Protein AF-A0A6A0H2R5-F1 (afdb_monomer_lite)

Structure (mmCIF, N/CA/C/O backbone):
data_AF-A0A6A0H2R5-F1
#
_entry.id   AF-A0A6A0H2R5-F1
#
loop_
_atom_site.group_PDB
_atom_site.id
_atom_site.type_symbol
_atom_site.label_atom_id
_atom_site.label_alt_id
_atom_site.label_comp_id
_atom_site.label_asym_id
_atom_site.label_entity_id
_atom_site.label_seq_id
_atom_site.pdbx_PDB_ins_code
_atom_site.Cartn_x
_atom_site.Cartn_y
_atom_site.Cartn_z
_atom_site.occupancy
_atom_site.B_iso_or_equiv
_atom_site.auth_seq_id
_atom_site.auth_comp_id
_atom_site.auth_asym_id
_atom_site.auth_atom_id
_atom_site.pdbx_PDB_model_num
ATOM 1 N N . MET A 1 1 ? -44.009 -78.196 1.903 1.00 35.53 1 MET A N 1
ATOM 2 C CA . MET A 1 1 ? -43.801 -79.659 1.802 1.00 35.53 1 MET A CA 1
ATOM 3 C C . MET A 1 1 ? -43.520 -80.127 3.229 1.00 35.53 1 MET A C 1
ATOM 5 O O . MET A 1 1 ? -42.761 -79.435 3.891 1.00 35.53 1 MET A O 1
ATOM 9 N N . GLN A 1 2 ? -44.286 -81.030 3.854 1.00 29.12 2 GLN A N 1
ATOM 10 C CA . GLN A 1 2 ? -44.574 -82.437 3.488 1.00 29.12 2 GLN A CA 1
ATOM 11 C C . GLN A 1 2 ? -43.295 -83.297 3.417 1.00 29.12 2 GLN A C 1
ATOM 13 O O . GLN A 1 2 ? -42.366 -82.869 2.741 1.00 29.12 2 GLN A O 1
ATOM 18 N N . ALA A 1 3 ? -43.210 -84.495 4.019 1.00 32.91 3 ALA A N 1
ATOM 19 C CA . ALA A 1 3 ? -44.101 -85.168 4.991 1.00 32.91 3 ALA A CA 1
ATOM 20 C C . ALA A 1 3 ? -43.410 -86.412 5.633 1.00 32.91 3 ALA A C 1
ATOM 22 O O . ALA A 1 3 ? -42.535 -86.979 4.995 1.00 32.91 3 ALA A O 1
ATOM 23 N N . GLU A 1 4 ? -43.857 -86.810 6.840 1.00 33.84 4 GLU A N 1
ATOM 24 C CA . GLU A 1 4 ? -44.158 -88.189 7.343 1.00 33.84 4 GLU A CA 1
ATOM 25 C C . GLU A 1 4 ? -43.179 -89.409 7.237 1.00 33.84 4 GLU A C 1
ATOM 27 O O . GLU A 1 4 ? -42.166 -89.390 6.551 1.00 33.84 4 GLU A O 1
ATOM 32 N N . SER A 1 5 ? -43.589 -90.514 7.911 1.00 33.75 5 SER A N 1
ATOM 33 C CA . SER A 1 5 ? -43.102 -91.931 7.913 1.00 33.75 5 SER A CA 1
ATOM 34 C C . SER A 1 5 ? -42.101 -92.338 9.032 1.00 33.75 5 SER A C 1
ATOM 36 O O . SER A 1 5 ? -41.114 -91.638 9.213 1.00 33.75 5 SER A O 1
ATOM 38 N N . ILE A 1 6 ? -42.262 -93.372 9.900 1.00 34.75 6 ILE A N 1
ATOM 39 C CA . ILE A 1 6 ? -42.885 -94.743 9.883 1.00 34.75 6 ILE A CA 1
ATOM 40 C C . ILE A 1 6 ? -41.980 -95.773 9.154 1.00 34.75 6 ILE A C 1
ATOM 42 O O . ILE A 1 6 ? -41.527 -95.442 8.061 1.00 34.75 6 ILE A O 1
ATOM 46 N N . ALA A 1 7 ? -41.638 -96.993 9.635 1.00 30.78 7 ALA A N 1
ATOM 47 C CA . ALA A 1 7 ? -42.030 -97.874 10.782 1.00 30.78 7 ALA A CA 1
ATOM 48 C C . ALA A 1 7 ? -40.764 -98.380 11.574 1.00 30.78 7 ALA A C 1
ATOM 50 O O . ALA A 1 7 ? -39.676 -97.914 11.244 1.00 30.78 7 ALA A O 1
ATOM 51 N N . ASP A 1 8 ? -40.707 -99.221 12.636 1.00 29.67 8 ASP A N 1
ATOM 52 C CA . ASP A 1 8 ? -41.570 -100.234 13.329 1.00 29.67 8 ASP A CA 1
ATOM 53 C C . ASP A 1 8 ? -41.712 -101.632 12.636 1.00 29.67 8 ASP A C 1
ATOM 55 O O . ASP A 1 8 ? -41.699 -101.639 11.402 1.00 29.67 8 ASP A O 1
ATOM 59 N N . PRO A 1 9 ? -41.900 -102.820 13.300 1.00 51.91 9 PRO A N 1
ATOM 60 C CA . PRO A 1 9 ? -41.751 -103.252 14.719 1.00 51.91 9 PRO A CA 1
ATOM 61 C C . PRO A 1 9 ? -41.058 -104.651 14.974 1.00 51.91 9 PRO A C 1
ATOM 63 O O . PRO A 1 9 ? -40.772 -105.416 14.057 1.00 51.91 9 PRO A O 1
ATOM 66 N N . SER A 1 10 ? -40.981 -105.064 16.258 1.00 32.56 10 SER A N 1
ATOM 67 C CA . SER A 1 10 ? -41.112 -106.453 16.813 1.00 32.56 10 SER A CA 1
ATOM 68 C C . SER A 1 10 ? -40.029 -107.561 16.674 1.00 32.56 10 SER A C 1
ATOM 70 O O . SER A 1 10 ? -39.639 -107.945 15.577 1.00 32.56 10 SER A O 1
ATOM 72 N N . CYS A 1 11 ? -39.685 -108.200 17.814 1.00 29.72 11 CYS A N 1
ATOM 73 C CA . CYS A 1 11 ? -39.747 -109.667 18.040 1.00 29.72 11 CYS A CA 1
ATOM 74 C C . CYS A 1 11 ? -39.602 -110.027 19.549 1.00 29.72 11 CYS A C 1
ATOM 76 O O . CYS A 1 11 ? -39.220 -109.175 20.347 1.00 29.72 11 CYS A O 1
ATOM 78 N N . SER A 1 12 ? -39.964 -111.253 19.950 1.00 34.81 12 SER A N 1
ATOM 79 C CA . SER A 1 12 ? -40.331 -111.648 21.332 1.00 34.81 12 SER A CA 1
ATOM 80 C C . SER A 1 12 ? -39.228 -112.268 22.222 1.00 34.81 12 SER A C 1
ATOM 82 O O . SER A 1 12 ? -38.441 -113.061 21.721 1.00 34.81 12 SER A O 1
ATOM 84 N N . GLU A 1 13 ? -39.276 -111.949 23.531 1.00 39.38 13 GLU A N 1
ATOM 85 C CA . GLU A 1 13 ? -39.195 -112.800 24.761 1.00 39.38 13 GLU A CA 1
ATOM 86 C C . GLU A 1 13 ? -38.455 -114.175 24.811 1.00 39.38 13 GLU A C 1
ATOM 88 O O . GLU A 1 13 ? -38.387 -114.880 23.806 1.00 39.38 13 GLU A O 1
ATOM 93 N N . PRO A 1 14 ? -38.116 -114.712 26.018 1.00 54.50 14 PRO A N 1
ATOM 94 C CA . PRO A 1 14 ? -37.798 -114.050 27.305 1.00 54.50 14 PRO A CA 1
ATOM 95 C C . PRO A 1 14 ? -36.628 -114.700 28.104 1.00 54.50 14 PRO A C 1
ATOM 97 O O . PRO A 1 14 ? -36.297 -115.868 27.908 1.00 54.50 14 PRO A O 1
ATOM 100 N N . SER A 1 15 ? -36.100 -114.000 29.120 1.00 38.00 15 SER A N 1
ATOM 101 C CA . SER A 1 15 ? -35.734 -114.596 30.429 1.00 38.00 15 SER A CA 1
ATOM 102 C C . SER A 1 15 ? -35.417 -113.523 31.484 1.00 38.00 15 SER A C 1
ATOM 104 O O . SER A 1 15 ? -34.753 -112.526 31.205 1.00 38.00 15 SER A O 1
ATOM 106 N N . GLU A 1 16 ? -35.908 -113.715 32.709 1.00 43.22 16 GLU A N 1
ATOM 107 C CA . GLU A 1 16 ? -35.695 -112.801 33.842 1.00 43.22 16 GLU A CA 1
ATOM 108 C C . GLU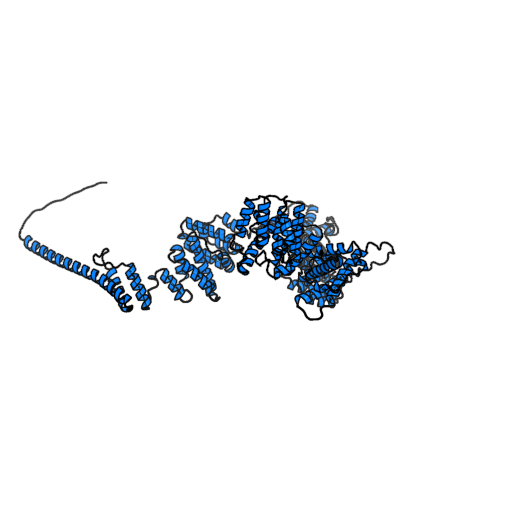 A 1 16 ? -34.316 -113.025 34.503 1.00 43.22 16 GLU A C 1
ATOM 110 O O . GLU A 1 16 ? -33.740 -114.108 34.403 1.00 43.22 16 GLU A O 1
ATOM 115 N N . GLY A 1 17 ? -33.784 -112.002 35.191 1.00 45.81 17 GLY A N 1
ATOM 116 C CA . GLY A 1 17 ? -32.525 -112.089 35.959 1.00 45.81 17 GLY A CA 1
ATOM 117 C C . GLY A 1 17 ? -31.438 -111.054 35.622 1.00 45.81 17 GLY A C 1
ATOM 118 O O . GLY A 1 17 ? -30.393 -111.043 36.264 1.00 45.81 17 GLY A O 1
ATOM 119 N N . VAL A 1 18 ? -31.660 -110.172 34.637 1.00 47.62 18 VAL A N 1
ATOM 120 C CA . VAL A 1 18 ? -30.698 -109.113 34.237 1.00 47.62 18 VAL A CA 1
ATOM 121 C C . VAL A 1 18 ? -31.108 -107.714 34.740 1.00 47.62 18 VAL A C 1
ATOM 123 O O . VAL A 1 18 ? -30.316 -106.776 34.679 1.00 47.62 18 VAL A O 1
ATOM 126 N N . THR A 1 19 ? -32.327 -107.557 35.260 1.00 49.97 19 THR A N 1
ATOM 127 C CA . THR A 1 19 ? -32.882 -106.282 35.752 1.00 49.97 19 THR A CA 1
ATOM 128 C C . THR A 1 19 ? -32.225 -105.804 37.047 1.00 49.97 19 THR A C 1
ATOM 130 O O . THR A 1 19 ? -31.709 -104.694 37.084 1.00 49.97 19 THR A O 1
ATOM 133 N N . GLU A 1 20 ? -32.164 -106.648 38.076 1.00 49.50 20 GLU A N 1
ATOM 134 C CA . GLU A 1 20 ? -31.712 -106.277 39.430 1.00 49.50 20 GLU A CA 1
ATOM 135 C C . GLU A 1 20 ? -30.260 -105.745 39.438 1.00 49.50 20 GLU A C 1
ATOM 137 O O . GLU A 1 20 ? -29.994 -104.624 39.869 1.00 49.50 20 GLU A O 1
ATOM 142 N N . TYR A 1 21 ? -29.331 -106.463 38.792 1.00 50.78 21 TYR A N 1
ATOM 143 C CA . TYR A 1 21 ? -27.936 -106.023 38.598 1.00 50.78 21 TYR A CA 1
ATOM 144 C C . TYR A 1 21 ? -27.769 -104.765 37.729 1.00 50.78 21 TYR A C 1
ATOM 146 O O . TYR A 1 21 ? -26.690 -104.160 37.707 1.00 50.78 21 TYR A O 1
ATOM 154 N N . ARG A 1 22 ? -28.797 -104.392 36.964 1.00 54.62 22 ARG A N 1
ATOM 155 C CA . ARG A 1 22 ? -28.794 -103.197 36.122 1.00 54.62 22 ARG A CA 1
ATOM 156 C C . ARG A 1 22 ? -29.331 -101.990 36.880 1.00 54.62 22 ARG A C 1
ATOM 158 O O . ARG A 1 22 ? -28.715 -100.933 36.795 1.00 54.62 22 ARG A O 1
ATOM 165 N N . GLU A 1 23 ? -30.393 -102.166 37.658 1.00 57.78 23 GLU A N 1
ATOM 166 C CA . GLU A 1 23 ? -30.944 -101.135 38.540 1.00 57.78 23 GLU A CA 1
ATOM 167 C C . GLU A 1 23 ? -29.931 -100.730 39.620 1.00 57.78 23 GLU A C 1
ATOM 169 O O . GLU A 1 23 ? -29.649 -99.541 39.747 1.00 57.78 23 GLU A O 1
ATOM 174 N N . ASP A 1 24 ? -29.262 -101.682 40.285 1.00 56.25 24 ASP A N 1
ATOM 175 C CA . ASP A 1 24 ? -28.182 -101.385 41.246 1.00 56.25 24 ASP A CA 1
ATOM 176 C C . ASP A 1 24 ? -27.022 -100.604 40.604 1.00 56.25 24 ASP A C 1
ATOM 178 O O . ASP A 1 24 ? -26.482 -99.654 41.181 1.00 56.25 24 ASP A O 1
ATOM 182 N N . ARG A 1 25 ? -26.635 -100.968 39.374 1.00 58.12 25 ARG A N 1
ATOM 183 C CA . ARG A 1 25 ? -25.575 -100.271 38.633 1.00 58.12 25 ARG A CA 1
ATOM 184 C C . ARG A 1 25 ? -26.001 -98.864 38.217 1.00 58.12 25 ARG A C 1
ATOM 186 O O . ARG A 1 25 ? -25.190 -97.943 38.300 1.00 58.12 25 ARG A O 1
ATOM 193 N N . GLU A 1 26 ? -27.225 -98.693 37.729 1.00 63.84 26 GLU A N 1
ATOM 194 C CA . GLU A 1 26 ? -27.749 -97.394 37.301 1.00 63.84 26 GLU A CA 1
ATOM 195 C C . GLU A 1 26 ? -27.997 -96.480 38.521 1.00 63.84 26 GLU A C 1
ATOM 197 O O . GLU A 1 26 ? -27.667 -95.296 38.458 1.00 63.84 26 GLU A O 1
ATOM 202 N N . ALA A 1 27 ? -28.401 -97.029 39.673 1.00 65.44 27 ALA A N 1
ATOM 203 C CA . ALA A 1 27 ? -28.477 -96.325 40.954 1.00 65.44 27 ALA A CA 1
ATOM 204 C C . ALA A 1 27 ? -27.097 -95.889 41.480 1.00 65.44 27 ALA A C 1
ATOM 206 O O . ALA A 1 27 ? -26.924 -94.730 41.859 1.00 65.44 27 ALA A O 1
ATOM 207 N N . LEU A 1 28 ? -26.088 -96.766 41.458 1.00 58.06 28 LEU A N 1
ATOM 208 C CA . LEU A 1 28 ? -24.736 -96.438 41.933 1.00 58.06 28 LEU A CA 1
ATOM 209 C C . LEU A 1 28 ? -24.019 -95.448 40.992 1.00 58.06 28 LEU A C 1
ATOM 211 O O . LEU A 1 28 ? -23.270 -94.584 41.451 1.00 58.06 28 LEU A O 1
ATOM 215 N N . LEU A 1 29 ? -24.309 -95.496 39.685 1.00 58.97 29 LEU A N 1
ATOM 216 C CA . LEU A 1 29 ? -23.901 -94.461 38.728 1.00 58.97 29 LEU A CA 1
ATOM 217 C C . LEU A 1 29 ? -24.640 -93.133 38.951 1.00 58.97 29 LEU A C 1
ATOM 219 O O . LEU A 1 29 ? -24.007 -92.083 38.859 1.00 58.97 29 LEU A O 1
ATOM 223 N N . ALA A 1 30 ? -25.933 -93.152 39.284 1.00 65.62 30 ALA A N 1
ATOM 224 C CA . ALA A 1 30 ? -26.689 -91.948 39.629 1.00 65.62 30 ALA A CA 1
ATOM 225 C C . ALA A 1 30 ? -26.204 -91.316 40.946 1.00 65.62 30 ALA A C 1
ATOM 227 O O . ALA A 1 30 ? -26.111 -90.093 41.041 1.00 65.62 30 ALA A O 1
ATOM 228 N N . GLU A 1 31 ? -25.822 -92.119 41.944 1.00 68.06 31 GLU A N 1
ATOM 229 C CA . GLU A 1 31 ? -25.240 -91.621 43.194 1.00 68.06 31 GLU A CA 1
ATOM 230 C C . GLU A 1 31 ? -23.834 -91.033 42.972 1.00 68.06 31 GLU A C 1
ATOM 232 O O . GLU A 1 31 ? -23.517 -89.970 43.510 1.00 68.06 31 GLU A O 1
ATOM 237 N N . LEU A 1 32 ? -23.006 -91.662 42.126 1.00 56.41 32 LEU A N 1
ATOM 238 C CA . LEU A 1 32 ? -21.718 -91.105 41.694 1.00 56.41 32 LEU A CA 1
ATOM 239 C C . LEU A 1 32 ? -21.889 -89.802 40.905 1.00 56.41 32 LEU A C 1
ATOM 241 O O . LEU A 1 32 ? -21.175 -88.839 41.178 1.00 56.41 32 LEU A O 1
ATOM 245 N N . ALA A 1 33 ? -22.844 -89.739 39.974 1.00 61.62 33 ALA A N 1
ATOM 246 C CA . ALA A 1 33 ? -23.157 -88.526 39.221 1.00 61.62 33 ALA A CA 1
ATOM 247 C C . ALA A 1 33 ? -23.670 -87.406 40.140 1.00 61.62 33 ALA A C 1
ATOM 249 O O . ALA A 1 33 ? -23.211 -86.275 40.028 1.00 61.62 33 ALA A O 1
ATOM 250 N N . SER A 1 34 ? -24.542 -87.726 41.101 1.00 66.31 34 SER A N 1
ATOM 251 C CA . SER A 1 34 ? -25.038 -86.790 42.118 1.00 66.31 34 SER A CA 1
ATOM 252 C C . SER A 1 34 ? -23.909 -86.244 43.002 1.00 66.31 34 SER A C 1
ATOM 254 O O . SER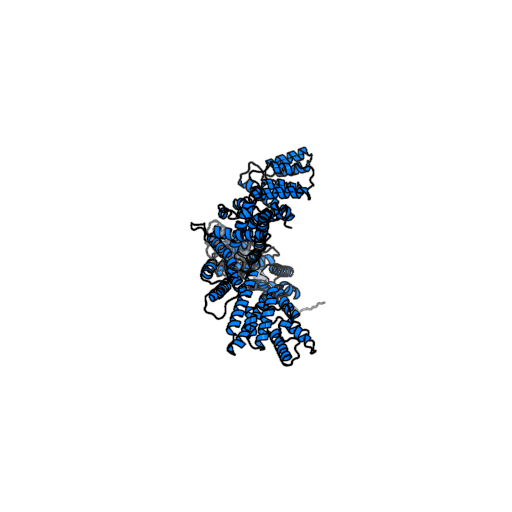 A 1 34 ? -23.809 -85.036 43.210 1.00 66.31 34 SER A O 1
ATOM 256 N N . LYS A 1 35 ? -22.988 -87.104 43.459 1.00 64.31 35 LYS A N 1
ATOM 257 C CA . LYS A 1 35 ? -21.804 -86.691 44.234 1.00 64.31 35 LYS A CA 1
ATOM 258 C C . LYS A 1 35 ? -20.815 -85.871 43.396 1.00 64.31 35 LYS A C 1
ATOM 260 O O . LYS A 1 35 ? -20.231 -84.927 43.922 1.00 64.31 35 LYS A O 1
ATOM 265 N N . ALA A 1 36 ? -20.649 -86.186 42.111 1.00 57.59 36 ALA A N 1
ATOM 266 C CA . ALA A 1 36 ? -19.803 -85.428 41.189 1.00 57.59 36 ALA A CA 1
ATOM 267 C C . ALA A 1 36 ? -20.391 -84.045 40.855 1.00 57.59 36 ALA A C 1
ATOM 269 O O . ALA A 1 36 ? -19.663 -83.059 40.887 1.00 57.59 36 ALA A O 1
ATOM 270 N N . ASP A 1 37 ? -21.698 -83.952 40.604 1.00 61.69 37 ASP A N 1
ATOM 271 C CA . ASP A 1 37 ? -22.430 -82.699 40.370 1.00 61.69 37 ASP A CA 1
ATOM 272 C C . ASP A 1 37 ? -22.473 -81.830 41.642 1.00 61.69 37 ASP A C 1
ATOM 274 O O . ASP A 1 37 ? -22.213 -80.629 41.589 1.00 61.69 37 ASP A O 1
ATOM 278 N N . PHE A 1 38 ? -22.668 -82.432 42.822 1.00 61.78 38 PHE A N 1
ATOM 279 C CA . PHE A 1 38 ? -22.514 -81.733 44.101 1.00 61.78 38 PHE A CA 1
ATOM 280 C C . PHE A 1 38 ? -21.090 -81.185 44.285 1.00 61.78 38 PHE A C 1
ATOM 282 O O . PHE A 1 38 ? -20.927 -80.013 44.620 1.00 61.78 38 PHE A O 1
ATOM 289 N N . ALA A 1 39 ? -20.059 -81.997 44.023 1.00 56.69 39 ALA A N 1
ATOM 290 C CA . ALA A 1 39 ? -18.664 -81.569 44.112 1.00 56.69 39 ALA A CA 1
ATOM 291 C C . ALA A 1 39 ? -18.327 -80.459 43.100 1.00 56.69 39 ALA A C 1
ATOM 293 O O . ALA A 1 39 ? -17.660 -79.496 43.473 1.00 56.69 39 ALA A O 1
ATOM 294 N N . ALA A 1 40 ? -18.828 -80.549 41.863 1.00 59.12 40 ALA A N 1
ATOM 295 C CA . ALA A 1 40 ? -18.667 -79.526 40.832 1.00 59.12 40 ALA A CA 1
ATOM 296 C C . ALA A 1 40 ? -19.309 -78.197 41.255 1.00 59.12 40 ALA A C 1
ATOM 298 O O . ALA A 1 40 ? -18.633 -77.175 41.266 1.00 59.12 40 ALA A O 1
ATOM 299 N N . ARG A 1 41 ? -20.560 -78.211 41.734 1.00 61.09 41 ARG A N 1
ATOM 300 C CA . ARG A 1 41 ? -21.242 -77.010 42.258 1.00 61.09 41 ARG A CA 1
ATOM 301 C C . ARG A 1 41 ? -20.522 -76.405 43.463 1.00 61.09 41 ARG A C 1
ATOM 303 O O . ARG A 1 41 ? -20.480 -75.181 43.605 1.00 61.09 41 ARG A O 1
ATOM 310 N N . MET A 1 42 ? -19.944 -77.238 44.332 1.00 60.66 42 MET A N 1
ATOM 311 C CA . MET A 1 42 ? -19.111 -76.770 45.443 1.00 60.66 42 MET A CA 1
ATOM 312 C C . MET A 1 42 ? -17.828 -76.098 44.934 1.00 60.66 42 MET A C 1
ATOM 314 O O . MET A 1 42 ? -17.445 -75.049 45.451 1.00 60.66 42 MET A O 1
ATOM 318 N N . LEU A 1 43 ? -17.196 -76.671 43.905 1.00 60.31 43 LEU A N 1
ATOM 319 C CA . LEU A 1 43 ? -15.999 -76.132 43.264 1.00 60.31 43 LEU A CA 1
ATOM 320 C C . LEU A 1 43 ? -16.296 -74.797 42.564 1.00 60.31 43 LEU A C 1
ATOM 322 O O . LEU A 1 43 ? -15.601 -73.821 42.826 1.00 60.31 43 LEU A O 1
ATOM 326 N N . ASP A 1 44 ? -17.372 -74.711 41.780 1.00 63.69 44 ASP A N 1
ATOM 327 C CA . ASP A 1 44 ? -17.835 -73.474 41.138 1.00 63.69 44 ASP A CA 1
ATOM 328 C C . ASP A 1 44 ? -18.111 -72.377 42.173 1.00 63.69 44 ASP A C 1
ATOM 330 O O . ASP A 1 44 ? -17.670 -71.238 42.017 1.00 63.69 44 ASP A O 1
ATOM 334 N N . THR A 1 45 ? -18.784 -72.716 43.278 1.00 64.38 45 THR A N 1
ATOM 335 C CA . THR A 1 45 ? -19.069 -71.762 44.364 1.00 64.38 45 THR A CA 1
ATOM 336 C C . THR A 1 45 ? -17.778 -71.254 45.020 1.00 64.38 45 THR A C 1
ATOM 338 O O . THR A 1 45 ? -17.652 -70.057 45.289 1.00 64.38 45 THR A O 1
ATOM 341 N N . LEU A 1 46 ? -16.790 -72.134 45.229 1.00 66.38 46 LEU A N 1
ATOM 342 C CA . LEU A 1 46 ? -15.463 -71.769 45.737 1.00 66.38 46 LEU A CA 1
ATOM 343 C C . LEU A 1 46 ? -14.679 -70.888 44.750 1.00 66.38 46 LEU A C 1
ATOM 345 O O . LEU A 1 46 ? -14.057 -69.917 45.173 1.00 66.38 46 LEU A O 1
ATOM 349 N N . VAL A 1 47 ? -14.729 -71.181 43.449 1.00 69.44 47 VAL A N 1
ATOM 350 C CA . VAL A 1 47 ? -14.017 -70.449 42.383 1.00 69.44 47 VAL A CA 1
ATOM 351 C C . VAL A 1 47 ? -14.628 -69.058 42.142 1.00 69.44 47 VAL A C 1
ATOM 353 O O . VAL A 1 47 ? -13.905 -68.058 42.053 1.00 69.44 47 VAL A O 1
ATOM 356 N N . VAL A 1 48 ? -15.961 -68.955 42.138 1.00 73.00 48 VAL A N 1
ATOM 357 C CA . VAL A 1 48 ? -16.687 -67.674 42.121 1.00 73.00 48 VAL A CA 1
ATOM 358 C C . VAL A 1 48 ? -16.330 -66.840 43.358 1.00 73.00 48 VAL A C 1
ATOM 360 O O . VAL A 1 48 ? -15.988 -65.663 43.226 1.00 73.00 48 VAL A O 1
ATOM 363 N N . GLY A 1 49 ? -16.350 -67.447 44.551 1.00 73.81 49 GLY A N 1
ATOM 364 C CA . GLY A 1 49 ? -15.986 -66.779 45.804 1.00 73.81 49 GLY A CA 1
ATOM 365 C C . GLY A 1 49 ? -14.528 -66.309 45.837 1.00 73.81 49 GLY A C 1
ATOM 366 O O . GLY A 1 49 ? -14.259 -65.173 46.224 1.00 73.81 49 GLY A O 1
ATOM 367 N N . ALA A 1 50 ? -13.588 -67.133 45.366 1.00 78.56 50 ALA A N 1
ATOM 368 C CA . ALA A 1 50 ? -12.168 -66.789 45.291 1.00 78.56 50 ALA A CA 1
ATOM 369 C C . ALA A 1 50 ? -11.907 -65.571 44.390 1.00 78.56 50 ALA A C 1
ATOM 371 O O . ALA A 1 50 ? -11.076 -64.729 44.725 1.00 78.56 50 ALA A O 1
ATOM 372 N N . THR A 1 51 ? -12.653 -65.429 43.289 1.00 84.62 51 THR A N 1
ATOM 373 C CA . THR A 1 51 ? -12.555 -64.258 42.399 1.00 84.62 51 THR A CA 1
ATOM 374 C C . THR A 1 51 ? -12.928 -62.961 43.124 1.00 84.62 51 THR A C 1
ATOM 376 O O . THR A 1 51 ? -12.197 -61.974 43.041 1.00 84.62 51 THR A O 1
ATOM 379 N N . GLN A 1 52 ? -14.033 -62.975 43.877 1.00 85.25 52 GLN A N 1
ATOM 380 C CA . GLN A 1 52 ? -14.479 -61.833 44.680 1.00 85.25 52 GLN A CA 1
ATOM 381 C C . GLN A 1 52 ? -13.469 -61.510 45.795 1.00 85.25 52 GLN A C 1
ATOM 383 O O . GLN A 1 52 ? -13.042 -60.366 45.925 1.00 85.25 52 GLN A O 1
ATOM 388 N N . VAL A 1 53 ? -13.006 -62.525 46.535 1.00 86.38 53 VAL A N 1
ATOM 389 C CA . VAL A 1 53 ? -12.011 -62.367 47.612 1.00 86.38 53 VAL A CA 1
ATOM 390 C C . VAL A 1 53 ? -10.690 -61.791 47.093 1.00 86.38 53 VAL A C 1
ATOM 392 O O . VAL A 1 53 ? -10.119 -60.912 47.735 1.00 86.38 53 VAL A O 1
ATOM 395 N N . HIS A 1 54 ? -10.208 -62.221 45.923 1.00 88.69 54 HIS A N 1
ATOM 396 C CA . HIS A 1 54 ? -9.003 -61.649 45.316 1.00 88.69 54 HIS A CA 1
ATOM 397 C C . HIS A 1 54 ? -9.197 -60.202 44.841 1.00 88.69 54 HIS A C 1
ATOM 399 O O . HIS A 1 54 ? -8.276 -59.400 44.983 1.00 88.69 54 HIS A O 1
ATOM 405 N N . TYR A 1 55 ? -10.376 -59.832 44.336 1.00 90.00 55 TYR A N 1
ATOM 406 C CA . TYR A 1 55 ? -10.675 -58.437 43.997 1.00 90.00 55 TYR A CA 1
ATOM 407 C C . TYR A 1 55 ? -10.710 -57.539 45.242 1.00 90.00 55 TYR A C 1
ATOM 409 O O . TYR A 1 55 ? -10.066 -56.491 45.257 1.00 90.00 55 TYR A O 1
ATOM 417 N N . ASP A 1 56 ? -11.380 -57.976 46.311 1.00 89.88 56 ASP A N 1
ATOM 418 C CA . ASP A 1 56 ? -11.514 -57.199 47.550 1.00 89.88 56 ASP A CA 1
ATOM 419 C C . ASP A 1 56 ? -10.178 -57.088 48.315 1.00 89.88 56 ASP A C 1
ATOM 421 O O . ASP A 1 56 ? -9.844 -56.021 48.836 1.00 89.88 56 ASP A O 1
ATOM 425 N N . LEU A 1 57 ? -9.351 -58.144 48.306 1.00 88.62 57 LEU A N 1
ATOM 426 C CA . LEU A 1 57 ? -7.953 -58.073 48.754 1.00 88.62 57 LEU A CA 1
ATOM 427 C C . LEU A 1 57 ? -7.130 -57.119 47.880 1.00 88.62 57 LEU A C 1
ATOM 429 O O . LEU A 1 57 ? -6.372 -56.310 48.412 1.00 88.62 57 LEU A O 1
ATOM 433 N N . GLY A 1 58 ? -7.294 -57.168 46.555 1.00 90.50 58 GLY A N 1
ATOM 434 C CA . GLY A 1 58 ? -6.651 -56.237 45.628 1.00 90.50 58 GLY A CA 1
ATOM 435 C C . GLY A 1 58 ? -6.962 -54.779 45.975 1.00 90.50 58 GLY A C 1
ATOM 436 O O . GLY A 1 58 ? -6.043 -53.970 46.104 1.00 90.50 58 GLY A O 1
ATOM 437 N N . LEU A 1 59 ? -8.237 -54.458 46.228 1.00 90.12 59 LEU A N 1
ATOM 438 C CA . LEU A 1 59 ? -8.679 -53.132 46.672 1.00 90.12 59 LEU A CA 1
ATOM 439 C C . LEU A 1 59 ? -8.061 -52.730 48.021 1.00 90.12 59 LEU A C 1
ATOM 441 O O . LEU A 1 59 ? -7.570 -51.610 48.156 1.00 90.12 59 LEU A O 1
ATOM 445 N N . PHE A 1 60 ? -8.024 -53.632 49.007 1.00 91.69 60 PHE A N 1
ATOM 446 C CA . PHE A 1 60 ? -7.397 -53.360 50.305 1.00 91.69 60 PHE A CA 1
ATOM 447 C C . PHE A 1 60 ? -5.886 -53.092 50.190 1.00 91.69 60 PHE A C 1
ATOM 449 O O . PHE A 1 60 ? -5.371 -52.149 50.797 1.00 91.69 60 PHE A O 1
ATOM 456 N N . HIS A 1 61 ? -5.162 -53.877 49.389 1.00 88.69 61 HIS A N 1
ATOM 457 C CA . HIS A 1 61 ? -3.736 -53.649 49.149 1.00 88.69 61 HIS A CA 1
ATOM 458 C C . HIS A 1 61 ? -3.483 -52.382 48.313 1.00 88.69 61 HIS A C 1
ATOM 460 O O . HIS A 1 61 ? -2.503 -51.688 48.571 1.00 88.69 61 HIS A O 1
ATOM 466 N N . PHE A 1 62 ? -4.384 -52.019 47.393 1.00 89.69 62 PHE A N 1
ATOM 467 C CA . PHE A 1 62 ? -4.320 -50.767 46.629 1.00 89.69 62 PHE A CA 1
ATOM 468 C C . PHE A 1 62 ? -4.496 -49.534 47.528 1.00 89.69 62 PHE A C 1
ATOM 470 O O . PHE A 1 62 ? -3.672 -48.625 47.494 1.00 89.69 62 PHE A O 1
ATOM 477 N N . VAL A 1 63 ? -5.520 -49.531 48.390 1.00 88.25 63 VAL A N 1
ATOM 478 C CA . VAL A 1 63 ? -5.791 -48.438 49.347 1.00 88.25 63 VAL A CA 1
ATOM 479 C C . VAL A 1 63 ? -4.722 -48.344 50.446 1.00 88.25 63 VAL A C 1
ATOM 481 O O . VAL A 1 63 ? -4.519 -47.276 51.011 1.00 88.25 63 VAL A O 1
ATOM 484 N N . THR A 1 64 ? -3.997 -49.432 50.729 1.00 88.12 64 THR A N 1
ATOM 485 C CA . THR A 1 64 ? -2.838 -49.434 51.646 1.00 88.12 64 THR A CA 1
ATOM 486 C C . THR A 1 64 ? -1.487 -49.319 50.923 1.00 88.12 64 THR A C 1
ATOM 488 O O . THR A 1 64 ? -0.474 -49.773 51.451 1.00 88.12 64 THR A O 1
ATOM 491 N N . GLU A 1 65 ? -1.477 -48.735 49.716 1.00 87.12 65 GLU A N 1
ATOM 492 C CA . GLU A 1 65 ? -0.300 -48.399 48.886 1.00 87.12 65 GLU A CA 1
ATOM 493 C C . GLU A 1 65 ? 0.655 -49.570 48.558 1.00 87.12 65 GLU A C 1
ATOM 495 O O . GLU A 1 65 ? 1.768 -49.389 48.061 1.00 87.12 65 GLU A O 1
ATOM 500 N N . ARG A 1 66 ? 0.219 -50.816 48.769 1.00 87.69 66 ARG A N 1
ATOM 501 C CA . ARG A 1 66 ? 0.988 -52.036 48.486 1.00 87.69 66 ARG A CA 1
ATOM 502 C C . ARG A 1 66 ? 0.712 -52.526 47.071 1.00 87.69 66 ARG A C 1
ATOM 504 O O . ARG A 1 66 ? 0.199 -53.621 46.843 1.00 87.69 66 ARG A O 1
ATOM 511 N N . TYR A 1 67 ? 1.085 -51.694 46.102 1.00 86.06 67 TYR A N 1
ATOM 512 C CA . TYR A 1 67 ? 0.747 -51.867 44.686 1.00 86.06 67 TYR A CA 1
ATOM 513 C C . TYR A 1 67 ? 1.214 -53.201 44.070 1.00 86.06 67 TYR A C 1
ATOM 515 O O . TYR A 1 67 ? 0.532 -53.725 43.194 1.00 86.06 67 TYR A O 1
ATOM 523 N N . ASN A 1 68 ? 2.318 -53.799 44.543 1.00 86.06 68 ASN A N 1
ATOM 524 C CA . ASN A 1 68 ? 2.764 -55.121 44.068 1.00 86.06 68 ASN A CA 1
ATOM 525 C C . ASN A 1 68 ? 1.838 -56.262 44.530 1.00 86.06 68 ASN A C 1
ATOM 527 O O . ASN A 1 68 ? 1.517 -57.143 43.731 1.00 86.06 68 ASN A O 1
ATOM 531 N N . ASP A 1 69 ? 1.380 -56.228 45.783 1.00 85.38 69 ASP A N 1
ATOM 532 C CA . ASP A 1 69 ? 0.428 -57.204 46.327 1.00 85.38 69 ASP A CA 1
ATOM 533 C C . ASP A 1 69 ? -0.949 -57.027 45.666 1.00 85.38 69 ASP A C 1
ATOM 535 O O . ASP A 1 69 ? -1.599 -57.998 45.275 1.00 85.38 69 ASP A O 1
ATOM 539 N N . ALA A 1 70 ? -1.362 -55.767 45.475 1.00 88.81 70 ALA A N 1
ATOM 540 C CA . ALA A 1 70 ? -2.580 -55.409 44.758 1.00 88.81 70 ALA A CA 1
ATOM 541 C C . ALA A 1 70 ? -2.541 -55.927 43.312 1.00 88.81 70 ALA A C 1
ATOM 543 O O . ALA A 1 70 ? -3.466 -56.613 42.880 1.00 88.81 70 ALA A O 1
ATOM 544 N N . PHE A 1 71 ? -1.441 -55.692 42.582 1.00 87.56 71 PHE A N 1
ATOM 545 C CA . PHE A 1 71 ? -1.242 -56.221 41.231 1.00 87.56 71 PHE A CA 1
ATOM 546 C C . PHE A 1 71 ? -1.339 -57.750 41.189 1.00 87.56 71 PHE A C 1
ATOM 548 O O . PHE A 1 71 ? -1.968 -58.300 40.283 1.00 87.56 71 PHE A O 1
ATOM 555 N N . HIS A 1 72 ? -0.727 -58.440 42.156 1.00 88.69 72 HIS A N 1
ATOM 556 C CA . HIS A 1 72 ? -0.786 -59.895 42.256 1.00 88.69 72 HIS A CA 1
ATOM 557 C C . HIS A 1 72 ? -2.233 -60.383 42.419 1.00 88.69 72 HIS A C 1
ATOM 559 O O . HIS A 1 72 ? -2.686 -61.213 41.631 1.00 88.69 72 HIS A O 1
ATOM 565 N N . HIS A 1 73 ? -2.989 -59.823 43.366 1.00 89.75 73 HIS A N 1
ATOM 566 C CA . HIS A 1 73 ? -4.369 -60.244 43.607 1.00 89.75 73 HIS A CA 1
ATOM 567 C C . HIS A 1 73 ? -5.346 -59.828 42.499 1.00 89.75 73 HIS A C 1
ATOM 569 O O . HIS A 1 73 ? -6.176 -60.648 42.115 1.00 89.75 73 HIS A O 1
ATOM 575 N N . PHE A 1 74 ? -5.204 -58.647 41.886 1.00 90.38 74 PHE A N 1
ATOM 576 C CA . PHE A 1 74 ? -5.974 -58.311 40.681 1.00 90.38 74 PHE A CA 1
ATOM 577 C C . PHE A 1 74 ? -5.634 -59.244 39.510 1.00 90.38 74 PHE A C 1
ATOM 579 O O . PHE A 1 74 ? -6.532 -59.685 38.804 1.00 90.38 74 PHE A O 1
ATOM 586 N N . THR A 1 75 ? -4.368 -59.635 39.332 1.00 86.44 75 THR A N 1
ATOM 587 C CA . THR A 1 75 ? -3.981 -60.593 38.280 1.00 86.44 75 THR A CA 1
ATOM 588 C C . THR A 1 75 ? -4.547 -61.993 38.535 1.00 86.44 75 THR A C 1
ATOM 590 O O . THR A 1 75 ? -5.002 -62.646 37.594 1.00 86.44 75 THR A O 1
ATOM 593 N N . GLN A 1 76 ? -4.591 -62.444 39.794 1.00 87.00 76 GLN A N 1
ATOM 594 C CA . GLN A 1 76 ? -5.288 -63.677 40.171 1.00 87.00 76 GLN A CA 1
ATOM 595 C C . GLN A 1 76 ? -6.796 -63.570 39.910 1.00 87.00 76 GLN A C 1
ATOM 597 O O . GLN A 1 76 ? -7.357 -64.463 39.278 1.00 87.00 76 GLN A O 1
ATOM 602 N N . ALA A 1 77 ? -7.437 -62.464 40.303 1.00 87.38 77 ALA A N 1
ATOM 603 C CA . ALA A 1 77 ? -8.850 -62.220 40.026 1.00 87.38 77 ALA A CA 1
ATOM 604 C C . ALA A 1 77 ? -9.149 -62.260 38.517 1.00 87.38 77 ALA A C 1
ATOM 606 O O . ALA A 1 77 ? -10.048 -62.990 38.118 1.00 87.38 77 ALA A O 1
ATOM 607 N N . THR A 1 78 ? -8.370 -61.584 37.663 1.00 86.50 78 THR A N 1
ATOM 608 C CA . THR A 1 78 ? -8.552 -61.607 36.195 1.00 86.50 78 THR A CA 1
ATOM 609 C C . THR A 1 78 ? -8.390 -63.011 35.605 1.00 86.50 78 THR A C 1
ATOM 611 O O . THR A 1 78 ? -9.160 -63.398 34.727 1.00 86.50 78 THR A O 1
ATOM 614 N N . SER A 1 79 ? -7.425 -63.790 36.104 1.00 84.94 79 SER A N 1
ATOM 615 C CA . SER A 1 79 ? -7.175 -65.169 35.659 1.00 84.94 79 SER A CA 1
ATOM 616 C C . SER A 1 79 ? -8.328 -66.125 35.995 1.00 84.94 79 SER A C 1
ATOM 618 O O . SER A 1 79 ? -8.652 -67.013 35.209 1.00 84.94 79 SER A O 1
ATOM 620 N N . ILE A 1 80 ? -8.981 -65.939 37.146 1.00 84.25 80 ILE A N 1
ATOM 621 C CA . ILE A 1 80 ? -10.136 -66.759 37.533 1.00 84.25 80 ILE A CA 1
ATOM 622 C C . ILE A 1 80 ? -11.413 -66.235 36.851 1.00 84.25 80 ILE A C 1
ATOM 624 O O . ILE A 1 80 ? -12.193 -67.026 36.325 1.00 84.25 80 ILE A O 1
ATOM 628 N N . PHE A 1 81 ? -11.592 -64.911 36.776 1.00 82.50 81 PHE A N 1
ATOM 629 C CA . PHE A 1 81 ? -12.761 -64.248 36.185 1.00 82.50 81 PHE A CA 1
ATOM 630 C C . PHE A 1 81 ? -12.995 -64.641 34.719 1.00 82.50 81 PHE A C 1
ATOM 632 O O . PHE A 1 81 ? -14.138 -64.847 34.318 1.00 82.50 81 PHE A O 1
ATOM 639 N N . SER A 1 82 ? -11.931 -64.803 33.925 1.00 78.56 82 SER A N 1
ATOM 640 C CA . SER A 1 82 ? -12.024 -65.236 32.520 1.00 78.56 82 SER A CA 1
ATOM 641 C C . SER A 1 82 ? -12.543 -66.669 32.327 1.00 78.56 82 SER A C 1
ATOM 643 O O . SER A 1 82 ? -12.908 -67.029 31.210 1.00 78.56 82 SER A O 1
ATOM 645 N N . ASN A 1 83 ? -12.606 -67.465 33.399 1.00 77.31 83 ASN A N 1
ATOM 646 C CA . ASN A 1 83 ? -13.108 -68.838 33.411 1.00 77.31 83 ASN A CA 1
ATOM 647 C C . ASN A 1 83 ? -14.489 -68.971 34.094 1.00 77.31 83 ASN A C 1
ATOM 649 O O . ASN A 1 83 ? -14.976 -70.087 34.267 1.00 77.31 83 ASN A O 1
ATOM 653 N N . LEU A 1 84 ? -15.130 -67.865 34.499 1.00 76.25 84 LEU A N 1
ATOM 654 C CA . LEU A 1 84 ? -16.441 -67.892 35.159 1.00 76.25 84 LEU A CA 1
ATOM 655 C C . LEU A 1 84 ? -17.616 -67.982 34.162 1.00 76.25 84 LEU A C 1
ATOM 657 O O . LEU A 1 84 ? -17.552 -67.415 33.069 1.00 76.25 84 LEU A O 1
ATOM 661 N N . PRO A 1 85 ? -18.745 -68.615 34.546 1.00 69.19 85 PRO A N 1
ATOM 662 C CA . PRO A 1 85 ? -19.986 -68.548 33.778 1.00 69.19 85 PRO A CA 1
ATOM 663 C C . PRO A 1 85 ? -20.568 -67.125 33.777 1.00 69.19 85 PRO A C 1
ATOM 665 O O . PRO A 1 85 ? -20.422 -66.377 34.741 1.00 69.19 85 PRO A O 1
ATOM 668 N N . ALA A 1 86 ? -21.299 -66.771 32.715 1.00 63.53 86 ALA A N 1
ATOM 669 C CA . ALA A 1 86 ? -21.679 -65.390 32.380 1.00 63.53 86 ALA A CA 1
ATOM 670 C C . ALA A 1 86 ? -22.560 -64.624 33.400 1.00 63.53 86 ALA A C 1
ATOM 672 O O . ALA A 1 86 ? -22.764 -63.426 33.226 1.00 63.53 86 ALA A O 1
ATOM 673 N N . ASN A 1 87 ? -23.093 -65.277 34.440 1.00 63.41 87 ASN A N 1
ATOM 674 C CA . ASN A 1 87 ? -23.830 -64.638 35.541 1.00 63.41 87 ASN A CA 1
ATOM 675 C C . ASN A 1 87 ? -23.492 -65.320 36.888 1.00 63.41 87 ASN A C 1
ATOM 677 O O . ASN A 1 87 ? -24.242 -66.184 37.350 1.00 63.41 87 ASN A O 1
ATOM 681 N N . PRO A 1 88 ? -22.359 -64.976 37.527 1.00 70.75 88 PRO A N 1
ATOM 682 C CA . PRO A 1 88 ? -21.912 -65.622 38.759 1.00 70.75 88 PRO A CA 1
ATOM 683 C C . PRO A 1 88 ? -22.610 -65.033 40.001 1.00 70.75 88 PRO A C 1
ATOM 685 O O . PRO A 1 88 ? -22.316 -63.920 40.428 1.00 70.75 88 PRO A O 1
ATOM 688 N N . VAL A 1 89 ? -23.497 -65.806 40.638 1.00 65.31 89 VAL A N 1
ATOM 689 C CA . VAL A 1 89 ? -24.379 -65.360 41.749 1.00 65.31 89 VAL A CA 1
ATOM 690 C C . VAL A 1 89 ? -23.637 -64.719 42.939 1.00 65.31 89 VAL A C 1
ATOM 692 O O . VAL A 1 89 ? -24.195 -63.864 43.628 1.00 65.31 89 VAL A O 1
ATOM 695 N N . HIS A 1 90 ? -22.378 -65.100 43.178 1.00 66.56 90 HIS A N 1
ATOM 696 C CA . HIS A 1 90 ? -21.573 -64.646 44.321 1.00 66.56 90 HIS A CA 1
ATOM 697 C C . HIS A 1 90 ? -20.366 -63.761 43.951 1.00 66.56 90 HIS A C 1
ATOM 699 O O . HIS A 1 90 ? -19.550 -63.466 44.820 1.00 66.56 90 HIS A O 1
ATOM 705 N N . CYS A 1 91 ? -20.255 -63.302 42.699 1.00 76.06 91 CYS A N 1
ATOM 706 C CA . CYS A 1 91 ? -19.206 -62.375 42.262 1.00 76.06 91 CYS A CA 1
ATOM 707 C C . CYS A 1 91 ? -19.840 -61.098 41.689 1.00 76.06 91 CYS A C 1
ATOM 709 O O . CYS A 1 91 ? -20.670 -61.149 40.786 1.00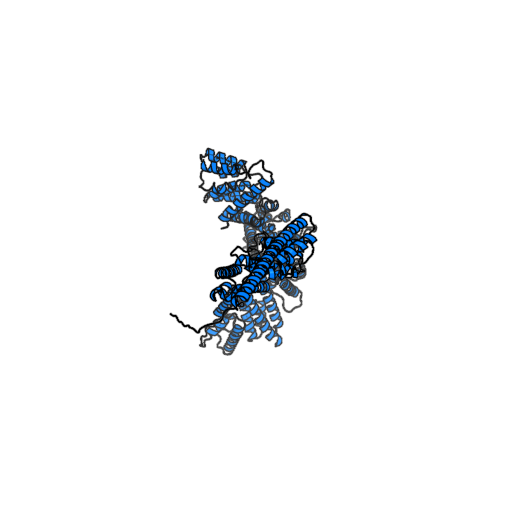 76.06 91 CYS A O 1
ATOM 711 N N . ARG A 1 92 ? -19.456 -59.941 42.237 1.00 80.25 92 ARG A N 1
ATOM 712 C CA . ARG A 1 92 ? -19.911 -58.597 41.828 1.00 80.25 92 ARG A CA 1
ATOM 713 C C . ARG A 1 92 ? -18.813 -57.795 41.125 1.00 80.25 92 ARG A C 1
ATOM 715 O O . ARG A 1 92 ? -18.968 -56.594 40.909 1.00 80.25 92 ARG A O 1
ATOM 722 N N . VAL A 1 93 ? -17.694 -58.441 40.802 1.00 81.31 93 VAL A N 1
ATOM 723 C CA . VAL A 1 93 ? -16.549 -57.817 40.139 1.00 81.31 93 VAL A CA 1
ATOM 724 C C . VAL A 1 93 ? -16.943 -57.407 38.720 1.00 81.31 93 VAL A C 1
ATOM 726 O O . VAL A 1 93 ? -17.382 -58.234 37.924 1.00 81.31 93 VAL A O 1
ATOM 729 N N . VAL A 1 94 ? -16.781 -56.126 38.388 1.00 82.94 94 VAL A N 1
ATOM 730 C CA . VAL A 1 94 ? -17.029 -55.621 37.033 1.00 82.94 94 VAL A CA 1
ATOM 731 C C . VAL A 1 94 ? -15.733 -55.735 36.233 1.00 82.94 94 VAL A C 1
ATOM 733 O O . VAL A 1 94 ? -14.696 -55.211 36.639 1.00 82.94 94 VAL A O 1
ATOM 736 N N . ALA A 1 95 ? -15.785 -56.402 35.077 1.00 80.69 95 ALA A N 1
ATOM 737 C CA . ALA A 1 95 ? -14.602 -56.695 34.263 1.00 80.69 95 ALA A CA 1
ATOM 738 C C . ALA A 1 95 ? -13.771 -55.441 33.921 1.00 80.69 95 ALA A C 1
ATOM 740 O O . ALA A 1 95 ? -12.543 -55.472 33.982 1.00 80.69 95 ALA A O 1
ATOM 741 N N . SER A 1 96 ? -14.432 -54.318 33.617 1.00 79.69 96 SER A N 1
ATOM 742 C CA . SER A 1 96 ? -13.766 -53.051 33.295 1.00 79.69 96 SER A CA 1
ATOM 743 C C . SER A 1 96 ? -13.103 -52.378 34.500 1.00 79.69 96 SER A C 1
ATOM 745 O O . SER A 1 96 ? -12.036 -51.791 34.334 1.00 79.69 96 SER A O 1
ATOM 747 N N . THR A 1 97 ? -13.662 -52.478 35.715 1.00 83.31 97 THR A N 1
ATOM 748 C CA . THR A 1 97 ? -13.015 -51.910 36.913 1.00 83.31 97 THR A CA 1
ATOM 749 C C . THR A 1 97 ? -11.836 -52.767 37.355 1.00 83.31 97 THR A C 1
ATOM 751 O O . THR A 1 97 ? -10.783 -52.222 37.671 1.00 83.31 97 THR A O 1
ATOM 754 N N . LEU A 1 98 ? -11.964 -54.097 37.296 1.00 85.56 98 LEU A N 1
ATOM 755 C CA . LEU A 1 98 ? -10.856 -55.030 37.519 1.00 85.56 98 LEU A CA 1
ATOM 756 C C . LEU A 1 98 ? -9.693 -54.769 36.548 1.00 85.56 98 LEU A C 1
ATOM 758 O O . LEU A 1 98 ? -8.556 -54.610 36.993 1.00 85.56 98 LEU A O 1
ATOM 762 N N . ALA A 1 99 ? -9.975 -54.648 35.247 1.00 80.88 99 ALA A N 1
ATOM 763 C CA . ALA A 1 99 ? -8.963 -54.330 34.241 1.00 80.88 99 ALA A CA 1
ATOM 764 C C . ALA A 1 99 ? -8.301 -52.960 34.483 1.00 80.88 99 ALA A C 1
ATOM 766 O O . ALA A 1 99 ? -7.079 -52.844 34.378 1.00 80.88 99 ALA A O 1
ATOM 767 N N . ALA A 1 100 ? -9.076 -51.937 34.869 1.00 80.00 100 ALA A N 1
ATOM 768 C CA . ALA A 1 100 ? -8.543 -50.617 35.203 1.00 80.00 100 ALA A CA 1
ATOM 769 C C . ALA A 1 100 ? -7.597 -50.668 36.417 1.00 80.00 100 ALA A C 1
ATOM 771 O O . ALA A 1 100 ? -6.461 -50.206 36.322 1.00 80.00 100 ALA A O 1
ATOM 772 N N . TYR A 1 101 ? -8.010 -51.295 37.526 1.00 83.62 101 TYR A N 1
ATOM 773 C CA . TYR A 1 101 ? -7.146 -51.467 38.700 1.00 83.62 101 TYR A CA 1
ATOM 774 C C . TYR A 1 101 ? -5.883 -52.278 38.378 1.00 83.62 101 TYR A C 1
ATOM 776 O O . TYR A 1 101 ? -4.795 -51.914 38.830 1.00 83.62 101 TYR A O 1
ATOM 784 N N . GLN A 1 102 ? -5.993 -53.329 37.558 1.00 83.75 102 GLN A N 1
ATOM 785 C CA . GLN A 1 102 ? -4.841 -54.118 37.124 1.00 83.75 102 GLN A CA 1
ATOM 786 C C . GLN A 1 102 ? -3.869 -53.291 36.261 1.00 83.75 102 GLN A C 1
ATOM 788 O O . GLN A 1 102 ? -2.664 -53.347 36.515 1.00 83.75 102 GLN A O 1
ATOM 793 N N . SER A 1 103 ? -4.358 -52.482 35.307 1.00 76.56 103 SER A N 1
ATOM 794 C CA . SER A 1 103 ? -3.512 -51.591 34.487 1.00 76.56 103 SER A CA 1
ATOM 795 C C . SER A 1 103 ? -2.831 -50.515 35.341 1.00 76.56 103 SER A C 1
ATOM 797 O O . SER A 1 103 ? -1.610 -50.359 35.278 1.00 76.56 103 SER A O 1
ATOM 799 N N . CYS A 1 104 ? -3.574 -49.851 36.236 1.00 79.00 104 CYS A N 1
ATOM 800 C CA . CYS A 1 104 ? -3.017 -48.867 37.169 1.00 79.00 104 CYS A CA 1
ATOM 801 C C . CYS A 1 104 ? -1.907 -49.467 38.046 1.00 79.00 104 CYS A C 1
ATOM 803 O O . CYS A 1 104 ? -0.823 -48.892 38.137 1.00 79.00 104 CYS A O 1
ATOM 805 N N . CYS A 1 105 ? -2.127 -50.645 38.642 1.00 82.00 105 CYS A N 1
ATOM 806 C CA . CYS A 1 105 ? -1.089 -51.315 39.429 1.00 82.00 105 CYS A CA 1
ATOM 807 C C . CYS A 1 105 ? 0.100 -51.764 38.560 1.00 82.00 105 CYS A C 1
ATOM 809 O O . CYS A 1 105 ? 1.241 -51.683 39.009 1.00 82.00 105 CYS A O 1
ATOM 811 N N . SER A 1 106 ? -0.136 -52.186 37.310 1.00 78.25 106 SER A N 1
ATOM 812 C CA . SER A 1 106 ? 0.930 -52.518 36.352 1.00 78.25 106 SER A CA 1
ATOM 813 C C . SER A 1 106 ? 1.844 -51.314 36.120 1.00 78.25 106 SER A C 1
ATOM 815 O O . SER A 1 106 ? 3.058 -51.420 36.291 1.00 78.25 106 SER A O 1
ATOM 817 N N . ALA A 1 107 ? 1.257 -50.156 35.805 1.00 71.94 107 ALA A N 1
ATOM 818 C CA . ALA A 1 107 ? 1.979 -48.915 35.550 1.00 71.94 107 ALA A CA 1
ATOM 819 C C . ALA A 1 107 ? 2.753 -48.425 36.787 1.00 71.94 107 ALA A C 1
ATOM 821 O O . ALA A 1 107 ? 3.946 -48.142 36.683 1.00 71.94 107 ALA A O 1
ATOM 822 N N . ILE A 1 108 ? 2.114 -48.396 37.965 1.00 77.81 108 ILE A N 1
ATOM 823 C CA . ILE A 1 108 ? 2.749 -47.973 39.228 1.00 77.81 108 ILE A CA 1
ATOM 824 C C . ILE A 1 108 ? 3.918 -48.900 39.603 1.00 77.81 108 ILE A C 1
ATOM 826 O O . ILE A 1 108 ? 4.954 -48.435 40.069 1.00 77.81 108 ILE A O 1
ATOM 830 N N . CYS A 1 109 ? 3.803 -50.207 39.349 1.00 76.25 109 CYS A N 1
ATOM 831 C CA . CYS A 1 109 ? 4.886 -51.168 39.574 1.00 76.25 109 CYS A CA 1
ATOM 832 C C . CYS A 1 109 ? 5.917 -51.245 38.428 1.00 76.25 109 CYS A C 1
ATOM 834 O O . CYS A 1 109 ? 6.717 -52.182 38.410 1.00 76.25 109 CYS A O 1
ATOM 836 N N . GLY A 1 110 ? 5.905 -50.317 37.462 1.00 63.72 110 GLY A N 1
ATOM 837 C CA . GLY A 1 110 ? 6.861 -50.276 36.346 1.00 63.72 110 GLY A CA 1
ATOM 838 C C . GLY A 1 110 ? 6.729 -51.426 35.337 1.00 63.72 110 GLY A C 1
ATOM 839 O O . GLY A 1 110 ? 7.637 -51.666 34.541 1.00 63.72 110 GLY A O 1
ATOM 840 N N . ARG A 1 111 ? 5.613 -52.163 35.358 1.00 68.62 111 ARG A N 1
ATOM 841 C CA . ARG A 1 111 ? 5.355 -53.325 34.498 1.00 68.62 111 ARG A CA 1
ATOM 842 C C . ARG A 1 111 ? 4.691 -52.858 33.202 1.00 68.62 111 ARG A C 1
ATOM 844 O O . ARG A 1 111 ? 3.507 -52.519 33.184 1.00 68.62 111 ARG A O 1
ATOM 851 N N . SER A 1 112 ? 5.461 -52.844 32.115 1.00 59.25 112 SER A N 1
ATOM 852 C CA . SER A 1 112 ? 4.993 -52.418 30.790 1.00 59.25 112 SER A CA 1
ATOM 853 C C . SER A 1 112 ? 3.892 -53.338 30.251 1.00 59.25 112 SER A C 1
ATOM 855 O O . SER A 1 112 ? 4.130 -54.521 30.005 1.00 59.25 112 SER A O 1
ATOM 857 N N . THR A 1 113 ? 2.700 -52.787 30.012 1.00 63.16 113 THR A N 1
ATOM 858 C CA . THR A 1 113 ? 1.653 -53.457 29.228 1.00 63.16 113 THR A CA 1
ATOM 859 C C . THR A 1 113 ? 2.099 -53.576 27.763 1.00 63.16 113 THR A C 1
ATOM 861 O O . THR A 1 113 ? 2.649 -52.607 27.226 1.00 63.16 113 THR A O 1
ATOM 864 N N . PRO A 1 114 ? 1.885 -54.713 27.075 1.00 63.03 114 PRO A N 1
ATOM 865 C CA . PRO A 1 114 ? 2.166 -54.832 25.645 1.00 63.03 114 PRO A CA 1
ATOM 866 C C . PRO A 1 114 ? 1.385 -53.796 24.828 1.00 63.03 114 PRO A C 1
ATOM 868 O O . PRO A 1 114 ? 0.188 -53.622 25.032 1.00 63.03 114 PRO A O 1
ATOM 871 N N . VAL A 1 115 ? 2.038 -53.143 23.860 1.00 60.44 115 VAL A N 1
ATOM 872 C CA . VAL A 1 115 ? 1.412 -52.122 22.992 1.00 60.44 115 VAL A CA 1
ATOM 873 C C . VAL A 1 115 ? 0.069 -52.558 22.366 1.00 60.44 115 VAL A C 1
ATOM 875 O O . VAL A 1 115 ? -0.861 -51.758 22.443 1.00 60.44 115 VAL A O 1
ATOM 878 N N . PRO A 1 116 ? -0.114 -53.784 21.820 1.00 60.34 116 PRO A N 1
ATOM 879 C CA . PRO A 1 116 ? -1.405 -54.204 21.252 1.00 60.34 116 PRO A CA 1
ATOM 880 C C . PRO A 1 116 ? -2.515 -54.473 22.288 1.00 60.34 116 PRO A C 1
ATOM 882 O O . PRO A 1 116 ? -3.629 -54.804 21.900 1.00 60.34 116 PRO A O 1
ATOM 885 N N . GLN A 1 117 ? -2.235 -54.354 23.591 1.00 64.88 117 GLN A N 1
ATOM 886 C CA . GLN A 1 117 ? -3.228 -54.448 24.673 1.00 64.88 117 GLN A CA 1
ATOM 887 C C . GLN A 1 117 ? -3.572 -53.078 25.287 1.00 64.88 117 GLN A C 1
ATOM 889 O O . GLN A 1 117 ? -4.354 -53.014 26.231 1.00 64.88 117 GLN A O 1
ATOM 894 N N . ARG A 1 118 ? -2.991 -51.983 24.775 1.00 75.88 118 ARG A N 1
ATOM 895 C CA . ARG A 1 118 ? -3.223 -50.615 25.263 1.00 75.88 118 ARG A CA 1
ATOM 896 C C . ARG A 1 118 ? -4.392 -49.951 24.541 1.00 75.88 118 ARG A C 1
ATOM 898 O O . ARG A 1 118 ? -4.504 -50.028 23.318 1.00 75.88 118 ARG A O 1
ATOM 905 N N . THR A 1 119 ? -5.206 -49.219 25.295 1.00 81.94 119 THR A N 1
ATOM 906 C CA . THR A 1 119 ? -6.259 -48.333 24.772 1.00 81.94 119 THR A CA 1
ATOM 907 C C . THR A 1 119 ? -5.687 -47.252 23.845 1.00 81.94 119 THR A C 1
ATOM 909 O O . THR A 1 119 ? -4.497 -46.932 23.902 1.00 81.94 119 THR A O 1
ATOM 912 N N . MET A 1 120 ? -6.519 -46.635 22.996 1.00 85.44 120 MET A N 1
ATOM 913 C CA . MET A 1 120 ? -6.065 -45.547 22.116 1.00 85.44 120 MET A CA 1
ATOM 914 C C . MET A 1 120 ? -5.467 -44.371 22.908 1.00 85.44 120 MET A C 1
ATOM 916 O O . MET A 1 120 ? -4.444 -43.819 22.503 1.00 85.44 120 MET A O 1
ATOM 920 N N . LEU A 1 121 ? -6.026 -44.057 24.085 1.00 86.19 121 LEU A N 1
ATOM 921 C CA . LEU A 1 121 ? -5.491 -43.041 24.994 1.00 86.19 121 LEU A CA 1
ATOM 922 C C . LEU A 1 121 ? -4.120 -43.428 25.575 1.00 86.19 121 LEU A C 1
ATOM 924 O O . LEU A 1 121 ? -3.207 -42.607 25.552 1.00 86.19 121 LEU A O 1
ATOM 928 N N . GLU A 1 122 ? -3.931 -44.666 26.042 1.00 82.69 122 GLU A N 1
ATOM 929 C CA . GLU A 1 122 ? -2.624 -45.144 26.529 1.00 82.69 122 GLU A CA 1
ATOM 930 C C . GLU A 1 122 ? -1.570 -45.177 25.407 1.00 82.69 122 GLU A C 1
ATOM 932 O O . GLU A 1 122 ? -0.411 -44.824 25.641 1.00 82.69 122 GLU A O 1
ATOM 937 N N . ARG A 1 123 ? -1.955 -45.552 24.176 1.00 86.75 123 ARG A N 1
ATOM 938 C CA . ARG A 1 123 ? -1.070 -45.481 22.999 1.00 86.75 123 ARG A CA 1
ATOM 939 C C . ARG A 1 123 ? -0.686 -44.035 22.674 1.00 86.75 123 ARG A C 1
ATOM 941 O O . ARG A 1 123 ? 0.498 -43.764 22.488 1.00 86.75 123 ARG A O 1
ATOM 948 N N . PHE A 1 124 ? -1.644 -43.104 22.684 1.00 89.31 124 PHE A N 1
ATOM 949 C CA . PHE A 1 124 ? -1.396 -41.673 22.473 1.00 89.31 124 PHE A CA 1
ATOM 950 C C . PHE A 1 124 ? -0.489 -41.075 23.560 1.00 89.31 124 PHE A C 1
ATOM 952 O O . PHE A 1 124 ? 0.491 -40.398 23.248 1.00 89.31 124 PHE A O 1
ATOM 959 N N . MET A 1 125 ? -0.761 -41.355 24.839 1.00 86.19 125 MET A N 1
ATOM 960 C CA . MET A 1 125 ? 0.062 -40.877 25.957 1.00 86.19 125 MET A CA 1
ATOM 961 C C . MET A 1 125 ? 1.488 -41.430 25.891 1.00 86.19 125 MET A C 1
ATOM 963 O O . MET A 1 125 ? 2.448 -40.685 26.075 1.00 86.19 125 MET A O 1
ATOM 967 N N . HIS A 1 126 ? 1.655 -42.710 25.556 1.00 84.06 126 HIS A N 1
ATOM 968 C CA . HIS A 1 126 ? 2.974 -43.303 25.351 1.00 84.06 126 HIS A CA 1
ATOM 969 C C . HIS A 1 126 ? 3.720 -42.664 24.170 1.00 84.06 126 HIS A C 1
ATOM 971 O O . HIS A 1 126 ? 4.883 -42.292 24.316 1.00 84.06 126 HIS A O 1
ATOM 977 N N . ALA A 1 127 ? 3.051 -42.480 23.027 1.00 86.44 127 ALA A N 1
ATOM 978 C CA . ALA A 1 127 ? 3.633 -41.855 21.839 1.00 86.44 127 ALA A CA 1
ATOM 979 C C . ALA A 1 127 ? 4.003 -40.373 22.046 1.00 86.44 127 ALA A C 1
ATOM 981 O O . ALA A 1 127 ? 4.888 -39.872 21.364 1.00 86.44 127 ALA A O 1
ATOM 982 N N . THR A 1 128 ? 3.360 -39.674 22.988 1.00 85.38 128 THR A N 1
ATOM 983 C CA . THR A 1 128 ? 3.627 -38.252 23.278 1.00 85.38 128 THR A CA 1
ATOM 984 C C . THR A 1 128 ? 4.548 -37.993 24.471 1.00 85.38 128 THR A C 1
ATOM 986 O O . THR A 1 128 ? 5.108 -36.903 24.546 1.00 85.38 128 THR A O 1
ATOM 989 N N . THR A 1 129 ? 4.732 -38.951 25.392 1.00 80.44 129 THR A N 1
ATOM 990 C CA . THR A 1 129 ? 5.521 -38.728 26.627 1.00 80.44 129 THR A CA 1
ATOM 991 C C . THR A 1 129 ? 6.639 -39.742 26.898 1.00 80.44 129 THR A C 1
ATOM 993 O O . THR A 1 129 ? 7.505 -39.458 27.722 1.00 80.44 129 THR A O 1
ATOM 996 N N . VAL A 1 130 ? 6.656 -40.904 26.229 1.00 77.75 130 VAL A N 1
ATOM 997 C CA . VAL A 1 130 ? 7.626 -41.993 26.492 1.00 77.75 130 VAL A CA 1
ATOM 998 C C . VAL A 1 130 ? 8.388 -42.423 25.234 1.00 77.75 130 VAL A C 1
ATOM 1000 O O . VAL A 1 130 ? 9.562 -42.781 25.315 1.00 77.75 130 VAL A O 1
ATOM 1003 N N . ALA A 1 131 ? 7.743 -42.405 24.066 1.00 78.25 131 ALA A N 1
ATOM 1004 C CA . ALA A 1 131 ? 8.357 -42.835 22.815 1.00 78.25 131 ALA A CA 1
ATOM 1005 C C . ALA A 1 131 ? 9.404 -41.819 22.308 1.00 78.25 131 ALA A C 1
ATOM 1007 O O . ALA A 1 131 ? 9.101 -40.625 22.215 1.00 78.25 131 ALA A O 1
ATOM 1008 N N . PRO A 1 132 ? 10.615 -42.259 21.911 1.00 77.19 132 PRO A N 1
ATOM 1009 C CA . PRO A 1 132 ? 11.598 -41.368 21.304 1.00 77.19 132 PRO A CA 1
ATOM 1010 C C . PRO A 1 132 ? 11.061 -40.813 19.979 1.00 77.19 132 PRO A C 1
ATOM 1012 O O . PRO A 1 132 ? 10.466 -41.544 19.186 1.00 77.19 132 PRO A O 1
ATOM 1015 N N . ASN A 1 133 ? 11.279 -39.517 19.735 1.00 78.75 133 ASN A N 1
ATOM 1016 C CA . ASN A 1 133 ? 10.875 -38.809 18.512 1.00 78.75 133 ASN A CA 1
ATOM 1017 C C . ASN A 1 133 ? 9.406 -39.042 18.092 1.00 78.75 133 ASN A C 1
ATOM 1019 O O . ASN A 1 133 ? 9.105 -39.080 16.901 1.00 78.75 133 ASN A O 1
ATOM 1023 N N . TYR A 1 134 ? 8.499 -39.201 19.063 1.00 86.62 134 TYR A N 1
ATOM 1024 C CA . TYR A 1 134 ? 7.065 -39.433 18.846 1.00 86.62 134 TYR A CA 1
ATOM 1025 C C . TYR A 1 134 ? 6.723 -40.693 18.021 1.00 86.62 134 TYR A C 1
ATOM 1027 O O . TYR A 1 134 ? 5.725 -40.733 17.296 1.00 86.62 134 TYR A O 1
ATOM 1035 N N . GLN A 1 135 ? 7.544 -41.746 18.110 1.00 84.69 135 GLN A N 1
ATOM 1036 C CA . GLN A 1 135 ? 7.329 -42.987 17.359 1.00 84.69 135 GLN A CA 1
ATOM 1037 C C . GLN A 1 135 ? 5.931 -43.597 17.615 1.00 84.69 135 GLN A C 1
ATOM 1039 O O . GLN A 1 135 ? 5.516 -43.780 18.760 1.00 84.69 135 GLN A O 1
ATOM 1044 N N . GLY A 1 136 ? 5.213 -43.922 16.532 1.00 85.06 136 GLY A N 1
ATOM 1045 C CA . GLY A 1 136 ? 3.841 -44.454 16.554 1.00 85.06 136 GLY A CA 1
ATOM 1046 C C . GLY A 1 136 ? 2.729 -43.396 16.645 1.00 85.06 136 GLY A C 1
ATOM 1047 O O . GLY A 1 136 ? 1.555 -43.734 16.523 1.00 85.06 136 GLY A O 1
ATOM 1048 N N . LEU A 1 137 ? 3.056 -42.107 16.814 1.00 91.75 137 LEU A N 1
ATOM 1049 C CA . LEU A 1 137 ? 2.053 -41.048 16.984 1.00 91.75 137 LEU A CA 1
ATOM 1050 C C . LEU A 1 137 ? 1.099 -40.922 15.784 1.00 91.75 137 LEU A C 1
ATOM 1052 O O . LEU A 1 137 ? -0.113 -40.884 15.973 1.00 91.75 137 LEU A O 1
ATOM 1056 N N . LEU A 1 138 ? 1.626 -40.886 14.556 1.00 92.81 138 LEU A N 1
ATOM 1057 C CA . LEU A 1 138 ? 0.820 -40.719 13.335 1.00 92.81 138 LEU A CA 1
ATOM 1058 C C . LEU A 1 138 ? -0.112 -41.913 13.058 1.00 92.81 138 LEU A C 1
ATOM 1060 O O . LEU A 1 138 ? -1.160 -41.742 12.445 1.00 92.81 138 LEU A O 1
ATOM 1064 N N . GLU A 1 139 ? 0.233 -43.108 13.542 1.00 91.25 139 GLU A N 1
ATOM 1065 C CA . GLU A 1 139 ? -0.609 -44.308 13.436 1.00 91.25 139 GLU A CA 1
ATOM 1066 C C . GLU A 1 139 ? -1.825 -44.177 14.364 1.00 91.25 139 GLU A C 1
ATOM 1068 O O . GLU A 1 139 ? -2.967 -44.269 13.916 1.00 91.25 139 GLU A O 1
ATOM 1073 N N . VAL A 1 140 ? -1.586 -43.828 15.634 1.00 92.19 140 VAL A N 1
ATOM 1074 C CA . VAL A 1 140 ? -2.641 -43.580 16.633 1.00 92.19 140 VAL A CA 1
ATOM 1075 C C . VAL A 1 140 ? -3.550 -42.420 16.214 1.00 92.19 140 VAL A C 1
ATOM 1077 O O . VAL A 1 140 ? -4.769 -42.508 16.345 1.00 92.19 140 VAL A O 1
ATOM 1080 N N . LEU A 1 141 ? -2.975 -41.344 15.668 1.00 94.50 141 LEU A N 1
ATOM 1081 C CA . LEU A 1 141 ? -3.734 -40.240 15.076 1.00 94.50 141 LEU A CA 1
ATOM 1082 C C . LEU A 1 141 ? -4.539 -40.709 13.850 1.00 94.50 141 LEU A C 1
ATOM 1084 O O . LEU A 1 141 ? -5.704 -40.348 13.709 1.00 94.50 141 LEU A O 1
ATOM 1088 N N . GLY A 1 142 ? -3.944 -41.535 12.987 1.00 92.81 142 GLY A N 1
ATOM 1089 C CA . GLY A 1 142 ? -4.573 -42.073 11.782 1.00 92.81 142 GLY A CA 1
ATOM 1090 C C . GLY A 1 142 ? -5.807 -42.936 12.053 1.00 92.81 142 GLY A C 1
ATOM 1091 O O . GLY A 1 142 ? -6.768 -42.859 11.284 1.00 92.81 142 GLY A O 1
ATOM 1092 N N . GLU A 1 143 ? -5.799 -43.704 13.142 1.00 91.94 143 GLU A N 1
ATOM 1093 C CA . GLU A 1 143 ? -6.957 -44.456 13.641 1.00 91.94 143 GLU A CA 1
ATOM 1094 C C . GLU A 1 143 ? -8.011 -43.533 14.287 1.00 91.94 143 GLU A C 1
ATOM 1096 O O . GLU A 1 143 ? -9.200 -43.627 13.975 1.00 91.94 143 GLU A O 1
ATOM 1101 N N . ASP A 1 144 ? -7.592 -42.588 15.138 1.00 93.62 144 ASP A N 1
ATOM 1102 C CA . ASP A 1 144 ? -8.500 -41.653 15.824 1.00 93.62 144 ASP A CA 1
ATOM 1103 C C . ASP A 1 144 ? -9.262 -40.713 14.868 1.00 93.62 144 ASP A C 1
ATOM 1105 O O . ASP A 1 144 ? -10.350 -40.241 15.194 1.00 93.62 144 ASP A O 1
ATOM 1109 N N . ASP A 1 145 ? -8.735 -40.464 13.666 1.00 92.88 145 ASP A N 1
ATOM 1110 C CA . ASP A 1 145 ? -9.440 -39.737 12.594 1.00 92.88 145 ASP A CA 1
ATOM 1111 C C . ASP A 1 145 ? -10.755 -40.404 12.148 1.00 92.88 145 ASP A C 1
ATOM 1113 O O . ASP A 1 145 ? -11.526 -39.780 11.421 1.00 92.88 145 ASP A O 1
ATOM 1117 N N . LEU A 1 146 ? -10.979 -41.670 12.519 1.00 91.88 146 LEU A N 1
ATOM 1118 C CA . LEU A 1 146 ? -12.184 -42.441 12.206 1.00 91.88 146 LEU A CA 1
ATOM 1119 C C . LEU A 1 146 ? -12.922 -42.895 13.474 1.00 91.88 146 LEU A C 1
ATOM 1121 O O . LEU A 1 146 ? -14.151 -42.850 13.511 1.00 91.88 146 LEU A O 1
ATOM 1125 N N . CYS A 1 147 ? -12.192 -43.310 14.517 1.00 89.25 147 CYS A N 1
ATOM 1126 C CA . CYS A 1 147 ? -12.790 -43.786 15.772 1.00 89.25 147 CYS A CA 1
ATOM 1127 C C . CYS A 1 147 ? -13.226 -42.650 16.716 1.00 89.25 147 CYS A C 1
ATOM 1129 O O . CYS A 1 147 ? -14.135 -42.837 17.521 1.00 89.25 147 CYS A O 1
ATOM 1131 N N . HIS A 1 148 ? -12.597 -41.472 16.619 1.00 90.06 148 HIS A N 1
ATOM 1132 C CA . HIS A 1 148 ? -12.869 -40.269 17.418 1.00 90.06 148 HIS A CA 1
ATOM 1133 C C . HIS A 1 148 ? -12.717 -40.407 18.955 1.00 90.06 148 HIS A C 1
ATOM 1135 O O . HIS A 1 148 ? -13.150 -39.506 19.684 1.00 90.06 148 HIS A O 1
ATOM 1141 N N . GLU A 1 149 ? -12.096 -41.482 19.454 1.00 89.56 149 GLU A N 1
ATOM 1142 C CA . GLU A 1 149 ? -11.962 -41.814 20.884 1.00 89.56 149 GLU A CA 1
ATOM 1143 C C . GLU A 1 149 ? -11.156 -40.786 21.694 1.00 89.56 149 GLU A C 1
ATOM 1145 O O . GLU A 1 149 ? -11.459 -40.538 22.864 1.00 89.56 149 GLU A O 1
ATOM 1150 N N . LEU A 1 150 ? -10.119 -40.180 21.105 1.00 91.38 150 LEU A N 1
ATOM 1151 C CA . LEU A 1 150 ? -9.249 -39.251 21.822 1.00 91.38 150 LEU A CA 1
ATOM 1152 C C . LEU A 1 150 ? -9.976 -37.927 22.111 1.00 91.38 150 LEU A C 1
ATOM 1154 O O . LEU A 1 150 ? -10.587 -37.339 21.213 1.00 91.38 150 LEU A O 1
ATOM 1158 N N . PRO A 1 151 ? -9.852 -37.359 23.321 1.00 91.50 151 PRO A N 1
ATOM 1159 C CA . PRO A 1 151 ? -10.299 -35.998 23.585 1.00 91.50 151 PRO A CA 1
ATOM 1160 C C . PRO A 1 151 ? -9.599 -34.964 22.685 1.00 91.50 151 PRO A C 1
ATOM 1162 O O . PRO A 1 151 ? -8.375 -34.819 22.716 1.00 91.50 151 PRO A O 1
ATOM 1165 N N . ARG A 1 152 ? -10.382 -34.172 21.936 1.00 88.56 152 ARG A N 1
ATOM 1166 C CA . ARG A 1 152 ? -9.889 -33.109 21.030 1.00 88.56 152 ARG A CA 1
ATOM 1167 C C . ARG A 1 152 ? -8.880 -32.149 21.683 1.00 88.56 152 ARG A C 1
ATOM 1169 O O . ARG A 1 152 ? -7.963 -31.691 21.008 1.00 88.56 152 ARG A O 1
ATOM 1176 N N . TYR A 1 153 ? -9.009 -31.868 22.985 1.00 90.88 153 TYR A N 1
ATOM 1177 C CA . TYR A 1 153 ? -8.080 -30.981 23.696 1.00 90.88 153 TYR A CA 1
ATOM 1178 C C . TYR A 1 153 ? -6.655 -31.554 23.795 1.00 90.88 153 TYR A C 1
ATOM 1180 O O . TYR A 1 153 ? -5.705 -30.781 23.802 1.00 90.88 153 TYR A O 1
ATOM 1188 N N . LEU A 1 154 ? -6.481 -32.883 23.818 1.00 92.56 154 LEU A N 1
ATOM 1189 C CA . LEU A 1 154 ? -5.158 -33.520 23.798 1.00 92.56 154 LEU A CA 1
ATOM 1190 C C . LEU A 1 154 ? -4.506 -33.397 22.417 1.00 92.56 154 LEU A C 1
ATOM 1192 O O . LEU A 1 154 ? -3.323 -33.079 22.322 1.00 92.56 154 LEU A O 1
ATOM 1196 N N . ARG A 1 155 ? -5.297 -33.578 21.351 1.00 92.88 155 ARG A N 1
ATOM 1197 C CA . ARG A 1 155 ? -4.871 -33.375 19.957 1.00 92.88 155 ARG A CA 1
ATOM 1198 C C . ARG A 1 155 ? -4.455 -31.927 19.677 1.00 92.88 155 ARG A C 1
ATOM 1200 O O . ARG A 1 155 ? -3.428 -31.706 19.040 1.00 92.88 155 ARG A O 1
ATOM 1207 N N . HIS A 1 156 ? -5.199 -30.950 20.201 1.00 91.00 156 HIS A N 1
ATOM 1208 C CA . HIS A 1 156 ? -4.832 -29.536 20.090 1.00 91.00 156 HIS A CA 1
ATOM 1209 C C . HIS A 1 156 ? -3.651 -29.159 21.000 1.00 91.00 156 HIS A C 1
ATOM 1211 O O . HIS A 1 156 ? -2.751 -28.457 20.550 1.00 91.00 156 HIS A O 1
ATOM 1217 N N . LYS A 1 157 ? -3.581 -29.677 22.238 1.00 90.88 157 LYS A N 1
ATOM 1218 C CA . LYS A 1 157 ? -2.420 -29.453 23.114 1.00 90.88 157 LYS A CA 1
ATOM 1219 C C . LYS A 1 157 ? -1.130 -29.942 22.453 1.00 90.88 157 LYS A C 1
ATOM 1221 O O . LYS A 1 157 ? -0.184 -29.176 22.374 1.00 90.88 157 LYS A O 1
ATOM 1226 N N . LEU A 1 158 ? -1.110 -31.168 21.929 1.00 92.06 158 LEU A N 1
ATOM 1227 C CA . LEU A 1 158 ? 0.037 -31.723 21.201 1.00 92.06 158 LEU A CA 1
ATOM 1228 C C . LEU A 1 158 ? 0.502 -30.809 20.056 1.00 92.06 158 LEU A C 1
ATOM 1230 O O . LEU A 1 158 ? 1.698 -30.642 19.847 1.00 92.06 158 LEU A O 1
ATOM 1234 N N . GLN A 1 159 ? -0.433 -30.206 19.325 1.00 91.19 159 GLN A N 1
ATOM 1235 C CA . GLN A 1 159 ? -0.117 -29.270 18.251 1.00 91.19 159 GLN A CA 1
ATOM 1236 C C . GLN A 1 159 ? 0.532 -27.977 18.778 1.00 91.19 159 GLN A C 1
ATOM 1238 O O . GLN A 1 159 ? 1.510 -27.513 18.198 1.00 91.19 159 GLN A O 1
ATOM 1243 N N . VAL A 1 160 ? 0.042 -27.425 19.894 1.00 89.62 160 VAL A N 1
ATOM 1244 C CA . VAL A 1 160 ? 0.643 -26.254 20.561 1.00 89.62 160 VAL A CA 1
ATOM 1245 C C . VAL A 1 160 ? 2.012 -26.595 21.166 1.00 89.62 160 VAL A C 1
ATOM 1247 O O . VAL A 1 160 ? 2.959 -25.833 20.985 1.00 89.62 160 VAL A O 1
ATOM 1250 N N . ASP A 1 161 ? 2.149 -27.756 21.811 1.00 88.56 161 ASP A N 1
ATOM 1251 C CA . ASP A 1 161 ? 3.410 -28.258 22.373 1.00 88.56 161 ASP A CA 1
ATOM 1252 C C . ASP A 1 161 ? 4.474 -28.438 21.262 1.00 88.56 161 ASP A C 1
ATOM 1254 O O . ASP A 1 161 ? 5.637 -28.090 21.459 1.00 88.56 161 ASP A O 1
ATOM 1258 N N . LEU A 1 162 ? 4.081 -28.918 20.070 1.00 88.75 162 LEU A N 1
ATOM 1259 C CA . LEU A 1 162 ? 4.958 -29.023 18.891 1.00 88.75 162 LEU A CA 1
ATOM 1260 C C . LEU A 1 162 ? 5.282 -27.665 18.249 1.00 88.75 162 LEU A C 1
ATOM 1262 O O . LEU A 1 162 ? 6.390 -27.491 17.748 1.00 88.75 162 LEU A O 1
ATOM 1266 N N . MET A 1 163 ? 4.356 -26.702 18.276 1.00 85.75 163 MET A N 1
ATOM 1267 C CA . MET A 1 163 ? 4.586 -25.333 17.791 1.00 85.75 163 MET A CA 1
ATOM 1268 C C . MET A 1 163 ? 5.553 -24.551 18.695 1.00 85.75 163 MET A C 1
ATOM 1270 O O . MET A 1 163 ? 6.316 -23.719 18.213 1.00 85.75 163 MET A O 1
ATOM 1274 N N . ALA A 1 164 ? 5.529 -24.825 20.003 1.00 84.06 164 ALA A N 1
ATOM 1275 C CA . ALA A 1 164 ? 6.423 -24.231 20.997 1.00 84.06 164 ALA A CA 1
ATOM 1276 C C . ALA A 1 164 ? 7.782 -24.953 21.120 1.00 84.06 164 ALA A C 1
ATOM 1278 O O . ALA A 1 164 ? 8.675 -24.470 21.821 1.00 84.06 164 ALA A O 1
ATOM 1279 N N . ALA A 1 165 ? 7.954 -26.107 20.469 1.00 80.44 165 ALA A N 1
ATOM 1280 C CA . ALA A 1 165 ? 9.206 -26.855 20.473 1.00 80.44 165 ALA A CA 1
ATOM 1281 C C . ALA A 1 165 ? 10.311 -26.115 19.686 1.00 80.44 165 ALA A C 1
ATOM 1283 O O . ALA A 1 165 ? 10.019 -25.426 18.705 1.00 80.44 165 ALA A O 1
ATOM 1284 N N . PRO A 1 166 ? 11.599 -26.272 20.055 1.00 75.19 166 PRO A N 1
ATOM 1285 C CA . PRO A 1 166 ? 12.694 -25.672 19.299 1.00 75.19 166 PRO A CA 1
ATOM 1286 C C . PRO A 1 166 ? 12.700 -26.159 17.834 1.00 75.19 166 PRO A C 1
ATOM 1288 O O . PRO A 1 166 ? 12.394 -27.330 17.568 1.00 75.19 166 PRO A O 1
ATOM 1291 N N . PRO A 1 167 ? 13.058 -25.284 16.872 1.00 66.12 167 PRO A N 1
ATOM 1292 C CA . PRO A 1 167 ? 12.996 -25.601 15.452 1.00 66.12 167 PRO A CA 1
ATOM 1293 C C . PRO A 1 167 ? 14.068 -26.627 15.073 1.00 66.12 167 PRO A C 1
ATOM 1295 O O . PRO A 1 167 ? 15.249 -26.322 14.895 1.00 66.12 167 PRO A O 1
ATOM 1298 N N . HIS A 1 168 ? 13.627 -27.869 14.919 1.00 69.50 168 HIS A N 1
ATOM 1299 C CA . HIS A 1 168 ? 14.385 -28.967 14.343 1.00 69.50 168 HIS A CA 1
ATOM 1300 C C . HIS A 1 168 ? 13.597 -29.510 13.149 1.00 69.50 168 HIS A C 1
ATOM 1302 O O . HIS A 1 168 ? 12.366 -29.513 13.154 1.00 69.50 168 HIS A O 1
ATOM 1308 N N . THR A 1 169 ? 14.283 -30.008 12.121 1.00 60.97 169 THR A N 1
ATOM 1309 C CA . THR A 1 169 ? 13.633 -30.472 10.881 1.00 60.97 169 THR A CA 1
ATOM 1310 C C . THR A 1 169 ? 12.573 -31.548 11.150 1.00 60.97 169 THR A C 1
ATOM 1312 O O . THR A 1 169 ? 11.522 -31.568 10.513 1.00 60.97 169 THR A O 1
ATOM 1315 N N . THR A 1 170 ? 12.811 -32.397 12.156 1.00 63.28 170 THR A N 1
ATOM 1316 C CA . THR A 1 170 ? 11.870 -33.422 12.628 1.00 63.28 170 THR A CA 1
ATOM 1317 C C . THR A 1 170 ? 10.630 -32.834 13.312 1.00 63.28 170 THR A C 1
ATOM 1319 O O . THR A 1 170 ? 9.530 -33.324 13.069 1.00 63.28 170 THR A O 1
ATOM 1322 N N . THR A 1 171 ? 10.767 -31.793 14.147 1.00 70.12 171 THR A N 1
ATOM 1323 C CA . THR A 1 171 ? 9.622 -31.191 14.862 1.00 70.12 171 THR A CA 1
ATOM 1324 C C . THR A 1 171 ? 8.740 -30.377 13.920 1.00 70.12 171 THR A C 1
ATOM 1326 O O . THR A 1 171 ? 7.520 -30.492 13.994 1.00 70.12 171 THR A O 1
ATOM 1329 N N . GLN A 1 172 ? 9.331 -29.649 12.968 1.00 71.81 172 GLN A N 1
ATOM 1330 C CA . GLN A 1 172 ? 8.587 -28.898 11.947 1.00 71.81 172 GLN A CA 1
ATOM 1331 C C . GLN A 1 172 ? 7.798 -29.814 10.997 1.00 71.81 172 GLN A C 1
ATOM 1333 O O . GLN A 1 172 ? 6.620 -29.562 10.738 1.00 71.81 172 GLN A O 1
ATOM 1338 N N . GLY A 1 173 ? 8.412 -30.904 10.518 1.00 80.94 173 GLY A N 1
ATOM 1339 C CA . GLY A 1 173 ? 7.717 -31.895 9.690 1.00 80.94 173 GLY A CA 1
ATOM 1340 C C . GLY A 1 173 ? 6.559 -32.564 10.436 1.00 80.94 173 GLY A C 1
ATOM 1341 O O . GLY A 1 173 ? 5.443 -32.630 9.918 1.00 80.94 173 GLY A O 1
ATOM 1342 N N . LEU A 1 174 ? 6.799 -32.987 11.682 1.00 88.50 174 LEU A N 1
ATOM 1343 C CA . LEU A 1 174 ? 5.781 -33.621 12.520 1.00 88.50 174 LEU A CA 1
ATOM 1344 C C . LEU A 1 174 ? 4.630 -32.667 12.874 1.00 88.50 174 LEU A C 1
ATOM 1346 O O . LEU A 1 174 ? 3.475 -33.088 12.855 1.00 88.50 174 LEU A O 1
ATOM 1350 N N . PHE A 1 175 ? 4.915 -31.389 13.149 1.00 91.00 175 PHE A N 1
ATOM 1351 C CA . PHE A 1 175 ? 3.894 -30.366 13.398 1.00 91.00 175 PHE A CA 1
ATOM 1352 C C . PHE A 1 175 ? 2.890 -30.291 12.241 1.00 91.00 175 PHE A C 1
ATOM 1354 O O . PHE A 1 175 ? 1.694 -30.467 12.466 1.00 91.00 175 PHE A O 1
ATOM 1361 N N . PHE A 1 176 ? 3.359 -30.136 10.996 1.00 92.38 176 PHE A N 1
ATOM 1362 C CA . PHE A 1 176 ? 2.468 -30.077 9.831 1.00 92.38 176 PHE A CA 1
ATOM 1363 C C . PHE A 1 176 ? 1.626 -31.356 9.662 1.00 92.38 176 PHE A C 1
ATOM 1365 O O . PHE A 1 176 ? 0.440 -31.288 9.326 1.00 92.38 176 PHE A O 1
ATOM 1372 N N . GLN A 1 177 ? 2.208 -32.525 9.942 1.00 94.00 177 GLN A N 1
ATOM 1373 C CA . GLN A 1 177 ? 1.498 -33.806 9.888 1.00 94.00 177 GLN A CA 1
ATOM 1374 C C . GLN A 1 177 ? 0.397 -33.897 10.959 1.00 94.00 177 GLN A C 1
ATOM 1376 O O . GLN A 1 177 ? -0.730 -34.290 10.649 1.00 94.00 177 GLN A O 1
ATOM 1381 N N . VAL A 1 178 ? 0.671 -33.462 12.195 1.00 94.44 178 VAL A N 1
ATOM 1382 C CA . VAL A 1 178 ? -0.332 -33.372 13.272 1.00 94.44 178 VAL A CA 1
ATOM 1383 C C . VAL A 1 178 ? -1.440 -32.371 12.921 1.00 94.44 178 VAL A C 1
ATOM 1385 O O . VAL A 1 178 ? -2.614 -32.691 13.113 1.00 94.44 178 VAL A O 1
ATOM 1388 N N . CYS A 1 179 ? -1.109 -31.216 12.333 1.00 94.62 179 CYS A N 1
ATOM 1389 C CA . CYS A 1 179 ? -2.098 -30.260 11.824 1.00 94.62 179 CYS A CA 1
ATOM 1390 C C . CYS A 1 179 ? -3.017 -30.904 10.771 1.00 94.62 179 CYS A C 1
ATOM 1392 O O . CYS A 1 179 ? -4.238 -30.787 10.874 1.00 94.62 179 CYS A O 1
ATOM 1394 N N . CYS A 1 180 ? -2.461 -31.652 9.809 1.00 95.88 180 CYS A N 1
ATOM 1395 C CA . CYS A 1 180 ? -3.252 -32.384 8.813 1.00 95.88 180 CYS A CA 1
ATOM 1396 C C . CYS A 1 180 ? -4.218 -33.385 9.463 1.00 95.88 180 CYS A C 1
ATOM 1398 O O . CYS A 1 180 ? -5.397 -33.393 9.122 1.00 95.88 180 CYS A O 1
ATOM 1400 N N . HIS A 1 181 ? -3.758 -34.190 10.424 1.00 96.06 181 HIS A N 1
ATOM 1401 C CA . HIS A 1 181 ? -4.622 -35.114 11.166 1.00 96.06 181 HIS A CA 1
ATOM 1402 C C . HIS A 1 181 ? -5.739 -34.382 11.940 1.00 96.06 181 HIS A C 1
ATOM 1404 O O . HIS A 1 181 ? -6.908 -34.756 11.846 1.00 96.06 181 HIS A O 1
ATOM 1410 N N . ASN A 1 182 ? -5.417 -33.298 12.654 1.00 95.25 182 ASN A N 1
ATOM 1411 C CA . ASN A 1 182 ? -6.390 -32.512 13.423 1.00 95.25 182 ASN A CA 1
ATOM 1412 C C . ASN A 1 182 ? -7.457 -31.845 12.528 1.00 95.25 182 ASN A C 1
ATOM 1414 O O . ASN A 1 182 ? -8.637 -31.776 12.902 1.00 95.25 182 ASN A O 1
ATOM 1418 N N . VAL A 1 183 ? -7.063 -31.392 11.334 1.00 96.00 183 VAL A N 1
ATOM 1419 C CA . VAL A 1 183 ? -7.965 -30.846 10.310 1.00 96.00 183 VAL A CA 1
ATOM 1420 C C . VAL A 1 183 ? -8.817 -31.946 9.681 1.00 96.00 183 VAL A C 1
ATOM 1422 O O . VAL A 1 183 ? -10.038 -31.803 9.658 1.00 96.00 183 VAL A O 1
ATOM 1425 N N . VAL A 1 184 ? -8.226 -33.074 9.270 1.00 95.69 184 VAL A N 1
ATOM 1426 C CA . VAL A 1 184 ? -8.963 -34.225 8.718 1.00 95.69 184 VAL A CA 1
ATOM 1427 C C . VAL A 1 184 ? -10.005 -34.733 9.716 1.00 95.69 184 VAL A C 1
ATOM 1429 O O . VAL A 1 184 ? -11.175 -34.821 9.355 1.00 95.69 184 VAL A O 1
ATOM 1432 N N . ARG A 1 185 ? -9.650 -34.953 10.990 1.00 94.75 185 ARG A N 1
ATOM 1433 C CA . ARG A 1 185 ? -10.623 -35.309 12.042 1.00 94.75 185 ARG A CA 1
ATOM 1434 C C . ARG A 1 185 ? -11.751 -34.274 12.159 1.00 94.75 185 ARG A C 1
ATOM 1436 O O . ARG A 1 185 ? -12.912 -34.630 12.344 1.00 94.75 185 ARG A O 1
ATOM 1443 N N . SER A 1 186 ? -11.437 -32.983 12.048 1.00 94.50 186 SER A N 1
ATOM 1444 C CA . SER A 1 186 ? -12.451 -31.926 12.145 1.00 94.50 186 SER A CA 1
ATOM 1445 C C . SER A 1 186 ? -13.421 -31.931 10.961 1.00 94.50 186 SER A C 1
ATOM 1447 O O . SER A 1 186 ? -14.625 -31.826 11.190 1.00 94.50 186 SER A O 1
ATOM 1449 N N . VAL A 1 187 ? -12.927 -32.162 9.741 1.00 94.88 187 VAL A N 1
ATOM 1450 C CA . VAL A 1 187 ? -13.738 -32.338 8.522 1.00 94.88 187 VAL A CA 1
ATOM 1451 C C . VAL A 1 187 ? -14.589 -33.614 8.590 1.00 94.88 187 VAL A C 1
ATOM 1453 O O . VAL A 1 187 ? -15.768 -33.580 8.246 1.00 94.88 187 VAL A O 1
ATOM 1456 N N . LEU A 1 188 ? -14.040 -34.729 9.085 1.00 94.12 188 LEU A N 1
ATOM 1457 C CA . LEU A 1 188 ? -14.749 -36.015 9.190 1.00 94.12 188 LEU A CA 1
ATOM 1458 C C . LEU A 1 188 ? -15.794 -36.071 10.318 1.00 94.12 188 LEU A C 1
ATOM 1460 O O . LEU A 1 188 ? -16.732 -36.867 10.226 1.00 94.12 188 LEU A O 1
ATOM 1464 N N . GLU A 1 189 ? -15.681 -35.199 11.327 1.00 91.81 189 GLU A N 1
ATOM 1465 C CA . GLU A 1 189 ? -16.740 -34.889 12.301 1.00 91.81 189 GLU A CA 1
ATOM 1466 C C . GLU A 1 189 ? -17.719 -33.787 11.821 1.00 91.81 189 GLU A C 1
ATOM 1468 O O . GLU A 1 189 ? -18.627 -33.420 12.569 1.00 91.81 189 GLU A O 1
ATOM 1473 N N . GLY A 1 190 ? -17.543 -33.216 10.623 1.00 90.38 190 GLY A N 1
ATOM 1474 C CA . GLY A 1 190 ? -18.410 -32.153 10.094 1.00 90.38 190 GLY A CA 1
ATOM 1475 C C . GLY A 1 190 ? -18.321 -30.823 10.855 1.00 90.38 190 GLY A C 1
ATOM 1476 O O . GLY A 1 190 ? -19.320 -30.113 10.975 1.00 90.38 190 GLY A O 1
ATOM 1477 N N . ARG A 1 191 ? -17.149 -30.487 11.416 1.00 90.44 191 ARG A N 1
ATOM 1478 C CA . ARG A 1 191 ? -16.916 -29.258 12.198 1.00 90.44 191 ARG A CA 1
ATOM 1479 C C . ARG A 1 191 ? -15.948 -28.295 11.512 1.00 90.44 191 ARG A C 1
ATOM 1481 O O . ARG A 1 191 ? -15.169 -28.674 10.642 1.00 90.44 191 ARG A O 1
ATOM 1488 N N . VAL A 1 192 ? -15.959 -27.050 11.989 1.00 87.88 192 VAL A N 1
ATOM 1489 C CA . VAL A 1 192 ? -14.967 -26.024 11.640 1.00 87.88 192 VAL A CA 1
ATOM 1490 C C . VAL A 1 192 ? -13.554 -26.540 11.940 1.00 87.88 192 VAL A C 1
ATOM 1492 O O . VAL A 1 192 ? -13.284 -27.049 13.031 1.00 87.88 192 VAL A O 1
ATOM 1495 N N . TRP A 1 193 ? -12.677 -26.419 10.948 1.00 90.69 193 TRP A N 1
ATOM 1496 C CA . TRP A 1 193 ? -11.248 -26.719 11.009 1.00 90.69 193 TRP A CA 1
ATOM 1497 C C . TRP A 1 193 ? -10.437 -25.431 11.238 1.00 90.69 193 TRP A C 1
ATOM 1499 O O . TRP A 1 193 ? -10.990 -24.335 11.288 1.00 90.69 193 TRP A O 1
ATOM 1509 N N . GLU A 1 194 ? -9.129 -25.552 11.455 1.00 87.00 194 GLU A N 1
ATOM 1510 C CA . GLU A 1 194 ? -8.300 -24.439 11.930 1.00 87.00 194 GLU A CA 1
ATOM 1511 C C . GLU A 1 194 ? -7.986 -23.394 10.833 1.00 87.00 194 GLU A C 1
ATOM 1513 O O . GLU A 1 194 ? -7.335 -23.742 9.846 1.00 87.00 194 GLU A O 1
ATOM 1518 N N . PRO A 1 195 ? -8.339 -22.101 11.007 1.00 85.69 195 PRO A N 1
ATOM 1519 C CA . PRO A 1 195 ? -8.132 -21.075 9.975 1.00 85.69 195 PRO A CA 1
ATOM 1520 C C . PRO A 1 195 ? -6.671 -20.801 9.579 1.00 85.69 195 PRO A C 1
ATOM 1522 O O . PRO A 1 195 ? -6.433 -20.219 8.527 1.00 85.69 195 PRO A O 1
ATOM 1525 N N . SER A 1 196 ? -5.689 -21.207 10.391 1.00 87.81 196 SER A N 1
ATOM 1526 C CA . SER A 1 196 ? -4.251 -21.074 10.092 1.00 87.81 196 SER A CA 1
ATOM 1527 C C . SER A 1 196 ? -3.744 -22.113 9.077 1.00 87.81 196 SER A C 1
ATOM 1529 O O . SER A 1 196 ? -2.707 -21.915 8.439 1.00 87.81 196 SER A O 1
ATOM 1531 N N . PHE A 1 197 ? -4.468 -23.227 8.911 1.00 91.88 197 PHE A N 1
ATOM 1532 C CA . PHE A 1 197 ? -4.037 -24.378 8.118 1.00 91.88 197 PHE A CA 1
ATOM 1533 C C . PHE A 1 197 ? -3.671 -24.071 6.652 1.00 91.88 197 PHE A C 1
ATOM 1535 O O . PHE A 1 197 ? -2.697 -24.659 6.181 1.00 91.88 197 PHE A O 1
ATOM 1542 N N . PRO A 1 198 ? -4.344 -23.157 5.920 1.00 90.62 198 PRO A N 1
ATOM 1543 C CA . PRO A 1 198 ? -3.960 -22.827 4.550 1.00 90.62 198 PRO A CA 1
ATOM 1544 C C . PRO A 1 198 ? -2.571 -22.184 4.488 1.00 90.62 198 PRO A C 1
ATOM 1546 O O . PRO A 1 198 ? -1.782 -22.538 3.620 1.00 90.62 198 PRO A O 1
ATOM 1549 N N . GLY A 1 199 ? -2.222 -21.331 5.460 1.00 87.19 199 GLY A N 1
ATOM 1550 C CA . GLY A 1 199 ? -0.875 -20.767 5.585 1.00 87.19 199 GLY A CA 1
ATOM 1551 C C . GLY A 1 199 ? 0.176 -21.852 5.830 1.00 87.19 199 GLY A C 1
ATOM 1552 O O . GLY A 1 199 ? 1.178 -21.909 5.121 1.00 87.19 199 GLY A O 1
ATOM 1553 N N . HIS A 1 200 ? -0.101 -22.788 6.748 1.00 89.44 200 HIS A N 1
ATOM 1554 C CA . HIS A 1 200 ? 0.753 -23.962 6.966 1.00 89.44 200 HIS A CA 1
ATOM 1555 C C . HIS A 1 200 ? 0.909 -24.823 5.695 1.00 89.44 200 HIS A C 1
ATOM 1557 O O . HIS A 1 200 ? 1.998 -25.327 5.421 1.00 89.44 200 HIS A O 1
ATOM 1563 N N . LEU A 1 201 ? -0.156 -24.973 4.898 1.00 90.56 201 LEU A N 1
ATOM 1564 C CA . LEU A 1 201 ? -0.147 -25.719 3.638 1.00 90.56 201 LEU A CA 1
ATOM 1565 C C . LEU A 1 201 ? 0.658 -25.010 2.540 1.00 90.56 201 LEU A C 1
ATOM 1567 O O . LEU A 1 201 ? 1.429 -25.676 1.854 1.00 90.56 201 LEU A O 1
ATOM 1571 N N . VAL A 1 202 ? 0.544 -23.685 2.402 1.00 87.44 202 VAL A N 1
ATOM 1572 C CA . VAL A 1 202 ? 1.391 -22.891 1.493 1.00 87.44 202 VAL A CA 1
ATOM 1573 C C . VAL A 1 202 ? 2.864 -23.022 1.894 1.00 87.44 202 VAL A C 1
ATOM 1575 O O . VAL A 1 202 ? 3.699 -23.304 1.038 1.00 87.44 202 VAL A O 1
ATOM 1578 N N . THR A 1 203 ? 3.187 -22.929 3.191 1.00 87.56 203 THR A N 1
ATOM 1579 C CA . THR A 1 203 ? 4.559 -23.128 3.700 1.00 87.56 203 THR A CA 1
ATOM 1580 C C . THR A 1 203 ? 5.100 -24.540 3.425 1.00 87.56 203 THR A C 1
ATOM 1582 O O . THR A 1 203 ? 6.274 -24.691 3.094 1.00 87.56 203 THR A O 1
ATOM 1585 N N . ALA A 1 204 ? 4.265 -25.581 3.520 1.00 86.00 204 ALA A N 1
ATOM 1586 C CA . ALA A 1 204 ? 4.644 -26.964 3.200 1.00 86.00 204 ALA A CA 1
ATOM 1587 C C . ALA A 1 204 ? 4.611 -27.288 1.685 1.00 86.00 204 ALA A C 1
ATOM 1589 O O . ALA A 1 204 ? 5.114 -28.333 1.247 1.00 86.00 204 ALA A O 1
ATOM 1590 N N . GLY A 1 205 ? 4.014 -26.406 0.879 1.00 87.44 205 GLY A N 1
ATOM 1591 C CA . GLY A 1 205 ? 3.926 -26.476 -0.575 1.00 87.44 205 GLY A CA 1
ATOM 1592 C C . GLY A 1 205 ? 3.385 -27.802 -1.119 1.00 87.44 205 GLY A C 1
ATOM 1593 O O . GLY A 1 205 ? 2.575 -28.502 -0.506 1.00 87.44 205 GLY A O 1
ATOM 1594 N N . LYS A 1 206 ? 3.878 -28.185 -2.304 1.00 87.88 206 LYS A N 1
ATOM 1595 C CA . LYS A 1 206 ? 3.447 -29.395 -3.028 1.00 87.88 206 LYS A CA 1
ATOM 1596 C C . LYS A 1 206 ? 3.620 -30.694 -2.224 1.00 87.88 206 LYS A C 1
ATOM 1598 O O . LYS A 1 206 ? 2.838 -31.621 -2.410 1.00 87.88 206 LYS A O 1
ATOM 1603 N N . GLN A 1 207 ? 4.617 -30.775 -1.337 1.00 88.50 207 GLN A N 1
ATOM 1604 C CA . GLN A 1 207 ? 4.823 -31.959 -0.490 1.00 88.50 207 GLN A CA 1
ATOM 1605 C C . GLN A 1 207 ? 3.789 -32.029 0.643 1.00 88.50 207 GLN A C 1
ATOM 1607 O O . GLN A 1 207 ? 3.248 -33.102 0.908 1.00 88.50 207 GLN A O 1
ATOM 1612 N N . GLY A 1 208 ? 3.440 -30.887 1.248 1.00 90.25 208 GLY A N 1
ATOM 1613 C CA . GLY A 1 208 ? 2.343 -30.808 2.213 1.00 90.25 208 GLY A CA 1
ATOM 1614 C C . GLY A 1 208 ? 0.990 -31.176 1.600 1.00 90.25 208 GLY A C 1
ATOM 1615 O O . GLY A 1 208 ? 0.247 -31.973 2.174 1.00 90.25 208 GLY A O 1
ATOM 1616 N N . ALA A 1 209 ? 0.709 -30.678 0.392 1.00 91.88 209 ALA A N 1
ATOM 1617 C CA . ALA A 1 209 ? -0.496 -31.030 -0.361 1.00 91.88 209 ALA A CA 1
ATOM 1618 C C . ALA A 1 209 ? -0.567 -32.533 -0.683 1.00 91.88 209 ALA A C 1
ATOM 1620 O O . ALA A 1 209 ? -1.602 -33.162 -0.459 1.00 91.88 209 ALA A O 1
ATOM 1621 N N . LEU A 1 210 ? 0.538 -33.138 -1.138 1.00 93.12 210 LEU A N 1
ATOM 1622 C CA . LEU A 1 210 ? 0.621 -34.585 -1.370 1.00 93.12 210 LEU A CA 1
ATOM 1623 C C . LEU A 1 210 ? 0.341 -35.395 -0.095 1.00 93.12 210 LEU A C 1
ATOM 1625 O O . LEU A 1 210 ? -0.418 -36.360 -0.158 1.00 93.12 210 LEU A O 1
ATOM 1629 N N . TYR A 1 211 ? 0.889 -34.996 1.057 1.00 93.94 211 TYR A N 1
ATOM 1630 C CA . TYR A 1 211 ? 0.640 -35.679 2.332 1.00 93.94 211 TYR A CA 1
ATOM 1631 C C . TYR A 1 211 ? -0.837 -35.606 2.758 1.00 93.94 211 TYR A C 1
ATOM 1633 O O . TYR A 1 211 ? -1.434 -36.632 3.088 1.00 93.94 211 TYR A O 1
ATOM 1641 N N . LEU A 1 212 ? -1.457 -34.420 2.689 1.00 95.44 212 LEU A N 1
ATOM 1642 C CA . LEU A 1 212 ? -2.879 -34.227 3.005 1.00 95.44 212 LEU A CA 1
ATOM 1643 C C . LEU A 1 212 ? -3.788 -35.098 2.120 1.00 95.44 212 LEU A C 1
ATOM 1645 O O . LEU A 1 212 ? -4.707 -35.755 2.613 1.00 95.44 212 LEU A O 1
ATOM 1649 N N . LEU A 1 213 ? -3.513 -35.133 0.814 1.00 94.94 213 LEU A N 1
ATOM 1650 C CA . LEU A 1 213 ? -4.284 -35.916 -0.151 1.00 94.94 213 LEU A CA 1
ATOM 1651 C C . LEU A 1 213 ? -4.075 -37.426 0.028 1.00 94.94 213 LEU A C 1
ATOM 1653 O O . LEU A 1 213 ? -5.036 -38.185 -0.072 1.00 94.94 213 LEU A O 1
ATOM 1657 N N . GLN A 1 214 ? -2.866 -37.880 0.365 1.00 93.69 214 GLN A N 1
ATOM 1658 C CA . GLN A 1 214 ? -2.621 -39.282 0.722 1.00 93.69 214 GLN A CA 1
ATOM 1659 C C . GLN A 1 214 ? -3.387 -39.682 1.993 1.00 93.69 214 GLN A C 1
ATOM 1661 O O . GLN A 1 214 ? -4.051 -40.720 2.001 1.00 93.69 214 GLN A O 1
ATOM 1666 N N . LEU A 1 215 ? -3.372 -38.838 3.033 1.00 94.50 215 LEU A N 1
ATOM 1667 C CA . LEU A 1 215 ? -4.085 -39.071 4.294 1.00 94.50 215 LEU A CA 1
ATOM 1668 C C . LEU A 1 215 ? -5.610 -39.157 4.098 1.00 94.50 215 LEU A C 1
ATOM 1670 O O . LEU A 1 215 ? -6.256 -40.036 4.672 1.00 94.50 215 LEU A O 1
ATOM 1674 N N . LEU A 1 216 ? -6.185 -38.286 3.262 1.00 95.06 216 LEU A N 1
ATOM 1675 C CA . LEU A 1 216 ? -7.602 -38.334 2.882 1.00 95.06 216 LEU A CA 1
ATOM 1676 C C . LEU A 1 216 ? -7.921 -39.556 2.003 1.00 95.06 216 LEU A C 1
ATOM 1678 O O . LEU A 1 216 ? -8.878 -40.285 2.272 1.00 95.06 216 LEU A O 1
ATOM 1682 N N . SER A 1 217 ? -7.100 -39.828 0.983 1.00 93.44 217 SER A N 1
ATOM 1683 C CA . SER A 1 217 ? -7.300 -40.944 0.050 1.00 93.44 217 SER A CA 1
ATOM 1684 C C . SER A 1 217 ? -7.221 -42.312 0.735 1.00 93.44 217 SER A C 1
ATOM 1686 O O . SER A 1 217 ? -7.945 -43.223 0.339 1.00 93.44 217 SER A O 1
ATOM 1688 N N . ALA A 1 218 ? -6.383 -42.467 1.766 1.00 92.06 218 ALA A N 1
ATOM 1689 C CA . ALA A 1 218 ? -6.269 -43.702 2.545 1.00 92.06 218 ALA A CA 1
ATOM 1690 C C . ALA A 1 218 ? -7.528 -44.010 3.382 1.00 92.06 218 ALA A C 1
ATOM 1692 O O . ALA A 1 218 ? -7.818 -45.173 3.664 1.00 92.06 218 ALA A O 1
ATOM 1693 N N . LYS A 1 219 ? -8.293 -42.979 3.766 1.00 92.62 219 LYS A N 1
ATOM 1694 C CA . LYS A 1 219 ? -9.536 -43.120 4.543 1.00 92.62 219 LYS A CA 1
ATOM 1695 C C . LYS A 1 219 ? -10.782 -43.228 3.665 1.00 92.62 219 LYS A C 1
ATOM 1697 O O . LYS A 1 219 ? -11.776 -43.793 4.108 1.00 92.62 219 LYS A O 1
ATOM 1702 N N . LEU A 1 220 ? -10.742 -42.715 2.432 1.00 91.25 220 LEU A N 1
ATOM 1703 C CA . LEU A 1 220 ? -11.911 -42.485 1.571 1.00 91.25 220 LEU A CA 1
ATOM 1704 C C . LEU A 1 220 ? -12.842 -43.700 1.391 1.00 91.25 220 LEU A C 1
ATOM 1706 O O . LEU A 1 220 ? -14.062 -43.540 1.351 1.00 91.25 220 LEU A O 1
ATOM 1710 N N . SER A 1 221 ? -12.284 -44.910 1.316 1.00 89.19 221 SER A N 1
ATOM 1711 C CA . SER A 1 221 ? -13.044 -46.166 1.213 1.00 89.19 221 SER A CA 1
ATOM 1712 C C . SER A 1 221 ? -13.935 -46.440 2.430 1.00 89.19 221 SER A C 1
ATOM 1714 O O . SER A 1 221 ? -15.006 -47.021 2.274 1.00 89.19 221 SER A O 1
ATOM 1716 N N . GLN A 1 222 ? -13.520 -45.980 3.612 1.00 91.62 222 GLN A N 1
ATOM 1717 C CA . GLN A 1 222 ? -14.198 -46.154 4.899 1.00 91.62 222 GLN A CA 1
ATOM 1718 C C . GLN A 1 222 ? -15.214 -45.032 5.189 1.00 91.62 222 GLN A C 1
ATOM 1720 O O . GLN A 1 222 ? -16.042 -45.169 6.084 1.00 91.62 222 GLN A O 1
ATOM 1725 N N . LEU A 1 223 ? -15.176 -43.927 4.431 1.00 92.44 223 LEU A N 1
ATOM 1726 C CA . LEU A 1 223 ? -16.047 -42.768 4.646 1.00 92.44 223 LEU A CA 1
ATOM 1727 C C . LEU A 1 223 ? -17.455 -42.978 4.083 1.00 92.44 223 LEU A C 1
ATOM 1729 O O . LEU A 1 223 ? -17.616 -43.406 2.932 1.00 92.44 223 LEU A O 1
ATOM 1733 N N . GLY A 1 224 ? -18.467 -42.573 4.855 1.00 91.25 224 GLY A N 1
ATOM 1734 C CA . GLY A 1 224 ? -19.859 -42.491 4.403 1.00 91.25 224 GLY A CA 1
ATOM 1735 C C . GLY A 1 224 ? -20.100 -41.355 3.398 1.00 91.25 224 GLY A C 1
ATOM 1736 O O . GLY A 1 224 ? -19.281 -40.449 3.249 1.00 91.25 224 GLY A O 1
ATOM 1737 N N . SER A 1 225 ? -21.249 -41.367 2.715 1.00 90.62 225 SER A N 1
ATOM 1738 C CA . SER A 1 225 ? -21.601 -40.372 1.682 1.00 90.62 225 SER A CA 1
ATOM 1739 C C . SER A 1 225 ? -21.528 -38.923 2.180 1.00 90.62 225 SER A C 1
ATOM 1741 O O . SER A 1 225 ? -20.950 -38.071 1.508 1.00 90.62 225 SER A O 1
ATOM 1743 N N . GLN A 1 226 ? -22.037 -38.654 3.385 1.00 92.88 226 GLN A N 1
ATOM 1744 C CA . GLN A 1 226 ? -21.993 -37.330 4.013 1.00 92.88 226 GLN A CA 1
ATOM 1745 C C . GLN A 1 226 ? -20.556 -36.862 4.304 1.00 92.88 226 GLN A C 1
ATOM 1747 O O . GLN A 1 226 ? -20.217 -35.714 4.037 1.00 92.88 226 GLN A O 1
ATOM 1752 N N . GLN A 1 227 ? -19.681 -37.761 4.767 1.00 92.88 227 GLN A N 1
ATOM 1753 C CA . GLN A 1 227 ? -18.268 -37.447 5.005 1.00 92.88 227 GLN A CA 1
ATOM 1754 C C . GLN A 1 227 ? -17.504 -37.202 3.699 1.00 92.88 227 GLN A C 1
ATOM 1756 O O . GLN A 1 227 ? -16.649 -36.324 3.649 1.00 92.88 227 GLN A O 1
ATOM 1761 N N . ARG A 1 228 ? -17.833 -37.921 2.616 1.00 94.38 228 ARG A N 1
ATOM 1762 C CA . ARG A 1 228 ? -17.268 -37.654 1.281 1.00 94.38 228 ARG A CA 1
ATOM 1763 C C . ARG A 1 228 ? -17.679 -36.275 0.757 1.00 94.38 228 ARG A C 1
ATOM 1765 O O . ARG A 1 228 ? -16.837 -35.583 0.194 1.00 94.38 228 ARG A O 1
ATOM 1772 N N . ALA A 1 229 ? -18.920 -35.851 1.006 1.00 92.94 229 ALA A N 1
ATOM 1773 C CA . ALA A 1 229 ? -19.371 -34.494 0.698 1.00 92.94 229 ALA A CA 1
ATOM 1774 C C . ALA A 1 229 ? -18.620 -33.431 1.525 1.00 92.94 229 ALA A C 1
ATOM 1776 O O . ALA A 1 229 ? -18.192 -32.427 0.965 1.00 92.94 229 ALA A O 1
ATOM 1777 N N . TRP A 1 230 ? -18.367 -33.669 2.819 1.00 95.38 230 TRP A N 1
ATOM 1778 C CA . TRP A 1 230 ? -17.528 -32.777 3.635 1.00 95.38 230 TRP A CA 1
ATOM 1779 C C . TRP A 1 230 ? -16.072 -32.708 3.151 1.00 95.38 230 TRP A C 1
ATOM 1781 O O . TRP A 1 230 ? -15.487 -31.630 3.165 1.00 95.38 230 TRP A O 1
ATOM 1791 N N . VAL A 1 231 ? -15.489 -33.819 2.683 1.00 95.19 231 VAL A N 1
ATOM 1792 C CA . VAL A 1 231 ? -14.132 -33.836 2.101 1.00 95.19 231 VAL A CA 1
ATOM 1793 C C . VAL A 1 231 ? -14.074 -33.080 0.768 1.00 95.19 231 VAL A C 1
ATOM 1795 O O . VAL A 1 231 ? -13.122 -32.334 0.552 1.00 95.19 231 VAL A O 1
ATOM 1798 N N . HIS A 1 232 ? -15.089 -33.214 -0.095 1.00 94.00 232 HIS A N 1
ATOM 1799 C CA . HIS A 1 232 ? -15.231 -32.388 -1.301 1.00 94.00 232 HIS A CA 1
ATOM 1800 C C . HIS A 1 232 ? -15.297 -30.897 -0.935 1.00 94.00 232 HIS A C 1
ATOM 1802 O O . HIS A 1 232 ? -14.465 -30.116 -1.390 1.00 94.00 232 HIS A O 1
ATOM 1808 N N . GLU A 1 233 ? -16.229 -30.510 -0.060 1.00 93.00 233 GLU A N 1
ATOM 1809 C CA . GLU A 1 233 ? -16.449 -29.109 0.326 1.00 93.00 233 GLU A CA 1
ATOM 1810 C C . GLU A 1 233 ? -15.216 -28.480 0.992 1.00 93.00 233 GLU A C 1
ATOM 1812 O O . GLU A 1 233 ? -14.861 -27.334 0.711 1.00 93.00 233 GLU A O 1
ATOM 1817 N N . PHE A 1 234 ? -14.513 -29.250 1.829 1.00 94.94 234 PHE A N 1
ATOM 1818 C CA . PHE A 1 234 ? -13.239 -28.852 2.424 1.00 94.94 234 PHE A CA 1
ATOM 1819 C C . PHE A 1 234 ? -12.181 -28.549 1.359 1.00 94.94 234 PHE A C 1
ATOM 1821 O O . PHE A 1 234 ? -11.556 -27.495 1.417 1.00 94.94 234 PHE A O 1
ATOM 1828 N N . LEU A 1 235 ? -11.996 -29.437 0.377 1.00 93.69 235 LEU A N 1
ATOM 1829 C CA . LEU A 1 235 ? -11.005 -29.261 -0.687 1.00 93.69 235 LEU A CA 1
ATOM 1830 C C . LEU A 1 235 ? -11.353 -28.099 -1.634 1.00 93.69 235 LEU A C 1
ATOM 1832 O O . LEU A 1 235 ? -10.443 -27.388 -2.056 1.00 93.69 235 LEU A O 1
ATOM 1836 N N . VAL A 1 236 ? -12.640 -27.852 -1.913 1.00 91.12 236 VAL A N 1
ATOM 1837 C CA . VAL A 1 236 ? -13.089 -26.646 -2.637 1.00 91.12 236 VAL A CA 1
ATOM 1838 C C . VAL A 1 236 ? -12.775 -25.388 -1.823 1.00 91.12 236 VAL A C 1
ATOM 1840 O O . VAL A 1 236 ? -12.100 -24.492 -2.321 1.00 91.12 236 VAL A O 1
ATOM 1843 N N . THR A 1 237 ? -13.187 -25.338 -0.552 1.00 90.00 237 THR A N 1
ATOM 1844 C CA . THR A 1 237 ? -12.967 -24.179 0.337 1.00 90.00 237 THR A CA 1
ATOM 1845 C C . THR A 1 237 ? -11.477 -23.872 0.525 1.00 90.00 237 THR A C 1
ATOM 1847 O O . THR A 1 237 ? -11.070 -22.712 0.535 1.00 90.00 237 THR A O 1
ATOM 1850 N N . LEU A 1 238 ? -10.649 -24.912 0.642 1.00 90.62 238 LEU A N 1
ATOM 1851 C CA . LEU A 1 238 ? -9.196 -24.816 0.770 1.00 90.62 238 LEU A CA 1
ATOM 1852 C C . LEU A 1 238 ? -8.535 -24.262 -0.504 1.00 90.62 238 LEU A C 1
ATOM 1854 O O . LEU A 1 238 ? -7.545 -23.543 -0.409 1.00 90.62 238 LEU A O 1
ATOM 1858 N N . ASN A 1 239 ? -9.100 -24.541 -1.683 1.00 88.81 239 ASN A N 1
ATOM 1859 C CA . ASN A 1 239 ? -8.620 -24.020 -2.965 1.00 88.81 239 ASN A CA 1
ATOM 1860 C C . ASN A 1 239 ? -8.917 -22.523 -3.175 1.00 88.81 239 ASN A C 1
ATOM 1862 O O . ASN A 1 239 ? -8.237 -21.883 -3.970 1.00 88.81 239 ASN A O 1
ATOM 1866 N N . LEU A 1 240 ? -9.890 -21.952 -2.452 1.00 85.38 240 LEU A N 1
ATOM 1867 C CA . LEU A 1 240 ? -10.199 -20.512 -2.477 1.00 85.38 240 LEU A CA 1
ATOM 1868 C C . LEU A 1 240 ? -9.149 -19.648 -1.749 1.00 85.38 240 LEU A C 1
ATOM 1870 O O . LEU A 1 240 ? -9.299 -18.431 -1.681 1.00 85.38 240 LEU A O 1
ATOM 1874 N N . GLN A 1 241 ? -8.128 -20.261 -1.148 1.00 84.31 241 GLN A N 1
ATOM 1875 C CA . GLN A 1 241 ? -7.081 -19.568 -0.402 1.00 84.31 241 GLN A CA 1
ATOM 1876 C C . GLN A 1 241 ? -5.892 -19.234 -1.311 1.00 84.31 241 GLN A C 1
ATOM 1878 O O . GLN A 1 241 ? -5.440 -20.061 -2.109 1.00 84.31 241 GLN A O 1
ATOM 1883 N N . GLU A 1 242 ? -5.371 -18.016 -1.173 1.00 78.62 242 GLU A N 1
ATOM 1884 C CA . GLU A 1 242 ? -4.272 -17.507 -1.993 1.00 78.62 242 GLU A CA 1
ATOM 1885 C C . GLU A 1 242 ? -3.024 -18.407 -1.899 1.00 78.62 242 GLU A C 1
ATOM 1887 O O . GLU A 1 242 ? -2.690 -18.943 -0.842 1.00 78.62 242 GLU A O 1
ATOM 1892 N N . GLY A 1 243 ? -2.363 -18.640 -3.036 1.00 76.06 243 GLY A N 1
ATOM 1893 C CA . GLY A 1 243 ? -1.201 -19.530 -3.144 1.00 76.06 243 GLY A CA 1
ATOM 1894 C C . GLY A 1 243 ? -1.489 -21.040 -3.057 1.00 76.06 243 GLY A C 1
ATOM 1895 O O . GLY A 1 243 ? -0.625 -21.831 -3.436 1.00 76.06 243 GLY A O 1
ATOM 1896 N N . VAL A 1 244 ? -2.679 -21.482 -2.622 1.00 83.81 244 VAL A N 1
ATOM 1897 C CA . VAL A 1 244 ? -2.961 -22.919 -2.417 1.00 83.81 244 VAL A CA 1
ATOM 1898 C C . VAL A 1 244 ? -3.214 -23.678 -3.724 1.00 83.81 244 VAL A C 1
ATOM 1900 O O . VAL A 1 244 ? -2.691 -24.782 -3.885 1.00 83.81 244 VAL A O 1
ATOM 1903 N N . SER A 1 245 ? -3.971 -23.112 -4.674 1.00 84.31 245 SER A N 1
ATOM 1904 C CA . SER A 1 245 ? -4.415 -23.821 -5.895 1.00 84.31 245 SER A CA 1
ATOM 1905 C C . SER A 1 245 ? -3.262 -24.484 -6.671 1.00 84.31 245 SER A C 1
ATOM 1907 O O . SER A 1 245 ? -3.291 -25.694 -6.917 1.00 84.31 245 SER A O 1
ATOM 1909 N N . GLY A 1 246 ? -2.177 -23.748 -6.946 1.00 78.19 246 GLY A N 1
ATOM 1910 C CA . GLY A 1 246 ? -1.006 -24.273 -7.667 1.00 78.19 246 GLY A CA 1
ATOM 1911 C C . GLY A 1 246 ? -0.261 -25.410 -6.948 1.00 78.19 246 GLY A C 1
ATOM 1912 O O . GLY A 1 246 ? 0.415 -26.212 -7.596 1.00 78.19 246 GLY A O 1
ATOM 1913 N N . ALA A 1 247 ? -0.402 -25.525 -5.623 1.00 82.81 247 ALA A N 1
ATOM 1914 C CA . ALA A 1 247 ? 0.138 -26.635 -4.839 1.00 82.81 247 ALA A CA 1
ATOM 1915 C C . ALA A 1 247 ? -0.846 -27.814 -4.713 1.00 82.81 247 ALA A C 1
ATOM 1917 O O . ALA A 1 247 ? -0.399 -28.960 -4.637 1.00 82.81 247 ALA A O 1
ATOM 1918 N N . LEU A 1 248 ? -2.158 -27.547 -4.690 1.00 88.69 248 LEU A N 1
ATOM 1919 C CA . LEU A 1 248 ? -3.212 -28.510 -4.351 1.00 88.69 248 LEU A CA 1
ATOM 1920 C C . LEU A 1 248 ? -3.817 -29.233 -5.565 1.00 88.69 248 LEU A C 1
ATOM 1922 O O . LEU A 1 248 ? -3.946 -30.459 -5.534 1.00 88.69 248 LEU A O 1
ATOM 1926 N N . VAL A 1 249 ? -4.187 -28.511 -6.629 1.00 87.88 249 VAL A N 1
ATOM 1927 C CA . VAL A 1 249 ? -4.964 -29.091 -7.742 1.00 87.88 249 VAL A CA 1
ATOM 1928 C C . VAL A 1 249 ? -4.171 -30.103 -8.588 1.00 87.88 249 VAL A C 1
ATOM 1930 O O . VAL A 1 249 ? -4.723 -31.172 -8.866 1.00 87.88 249 VAL A O 1
ATOM 1933 N N . PRO A 1 250 ? -2.880 -29.887 -8.940 1.00 86.50 250 PRO A N 1
ATOM 1934 C CA . PRO A 1 250 ? -2.130 -30.879 -9.712 1.00 86.50 250 PRO A CA 1
ATOM 1935 C C . PRO A 1 250 ? -1.984 -32.231 -8.980 1.00 86.50 250 PRO A C 1
ATOM 1937 O O . PRO A 1 250 ? -2.241 -33.270 -9.594 1.00 86.50 250 PRO A O 1
ATOM 1940 N N . PRO A 1 251 ? -1.633 -32.276 -7.674 1.00 87.38 251 PRO A N 1
ATOM 1941 C CA . PRO A 1 251 ? -1.703 -33.509 -6.887 1.00 87.38 251 PRO A CA 1
ATOM 1942 C C . PRO A 1 251 ? -3.114 -34.099 -6.737 1.00 87.38 251 PRO A C 1
ATOM 1944 O O . PRO A 1 251 ? -3.253 -35.324 -6.738 1.00 87.38 251 PRO A O 1
ATOM 1947 N N . LEU A 1 252 ? -4.161 -33.270 -6.629 1.00 89.75 252 LEU A N 1
ATOM 1948 C CA . LEU A 1 252 ? -5.546 -33.740 -6.506 1.00 89.75 252 LEU A CA 1
ATOM 1949 C C . LEU A 1 252 ? -6.014 -34.463 -7.779 1.00 89.75 252 LEU A C 1
ATOM 1951 O O . LEU A 1 252 ? -6.520 -35.579 -7.676 1.00 89.75 252 LEU A O 1
ATOM 1955 N N . MET A 1 253 ? -5.755 -33.907 -8.971 1.00 86.44 253 MET A N 1
ATOM 1956 C CA . MET A 1 253 ? -6.055 -34.572 -10.252 1.00 86.44 253 MET A CA 1
ATOM 1957 C C . MET A 1 253 ? -5.314 -35.907 -10.420 1.00 86.44 253 MET A C 1
ATOM 1959 O O . MET A 1 253 ? -5.866 -36.850 -10.981 1.00 86.44 253 MET A O 1
ATOM 1963 N N . ALA A 1 254 ? -4.082 -36.014 -9.910 1.00 86.69 254 ALA A N 1
ATOM 1964 C CA . ALA A 1 254 ? -3.312 -37.260 -9.939 1.00 86.69 254 ALA A CA 1
ATOM 1965 C C . ALA A 1 254 ? -3.810 -38.317 -8.926 1.00 86.69 254 ALA A C 1
ATOM 1967 O O . ALA A 1 254 ? -3.524 -39.506 -9.076 1.00 86.69 254 ALA A O 1
ATOM 1968 N N . THR A 1 255 ? -4.557 -37.913 -7.893 1.00 87.62 255 THR A N 1
ATOM 1969 C CA . THR A 1 255 ? -5.005 -38.796 -6.804 1.00 87.62 255 THR A CA 1
ATOM 1970 C C . THR A 1 255 ? -6.375 -39.393 -7.130 1.00 87.62 255 THR A C 1
ATOM 1972 O O . THR A 1 255 ? -7.399 -38.961 -6.603 1.00 87.62 255 THR A O 1
ATOM 1975 N N . ALA A 1 256 ? -6.395 -40.407 -8.003 1.00 85.50 256 ALA A N 1
ATOM 1976 C CA . ALA A 1 256 ? -7.612 -40.974 -8.604 1.00 85.50 256 ALA A CA 1
ATOM 1977 C C . ALA A 1 256 ? -8.806 -41.228 -7.646 1.00 85.50 256 ALA A C 1
ATOM 1979 O O . ALA A 1 256 ? -9.931 -40.904 -8.035 1.00 85.50 256 ALA A O 1
ATOM 1980 N N . PRO A 1 257 ? -8.635 -41.732 -6.401 1.00 87.62 257 PRO A N 1
ATOM 1981 C CA . PRO A 1 257 ? -9.761 -41.881 -5.478 1.00 87.62 257 PRO A CA 1
ATOM 1982 C C . PRO A 1 257 ? -10.405 -40.541 -5.096 1.00 87.62 257 PRO A C 1
ATOM 1984 O O . PRO A 1 257 ? -11.628 -40.435 -5.105 1.00 87.62 257 PRO A O 1
ATOM 1987 N N . LEU A 1 258 ? -9.612 -39.502 -4.811 1.00 89.31 258 LEU A N 1
ATOM 1988 C CA . LEU A 1 258 ? -10.127 -38.170 -4.473 1.00 89.31 258 LEU A CA 1
ATOM 1989 C C . LEU A 1 258 ? -10.611 -37.409 -5.707 1.00 89.31 258 LEU A C 1
ATOM 1991 O O . LEU A 1 258 ? -11.636 -36.744 -5.622 1.00 89.31 258 LEU A O 1
ATOM 1995 N N . ALA A 1 259 ? -9.951 -37.569 -6.858 1.00 88.44 259 ALA A N 1
ATOM 1996 C CA . ALA A 1 259 ? -10.427 -37.021 -8.128 1.00 88.44 259 ALA A CA 1
ATOM 1997 C C . ALA A 1 259 ? -11.852 -37.509 -8.464 1.00 88.44 259 ALA A C 1
ATOM 1999 O O . ALA A 1 259 ? -12.646 -36.748 -9.006 1.00 88.44 259 ALA A O 1
ATOM 2000 N N . SER A 1 260 ? -12.222 -38.736 -8.064 1.00 89.38 260 SER A N 1
ATOM 2001 C CA . SER A 1 260 ? -13.585 -39.268 -8.249 1.00 89.38 260 SER A CA 1
ATOM 2002 C C . SER A 1 260 ? -14.697 -38.542 -7.467 1.00 89.38 260 SER A C 1
ATOM 2004 O O . SER A 1 260 ? -15.873 -38.803 -7.717 1.00 89.38 260 SER A O 1
ATOM 2006 N N . LEU A 1 261 ? -14.358 -37.635 -6.539 1.00 90.06 261 LEU A N 1
ATOM 2007 C CA . LEU A 1 261 ? -15.328 -36.783 -5.833 1.00 90.06 261 LEU A CA 1
ATOM 2008 C C . LEU A 1 261 ? -15.795 -35.571 -6.656 1.00 90.06 261 LEU A C 1
ATOM 2010 O O . LEU A 1 261 ? -16.795 -34.959 -6.291 1.00 90.06 261 LEU A O 1
ATOM 2014 N N . PHE A 1 262 ? -15.086 -35.218 -7.730 1.00 92.12 262 PHE A N 1
ATOM 2015 C CA . PHE A 1 262 ? -15.289 -33.989 -8.500 1.00 92.12 262 PHE A CA 1
ATOM 2016 C C . PHE A 1 262 ? -15.700 -34.306 -9.939 1.00 92.12 262 PHE A C 1
ATOM 2018 O O . PHE A 1 262 ? -15.265 -35.299 -10.525 1.00 92.12 262 PHE A O 1
ATOM 2025 N N . SER A 1 263 ? -16.493 -33.430 -10.559 1.00 88.25 263 SER A N 1
ATOM 2026 C CA . SER A 1 263 ? -16.629 -33.446 -12.018 1.00 88.25 263 SER A CA 1
ATOM 2027 C C . SER A 1 263 ? -15.366 -32.892 -12.688 1.00 88.25 263 SER A C 1
ATOM 2029 O O . SER A 1 263 ? -14.638 -32.078 -12.116 1.00 88.25 263 SER A O 1
ATOM 2031 N N . HIS A 1 264 ? -15.120 -33.296 -13.937 1.00 81.81 264 HIS A N 1
ATOM 2032 C CA . HIS A 1 264 ? -13.981 -32.792 -14.710 1.00 81.81 264 HIS A CA 1
ATOM 2033 C C . HIS A 1 264 ? -14.008 -31.262 -14.868 1.00 81.81 264 HIS A C 1
ATOM 2035 O O . HIS A 1 264 ? -12.957 -30.634 -14.808 1.00 81.81 264 HIS A O 1
ATOM 2041 N N . GLN A 1 265 ? -15.201 -30.668 -14.995 1.00 82.00 265 GLN A N 1
ATOM 2042 C CA . GLN A 1 265 ? -15.375 -29.220 -15.099 1.00 82.00 265 GLN A CA 1
ATOM 2043 C C . GLN A 1 265 ? -14.986 -28.502 -13.798 1.00 82.00 265 GLN A C 1
ATOM 2045 O O . GLN A 1 265 ? -14.148 -27.611 -13.843 1.00 82.00 265 GLN A O 1
ATOM 2050 N N . GLN A 1 266 ? -15.469 -28.960 -12.635 1.00 84.56 266 GLN A N 1
ATOM 2051 C CA . GLN A 1 266 ? -15.083 -28.375 -11.339 1.00 84.56 266 GLN A CA 1
ATOM 2052 C C . GLN A 1 266 ? -13.564 -28.420 -11.102 1.00 84.56 266 GLN A C 1
ATOM 2054 O O . GLN A 1 266 ? -13.003 -27.492 -10.528 1.00 84.56 266 GLN A O 1
ATOM 2059 N N . MET A 1 267 ? -12.880 -29.473 -11.566 1.00 83.69 267 MET A N 1
ATOM 2060 C CA . MET A 1 267 ? -11.416 -29.568 -11.469 1.00 83.69 267 MET A CA 1
ATOM 2061 C C . MET A 1 267 ? -10.673 -28.554 -12.354 1.00 83.69 267 MET A C 1
ATOM 2063 O O . MET A 1 267 ? -9.553 -28.180 -12.013 1.00 83.69 267 MET A O 1
ATOM 2067 N N . LEU A 1 268 ? -11.279 -28.106 -13.460 1.00 80.50 268 LEU A N 1
ATOM 2068 C CA . LEU A 1 268 ? -10.766 -27.012 -14.294 1.00 80.50 268 LEU A CA 1
ATOM 2069 C C . LEU A 1 268 ? -11.088 -25.651 -13.660 1.00 80.50 268 LEU A C 1
ATOM 2071 O O . LEU A 1 268 ? -10.194 -24.819 -13.529 1.00 80.50 268 LEU A O 1
ATOM 2075 N N . ASP A 1 269 ? -12.314 -25.464 -13.155 1.00 81.69 269 ASP A N 1
ATOM 2076 C CA . ASP A 1 269 ? -12.727 -24.255 -12.426 1.00 81.69 269 ASP A CA 1
ATOM 2077 C C . ASP A 1 269 ? -11.839 -23.993 -11.187 1.00 81.69 269 ASP A C 1
ATOM 2079 O O . ASP A 1 269 ? -11.552 -22.849 -10.842 1.00 81.69 269 ASP A O 1
ATOM 2083 N N . MET A 1 270 ? -11.331 -25.047 -10.536 1.00 82.38 270 MET A N 1
ATOM 2084 C CA . MET A 1 270 ? -10.373 -24.940 -9.425 1.00 82.38 270 MET A CA 1
ATOM 2085 C C . MET A 1 270 ? -8.946 -24.522 -9.853 1.00 82.38 270 MET A C 1
ATOM 2087 O O . MET A 1 270 ? -8.159 -24.116 -8.992 1.00 82.38 270 MET A O 1
ATOM 2091 N N . TRP A 1 271 ? -8.601 -24.589 -11.146 1.00 78.81 271 TRP A N 1
ATOM 2092 C CA . TRP A 1 271 ? -7.261 -24.326 -11.705 1.00 78.81 271 TRP A CA 1
ATOM 2093 C C . TRP A 1 271 ? -7.220 -23.062 -12.597 1.00 78.81 271 TRP A C 1
ATOM 2095 O O . TRP A 1 271 ? -6.452 -22.966 -13.554 1.00 78.81 271 TRP A O 1
ATOM 2105 N N . GLN A 1 272 ? -8.005 -22.034 -12.267 1.00 61.31 272 GLN A N 1
ATOM 2106 C CA . GLN A 1 272 ? -8.069 -20.796 -13.063 1.00 61.31 272 GLN A CA 1
ATOM 2107 C C . GLN A 1 272 ? -6.733 -20.019 -13.134 1.00 61.31 272 GLN A C 1
ATOM 2109 O O . GLN A 1 272 ? -6.452 -19.373 -14.141 1.00 61.31 272 GLN A O 1
ATOM 2114 N N . GLY A 1 273 ? -5.838 -20.165 -12.146 1.00 56.47 273 GLY A N 1
ATOM 2115 C CA . GLY A 1 273 ? -4.534 -19.473 -12.103 1.00 56.47 273 GLY A CA 1
ATOM 2116 C C . GLY A 1 273 ? -3.491 -19.885 -13.160 1.00 56.47 273 GLY A C 1
ATOM 2117 O O . GLY A 1 273 ? -2.400 -19.325 -13.177 1.00 56.47 273 GLY A O 1
ATOM 2118 N N . VAL A 1 274 ? -3.786 -20.861 -14.027 1.00 50.62 274 VAL A N 1
ATOM 2119 C CA . VAL A 1 274 ? -2.963 -21.198 -15.212 1.00 50.62 274 VAL A CA 1
ATOM 2120 C C . VAL A 1 274 ? -3.709 -20.907 -16.519 1.00 50.62 274 VAL A C 1
ATOM 2122 O O . VAL A 1 274 ? -3.091 -20.835 -17.585 1.00 50.62 274 VAL A O 1
ATOM 2125 N N . GLU A 1 275 ? -5.022 -20.670 -16.458 1.00 51.81 275 GLU A N 1
ATOM 2126 C CA . GLU A 1 275 ? -5.771 -20.231 -17.628 1.00 51.81 275 GLU A CA 1
ATOM 2127 C C . GLU A 1 275 ? -5.434 -18.795 -18.014 1.00 51.81 275 GLU A C 1
ATOM 2129 O O . GLU A 1 275 ? -5.287 -18.564 -19.200 1.00 51.81 275 GLU A O 1
ATOM 2134 N N . GLU A 1 276 ? -5.201 -17.848 -17.101 1.00 51.91 276 GLU A N 1
ATOM 2135 C CA . GLU A 1 276 ? -4.868 -16.471 -17.517 1.00 51.91 276 GLU A CA 1
ATOM 2136 C C . GLU A 1 276 ? -3.568 -16.385 -18.339 1.00 51.91 276 GLU A C 1
ATOM 2138 O O . GLU A 1 276 ? -3.531 -15.716 -19.372 1.00 51.91 276 GLU A O 1
ATOM 2143 N N . GLU A 1 277 ? -2.510 -17.114 -17.962 1.00 46.00 277 GLU A N 1
ATOM 2144 C CA . GLU A 1 277 ? -1.250 -17.111 -18.723 1.00 46.00 277 GLU A CA 1
ATOM 2145 C C . GLU A 1 277 ? -1.393 -17.827 -20.080 1.00 46.00 277 GLU A C 1
ATOM 2147 O O . GLU A 1 277 ? -0.839 -17.386 -21.094 1.00 46.00 277 GLU A O 1
ATOM 2152 N N . ASN A 1 278 ? -2.168 -18.917 -20.127 1.00 48.44 278 ASN A N 1
ATOM 2153 C CA . ASN A 1 278 ? -2.415 -19.662 -21.361 1.00 48.44 278 ASN A CA 1
ATOM 2154 C C . ASN A 1 278 ? -3.433 -18.971 -22.275 1.00 48.44 278 ASN A C 1
ATOM 2156 O O . ASN A 1 278 ? -3.222 -18.951 -23.480 1.00 48.44 278 ASN A O 1
ATOM 2160 N N . GLN A 1 279 ? -4.481 -18.344 -21.744 1.00 46.19 279 GLN A N 1
ATOM 2161 C CA . GLN A 1 279 ? -5.415 -17.502 -22.489 1.00 46.19 279 GLN A CA 1
ATOM 2162 C C . GLN A 1 279 ? -4.709 -16.236 -22.985 1.00 46.19 279 GLN A C 1
ATOM 2164 O O . GLN A 1 279 ? -4.934 -15.850 -24.124 1.00 46.19 279 GLN A O 1
ATOM 2169 N N . ALA A 1 280 ? -3.776 -15.643 -22.229 1.00 50.47 280 ALA A N 1
ATOM 2170 C CA . ALA A 1 280 ? -2.926 -14.567 -22.741 1.00 50.47 280 ALA A CA 1
ATOM 2171 C C . ALA A 1 280 ? -2.028 -15.044 -23.899 1.00 50.47 280 ALA A C 1
ATOM 2173 O O . ALA A 1 280 ? -1.916 -14.350 -24.909 1.00 50.47 280 ALA A O 1
ATOM 2174 N N . LYS A 1 281 ? -1.429 -16.242 -23.810 1.00 48.81 281 LYS A N 1
ATOM 2175 C CA . LYS A 1 281 ? -0.689 -16.865 -24.928 1.00 48.81 281 LYS A CA 1
ATOM 2176 C C . LYS A 1 281 ? -1.589 -17.166 -26.133 1.00 48.81 281 LYS A C 1
ATOM 2178 O O . LYS A 1 281 ? -1.205 -16.852 -27.255 1.00 48.81 281 LYS A O 1
ATOM 2183 N N . ILE A 1 282 ? -2.783 -17.712 -25.911 1.00 48.44 282 ILE A N 1
ATOM 2184 C CA . ILE A 1 282 ? -3.754 -18.062 -26.956 1.00 48.44 282 ILE A CA 1
ATOM 2185 C C . ILE A 1 282 ? -4.346 -16.802 -27.597 1.00 48.44 282 ILE A C 1
ATOM 2187 O O . ILE A 1 282 ? -4.495 -16.777 -28.809 1.00 48.44 282 ILE A O 1
ATOM 2191 N N . MET A 1 283 ? -4.615 -15.729 -26.845 1.00 50.19 283 MET A N 1
ATOM 2192 C CA . MET A 1 283 ? -5.047 -14.443 -27.404 1.00 50.19 283 MET A CA 1
ATOM 2193 C C . MET A 1 283 ? -3.935 -13.766 -28.207 1.00 50.19 283 MET A C 1
ATOM 2195 O O . MET A 1 283 ? -4.220 -13.247 -29.281 1.00 50.19 283 MET A O 1
ATOM 2199 N N . ARG A 1 284 ? -2.671 -13.824 -27.760 1.00 49.75 284 ARG A N 1
ATOM 2200 C CA . ARG A 1 284 ? -1.524 -13.368 -28.570 1.00 49.75 284 ARG A CA 1
ATOM 2201 C C . ARG A 1 284 ? -1.438 -14.161 -29.878 1.00 49.75 284 ARG A C 1
ATOM 2203 O O . ARG A 1 284 ? -1.440 -13.562 -30.944 1.00 49.75 284 ARG A O 1
ATOM 2210 N N . GLN A 1 285 ? -1.506 -15.493 -29.810 1.00 46.50 285 GLN A N 1
ATOM 2211 C CA . GLN A 1 285 ? -1.556 -16.361 -30.996 1.00 46.50 285 GLN A CA 1
ATOM 2212 C C . GLN A 1 285 ? -2.805 -16.140 -31.870 1.00 46.50 285 GLN A C 1
ATOM 2214 O O . GLN A 1 285 ? -2.726 -16.326 -33.079 1.00 46.50 285 GLN A O 1
ATOM 2219 N N . ALA A 1 286 ? -3.937 -15.727 -31.291 1.00 46.53 286 ALA A N 1
ATOM 2220 C CA . ALA A 1 286 ? -5.167 -15.399 -32.012 1.00 46.53 286 ALA A CA 1
ATOM 2221 C C . ALA A 1 286 ? -5.089 -14.039 -32.728 1.00 46.53 286 ALA A C 1
ATOM 2223 O O . ALA A 1 286 ? -5.696 -13.873 -33.784 1.00 46.53 286 ALA A O 1
ATOM 2224 N N . MET A 1 287 ? -4.335 -13.077 -32.185 1.00 46.03 287 MET A N 1
ATOM 2225 C CA . MET A 1 287 ? -4.008 -11.819 -32.871 1.00 46.03 287 MET A CA 1
ATOM 2226 C C . MET A 1 287 ? -2.949 -12.027 -33.966 1.00 46.03 287 MET A C 1
ATOM 2228 O O . MET A 1 287 ? -3.040 -11.397 -35.014 1.00 46.03 287 MET A O 1
ATOM 2232 N N . ASP A 1 288 ? -2.030 -12.979 -33.777 1.00 42.53 288 ASP A N 1
ATOM 2233 C CA . ASP A 1 288 ? -1.099 -13.486 -34.801 1.00 42.53 288 ASP A CA 1
ATOM 2234 C C . ASP A 1 288 ? -1.757 -14.449 -35.824 1.00 42.53 288 ASP A C 1
ATOM 2236 O O . ASP A 1 288 ? -1.055 -15.099 -36.609 1.00 42.53 288 ASP A O 1
ATOM 2240 N N . VAL A 1 289 ? -3.098 -14.546 -35.883 1.00 43.88 289 VAL A N 1
ATOM 2241 C CA . VAL A 1 289 ? -3.797 -15.286 -36.954 1.00 43.88 289 VAL A CA 1
ATOM 2242 C C . VAL A 1 289 ? -3.655 -14.526 -38.268 1.00 43.88 289 VAL A C 1
ATOM 2244 O O . VAL A 1 289 ? -4.492 -13.727 -38.686 1.00 43.88 289 VAL A O 1
ATOM 2247 N N . ASN A 1 290 ? -2.543 -14.831 -38.926 1.00 42.25 290 ASN A N 1
ATOM 2248 C CA . ASN A 1 290 ? -2.215 -14.460 -40.284 1.00 42.25 290 ASN A CA 1
ATOM 2249 C C . ASN A 1 290 ? -3.387 -14.822 -41.212 1.00 42.25 290 ASN A C 1
ATOM 2251 O O . ASN A 1 290 ? -3.643 -16.002 -41.470 1.00 42.25 290 ASN A O 1
ATOM 2255 N N . TYR A 1 291 ? -4.106 -13.809 -41.705 1.00 42.69 291 TYR A N 1
ATOM 2256 C CA . TYR A 1 291 ? -5.131 -13.994 -42.728 1.00 42.69 291 TYR A CA 1
ATOM 2257 C C . TYR A 1 291 ? -4.450 -14.514 -43.995 1.00 42.69 291 TYR A C 1
ATOM 2259 O O . TYR A 1 291 ? -3.850 -13.750 -44.748 1.00 42.69 291 TYR A O 1
ATOM 2267 N N . GLY A 1 292 ? -4.550 -15.828 -44.212 1.00 40.03 292 GLY A N 1
ATOM 2268 C CA . GLY A 1 292 ? -4.012 -16.540 -45.368 1.00 40.03 292 GLY A CA 1
ATOM 2269 C C . GLY A 1 292 ? -4.723 -16.165 -46.666 1.00 40.03 292 GLY A C 1
ATOM 2270 O O . GLY A 1 292 ? -5.450 -16.971 -47.240 1.00 40.03 292 GLY A O 1
ATOM 2271 N N . VAL A 1 293 ? -4.520 -14.932 -47.124 1.00 37.56 293 VAL A N 1
ATOM 2272 C CA . VAL A 1 293 ? -4.920 -14.478 -48.452 1.00 37.56 293 VAL A CA 1
ATOM 2273 C C . VAL A 1 293 ? -3.921 -15.059 -49.446 1.00 37.56 293 VAL A C 1
ATOM 2275 O O . VAL A 1 293 ? -2.846 -14.506 -49.673 1.00 37.56 293 VAL A O 1
ATOM 2278 N N . GLU A 1 294 ? -4.275 -16.197 -50.043 1.00 40.69 294 GLU A N 1
ATOM 2279 C CA . GLU A 1 294 ? -3.581 -16.750 -51.210 1.00 40.69 294 GLU A CA 1
ATOM 2280 C C . GLU A 1 294 ? -3.844 -15.862 -52.441 1.00 40.69 294 GLU A C 1
ATOM 2282 O O . GLU A 1 294 ? -4.631 -16.182 -53.328 1.00 40.69 294 GLU A O 1
ATOM 2287 N N . GLY A 1 295 ? -3.196 -14.697 -52.467 1.00 37.62 295 GLY A N 1
ATOM 2288 C CA . GLY A 1 295 ? -3.296 -13.702 -53.527 1.00 37.62 295 GLY A CA 1
ATOM 2289 C C . GLY A 1 295 ? -2.089 -12.771 -53.493 1.00 37.62 295 GLY A C 1
ATOM 2290 O O . GLY A 1 295 ? -1.795 -12.160 -52.468 1.00 37.62 295 GLY A O 1
ATOM 2291 N N . GLY A 1 296 ? -1.360 -12.694 -54.606 1.00 51.34 296 GLY A N 1
ATOM 2292 C CA . GLY A 1 296 ? -0.213 -11.800 -54.734 1.00 51.34 296 GLY A CA 1
ATOM 2293 C C . GLY A 1 296 ? -0.660 -10.369 -55.013 1.00 51.34 296 GLY A C 1
ATOM 2294 O O . GLY A 1 296 ? -1.227 -10.112 -56.068 1.00 51.34 296 GLY A O 1
ATOM 2295 N N . ASP A 1 297 ? -0.360 -9.468 -54.084 1.00 56.31 297 ASP A N 1
ATOM 2296 C CA . ASP A 1 297 ? -0.410 -8.014 -54.252 1.00 56.31 297 ASP A CA 1
ATOM 2297 C C . ASP A 1 297 ? 0.544 -7.400 -53.214 1.00 56.31 297 ASP A C 1
ATOM 2299 O O . ASP A 1 297 ? 0.540 -7.829 -52.049 1.00 56.31 297 ASP A O 1
ATOM 2303 N N . ASP A 1 298 ? 1.353 -6.407 -53.595 1.00 57.31 298 ASP A N 1
ATOM 2304 C CA . ASP A 1 298 ? 2.379 -5.813 -52.715 1.00 57.31 298 ASP A CA 1
ATOM 2305 C C . ASP A 1 298 ? 1.780 -5.153 -51.458 1.00 57.31 298 ASP A C 1
ATOM 2307 O O . ASP A 1 298 ? 2.438 -5.040 -50.421 1.00 57.31 298 ASP A O 1
ATOM 2311 N N . ALA A 1 299 ? 0.489 -4.809 -51.505 1.00 61.31 299 ALA A N 1
ATOM 2312 C CA . ALA A 1 299 ? -0.283 -4.343 -50.359 1.00 61.31 299 ALA A CA 1
ATOM 2313 C C . ALA A 1 299 ? -0.329 -5.358 -49.197 1.00 61.31 299 ALA A C 1
ATOM 2315 O O . ALA A 1 299 ? -0.276 -4.941 -48.039 1.00 61.31 299 ALA A O 1
ATOM 2316 N N . SER A 1 300 ? -0.379 -6.673 -49.465 1.00 70.50 300 SER A N 1
ATOM 2317 C CA . SER A 1 300 ? -0.381 -7.684 -48.389 1.00 70.50 300 SER A CA 1
ATOM 2318 C C . SER A 1 300 ? 0.973 -7.761 -47.680 1.00 70.50 300 SER A C 1
ATOM 2320 O O . SER A 1 300 ? 1.034 -7.941 -46.466 1.00 70.50 300 SER A O 1
ATOM 2322 N N . LEU A 1 301 ? 2.060 -7.540 -48.424 1.00 75.75 301 LEU A N 1
ATOM 2323 C CA . LEU A 1 301 ? 3.421 -7.518 -47.903 1.00 75.75 301 LEU A CA 1
ATOM 2324 C C . LEU A 1 301 ? 3.699 -6.249 -47.086 1.00 75.75 301 LEU A C 1
ATOM 2326 O O . LEU A 1 301 ? 4.279 -6.330 -46.006 1.00 75.75 301 LEU A O 1
ATOM 2330 N N . VAL A 1 302 ? 3.239 -5.084 -47.552 1.00 77.81 302 VAL A N 1
ATOM 2331 C CA . VAL A 1 302 ? 3.282 -3.843 -46.761 1.00 77.81 302 VAL A CA 1
ATOM 2332 C C . VAL A 1 302 ? 2.463 -3.995 -45.474 1.00 77.81 302 VAL A C 1
ATOM 2334 O O . VAL A 1 302 ? 2.929 -3.605 -44.404 1.00 77.81 302 VAL A O 1
ATOM 2337 N N . TRP A 1 303 ? 1.289 -4.634 -45.538 1.00 79.25 303 TRP A N 1
ATOM 2338 C CA . TRP A 1 303 ? 0.484 -4.929 -44.351 1.00 79.25 303 TRP A CA 1
ATOM 2339 C C . TRP A 1 303 ? 1.215 -5.864 -43.369 1.00 79.25 303 TRP A C 1
ATOM 2341 O O . TRP A 1 303 ? 1.242 -5.556 -42.177 1.00 79.25 303 TRP A O 1
ATOM 2351 N N . GLU A 1 304 ? 1.861 -6.934 -43.858 1.00 81.44 304 GLU A N 1
ATOM 2352 C CA . GLU A 1 304 ? 2.680 -7.874 -43.065 1.00 81.44 304 GLU A CA 1
ATOM 2353 C C . GLU A 1 304 ? 3.823 -7.145 -42.328 1.00 81.44 304 GLU A C 1
ATOM 2355 O O . GLU A 1 304 ? 3.989 -7.326 -41.122 1.00 81.44 304 GLU A O 1
ATOM 2360 N N . VAL A 1 305 ? 4.569 -6.265 -43.013 1.00 83.50 305 VAL A N 1
ATOM 2361 C CA . VAL A 1 305 ? 5.669 -5.488 -42.401 1.00 83.50 305 VAL A CA 1
ATOM 2362 C C . VAL A 1 305 ? 5.152 -4.456 -41.383 1.00 83.50 305 VAL A C 1
ATOM 2364 O O . VAL A 1 305 ? 5.801 -4.237 -40.360 1.00 83.50 305 VAL A O 1
ATOM 2367 N N . ILE A 1 306 ? 3.991 -3.832 -41.618 1.00 83.69 306 ILE A N 1
ATOM 2368 C CA . ILE A 1 306 ? 3.426 -2.826 -40.701 1.00 83.69 306 ILE A CA 1
ATOM 2369 C C . ILE A 1 306 ? 2.822 -3.463 -39.441 1.00 83.69 306 ILE A C 1
ATOM 2371 O O . ILE A 1 306 ? 3.043 -2.941 -38.349 1.00 83.69 306 ILE A O 1
ATOM 2375 N N . HIS A 1 307 ? 2.095 -4.578 -39.548 1.00 81.81 307 HIS A N 1
ATOM 2376 C CA . HIS A 1 307 ? 1.320 -5.128 -38.423 1.00 81.81 307 HIS A CA 1
ATOM 2377 C C . HIS A 1 307 ? 2.046 -6.223 -37.632 1.00 81.81 307 HIS A C 1
ATOM 2379 O O . HIS A 1 307 ? 1.704 -6.450 -36.472 1.00 81.81 307 HIS A O 1
ATOM 2385 N N . SER A 1 308 ? 3.066 -6.871 -38.203 1.00 84.12 308 SER A N 1
ATOM 2386 C CA . SER A 1 308 ? 3.860 -7.865 -37.475 1.00 84.12 308 SER A CA 1
ATOM 2387 C C . SER A 1 308 ? 4.728 -7.224 -36.383 1.00 84.12 308 SER A C 1
ATOM 2389 O O . SER A 1 308 ? 5.274 -6.129 -36.556 1.00 84.12 308 SER A O 1
ATOM 2391 N N . HIS A 1 309 ? 4.867 -7.923 -35.255 1.00 83.25 309 HIS A N 1
ATOM 2392 C CA . HIS A 1 309 ? 5.750 -7.547 -34.144 1.00 83.25 309 HIS A CA 1
ATOM 2393 C C . HIS A 1 309 ? 6.716 -8.671 -33.733 1.00 83.25 309 HIS A C 1
ATOM 2395 O O . HIS A 1 309 ? 7.710 -8.399 -33.064 1.00 83.25 309 HIS A O 1
ATOM 2401 N N . GLU A 1 310 ? 6.505 -9.912 -34.191 1.00 85.44 310 GLU A N 1
ATOM 2402 C CA . GLU A 1 310 ? 7.457 -11.007 -33.986 1.00 85.44 310 GLU A CA 1
ATOM 2403 C C . GLU A 1 310 ? 8.741 -10.781 -34.824 1.00 85.44 310 GLU A C 1
ATOM 2405 O O . GLU A 1 310 ? 8.657 -10.576 -36.042 1.00 85.44 310 GLU A O 1
ATOM 2410 N N . PRO A 1 311 ? 9.953 -10.890 -34.237 1.00 85.25 311 PRO A N 1
ATOM 2411 C CA . PRO A 1 311 ? 11.206 -10.730 -34.978 1.00 85.25 311 PRO A CA 1
ATOM 2412 C C . PRO A 1 311 ? 11.393 -11.682 -36.174 1.00 85.25 311 PRO A C 1
ATOM 2414 O O . PRO A 1 311 ? 12.099 -11.337 -37.126 1.00 85.25 311 PRO A O 1
ATOM 2417 N N . VAL A 1 312 ? 10.807 -12.887 -36.138 1.00 84.38 312 VAL A N 1
ATOM 2418 C CA . VAL A 1 312 ? 10.994 -13.916 -37.179 1.00 84.38 312 VAL A CA 1
ATOM 2419 C C . VAL A 1 312 ? 10.084 -13.654 -38.381 1.00 84.38 312 VAL A C 1
ATOM 2421 O O . VAL A 1 312 ? 10.579 -13.616 -39.513 1.00 84.38 312 VAL A O 1
ATOM 2424 N N . ALA A 1 313 ? 8.794 -13.394 -38.156 1.00 83.12 313 ALA A N 1
ATOM 2425 C CA . ALA A 1 313 ? 7.867 -12.910 -39.175 1.00 83.12 313 ALA A CA 1
ATOM 2426 C C . ALA A 1 313 ? 8.360 -11.601 -39.814 1.00 83.12 313 ALA A C 1
ATOM 2428 O O . ALA A 1 313 ? 8.469 -11.532 -41.039 1.00 83.12 313 ALA A O 1
ATOM 2429 N N . LEU A 1 314 ? 8.800 -10.614 -39.022 1.00 87.19 314 LEU A N 1
ATOM 2430 C CA . LEU A 1 314 ? 9.397 -9.384 -39.556 1.00 87.19 314 LEU A CA 1
ATOM 2431 C C . LEU A 1 314 ? 10.660 -9.650 -40.390 1.00 87.19 314 LEU A C 1
ATOM 2433 O O . LEU A 1 314 ? 10.790 -9.087 -41.479 1.00 87.19 314 LEU A O 1
ATOM 2437 N N . ARG A 1 315 ? 11.569 -10.547 -39.961 1.00 86.00 315 ARG A N 1
ATOM 2438 C CA . ARG A 1 315 ? 12.745 -10.914 -40.780 1.00 86.00 315 ARG A CA 1
ATOM 2439 C C . ARG A 1 315 ? 12.320 -11.523 -42.123 1.00 86.00 315 ARG A C 1
ATOM 2441 O O . ARG A 1 315 ? 12.938 -11.211 -43.142 1.00 86.00 315 ARG A O 1
ATOM 2448 N N . ARG A 1 316 ? 11.254 -12.332 -42.161 1.00 85.38 316 ARG A N 1
ATOM 2449 C CA . ARG A 1 316 ? 10.682 -12.890 -43.402 1.00 85.38 316 ARG A CA 1
ATOM 2450 C C . ARG A 1 316 ? 10.076 -11.800 -44.294 1.00 85.38 316 ARG A C 1
ATOM 2452 O O . ARG A 1 316 ? 10.428 -11.731 -45.472 1.00 85.38 316 ARG A O 1
ATOM 2459 N N . ALA A 1 317 ? 9.219 -10.946 -43.741 1.00 85.00 317 ALA A N 1
ATOM 2460 C CA . ALA A 1 317 ? 8.511 -9.896 -44.469 1.00 85.00 317 ALA A CA 1
ATOM 2461 C C . ALA A 1 317 ? 9.480 -8.854 -45.060 1.00 85.00 317 ALA A C 1
ATOM 2463 O O . ALA A 1 317 ? 9.448 -8.579 -46.258 1.00 85.00 317 ALA A O 1
ATOM 2464 N N . VAL A 1 318 ? 10.445 -8.365 -44.272 1.00 86.75 318 VAL A N 1
ATOM 2465 C CA . VAL A 1 318 ? 11.488 -7.444 -44.762 1.00 86.75 318 VAL A CA 1
ATOM 2466 C C . VAL A 1 318 ? 12.356 -8.105 -45.841 1.00 86.75 318 VAL A C 1
ATOM 2468 O O . VAL A 1 318 ? 12.673 -7.462 -46.840 1.00 86.75 318 VAL A O 1
ATOM 2471 N N . THR A 1 319 ? 12.683 -9.399 -45.719 1.00 86.69 319 THR A N 1
ATOM 2472 C CA . THR A 1 319 ? 13.417 -10.120 -46.779 1.00 86.69 319 THR A CA 1
ATOM 2473 C C . THR A 1 319 ? 12.633 -10.122 -48.096 1.00 86.69 319 THR A C 1
ATOM 2475 O O . THR A 1 319 ? 13.190 -9.752 -49.132 1.00 86.69 319 THR A O 1
ATOM 2478 N N . ARG A 1 320 ? 11.330 -10.443 -48.061 1.00 83.94 320 ARG A N 1
ATOM 2479 C CA . ARG A 1 320 ? 10.437 -10.363 -49.233 1.00 83.94 320 ARG A CA 1
ATOM 2480 C C . ARG A 1 320 ? 10.394 -8.942 -49.816 1.00 83.94 320 ARG A C 1
ATOM 2482 O O . ARG A 1 320 ? 10.554 -8.790 -51.024 1.00 83.94 320 ARG A O 1
ATOM 2489 N N . TYR A 1 321 ? 10.267 -7.913 -48.972 1.00 83.81 321 TYR A N 1
ATOM 2490 C CA . TYR A 1 321 ? 10.230 -6.510 -49.410 1.00 83.81 321 TYR A CA 1
ATOM 2491 C C . TYR A 1 321 ? 11.525 -6.093 -50.119 1.00 83.81 321 TYR A C 1
ATOM 2493 O O . TYR A 1 321 ? 11.483 -5.506 -51.198 1.00 83.81 321 TYR A O 1
ATOM 2501 N N . THR A 1 322 ? 12.694 -6.464 -49.584 1.00 82.62 322 THR A N 1
ATOM 2502 C CA . THR A 1 322 ? 13.977 -6.154 -50.243 1.00 82.62 322 THR A CA 1
ATOM 2503 C C . THR A 1 322 ? 14.156 -6.864 -51.588 1.00 82.62 322 THR A C 1
ATOM 2505 O O . THR A 1 322 ? 14.779 -6.299 -52.485 1.00 82.62 322 THR A O 1
ATOM 2508 N N . ALA A 1 323 ? 13.571 -8.053 -51.774 1.00 83.69 323 ALA A N 1
ATOM 2509 C CA . ALA A 1 323 ? 13.567 -8.742 -53.064 1.00 83.69 323 ALA A CA 1
ATOM 2510 C C . ALA A 1 323 ? 12.649 -8.048 -54.092 1.00 83.69 323 ALA A C 1
ATOM 2512 O O . ALA A 1 323 ? 13.055 -7.871 -55.240 1.00 83.69 323 ALA A O 1
ATOM 2513 N N . ALA A 1 324 ? 11.461 -7.587 -53.680 1.00 80.81 324 ALA A N 1
ATOM 2514 C CA . ALA A 1 324 ? 10.575 -6.774 -54.523 1.00 80.81 324 ALA A CA 1
ATOM 2515 C C . ALA A 1 324 ? 11.216 -5.420 -54.895 1.00 80.81 324 ALA A C 1
ATOM 2517 O O . ALA A 1 324 ? 11.104 -4.959 -56.031 1.00 80.81 324 ALA A O 1
ATOM 2518 N N . LEU A 1 325 ? 11.966 -4.810 -53.972 1.00 80.00 325 LEU A N 1
ATOM 2519 C CA . LEU A 1 325 ? 12.693 -3.556 -54.199 1.00 80.00 325 LEU A CA 1
ATOM 2520 C C . LEU A 1 325 ? 13.848 -3.730 -55.202 1.00 80.00 325 LEU A C 1
ATOM 2522 O O . LEU A 1 325 ? 14.032 -2.884 -56.075 1.00 80.00 325 LEU A O 1
ATOM 2526 N N . GLN A 1 326 ? 14.563 -4.862 -55.166 1.00 79.31 326 GLN A N 1
ATOM 2527 C CA . GLN A 1 326 ? 15.536 -5.231 -56.209 1.00 79.31 326 GLN A CA 1
ATOM 2528 C C . GLN A 1 326 ? 14.886 -5.461 -57.586 1.00 79.31 326 GLN A C 1
ATOM 2530 O O . GLN A 1 326 ? 15.534 -5.238 -58.607 1.00 79.31 326 GLN A O 1
ATOM 2535 N N . GLN A 1 327 ? 13.616 -5.875 -57.625 1.00 79.75 327 GLN A N 1
ATOM 2536 C CA . GLN A 1 327 ? 12.838 -6.099 -58.853 1.00 79.75 327 GLN A CA 1
ATOM 2537 C C . GLN A 1 327 ? 12.043 -4.862 -59.318 1.00 79.75 327 GLN A C 1
ATOM 2539 O O . GLN A 1 327 ? 11.293 -4.957 -60.285 1.00 79.75 327 GLN A O 1
ATOM 2544 N N . GLN A 1 328 ? 12.221 -3.703 -58.667 1.00 73.81 328 GLN A N 1
ATOM 2545 C CA . GLN A 1 328 ? 11.487 -2.451 -58.932 1.00 73.81 328 GLN A CA 1
ATOM 2546 C C . GLN A 1 328 ? 9.954 -2.561 -58.783 1.00 73.81 328 GLN A C 1
ATOM 2548 O O . GLN A 1 328 ? 9.211 -1.801 -59.398 1.00 73.81 328 GLN A O 1
ATOM 2553 N N . GLN A 1 329 ? 9.484 -3.492 -57.947 1.00 71.44 329 GLN A N 1
ATOM 2554 C CA . GLN A 1 329 ? 8.064 -3.707 -57.632 1.00 71.44 329 GLN A CA 1
ATOM 2555 C C . GLN A 1 329 ? 7.640 -3.039 -56.310 1.00 71.44 329 GLN A C 1
ATOM 2557 O O . GLN A 1 329 ? 6.465 -2.750 -56.113 1.00 71.44 329 GLN A O 1
ATOM 2562 N N . ALA A 1 330 ? 8.588 -2.748 -55.412 1.00 68.12 330 ALA A N 1
ATOM 2563 C CA . ALA A 1 330 ? 8.284 -2.114 -54.130 1.00 68.12 330 ALA A CA 1
ATOM 2564 C C . ALA A 1 330 ? 7.779 -0.657 -54.286 1.00 68.12 330 ALA A C 1
ATOM 2566 O O . ALA A 1 330 ? 8.355 0.102 -55.068 1.00 68.12 330 ALA A O 1
ATOM 2567 N N . PRO A 1 331 ? 6.765 -0.228 -53.505 1.00 66.94 331 PRO A N 1
ATOM 2568 C CA . PRO A 1 331 ? 6.153 1.099 -53.638 1.00 66.94 331 PRO A CA 1
ATOM 2569 C C . PRO A 1 331 ? 7.027 2.272 -53.158 1.00 66.94 331 PRO A C 1
ATOM 2571 O O . PRO A 1 331 ? 6.816 3.395 -53.613 1.00 66.94 331 PRO A O 1
ATOM 2574 N N . TYR A 1 332 ? 8.003 2.038 -52.270 1.00 75.88 332 TYR A N 1
ATOM 2575 C CA . TYR A 1 332 ? 8.876 3.080 -51.707 1.00 75.88 332 TYR A CA 1
ATOM 2576 C C . TYR A 1 332 ? 10.354 2.673 -51.701 1.00 75.88 332 TYR A C 1
ATOM 2578 O O . TYR A 1 332 ? 10.691 1.493 -51.566 1.00 75.88 332 TYR A O 1
ATOM 2586 N N . THR A 1 333 ? 11.240 3.668 -51.826 1.00 71.62 333 THR A N 1
ATOM 2587 C CA . THR A 1 333 ? 12.697 3.480 -51.939 1.00 71.62 333 THR A CA 1
ATOM 2588 C C . THR A 1 333 ? 13.427 3.274 -50.612 1.00 71.62 333 THR A C 1
ATOM 2590 O O . THR A 1 333 ? 14.461 2.606 -50.609 1.00 71.62 333 THR A O 1
ATOM 2593 N N . ASP A 1 334 ? 12.921 3.813 -49.498 1.00 78.25 334 ASP A N 1
ATOM 2594 C CA . ASP A 1 334 ? 13.289 3.347 -48.157 1.00 78.25 334 ASP A CA 1
ATOM 2595 C C . ASP A 1 334 ? 12.102 2.565 -47.569 1.00 78.25 334 ASP A C 1
ATOM 2597 O O . ASP A 1 334 ? 10.943 2.811 -47.897 1.00 78.25 334 ASP A O 1
ATOM 2601 N N . ILE A 1 335 ? 12.386 1.592 -46.705 1.00 81.94 335 ILE A N 1
ATOM 2602 C CA . ILE A 1 335 ? 11.352 0.809 -46.015 1.00 81.94 335 ILE A CA 1
ATOM 2603 C C . ILE A 1 335 ? 10.675 1.625 -44.904 1.00 81.94 335 ILE A C 1
ATOM 2605 O O . ILE A 1 335 ? 9.596 1.271 -44.439 1.00 81.94 335 ILE A O 1
ATOM 2609 N N . LEU A 1 336 ? 11.314 2.715 -44.467 1.00 83.75 336 LEU A N 1
ATOM 2610 C CA . LEU A 1 336 ? 10.793 3.602 -43.428 1.00 83.75 336 LEU A CA 1
ATOM 2611 C C . LEU A 1 336 ? 9.668 4.514 -43.927 1.00 83.75 336 LEU A C 1
ATOM 2613 O O . LEU A 1 336 ? 8.811 4.893 -43.136 1.00 83.75 336 LEU A O 1
ATOM 2617 N N . ASP A 1 337 ? 9.609 4.777 -45.234 1.00 84.31 337 ASP A N 1
ATOM 2618 C CA . ASP A 1 337 ? 8.546 5.572 -45.864 1.00 84.31 337 ASP A CA 1
ATOM 2619 C C . ASP A 1 337 ? 7.177 4.842 -45.865 1.00 84.31 337 ASP A C 1
ATOM 2621 O O . ASP A 1 337 ? 6.167 5.412 -46.268 1.00 84.31 337 ASP A O 1
ATOM 2625 N N . LEU A 1 338 ? 7.121 3.583 -45.397 1.00 83.69 338 LEU A N 1
ATOM 2626 C CA . LEU A 1 338 ? 5.885 2.803 -45.240 1.00 83.69 338 LEU A CA 1
ATOM 2627 C C . LEU A 1 338 ? 4.999 3.267 -44.068 1.00 83.69 338 LEU A C 1
ATOM 2629 O O . LEU A 1 338 ? 3.823 2.904 -44.027 1.00 83.69 338 LEU A O 1
ATOM 2633 N N . ASN A 1 339 ? 5.535 4.016 -43.095 1.00 83.06 339 ASN A N 1
ATOM 2634 C CA . ASN A 1 339 ? 4.777 4.495 -41.935 1.00 83.06 339 ASN A CA 1
ATOM 2635 C C . ASN A 1 339 ? 5.385 5.783 -41.353 1.00 83.06 339 ASN A C 1
ATOM 2637 O O . ASN A 1 339 ? 6.415 5.738 -40.683 1.00 83.06 339 ASN A O 1
ATOM 2641 N N . ASP A 1 340 ? 4.685 6.911 -41.504 1.00 82.31 340 ASP A N 1
ATOM 2642 C CA . ASP A 1 340 ? 5.088 8.237 -40.996 1.00 82.31 340 ASP A CA 1
ATOM 2643 C C . ASP A 1 340 ? 5.397 8.280 -39.480 1.00 82.31 340 ASP A C 1
ATOM 2645 O O . ASP A 1 340 ? 6.024 9.225 -38.998 1.00 82.31 340 ASP A O 1
ATOM 2649 N N . LYS A 1 341 ? 4.952 7.279 -38.704 1.00 82.81 341 LYS A N 1
ATOM 2650 C CA . LYS A 1 341 ? 5.199 7.172 -37.254 1.00 82.81 341 LYS A CA 1
ATOM 2651 C C . LYS A 1 341 ? 6.548 6.538 -36.888 1.00 82.81 341 LYS A C 1
ATOM 2653 O O . LYS A 1 341 ? 6.923 6.564 -35.716 1.00 82.81 341 LYS A O 1
ATOM 2658 N N . TRP A 1 342 ? 7.266 5.941 -37.839 1.00 88.75 342 TRP A N 1
ATOM 2659 C CA . TRP A 1 342 ? 8.505 5.199 -37.583 1.00 88.75 342 TRP A CA 1
ATOM 2660 C C . TRP A 1 342 ? 9.722 6.113 -37.396 1.00 88.75 342 TRP A C 1
ATOM 2662 O O . TRP A 1 342 ? 10.536 6.318 -38.298 1.00 88.75 342 TRP A O 1
ATOM 2672 N N . ASP A 1 343 ? 9.883 6.637 -36.178 1.00 86.12 343 ASP A N 1
ATOM 2673 C CA . ASP A 1 343 ? 11.071 7.409 -35.814 1.00 86.12 343 ASP A CA 1
ATOM 2674 C C . ASP A 1 343 ? 12.260 6.521 -35.402 1.00 86.12 343 ASP A C 1
ATOM 2676 O O . ASP A 1 343 ? 12.151 5.622 -34.569 1.00 86.12 343 ASP A O 1
ATOM 2680 N N . ILE A 1 344 ? 13.436 6.818 -35.965 1.00 90.31 344 ILE A N 1
ATOM 2681 C CA . ILE A 1 344 ? 14.722 6.227 -35.568 1.00 90.31 344 ILE A CA 1
ATOM 2682 C C . ILE A 1 344 ? 15.604 7.317 -34.950 1.00 90.31 344 ILE A C 1
ATOM 2684 O O . ILE A 1 344 ? 15.892 8.303 -35.648 1.00 90.31 344 ILE A O 1
ATOM 2688 N N . PRO A 1 345 ? 16.146 7.126 -33.728 1.00 91.50 345 PRO A N 1
ATOM 2689 C CA . PRO A 1 345 ? 17.032 8.089 -33.083 1.00 91.50 345 PRO A CA 1
ATOM 2690 C C . PRO A 1 345 ? 18.139 8.600 -34.013 1.00 91.50 345 PRO A C 1
ATOM 2692 O O . PRO A 1 345 ? 18.882 7.828 -34.626 1.00 91.50 345 PRO A O 1
ATOM 2695 N N . VAL A 1 346 ? 18.270 9.926 -34.114 1.00 90.06 346 VAL A N 1
ATOM 2696 C CA . VAL A 1 346 ? 19.151 10.603 -35.086 1.00 90.06 346 VAL A CA 1
ATOM 2697 C C . VAL A 1 346 ? 20.600 10.068 -35.116 1.00 90.06 346 VAL A C 1
ATOM 2699 O O . VAL A 1 346 ? 21.140 9.946 -36.219 1.00 90.06 346 VAL A O 1
ATOM 2702 N N . PRO A 1 347 ? 21.258 9.704 -33.991 1.00 88.69 347 PRO A N 1
ATOM 2703 C CA . PRO A 1 347 ? 22.597 9.100 -34.020 1.00 88.69 347 PRO A CA 1
ATOM 2704 C C . PRO A 1 347 ? 22.646 7.734 -34.720 1.00 88.69 347 PRO A C 1
ATOM 2706 O O . PRO A 1 347 ? 23.579 7.468 -35.479 1.00 88.69 347 PRO A O 1
ATOM 2709 N N . ILE A 1 348 ? 21.624 6.896 -34.516 1.00 89.94 348 ILE A N 1
ATOM 2710 C CA . ILE A 1 348 ? 21.478 5.595 -35.182 1.00 89.94 348 ILE A CA 1
ATOM 2711 C C . ILE A 1 348 ? 21.214 5.818 -36.674 1.00 89.94 348 ILE A C 1
ATOM 2713 O O . ILE A 1 348 ? 21.942 5.275 -37.505 1.00 89.94 348 ILE A O 1
ATOM 2717 N N . ARG A 1 349 ? 20.276 6.709 -37.032 1.00 89.56 349 ARG A N 1
ATOM 2718 C CA . ARG A 1 349 ? 19.951 7.039 -38.436 1.00 89.56 349 ARG A CA 1
ATOM 2719 C C . ARG A 1 349 ? 21.172 7.542 -39.224 1.00 89.56 349 ARG A C 1
ATOM 2721 O O . ARG A 1 349 ? 21.392 7.115 -40.353 1.00 89.56 349 ARG A O 1
ATOM 2728 N N . LYS A 1 350 ? 22.014 8.385 -38.607 1.00 87.94 350 LYS A N 1
ATOM 2729 C CA . LYS A 1 350 ? 23.284 8.895 -39.177 1.00 87.94 350 LYS A CA 1
ATOM 2730 C C . LYS A 1 350 ? 24.412 7.859 -39.273 1.00 87.94 350 LYS A C 1
ATOM 2732 O O . LYS A 1 350 ? 25.421 8.129 -39.924 1.00 87.94 350 LYS A O 1
ATOM 2737 N N . THR A 1 351 ? 24.274 6.719 -38.601 1.00 87.12 351 THR A N 1
ATOM 2738 C CA . THR A 1 351 ? 25.228 5.603 -38.672 1.00 87.12 351 THR A CA 1
ATOM 2739 C C . THR A 1 351 ? 24.750 4.582 -39.710 1.00 87.12 351 THR A C 1
ATOM 2741 O O . THR A 1 351 ? 25.512 4.221 -40.602 1.00 87.12 351 THR A O 1
ATOM 2744 N N . LEU A 1 352 ? 23.456 4.230 -39.690 1.00 86.31 352 LEU A N 1
ATOM 2745 C CA . LEU A 1 352 ? 22.793 3.401 -40.705 1.00 86.31 352 LEU A CA 1
ATOM 2746 C C . LEU A 1 352 ? 22.924 3.975 -42.122 1.00 86.31 352 LEU A C 1
ATOM 2748 O O . LEU A 1 352 ? 23.152 3.217 -43.059 1.00 86.31 352 LEU A O 1
ATOM 2752 N N . SER A 1 353 ? 22.829 5.298 -42.298 1.00 84.06 353 SER A N 1
ATOM 2753 C CA . SER A 1 353 ? 22.903 5.925 -43.626 1.00 84.06 353 SER A CA 1
ATOM 2754 C C . SER A 1 353 ? 24.234 5.702 -44.356 1.00 84.06 353 SER A C 1
ATOM 2756 O O . SER A 1 353 ? 24.255 5.763 -45.586 1.00 84.06 353 SER A O 1
ATOM 2758 N N . LYS A 1 354 ? 25.319 5.427 -43.618 1.00 82.31 354 LYS A N 1
ATOM 2759 C CA . LYS A 1 354 ? 26.658 5.129 -44.154 1.00 82.31 354 LYS A CA 1
ATOM 2760 C C . LYS A 1 354 ? 26.873 3.651 -44.486 1.00 82.31 354 LYS A C 1
ATOM 2762 O O . LYS A 1 354 ? 27.785 3.334 -45.243 1.00 82.31 354 LYS A O 1
ATOM 2767 N N . ILE A 1 355 ? 26.084 2.758 -43.890 1.00 80.62 355 ILE A N 1
ATOM 2768 C CA . ILE A 1 355 ? 26.113 1.327 -44.206 1.00 80.62 355 ILE A CA 1
ATOM 2769 C C . ILE A 1 355 ? 25.423 1.149 -45.570 1.00 80.62 355 ILE A C 1
ATOM 2771 O O . ILE A 1 355 ? 24.390 1.795 -45.798 1.00 80.62 355 ILE A O 1
ATOM 2775 N N . PRO A 1 356 ? 25.953 0.313 -46.486 1.00 78.19 356 PRO A N 1
ATOM 2776 C CA . PRO A 1 356 ? 25.305 0.051 -47.769 1.00 78.19 356 PRO A CA 1
ATOM 2777 C C . PRO A 1 356 ? 23.850 -0.422 -47.605 1.00 78.19 356 PRO A C 1
ATOM 2779 O O . PRO A 1 356 ? 23.458 -0.941 -46.558 1.00 78.19 356 PRO A O 1
ATOM 2782 N N . SER A 1 357 ? 23.029 -0.246 -48.642 1.00 72.12 357 SER A N 1
ATOM 2783 C CA . SER A 1 357 ? 21.606 -0.622 -48.663 1.00 72.12 357 SER A CA 1
ATOM 2784 C C . SER A 1 357 ? 21.406 -2.144 -48.751 1.00 72.12 357 SER A C 1
ATOM 2786 O O . SER A 1 357 ? 20.935 -2.672 -49.757 1.00 72.12 357 SER A O 1
ATOM 2788 N N . THR A 1 358 ? 21.818 -2.857 -47.703 1.00 79.88 358 THR A N 1
ATOM 2789 C CA . THR A 1 358 ? 21.705 -4.313 -47.557 1.00 79.88 358 THR A CA 1
ATOM 2790 C C . THR A 1 358 ? 20.428 -4.702 -46.814 1.00 79.88 358 THR A C 1
ATOM 2792 O O . THR A 1 358 ? 19.834 -3.894 -46.096 1.00 79.88 358 THR A O 1
ATOM 2795 N N . LEU A 1 359 ? 20.047 -5.981 -46.910 1.00 83.38 359 LEU A N 1
ATOM 2796 C CA . LEU A 1 359 ? 18.974 -6.569 -46.100 1.00 83.38 359 LEU A CA 1
ATOM 2797 C C . LEU A 1 359 ? 19.150 -6.268 -44.601 1.00 83.38 359 LEU A C 1
ATOM 2799 O O . LEU A 1 359 ? 18.195 -5.875 -43.938 1.00 83.38 359 LEU A O 1
ATOM 2803 N N . HIS A 1 360 ? 20.373 -6.374 -44.074 1.00 83.19 360 HIS A N 1
ATOM 2804 C CA . HIS A 1 360 ? 20.653 -6.118 -42.659 1.00 83.19 360 HIS A CA 1
ATOM 2805 C C . HIS A 1 360 ? 20.404 -4.655 -42.265 1.00 83.19 360 HIS A C 1
ATOM 2807 O O . HIS A 1 360 ? 19.849 -4.411 -41.196 1.00 83.19 360 HIS A O 1
ATOM 2813 N N . ARG A 1 361 ? 20.720 -3.678 -43.133 1.00 86.25 361 ARG A N 1
ATOM 2814 C CA . ARG A 1 361 ? 20.369 -2.266 -42.892 1.00 86.25 361 ARG A CA 1
ATOM 2815 C C . ARG A 1 361 ? 18.852 -2.084 -42.785 1.00 86.25 361 ARG A C 1
ATOM 2817 O O . ARG A 1 361 ? 18.401 -1.450 -41.836 1.00 86.25 361 ARG A O 1
ATOM 2824 N N . PHE A 1 362 ? 18.071 -2.657 -43.704 1.00 86.50 362 PHE A N 1
ATOM 2825 C CA . PHE A 1 362 ? 16.606 -2.563 -43.657 1.00 86.50 362 PHE A CA 1
ATOM 2826 C C . PHE A 1 362 ? 16.009 -3.280 -42.432 1.00 86.50 362 PHE A C 1
ATOM 2828 O O . PHE A 1 362 ? 15.126 -2.726 -41.781 1.00 86.50 362 PHE A O 1
ATOM 2835 N N . LEU A 1 363 ? 16.534 -4.454 -42.058 1.00 88.81 363 LEU A N 1
ATOM 2836 C CA . LEU A 1 363 ? 16.135 -5.174 -40.841 1.00 88.81 363 LEU A CA 1
ATOM 2837 C C . LEU A 1 363 ? 16.381 -4.343 -39.575 1.00 88.81 363 LEU A C 1
ATOM 2839 O O . LEU A 1 363 ? 15.468 -4.176 -38.772 1.00 88.81 363 LEU A O 1
ATOM 2843 N N . ILE A 1 364 ? 17.587 -3.790 -39.406 1.00 89.94 364 ILE A N 1
ATOM 2844 C CA . ILE A 1 364 ? 17.925 -2.971 -38.232 1.00 89.94 364 ILE A CA 1
ATOM 2845 C C . ILE A 1 364 ? 17.065 -1.699 -38.199 1.00 89.94 364 ILE A C 1
ATOM 2847 O O . ILE A 1 364 ? 16.578 -1.339 -37.130 1.00 89.94 364 ILE A O 1
ATOM 2851 N N . SER A 1 365 ? 16.821 -1.052 -39.346 1.00 90.06 365 SER A N 1
ATOM 2852 C CA . SER A 1 365 ? 15.909 0.096 -39.435 1.00 90.06 365 SER A CA 1
ATOM 2853 C C . SER A 1 365 ? 14.504 -0.237 -38.917 1.00 90.06 365 SER A C 1
ATOM 2855 O O . SER A 1 365 ? 14.014 0.449 -38.021 1.00 90.06 365 SER A O 1
ATOM 2857 N N . VAL A 1 366 ? 13.872 -1.302 -39.427 1.00 91.62 366 VAL A N 1
ATOM 2858 C CA . VAL A 1 366 ? 12.506 -1.693 -39.026 1.00 91.62 366 VAL A CA 1
ATOM 2859 C C . VAL A 1 366 ? 12.452 -2.137 -37.564 1.00 91.62 366 VAL A C 1
ATOM 2861 O O . VAL A 1 366 ? 11.564 -1.704 -36.834 1.00 91.62 366 VAL A O 1
ATOM 2864 N N . PHE A 1 367 ? 13.413 -2.942 -37.098 1.00 93.75 367 PHE A N 1
ATOM 2865 C CA . PHE A 1 367 ? 13.458 -3.388 -35.702 1.00 93.75 367 PHE A CA 1
ATOM 2866 C C . PHE A 1 367 ? 13.642 -2.226 -34.710 1.00 93.75 367 PHE A C 1
ATOM 2868 O O . PHE A 1 367 ? 13.013 -2.227 -33.654 1.00 93.75 367 PHE A O 1
ATOM 2875 N N . VAL A 1 368 ? 14.456 -1.214 -35.040 1.00 93.69 368 VAL A N 1
ATOM 2876 C CA . VAL A 1 368 ? 14.623 -0.019 -34.192 1.00 93.69 368 VAL A CA 1
ATOM 2877 C C . VAL A 1 368 ? 13.379 0.866 -34.219 1.00 93.69 368 VAL A C 1
ATOM 2879 O O . VAL A 1 368 ? 12.945 1.320 -33.164 1.00 93.69 368 VAL A O 1
ATOM 2882 N N . ALA A 1 369 ? 12.777 1.093 -35.389 1.00 92.25 369 ALA A N 1
ATOM 2883 C CA . ALA A 1 369 ? 11.551 1.882 -35.495 1.00 92.25 369 ALA A CA 1
ATOM 2884 C C . ALA A 1 369 ? 10.387 1.242 -34.716 1.00 92.25 369 ALA A C 1
ATOM 2886 O O . ALA A 1 369 ? 9.753 1.899 -33.888 1.00 92.25 369 ALA A O 1
ATOM 2887 N N . LYS A 1 370 ? 10.158 -0.064 -34.904 1.00 92.12 370 LYS A N 1
ATOM 2888 C CA . LYS A 1 370 ? 9.121 -0.804 -34.175 1.00 92.12 370 LYS A CA 1
ATOM 2889 C C . LYS A 1 370 ? 9.413 -0.941 -32.683 1.00 92.12 370 LYS A C 1
ATOM 2891 O O . LYS A 1 370 ? 8.475 -0.921 -31.894 1.00 92.12 370 LYS A O 1
ATOM 2896 N N . SER A 1 371 ? 10.676 -1.005 -32.249 1.00 93.69 371 SER A N 1
ATOM 2897 C CA . SER A 1 371 ? 10.960 -0.973 -30.809 1.00 93.69 371 SER A CA 1
ATOM 2898 C C . SER A 1 371 ? 10.650 0.391 -30.183 1.00 93.69 371 SER A C 1
ATOM 2900 O O . SER A 1 371 ? 10.199 0.408 -29.039 1.00 93.69 371 SER A O 1
ATOM 2902 N N . GLN A 1 372 ? 10.804 1.515 -30.907 1.00 91.44 372 GLN A N 1
ATOM 2903 C CA . GLN A 1 372 ? 10.320 2.828 -30.440 1.00 91.44 372 GLN A CA 1
ATOM 2904 C C . GLN A 1 372 ? 8.784 2.885 -30.390 1.00 91.44 372 GLN A C 1
ATOM 2906 O O . GLN A 1 372 ? 8.225 3.386 -29.417 1.00 91.44 372 GLN A O 1
ATOM 2911 N N . GLU A 1 373 ? 8.099 2.345 -31.402 1.00 90.12 373 GLU A N 1
ATOM 2912 C CA . GLU A 1 373 ? 6.630 2.249 -31.450 1.00 90.12 373 GLU A CA 1
ATOM 2913 C C . GLU A 1 373 ? 6.084 1.438 -30.255 1.00 90.12 373 GLU A C 1
ATOM 2915 O O . GLU A 1 373 ? 5.199 1.902 -29.532 1.00 90.12 373 GLU A O 1
ATOM 2920 N N . LEU A 1 374 ? 6.693 0.284 -29.960 1.00 89.56 374 LEU A N 1
ATOM 2921 C CA . LEU A 1 374 ? 6.353 -0.547 -28.800 1.00 89.56 374 LEU A CA 1
ATOM 2922 C C . LEU A 1 374 ? 6.774 0.063 -27.451 1.00 89.56 374 LEU A C 1
ATOM 2924 O O . LEU A 1 374 ? 6.123 -0.183 -26.437 1.00 89.56 374 LEU A O 1
ATOM 2928 N N . LEU A 1 375 ? 7.822 0.894 -27.411 1.00 89.00 375 LEU A N 1
ATOM 2929 C CA . LEU A 1 375 ? 8.185 1.655 -26.209 1.00 89.00 375 LEU A CA 1
ATOM 2930 C C . LEU A 1 375 ? 7.085 2.673 -25.864 1.00 89.00 375 LEU A C 1
ATOM 2932 O O . LEU A 1 375 ? 6.691 2.792 -24.705 1.00 89.00 375 LEU A O 1
ATOM 2936 N N . GLN A 1 376 ? 6.539 3.362 -26.873 1.00 87.19 376 GLN A N 1
ATOM 2937 C CA . GLN A 1 376 ? 5.429 4.307 -26.698 1.00 87.19 376 GLN A CA 1
ATOM 2938 C C . GLN A 1 376 ? 4.128 3.606 -26.272 1.00 87.19 376 GLN A C 1
ATOM 2940 O O . GLN A 1 376 ? 3.388 4.151 -25.451 1.00 87.19 376 GLN A O 1
ATOM 2945 N N . SER A 1 377 ? 3.865 2.386 -26.761 1.00 86.62 377 SER A N 1
ATOM 2946 C CA . SER A 1 377 ? 2.730 1.564 -26.306 1.00 86.62 377 SER A CA 1
ATOM 2947 C C . SER A 1 377 ? 2.953 0.869 -24.953 1.00 86.62 377 SER A C 1
ATOM 2949 O O . SER A 1 377 ? 2.010 0.300 -24.405 1.00 86.62 377 SER A O 1
ATOM 2951 N N . LYS A 1 378 ? 4.169 0.954 -24.388 1.00 89.25 378 LYS A N 1
ATOM 2952 C CA . LYS A 1 378 ? 4.629 0.267 -23.164 1.00 89.25 378 LYS A CA 1
ATOM 2953 C C . LYS A 1 378 ? 4.698 -1.264 -23.271 1.00 89.25 378 LYS A C 1
ATOM 2955 O O . LYS A 1 378 ? 4.714 -1.947 -22.246 1.00 89.25 378 LYS A O 1
ATOM 2960 N N . SER A 1 379 ? 4.802 -1.824 -24.479 1.00 89.44 379 SER A N 1
ATOM 2961 C CA . SER A 1 379 ? 5.107 -3.252 -24.654 1.00 89.44 379 SER A CA 1
ATOM 2962 C C . SER A 1 379 ? 6.610 -3.513 -24.489 1.00 89.44 379 SER A C 1
ATOM 2964 O O . SER A 1 379 ? 7.373 -3.673 -25.444 1.00 89.44 379 SER A O 1
ATOM 2966 N N . TRP A 1 380 ? 7.064 -3.501 -23.233 1.00 87.38 380 TRP A N 1
ATOM 2967 C CA . TRP A 1 380 ? 8.490 -3.512 -22.891 1.00 87.38 380 TRP A CA 1
ATOM 2968 C C . TRP A 1 380 ? 9.241 -4.780 -23.320 1.00 87.38 380 TRP A C 1
ATOM 2970 O O . TRP A 1 380 ? 10.439 -4.714 -23.578 1.00 87.38 380 TRP A O 1
ATOM 2980 N N . VAL A 1 381 ? 8.572 -5.938 -23.337 1.00 87.12 381 VAL A N 1
ATOM 2981 C CA . VAL A 1 381 ? 9.211 -7.230 -23.650 1.00 87.12 381 VAL A CA 1
ATOM 2982 C C . VAL A 1 381 ? 9.493 -7.314 -25.147 1.00 87.12 381 VAL A C 1
ATOM 2984 O O . VAL A 1 381 ? 10.652 -7.355 -25.545 1.00 87.12 381 VAL A O 1
ATOM 2987 N N . GLU A 1 382 ? 8.447 -7.184 -25.963 1.00 87.12 382 GLU A N 1
ATOM 2988 C CA . GLU A 1 382 ? 8.516 -7.210 -27.428 1.00 87.12 382 GLU A CA 1
ATOM 2989 C C . GLU A 1 382 ? 9.446 -6.106 -27.975 1.00 87.12 382 GLU A C 1
ATOM 2991 O O . GLU A 1 382 ? 10.228 -6.335 -28.897 1.00 87.12 382 GLU A O 1
ATOM 2996 N N . SER A 1 383 ? 9.438 -4.917 -27.354 1.00 91.62 383 SER A N 1
ATOM 2997 C CA . SER A 1 383 ? 10.374 -3.830 -27.671 1.00 91.62 383 SER A CA 1
ATOM 2998 C C . SER A 1 383 ? 11.845 -4.234 -27.459 1.00 91.62 383 SER A C 1
ATOM 3000 O O . SER A 1 383 ? 12.695 -3.935 -28.303 1.00 91.62 383 SER A O 1
ATOM 3002 N N . CYS A 1 384 ? 12.162 -4.948 -26.373 1.00 90.25 384 CYS A N 1
ATOM 3003 C CA . CYS A 1 384 ? 13.513 -5.451 -26.120 1.00 90.25 384 CYS A CA 1
ATOM 3004 C C . CYS A 1 384 ? 13.880 -6.653 -27.008 1.00 90.25 384 CYS A C 1
ATOM 3006 O O . CYS A 1 384 ? 15.023 -6.714 -27.465 1.00 90.25 384 CYS A O 1
ATOM 3008 N N . ASP A 1 385 ? 12.936 -7.544 -27.323 1.00 90.62 385 ASP A N 1
ATOM 3009 C CA . ASP A 1 385 ? 13.153 -8.684 -28.228 1.00 90.62 385 ASP A CA 1
ATOM 3010 C C . ASP A 1 385 ? 13.497 -8.218 -29.657 1.00 90.62 385 ASP A C 1
ATOM 3012 O O . ASP A 1 385 ? 14.407 -8.755 -30.298 1.00 90.62 385 ASP A O 1
ATOM 3016 N N . LEU A 1 386 ? 12.842 -7.154 -30.144 1.00 92.69 386 LEU A N 1
ATOM 3017 C CA . LEU A 1 386 ? 13.211 -6.499 -31.406 1.00 92.69 386 LEU A CA 1
ATOM 3018 C C . LEU A 1 386 ? 14.608 -5.863 -31.351 1.00 92.69 386 LEU A C 1
ATOM 3020 O O . LEU A 1 386 ? 15.340 -5.914 -32.340 1.00 92.69 386 LEU A O 1
ATOM 3024 N N . LEU A 1 387 ? 15.016 -5.290 -30.214 1.00 93.69 387 LEU A N 1
ATOM 3025 C CA . LEU A 1 387 ? 16.371 -4.748 -30.063 1.00 93.69 387 LEU A CA 1
ATOM 3026 C C . LEU A 1 387 ? 17.445 -5.842 -29.992 1.00 93.69 387 LEU A C 1
ATOM 3028 O O . LEU A 1 387 ? 18.528 -5.637 -30.537 1.00 93.69 387 LEU A O 1
ATOM 3032 N N . ASP A 1 388 ? 17.158 -7.014 -29.423 1.00 93.00 388 ASP A N 1
ATOM 3033 C CA . ASP A 1 388 ? 18.056 -8.174 -29.516 1.00 93.00 388 ASP A CA 1
ATOM 3034 C C . ASP A 1 388 ? 18.139 -8.726 -30.947 1.00 93.00 388 ASP A C 1
ATOM 3036 O O . ASP A 1 388 ? 19.228 -9.062 -31.423 1.00 93.00 388 ASP A O 1
ATOM 3040 N N . ALA A 1 389 ? 17.028 -8.735 -31.689 1.00 91.75 389 ALA A N 1
ATOM 3041 C CA . ALA A 1 389 ? 17.037 -9.066 -33.112 1.00 91.75 389 ALA A CA 1
ATOM 3042 C C . ALA A 1 389 ? 17.843 -8.050 -33.949 1.00 91.75 389 ALA A C 1
ATOM 3044 O O . ALA A 1 389 ? 18.563 -8.448 -34.871 1.00 91.75 389 ALA A O 1
ATOM 3045 N N . ALA A 1 390 ? 17.787 -6.758 -33.602 1.00 92.50 390 ALA A N 1
ATOM 3046 C CA . ALA A 1 390 ? 18.600 -5.702 -34.205 1.00 92.50 390 ALA A CA 1
ATOM 3047 C C . ALA A 1 390 ? 20.092 -5.837 -33.860 1.00 92.50 390 ALA A C 1
ATOM 3049 O O . ALA A 1 390 ? 20.933 -5.730 -34.751 1.00 92.50 390 ALA A O 1
ATOM 3050 N N . LEU A 1 391 ? 20.434 -6.122 -32.599 1.00 92.25 391 LEU A N 1
ATOM 3051 C CA . LEU A 1 391 ? 21.811 -6.378 -32.161 1.00 92.25 391 LEU A CA 1
ATOM 3052 C C . LEU A 1 391 ? 22.405 -7.592 -32.882 1.00 92.25 391 LEU A C 1
ATOM 3054 O O . LEU A 1 391 ? 23.508 -7.502 -33.421 1.00 92.25 391 LEU A O 1
ATOM 3058 N N . LYS A 1 392 ? 21.649 -8.692 -32.987 1.00 90.25 392 LYS A N 1
ATOM 3059 C CA . LYS A 1 392 ? 22.052 -9.880 -33.752 1.00 90.25 392 LYS A CA 1
ATOM 3060 C C . LYS A 1 392 ? 22.260 -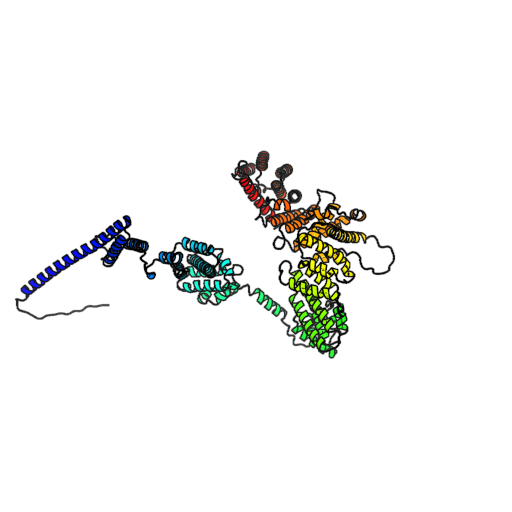9.562 -35.236 1.00 90.25 392 LYS A C 1
ATOM 3062 O O . LYS A 1 392 ? 23.303 -9.905 -35.786 1.00 90.25 392 LYS A O 1
ATOM 3067 N N . ALA A 1 393 ? 21.320 -8.852 -35.865 1.00 86.81 393 ALA A N 1
ATOM 3068 C CA . ALA A 1 393 ? 21.446 -8.418 -37.258 1.00 86.81 393 ALA A CA 1
ATOM 3069 C C . ALA A 1 393 ? 22.623 -7.450 -37.489 1.00 86.81 393 ALA A C 1
ATOM 3071 O O . ALA A 1 393 ? 23.186 -7.423 -38.580 1.00 86.81 393 ALA A O 1
ATOM 3072 N N . CYS A 1 394 ? 23.014 -6.676 -36.471 1.00 86.62 394 CYS A N 1
ATOM 3073 C CA . CYS A 1 394 ? 24.180 -5.795 -36.511 1.00 86.62 394 CYS A CA 1
ATOM 3074 C C . CYS A 1 394 ? 25.505 -6.553 -36.313 1.00 86.62 394 CYS A C 1
ATOM 3076 O O . CYS A 1 394 ? 26.508 -6.174 -36.917 1.00 86.62 394 CYS A O 1
ATOM 3078 N N . GLY A 1 395 ? 25.519 -7.625 -35.513 1.00 83.06 395 GLY A N 1
ATOM 3079 C CA . GLY A 1 395 ? 26.666 -8.534 -35.395 1.00 83.06 395 GLY A CA 1
ATOM 3080 C C . GLY A 1 395 ? 26.994 -9.208 -36.730 1.00 83.06 395 GLY A C 1
ATOM 3081 O O . GLY A 1 395 ? 28.134 -9.141 -37.182 1.00 83.06 395 GLY A O 1
ATOM 3082 N N . GLU A 1 396 ? 25.963 -9.716 -37.420 1.00 80.31 396 GLU A N 1
ATOM 3083 C CA . GLU A 1 396 ? 26.052 -10.289 -38.777 1.00 80.31 396 GLU A CA 1
ATOM 3084 C C . GLU A 1 396 ? 26.701 -9.318 -39.803 1.00 80.31 396 GLU A C 1
ATOM 3086 O O . GLU A 1 396 ? 27.315 -9.767 -40.767 1.00 80.31 396 GLU A O 1
ATOM 3091 N N . VAL A 1 397 ? 26.620 -7.994 -39.591 1.00 73.75 397 VAL A N 1
ATOM 3092 C CA . VAL A 1 397 ? 27.288 -6.965 -40.424 1.00 73.75 397 VAL A CA 1
ATOM 3093 C C . VAL A 1 397 ? 28.710 -6.651 -39.942 1.00 73.75 397 VAL A C 1
ATOM 3095 O O . VAL A 1 397 ? 29.613 -6.449 -40.756 1.00 73.75 397 VAL A O 1
ATOM 3098 N N . ALA A 1 398 ? 28.929 -6.596 -38.625 1.00 61.72 398 ALA A N 1
ATOM 3099 C CA . ALA A 1 398 ? 30.206 -6.198 -38.031 1.00 61.72 398 ALA A CA 1
ATOM 3100 C C . ALA A 1 398 ? 31.338 -7.222 -38.249 1.00 61.72 398 ALA A C 1
ATOM 3102 O O . ALA A 1 398 ? 32.506 -6.836 -38.245 1.00 61.72 398 ALA A O 1
ATOM 3103 N N . GLU A 1 399 ? 31.011 -8.499 -38.468 1.00 61.47 399 GLU A N 1
ATOM 3104 C CA . GLU A 1 399 ? 31.993 -9.542 -38.806 1.00 61.47 399 GLU A CA 1
ATOM 3105 C C . GLU A 1 399 ? 32.438 -9.507 -40.283 1.00 61.47 399 GLU A C 1
ATOM 3107 O O . GLU A 1 399 ? 33.519 -9.999 -40.610 1.00 61.47 399 GLU A O 1
ATOM 3112 N N . GLY A 1 400 ? 31.631 -8.922 -41.180 1.00 55.97 400 GLY A N 1
ATOM 3113 C CA . GLY A 1 400 ? 31.853 -8.970 -42.631 1.00 55.97 400 GLY A CA 1
ATOM 3114 C C . GLY A 1 400 ? 32.601 -7.777 -43.239 1.00 55.97 400 GLY A C 1
ATOM 3115 O O . GLY A 1 400 ? 33.352 -7.954 -44.199 1.00 55.97 400 GLY A O 1
ATOM 3116 N N . GLU A 1 401 ? 32.417 -6.559 -42.713 1.00 53.03 401 GLU A N 1
ATOM 3117 C CA . GLU A 1 401 ? 32.867 -5.323 -43.378 1.00 53.03 401 GLU A CA 1
ATOM 3118 C C . GLU A 1 401 ? 33.672 -4.372 -42.475 1.00 53.03 401 GLU A C 1
ATOM 3120 O O . GLU A 1 401 ? 33.359 -4.151 -41.306 1.00 53.03 401 GLU A O 1
ATOM 3125 N N . ARG A 1 402 ? 34.679 -3.697 -43.055 1.00 53.09 402 ARG A N 1
ATOM 3126 C CA . ARG A 1 402 ? 35.371 -2.559 -42.416 1.00 53.09 402 ARG A CA 1
ATOM 3127 C C . ARG A 1 402 ? 34.497 -1.297 -42.467 1.00 53.09 402 ARG A C 1
ATOM 3129 O O . ARG A 1 402 ? 34.759 -0.399 -43.266 1.00 53.09 402 ARG A O 1
ATOM 3136 N N . GLY A 1 403 ? 33.469 -1.232 -41.625 1.00 64.81 403 GLY A N 1
ATOM 3137 C CA . GLY A 1 403 ? 32.521 -0.114 -41.572 1.00 64.81 403 GLY A CA 1
ATOM 3138 C C . GLY A 1 403 ? 32.154 0.340 -40.157 1.00 64.81 403 GLY A C 1
ATOM 3139 O O . GLY A 1 403 ? 32.686 -0.144 -39.162 1.00 64.81 403 GLY A O 1
ATOM 3140 N N . ASP A 1 404 ? 31.180 1.249 -40.066 1.00 75.31 404 ASP A N 1
ATOM 3141 C CA . ASP A 1 404 ? 30.622 1.800 -38.814 1.00 75.31 404 ASP A CA 1
ATOM 3142 C C . ASP A 1 404 ? 29.784 0.771 -37.992 1.00 75.31 404 ASP A C 1
ATOM 3144 O O . ASP A 1 404 ? 29.029 1.138 -37.092 1.00 75.31 404 ASP A O 1
ATOM 3148 N N . GLY A 1 405 ? 29.909 -0.532 -38.275 1.00 79.06 405 GLY A N 1
ATOM 3149 C CA . GLY A 1 405 ? 29.161 -1.623 -37.632 1.00 79.06 405 GLY A CA 1
ATOM 3150 C C . GLY A 1 405 ? 29.369 -1.726 -36.111 1.00 79.06 405 GLY A C 1
ATOM 3151 O O . GLY A 1 405 ? 28.380 -1.703 -35.379 1.00 79.06 405 GLY A O 1
ATOM 3152 N N . PRO A 1 406 ? 30.613 -1.752 -35.588 1.00 83.56 406 PRO A N 1
ATOM 3153 C CA . PRO A 1 406 ? 30.861 -1.771 -34.141 1.00 83.56 406 PRO A CA 1
ATOM 3154 C C . PRO A 1 406 ? 30.310 -0.534 -33.410 1.00 83.56 406 PRO A C 1
ATOM 3156 O O . PRO A 1 406 ? 29.832 -0.630 -32.278 1.00 83.56 406 PRO A O 1
ATOM 3159 N N . ARG A 1 407 ? 30.308 0.629 -34.080 1.00 86.88 407 ARG A N 1
ATOM 3160 C CA . ARG A 1 407 ? 29.674 1.861 -33.587 1.00 86.88 407 ARG A CA 1
ATOM 3161 C C . ARG A 1 407 ? 28.156 1.712 -33.517 1.00 86.88 407 ARG A C 1
ATOM 3163 O O . ARG A 1 407 ? 27.566 2.078 -32.503 1.00 86.88 407 ARG A O 1
ATOM 3170 N N . LEU A 1 408 ? 27.529 1.184 -34.570 1.00 88.12 408 LEU A N 1
ATOM 3171 C CA . LEU A 1 408 ? 26.090 0.923 -34.593 1.00 88.12 408 LEU A CA 1
ATOM 3172 C C . LEU A 1 408 ? 25.691 -0.061 -33.488 1.00 88.12 408 LEU A C 1
ATOM 3174 O O . LEU A 1 408 ? 24.765 0.235 -32.739 1.00 88.12 408 LEU A O 1
ATOM 3178 N N . TYR A 1 409 ? 26.433 -1.159 -33.325 1.00 89.94 409 TYR A N 1
ATOM 3179 C CA . TYR A 1 409 ? 26.206 -2.137 -32.260 1.00 89.94 409 TYR A CA 1
ATOM 3180 C C . TYR A 1 409 ? 26.205 -1.466 -30.879 1.00 89.94 409 TYR A C 1
ATOM 3182 O O . TYR A 1 409 ? 25.256 -1.625 -30.118 1.00 89.94 409 TYR A O 1
ATOM 3190 N N . LYS A 1 410 ? 27.200 -0.615 -30.581 1.00 89.12 410 LYS A N 1
ATOM 3191 C CA . LYS A 1 410 ? 27.264 0.114 -29.303 1.00 89.12 410 LYS A CA 1
ATOM 3192 C C . LYS A 1 410 ? 26.088 1.082 -29.097 1.00 89.12 410 LYS A C 1
ATOM 3194 O O . LYS A 1 410 ? 25.546 1.154 -27.996 1.00 89.12 410 LYS A O 1
ATOM 3199 N N . LEU A 1 411 ? 25.654 1.783 -30.152 1.00 91.00 411 LEU A N 1
ATOM 3200 C CA . LEU A 1 411 ? 24.466 2.651 -30.112 1.00 91.00 411 LEU A CA 1
ATOM 3201 C C . LEU A 1 411 ? 23.172 1.853 -29.858 1.00 91.00 411 LEU A C 1
ATOM 3203 O O . LEU A 1 411 ? 22.304 2.332 -29.129 1.00 91.00 411 LEU A O 1
ATOM 3207 N N . LEU A 1 412 ? 23.050 0.644 -30.418 1.00 92.56 412 LEU A N 1
ATOM 3208 C CA . LEU A 1 412 ? 21.926 -0.269 -30.175 1.00 92.56 412 LEU A CA 1
ATOM 3209 C C . LEU A 1 412 ? 21.941 -0.828 -28.744 1.00 92.56 412 LEU A C 1
ATOM 3211 O O . LEU A 1 412 ? 20.892 -0.868 -28.105 1.00 92.56 412 LEU A O 1
ATOM 3215 N N . THR A 1 413 ? 23.110 -1.182 -28.199 1.00 92.75 413 THR A N 1
ATOM 3216 C CA . THR A 1 413 ? 23.241 -1.636 -26.802 1.00 92.75 413 THR A CA 1
ATOM 3217 C C . THR A 1 413 ? 22.780 -0.556 -25.826 1.00 92.75 413 THR A C 1
ATOM 3219 O O . THR A 1 413 ? 22.030 -0.846 -24.896 1.00 92.75 413 THR A O 1
ATOM 3222 N N . TRP A 1 414 ? 23.160 0.706 -26.053 1.00 93.94 414 TRP A N 1
ATOM 3223 C CA . TRP A 1 414 ? 22.682 1.816 -25.226 1.00 93.94 414 TRP A CA 1
ATOM 3224 C C . TRP A 1 414 ? 21.183 2.099 -25.392 1.00 93.94 414 TRP A C 1
ATOM 3226 O O . TRP A 1 414 ? 20.532 2.479 -24.419 1.00 93.94 414 TRP A O 1
ATOM 3236 N N . LEU A 1 415 ? 20.616 1.880 -26.585 1.00 93.88 415 LEU A N 1
ATOM 3237 C CA . LEU A 1 415 ? 19.168 1.960 -26.787 1.00 93.88 415 LEU A CA 1
ATOM 3238 C C . LEU A 1 415 ? 18.445 0.860 -25.989 1.00 93.88 415 LEU A C 1
ATOM 3240 O O . LEU A 1 415 ? 17.504 1.164 -25.259 1.00 93.88 415 LEU A O 1
ATOM 3244 N N . LYS A 1 416 ? 18.941 -0.384 -26.016 1.00 94.31 416 LYS A N 1
ATOM 3245 C CA . LYS A 1 416 ? 18.389 -1.486 -25.209 1.00 94.31 416 LYS A CA 1
ATOM 3246 C C . LYS A 1 416 ? 18.491 -1.209 -23.706 1.00 94.31 416 LYS A C 1
ATOM 3248 O O . LYS A 1 416 ? 17.507 -1.386 -22.993 1.00 94.31 416 LYS A O 1
ATOM 3253 N N . LEU A 1 417 ? 19.632 -0.699 -23.234 1.00 94.31 417 LEU A N 1
ATOM 3254 C CA . LEU A 1 417 ? 19.790 -0.236 -21.851 1.00 94.31 417 LEU A CA 1
ATOM 3255 C C . LEU A 1 417 ? 18.736 0.826 -21.499 1.00 94.31 417 LEU A C 1
ATOM 3257 O O . LEU A 1 417 ? 18.098 0.729 -20.457 1.00 94.31 417 LEU A O 1
ATOM 3261 N N . SER A 1 418 ? 18.489 1.800 -22.382 1.00 93.44 418 SER A N 1
ATOM 3262 C CA . SER A 1 418 ? 17.467 2.824 -22.138 1.00 93.44 418 SER A CA 1
ATOM 3263 C C . SER A 1 418 ? 16.034 2.268 -22.080 1.00 93.44 418 SER A C 1
ATOM 3265 O O . SER A 1 418 ? 15.257 2.724 -21.247 1.00 93.44 418 SER A O 1
ATOM 3267 N N . HIS A 1 419 ? 15.706 1.235 -22.866 1.00 93.56 419 HIS A N 1
ATOM 3268 C CA . HIS A 1 419 ? 14.407 0.549 -22.801 1.00 93.56 419 HIS A CA 1
ATOM 3269 C C . HIS A 1 419 ? 14.266 -0.287 -21.516 1.00 93.56 419 HIS A C 1
ATOM 3271 O O . HIS A 1 419 ? 13.214 -0.268 -20.879 1.00 93.56 419 HIS A O 1
ATOM 3277 N N . ASN A 1 420 ? 15.333 -0.975 -21.093 1.00 91.94 420 ASN A N 1
ATOM 3278 C CA . ASN A 1 420 ? 15.369 -1.707 -19.824 1.00 91.94 420 ASN A CA 1
ATOM 3279 C C . ASN A 1 420 ? 15.213 -0.770 -18.611 1.00 91.94 420 ASN A C 1
ATOM 3281 O O . ASN A 1 420 ? 14.516 -1.117 -17.658 1.00 91.94 420 ASN A O 1
ATOM 3285 N N . ILE A 1 421 ? 15.824 0.419 -18.658 1.00 92.62 421 ILE A N 1
ATOM 3286 C CA . ILE A 1 421 ? 15.666 1.459 -17.633 1.00 92.62 421 ILE A CA 1
ATOM 3287 C C . ILE A 1 421 ? 14.225 1.981 -17.607 1.00 92.62 421 ILE A C 1
ATOM 3289 O O . ILE A 1 421 ? 13.632 2.017 -16.533 1.00 92.62 421 ILE A O 1
ATOM 3293 N N . ASP A 1 422 ? 13.637 2.336 -18.755 1.00 90.62 422 ASP A N 1
ATOM 3294 C CA . ASP A 1 422 ? 12.253 2.833 -18.808 1.00 90.62 422 ASP A CA 1
ATOM 3295 C C . ASP A 1 422 ? 11.257 1.776 -18.304 1.00 90.62 422 ASP A C 1
ATOM 3297 O O . ASP A 1 422 ? 10.379 2.094 -17.499 1.00 90.62 422 ASP A O 1
ATOM 3301 N N . LYS A 1 423 ? 11.452 0.503 -18.682 1.00 90.69 423 LYS A N 1
ATOM 3302 C CA . LYS A 1 423 ? 10.706 -0.646 -18.146 1.00 90.69 423 LYS A CA 1
ATOM 3303 C C . LYS A 1 423 ? 10.789 -0.701 -16.619 1.00 90.69 423 LYS A C 1
ATOM 3305 O O . LYS A 1 423 ? 9.750 -0.737 -15.965 1.00 90.69 423 LYS A O 1
ATOM 3310 N N . TRP A 1 424 ? 11.998 -0.693 -16.054 1.00 90.38 424 TRP A N 1
ATOM 3311 C CA . TRP A 1 424 ? 12.209 -0.793 -14.606 1.00 90.38 424 TRP A CA 1
ATOM 3312 C C . TRP A 1 424 ? 11.628 0.416 -13.852 1.00 90.38 424 TRP A C 1
ATOM 3314 O O . TRP A 1 424 ? 10.845 0.236 -12.923 1.00 90.38 424 TRP A O 1
ATOM 3324 N N . ILE A 1 425 ? 11.887 1.646 -14.312 1.00 89.12 425 ILE A N 1
ATOM 3325 C CA . ILE A 1 425 ? 11.321 2.876 -13.725 1.00 89.12 425 ILE A CA 1
ATOM 3326 C C . ILE A 1 425 ? 9.783 2.898 -13.813 1.00 89.12 425 ILE A C 1
ATOM 3328 O O . ILE A 1 425 ? 9.135 3.480 -12.943 1.00 89.12 425 ILE A O 1
ATOM 3332 N N . SER A 1 426 ? 9.182 2.254 -14.823 1.00 87.50 426 SER A N 1
ATOM 3333 C CA . SER A 1 426 ? 7.721 2.118 -14.933 1.00 87.50 426 SER A CA 1
ATOM 3334 C C . SER A 1 426 ? 7.102 1.094 -13.975 1.00 87.50 426 SER A C 1
ATOM 3336 O O . SER A 1 426 ? 5.905 1.182 -13.708 1.00 87.50 426 SER A O 1
ATOM 3338 N N . ALA A 1 427 ? 7.897 0.144 -13.469 1.00 86.38 427 ALA A N 1
ATOM 3339 C CA . ALA A 1 427 ? 7.469 -0.885 -12.523 1.00 86.38 427 ALA A CA 1
ATOM 3340 C C . ALA A 1 427 ? 7.673 -0.471 -11.052 1.00 86.38 427 ALA A C 1
ATOM 3342 O O . ALA A 1 427 ? 7.040 -1.037 -10.161 1.00 86.38 427 ALA A O 1
ATOM 3343 N N . LEU A 1 428 ? 8.515 0.535 -10.785 1.00 85.44 428 LEU A N 1
ATOM 3344 C CA . LEU A 1 428 ? 8.670 1.116 -9.450 1.00 85.44 428 LEU A CA 1
ATOM 3345 C C . LEU A 1 428 ? 7.359 1.760 -8.948 1.00 85.44 428 LEU A C 1
ATOM 3347 O O . LEU A 1 428 ? 6.720 2.501 -9.703 1.00 85.44 428 LEU A O 1
ATOM 3351 N N . PRO A 1 429 ? 6.993 1.566 -7.666 1.00 78.31 429 PRO A N 1
ATOM 3352 C CA . PRO A 1 429 ? 7.793 0.933 -6.607 1.00 78.31 429 PRO A CA 1
ATOM 3353 C C . PRO A 1 429 ? 7.563 -0.581 -6.425 1.00 78.31 429 PRO A C 1
ATOM 3355 O O . PRO A 1 429 ? 8.086 -1.171 -5.487 1.00 78.31 429 PRO A O 1
ATOM 3358 N N . HIS A 1 430 ? 6.784 -1.229 -7.291 1.00 72.44 430 HIS A N 1
ATOM 3359 C CA . HIS A 1 430 ? 6.296 -2.595 -7.069 1.00 72.44 430 HIS A CA 1
ATOM 3360 C C . HIS A 1 430 ? 7.341 -3.705 -7.296 1.00 72.44 430 HIS A C 1
ATOM 3362 O O . HIS A 1 430 ? 7.081 -4.853 -6.941 1.00 72.44 430 HIS A O 1
ATOM 3368 N N . THR A 1 431 ? 8.511 -3.397 -7.873 1.00 70.69 431 THR A N 1
ATOM 3369 C CA . THR A 1 431 ? 9.600 -4.368 -8.095 1.00 70.69 431 THR A CA 1
ATOM 3370 C C . THR A 1 431 ? 10.992 -3.759 -7.876 1.00 70.69 431 THR A C 1
ATOM 3372 O O . THR A 1 431 ? 11.465 -2.982 -8.709 1.00 70.69 431 THR A O 1
ATOM 3375 N N . ASP A 1 432 ? 11.695 -4.183 -6.822 1.00 64.38 432 ASP A N 1
ATOM 3376 C CA . ASP A 1 432 ? 13.106 -3.815 -6.583 1.00 64.38 432 ASP A CA 1
ATOM 3377 C C . ASP A 1 432 ? 14.110 -4.679 -7.378 1.00 64.38 432 ASP A C 1
ATOM 3379 O O . ASP A 1 432 ? 15.292 -4.339 -7.500 1.00 64.38 432 ASP A O 1
ATOM 3383 N N . GLU A 1 433 ? 13.667 -5.805 -7.947 1.00 67.19 433 GLU A N 1
ATOM 3384 C CA . GLU A 1 433 ? 14.546 -6.744 -8.648 1.00 67.19 433 GLU A CA 1
ATOM 3385 C C . GLU A 1 433 ? 15.203 -6.134 -9.903 1.00 67.19 433 GLU A C 1
ATOM 3387 O O . GLU A 1 433 ? 14.584 -5.427 -10.698 1.00 67.19 433 GLU A O 1
ATOM 3392 N N . GLY A 1 434 ? 16.493 -6.430 -10.099 1.00 68.62 434 GLY A N 1
ATOM 3393 C CA . GLY A 1 434 ? 17.273 -6.031 -11.279 1.00 68.62 434 GLY A CA 1
ATOM 3394 C C . GLY A 1 434 ? 17.907 -4.631 -11.240 1.00 68.62 434 GLY A C 1
ATOM 3395 O O . GLY A 1 434 ? 18.859 -4.391 -11.989 1.00 68.62 434 GLY A O 1
ATOM 3396 N N . GLY A 1 435 ? 17.473 -3.733 -10.346 1.00 80.12 435 GLY A N 1
ATOM 3397 C CA . GLY A 1 435 ? 17.948 -2.339 -10.301 1.00 80.12 435 GLY A CA 1
ATOM 3398 C C . GLY A 1 435 ? 19.470 -2.185 -10.139 1.00 80.12 435 GLY A C 1
ATOM 3399 O O . GLY A 1 435 ? 20.088 -1.347 -10.796 1.00 80.12 435 GLY A O 1
ATOM 3400 N N . SER A 1 436 ? 20.112 -3.044 -9.341 1.00 83.50 436 SER A N 1
ATOM 3401 C CA . SER A 1 436 ? 21.572 -3.038 -9.135 1.00 83.50 436 SER A CA 1
ATOM 3402 C C . SER A 1 436 ? 22.375 -3.438 -10.383 1.00 83.50 436 SER A C 1
ATOM 3404 O O . SER A 1 436 ? 23.459 -2.899 -10.618 1.00 83.50 436 SER A O 1
ATOM 3406 N N . GLY A 1 437 ? 21.832 -4.332 -11.217 1.00 88.38 437 GLY A N 1
ATOM 3407 C CA . GLY A 1 437 ? 22.415 -4.693 -12.511 1.00 88.38 437 GLY A CA 1
ATOM 3408 C C . GLY A 1 437 ? 22.369 -3.513 -13.480 1.00 88.38 437 GLY A C 1
ATOM 3409 O O . GLY A 1 437 ? 23.412 -3.084 -13.980 1.00 88.38 437 GLY A O 1
ATOM 3410 N N . LEU A 1 438 ? 21.184 -2.914 -13.647 1.00 90.56 438 LEU A N 1
ATOM 3411 C CA . LEU A 1 438 ? 20.977 -1.737 -14.498 1.00 90.56 438 LEU A CA 1
ATOM 3412 C C . LEU A 1 438 ? 21.812 -0.530 -14.046 1.00 90.56 438 LEU A C 1
ATOM 3414 O O . LEU A 1 438 ? 22.365 0.173 -14.888 1.00 90.56 438 LEU A O 1
ATOM 3418 N N . ALA A 1 439 ? 21.994 -0.325 -12.738 1.00 89.75 439 ALA A N 1
ATOM 3419 C CA . ALA A 1 439 ? 22.905 0.689 -12.205 1.00 89.75 439 ALA A CA 1
ATOM 3420 C C . ALA A 1 439 ? 24.367 0.462 -12.640 1.00 89.75 439 ALA A C 1
ATOM 3422 O O . ALA A 1 439 ? 25.077 1.419 -12.960 1.00 89.75 439 ALA A O 1
ATOM 3423 N N . SER A 1 440 ? 24.832 -0.791 -12.695 1.00 90.50 440 SER A N 1
ATOM 3424 C CA . SER A 1 440 ? 26.189 -1.097 -13.169 1.00 90.50 440 SER A CA 1
ATOM 3425 C C . SER A 1 440 ? 26.357 -0.805 -14.669 1.00 90.50 440 SER A C 1
ATOM 3427 O O . SER A 1 440 ? 27.331 -0.159 -15.064 1.00 90.50 440 SER A O 1
ATOM 3429 N N . GLU A 1 441 ? 25.368 -1.161 -15.494 1.00 91.38 441 GLU A N 1
ATOM 3430 C CA . GLU A 1 441 ? 25.348 -0.854 -16.930 1.00 91.38 441 GLU A CA 1
ATOM 3431 C C . GLU A 1 441 ? 25.235 0.658 -17.194 1.00 91.38 441 GLU A C 1
ATOM 3433 O O . GLU A 1 441 ? 25.953 1.197 -18.039 1.00 91.38 441 GLU A O 1
ATOM 3438 N N . ALA A 1 442 ? 24.413 1.372 -16.419 1.00 91.75 442 ALA A N 1
ATOM 3439 C CA . ALA A 1 442 ? 24.277 2.826 -16.471 1.00 91.75 442 ALA A CA 1
ATOM 3440 C C . ALA A 1 442 ? 25.594 3.546 -16.130 1.00 91.75 442 ALA A C 1
ATOM 3442 O O . ALA A 1 442 ? 25.977 4.482 -16.836 1.00 91.75 442 ALA A O 1
ATOM 3443 N N . LYS A 1 443 ? 26.340 3.087 -15.112 1.00 89.50 443 LYS A N 1
ATOM 3444 C CA . LYS A 1 443 ? 27.690 3.601 -14.806 1.00 89.50 443 LYS A CA 1
ATOM 3445 C C . LYS A 1 443 ? 28.657 3.391 -15.966 1.00 89.50 443 LYS A C 1
ATOM 3447 O O . LYS A 1 443 ? 29.327 4.341 -16.362 1.00 89.50 443 LYS A O 1
ATOM 3452 N N . LEU A 1 444 ? 28.714 2.183 -16.531 1.00 89.06 444 LEU A N 1
ATOM 3453 C CA . LEU A 1 444 ? 29.587 1.873 -17.670 1.00 89.06 444 LEU A CA 1
ATOM 3454 C C . LEU A 1 444 ? 29.223 2.709 -18.909 1.00 89.06 444 LEU A C 1
ATOM 3456 O O . LEU A 1 444 ? 30.109 3.230 -19.588 1.00 89.06 444 LEU A O 1
ATOM 3460 N N . CYS A 1 445 ? 27.927 2.917 -19.161 1.00 89.56 445 CYS A N 1
ATOM 3461 C CA . CYS A 1 445 ? 27.443 3.822 -20.200 1.00 89.56 445 CYS A CA 1
ATOM 3462 C C . CYS A 1 445 ? 27.908 5.266 -19.959 1.00 89.56 445 CYS A C 1
ATOM 3464 O O . CYS A 1 445 ? 28.435 5.897 -20.874 1.00 89.56 445 CYS A O 1
ATOM 3466 N N . LEU A 1 446 ? 27.768 5.792 -18.739 1.00 87.56 446 LEU A N 1
ATOM 3467 C CA . LEU A 1 446 ? 28.197 7.153 -18.404 1.00 87.56 446 LEU A CA 1
ATOM 3468 C C . LEU A 1 446 ? 29.723 7.324 -18.468 1.00 87.56 446 LEU A C 1
ATOM 3470 O O . LEU A 1 446 ? 30.192 8.339 -18.974 1.00 87.56 446 LEU A O 1
ATOM 3474 N N . MET A 1 447 ? 30.513 6.333 -18.044 1.00 85.19 447 MET A N 1
ATOM 3475 C CA . MET A 1 447 ? 31.983 6.391 -18.097 1.00 85.19 447 MET A CA 1
ATOM 3476 C C . MET A 1 447 ? 32.545 6.512 -19.524 1.00 85.19 447 MET A C 1
ATOM 3478 O O . MET A 1 447 ? 33.619 7.091 -19.698 1.00 85.19 447 MET A O 1
ATOM 3482 N N . SER A 1 448 ? 31.812 6.058 -20.551 1.00 83.81 448 SER A N 1
ATOM 3483 C CA . SER A 1 448 ? 32.217 6.220 -21.961 1.00 83.81 448 SER A CA 1
ATOM 3484 C C . SER A 1 448 ? 32.396 7.684 -22.394 1.00 83.81 448 SER A C 1
ATOM 3486 O O . SER A 1 448 ? 33.202 7.962 -23.278 1.00 83.81 448 SER A O 1
ATOM 3488 N N . LEU A 1 449 ? 31.737 8.639 -21.722 1.00 80.00 449 LEU A N 1
ATOM 3489 C CA . LEU A 1 449 ? 31.879 10.082 -21.977 1.00 80.00 449 LEU A CA 1
ATOM 3490 C C . LEU A 1 449 ? 33.302 10.618 -21.721 1.00 80.00 449 LEU A C 1
ATOM 3492 O O . LEU A 1 449 ? 33.658 11.659 -22.267 1.00 80.00 449 LEU A O 1
ATOM 3496 N N . ASN A 1 450 ? 34.119 9.913 -20.929 1.00 74.88 450 ASN A N 1
ATOM 3497 C CA . ASN A 1 450 ? 35.532 10.243 -20.702 1.00 74.88 450 ASN A CA 1
ATOM 3498 C C . ASN A 1 450 ? 36.503 9.426 -21.577 1.00 74.88 450 ASN A C 1
ATOM 3500 O O . ASN A 1 450 ? 37.717 9.638 -21.521 1.00 74.88 450 ASN A O 1
ATOM 3504 N N . GLY A 1 451 ? 35.998 8.473 -22.364 1.00 66.44 451 GLY A N 1
ATOM 3505 C CA . GLY A 1 451 ? 36.806 7.641 -23.247 1.00 66.44 451 GLY A CA 1
ATOM 3506 C C . GLY A 1 451 ? 37.196 8.359 -24.541 1.00 66.44 451 GLY A C 1
ATOM 3507 O O . GLY A 1 451 ? 36.458 9.188 -25.066 1.00 66.44 451 GLY A O 1
ATOM 3508 N N . ARG A 1 452 ? 38.343 7.986 -25.123 1.00 61.44 452 ARG A N 1
ATOM 3509 C CA . ARG A 1 452 ? 38.684 8.326 -26.520 1.00 61.44 452 ARG A CA 1
ATOM 3510 C C . ARG A 1 452 ? 38.011 7.343 -27.487 1.00 61.44 452 ARG A C 1
ATOM 3512 O O . ARG A 1 452 ? 38.690 6.682 -28.264 1.00 61.44 452 ARG A O 1
ATOM 3519 N N . GLU A 1 453 ? 36.697 7.187 -27.368 1.00 65.75 453 GLU A N 1
ATOM 3520 C CA . GLU A 1 453 ? 35.917 6.205 -28.127 1.00 65.75 453 GLU A CA 1
ATOM 3521 C C . GLU A 1 453 ? 35.193 6.854 -29.317 1.00 65.75 453 GLU A C 1
ATOM 3523 O O . GLU A 1 453 ? 34.688 7.970 -29.219 1.00 65.75 453 GLU A O 1
ATOM 3528 N N . ASP A 1 454 ? 35.075 6.136 -30.440 1.00 69.44 454 ASP A N 1
ATOM 3529 C CA . ASP A 1 454 ? 34.449 6.645 -31.678 1.00 69.44 454 ASP A CA 1
ATOM 3530 C C . ASP A 1 454 ? 32.924 6.870 -31.579 1.00 69.44 454 ASP A C 1
ATOM 3532 O O . ASP A 1 454 ? 32.289 7.385 -32.510 1.00 69.44 454 ASP A O 1
ATOM 3536 N N . ALA A 1 455 ? 32.321 6.477 -30.455 1.00 78.56 455 ALA A N 1
ATOM 3537 C CA . ALA A 1 455 ? 30.901 6.572 -30.151 1.00 78.56 455 ALA A CA 1
ATOM 3538 C C . ALA A 1 455 ? 30.697 7.158 -28.749 1.00 78.56 455 ALA A C 1
ATOM 3540 O O . ALA A 1 455 ? 31.362 6.747 -27.802 1.00 78.56 455 ALA A O 1
ATOM 3541 N N . VAL A 1 456 ? 29.724 8.062 -28.619 1.00 82.62 456 VAL A N 1
ATOM 3542 C CA . VAL A 1 456 ? 29.362 8.760 -27.376 1.00 82.62 456 VAL A CA 1
ATOM 3543 C C . VAL A 1 456 ? 27.838 8.662 -27.202 1.00 82.62 456 VAL A C 1
ATOM 3545 O O . VAL A 1 456 ? 27.128 8.832 -28.203 1.00 82.62 456 VAL A O 1
ATOM 3548 N N . PRO A 1 457 ? 27.304 8.376 -25.997 1.00 85.81 457 PRO A N 1
ATOM 3549 C CA . PRO A 1 457 ? 25.861 8.287 -25.779 1.00 85.81 457 PRO A CA 1
ATOM 3550 C C . PRO A 1 457 ? 25.200 9.658 -25.967 1.00 85.81 457 PRO A C 1
ATOM 3552 O O . PRO A 1 457 ? 25.766 10.693 -25.613 1.00 85.81 457 PRO A O 1
ATOM 3555 N N . TRP A 1 458 ? 23.990 9.688 -26.530 1.00 87.56 458 TRP A N 1
ATOM 3556 C CA . TRP A 1 458 ? 23.251 10.941 -26.716 1.00 87.56 458 TRP A CA 1
ATOM 3557 C C . TRP A 1 458 ? 22.430 11.316 -25.474 1.00 87.56 458 TRP A C 1
ATOM 3559 O O . TRP A 1 458 ? 22.171 10.491 -24.597 1.00 87.56 458 TRP A O 1
ATOM 3569 N N . THR A 1 459 ? 22.005 12.580 -25.401 1.00 83.69 459 THR A N 1
ATOM 3570 C CA . THR A 1 459 ? 21.369 13.210 -24.223 1.00 83.69 459 THR A CA 1
ATOM 3571 C C . THR A 1 459 ? 20.246 12.385 -23.587 1.00 83.69 459 THR A C 1
ATOM 3573 O O . THR A 1 459 ? 20.204 12.254 -22.366 1.00 83.69 459 THR A O 1
ATOM 3576 N N . ALA A 1 460 ? 19.370 11.784 -24.395 1.00 85.69 460 ALA A N 1
ATOM 3577 C CA . ALA A 1 460 ? 18.234 10.995 -23.914 1.00 85.69 460 ALA A CA 1
ATOM 3578 C C . ALA A 1 460 ? 18.620 9.651 -23.254 1.00 85.69 460 ALA A C 1
ATOM 3580 O O . ALA A 1 460 ? 17.842 9.148 -22.445 1.00 85.69 460 ALA A O 1
ATOM 3581 N N . ILE A 1 461 ? 19.805 9.095 -23.555 1.00 89.81 461 ILE A N 1
ATOM 3582 C CA . ILE A 1 461 ? 20.386 7.957 -22.815 1.00 89.81 461 ILE A CA 1
ATOM 3583 C C . ILE A 1 461 ? 21.028 8.456 -21.522 1.00 89.81 461 ILE A C 1
ATOM 3585 O O . ILE A 1 461 ? 20.789 7.876 -20.468 1.00 89.81 461 ILE A O 1
ATOM 3589 N N . ILE A 1 462 ? 21.826 9.531 -21.594 1.00 88.00 462 ILE A N 1
ATOM 3590 C CA . ILE A 1 462 ? 22.538 10.100 -20.435 1.00 88.00 462 ILE A CA 1
ATOM 3591 C C . ILE A 1 462 ? 21.542 10.427 -19.316 1.00 88.00 462 ILE A C 1
ATOM 3593 O O . ILE A 1 462 ? 21.746 10.005 -18.181 1.00 88.00 462 ILE A O 1
ATOM 3597 N N . SER A 1 463 ? 20.432 11.090 -19.662 1.00 86.81 463 SER A N 1
ATOM 3598 C CA . SER A 1 463 ? 19.342 11.401 -18.732 1.00 86.81 463 SER A CA 1
ATOM 3599 C C . SER A 1 463 ? 18.784 10.147 -18.045 1.00 86.81 463 SER A C 1
ATOM 3601 O O . SER A 1 463 ? 18.754 10.079 -16.819 1.00 86.81 463 SER A O 1
ATOM 3603 N N . ARG A 1 464 ? 18.438 9.106 -18.815 1.00 90.50 464 ARG A N 1
ATOM 3604 C CA . ARG A 1 464 ? 17.926 7.832 -18.278 1.00 90.50 464 ARG A CA 1
ATOM 3605 C C . ARG A 1 464 ? 18.937 7.102 -17.400 1.00 90.50 464 ARG A C 1
ATOM 3607 O O . ARG A 1 464 ? 18.568 6.612 -16.342 1.00 90.50 464 ARG A O 1
ATOM 3614 N N . CYS A 1 465 ? 20.210 7.062 -17.794 1.00 90.75 465 CYS A N 1
ATOM 3615 C CA . CYS A 1 465 ? 21.267 6.439 -16.995 1.00 90.75 465 CYS A CA 1
ATOM 3616 C C . CYS A 1 465 ? 21.451 7.151 -15.648 1.00 90.75 465 CYS A C 1
ATOM 3618 O O . CYS A 1 465 ? 21.613 6.487 -14.628 1.00 90.75 465 CYS A O 1
ATOM 3620 N N . VAL A 1 466 ? 21.369 8.486 -15.618 1.00 89.31 466 VAL A N 1
ATOM 3621 C CA . VAL A 1 466 ? 21.381 9.246 -14.359 1.00 89.31 466 VAL A CA 1
ATOM 3622 C C . VAL A 1 466 ? 20.114 8.975 -13.544 1.00 89.31 466 VAL A C 1
ATOM 3624 O O . VAL A 1 466 ? 20.235 8.629 -12.374 1.00 89.31 466 VAL A O 1
ATOM 3627 N N . MET A 1 467 ? 18.917 9.038 -14.137 1.00 90.25 467 MET A N 1
ATOM 3628 C CA . MET A 1 467 ? 17.663 8.785 -13.408 1.00 90.25 467 MET A CA 1
ATOM 3629 C C . MET A 1 467 ? 17.545 7.351 -12.874 1.00 90.25 467 MET A C 1
ATOM 3631 O O . MET A 1 467 ? 17.010 7.153 -11.786 1.00 90.25 467 MET A O 1
ATOM 3635 N N . CYS A 1 468 ? 18.117 6.363 -13.568 1.00 91.94 468 CYS A N 1
ATOM 3636 C CA . CYS A 1 468 ? 18.278 5.007 -13.047 1.00 91.94 468 CYS A CA 1
ATOM 3637 C C . CYS A 1 468 ? 19.089 5.015 -11.744 1.00 91.94 468 CYS A C 1
ATOM 3639 O O . CYS A 1 468 ? 18.626 4.502 -10.732 1.00 91.94 468 CYS A O 1
ATOM 3641 N N . LEU A 1 469 ? 20.269 5.643 -11.738 1.00 90.38 469 LEU A N 1
ATOM 3642 C CA . LEU A 1 469 ? 21.133 5.711 -10.553 1.00 90.38 469 LEU A CA 1
ATOM 3643 C C . LEU A 1 469 ? 20.509 6.513 -9.399 1.00 90.38 469 LEU A C 1
ATOM 3645 O O . LEU A 1 469 ? 20.686 6.145 -8.240 1.00 90.38 469 LEU A O 1
ATOM 3649 N N . VAL A 1 470 ? 19.743 7.567 -9.705 1.00 91.12 470 VAL A N 1
ATOM 3650 C CA . VAL A 1 470 ? 18.967 8.326 -8.710 1.00 91.12 470 VAL A CA 1
ATOM 3651 C C . VAL A 1 470 ? 17.903 7.449 -8.050 1.00 91.12 470 VAL A C 1
ATOM 3653 O O . VAL A 1 470 ? 17.834 7.404 -6.823 1.00 91.12 470 VAL A O 1
ATOM 3656 N N . ASN A 1 471 ? 17.113 6.724 -8.847 1.00 91.44 471 ASN A N 1
ATOM 3657 C CA . ASN A 1 471 ? 16.036 5.867 -8.347 1.00 91.44 471 ASN A CA 1
ATOM 3658 C C . ASN A 1 471 ? 16.568 4.602 -7.631 1.00 91.44 471 ASN A C 1
ATOM 3660 O O . ASN A 1 471 ? 15.905 4.106 -6.730 1.00 91.44 471 ASN A O 1
ATOM 3664 N N . VAL A 1 472 ? 17.783 4.124 -7.949 1.00 89.75 472 VAL A N 1
ATOM 3665 C CA . VAL A 1 472 ? 18.501 3.055 -7.205 1.00 89.75 472 VAL A CA 1
ATOM 3666 C C . VAL A 1 472 ? 19.124 3.565 -5.881 1.00 89.75 472 VAL A C 1
ATOM 3668 O O . VAL A 1 472 ? 19.742 2.798 -5.149 1.00 89.75 472 VAL A O 1
ATOM 3671 N N . ARG A 1 473 ? 18.966 4.855 -5.542 1.00 88.25 473 ARG A N 1
ATOM 3672 C CA . ARG A 1 473 ? 19.603 5.543 -4.395 1.00 88.25 473 ARG A CA 1
ATOM 3673 C C . ARG A 1 473 ? 21.137 5.578 -4.412 1.00 88.25 473 ARG A C 1
ATOM 3675 O O . ARG A 1 473 ? 21.776 5.882 -3.407 1.00 88.25 473 ARG A O 1
ATOM 3682 N N . ASP A 1 474 ? 21.764 5.361 -5.567 1.00 84.62 474 ASP A N 1
ATOM 3683 C CA . ASP A 1 474 ? 23.224 5.406 -5.720 1.00 84.62 474 ASP A CA 1
ATOM 3684 C C . ASP A 1 474 ? 23.734 6.846 -5.921 1.00 84.62 474 ASP A C 1
ATOM 3686 O O . ASP A 1 474 ? 24.421 7.189 -6.887 1.00 84.62 474 ASP A O 1
ATOM 3690 N N . TRP A 1 475 ? 23.350 7.733 -5.003 1.00 85.00 475 TRP A N 1
ATOM 3691 C CA . TRP A 1 475 ? 23.607 9.170 -5.087 1.00 85.00 475 TRP A CA 1
ATOM 3692 C C . TRP A 1 475 ? 25.104 9.496 -5.027 1.00 85.00 475 TRP A C 1
ATOM 3694 O O . TRP A 1 475 ? 25.576 10.378 -5.748 1.00 85.00 475 TRP A O 1
ATOM 3704 N N . GLY A 1 476 ? 25.873 8.736 -4.239 1.00 76.12 476 GLY A N 1
ATOM 3705 C CA . GLY A 1 476 ? 27.338 8.802 -4.216 1.00 76.12 476 GLY A CA 1
ATOM 3706 C C . GLY A 1 476 ? 27.970 8.343 -5.536 1.00 76.12 476 GLY A C 1
ATOM 3707 O O . GLY A 1 476 ? 28.933 8.956 -6.007 1.00 76.12 476 GLY A O 1
ATOM 3708 N N . GLY A 1 477 ? 27.401 7.325 -6.191 1.00 74.62 477 GLY A N 1
ATOM 3709 C CA . GLY A 1 477 ? 27.761 6.919 -7.548 1.00 74.62 477 GLY A CA 1
ATOM 3710 C C . GLY A 1 477 ? 27.479 8.011 -8.580 1.00 74.62 477 GLY A C 1
ATOM 3711 O O . GLY A 1 477 ? 28.362 8.325 -9.376 1.00 74.62 477 GLY A O 1
ATOM 3712 N N . VAL A 1 478 ? 26.305 8.655 -8.535 1.00 79.62 478 VAL A N 1
ATOM 3713 C CA . VAL A 1 478 ? 25.995 9.802 -9.412 1.00 79.62 478 VAL A CA 1
ATOM 3714 C C . VAL A 1 478 ? 26.969 10.953 -9.169 1.00 79.62 478 VAL A C 1
ATOM 3716 O O . VAL A 1 478 ? 27.544 11.468 -10.124 1.00 79.62 478 VAL A O 1
ATOM 3719 N N . ALA A 1 479 ? 27.192 11.347 -7.913 1.00 75.56 479 ALA A N 1
ATOM 3720 C CA . ALA A 1 479 ? 28.073 12.459 -7.571 1.00 75.56 479 ALA A CA 1
ATOM 3721 C C . ALA A 1 479 ? 29.522 12.210 -8.025 1.00 75.56 479 ALA A C 1
ATOM 3723 O O . ALA A 1 479 ? 30.111 13.072 -8.676 1.00 75.56 479 ALA A O 1
ATOM 3724 N N . SER A 1 480 ? 30.079 11.029 -7.745 1.00 76.19 480 SER A N 1
ATOM 3725 C CA . SER A 1 480 ? 31.457 10.678 -8.120 1.00 76.19 480 SER A CA 1
ATOM 3726 C C . SER A 1 480 ? 31.652 10.528 -9.632 1.00 76.19 480 SER A C 1
ATOM 3728 O O . SER A 1 480 ? 32.612 11.077 -10.172 1.00 76.19 480 SER A O 1
ATOM 3730 N N . VAL A 1 481 ? 30.728 9.862 -10.337 1.00 74.25 481 VAL A N 1
ATOM 3731 C CA . VAL A 1 481 ? 30.769 9.758 -11.805 1.00 74.25 481 VAL A CA 1
ATOM 3732 C C . VAL A 1 481 ? 30.614 11.146 -12.426 1.00 74.25 481 VAL A C 1
ATOM 3734 O O . VAL A 1 481 ? 31.488 11.594 -13.163 1.00 74.25 481 VAL A O 1
ATOM 3737 N N . VAL A 1 482 ? 29.547 11.876 -12.096 1.00 72.81 482 VAL A N 1
ATOM 3738 C CA . VAL A 1 482 ? 29.200 13.140 -12.765 1.00 72.81 482 VAL A CA 1
ATOM 3739 C C . VAL A 1 482 ? 30.104 14.313 -12.353 1.00 72.81 482 VAL A C 1
ATOM 3741 O O . VAL A 1 482 ? 30.140 15.320 -13.059 1.00 72.81 482 VAL A O 1
ATOM 3744 N N . ALA A 1 483 ? 30.887 14.214 -11.275 1.00 70.62 483 ALA A N 1
ATOM 3745 C CA . ALA A 1 483 ? 31.969 15.166 -10.996 1.00 70.62 483 ALA A CA 1
ATOM 3746 C C . ALA A 1 483 ? 33.137 15.049 -11.995 1.00 70.62 483 ALA A C 1
ATOM 3748 O O . ALA A 1 483 ? 33.787 16.050 -12.290 1.00 70.62 483 ALA A O 1
ATOM 3749 N N . GLY A 1 484 ? 33.391 13.851 -12.533 1.00 65.62 484 GLY A N 1
ATOM 3750 C CA . GLY A 1 484 ? 34.495 13.587 -13.458 1.00 65.62 484 GLY A CA 1
ATOM 3751 C C . GLY A 1 484 ? 34.165 13.733 -14.948 1.00 65.62 484 GLY A C 1
ATOM 3752 O O . GLY A 1 484 ? 35.081 13.615 -15.758 1.00 65.62 484 GLY A O 1
ATOM 3753 N N . LEU A 1 485 ? 32.899 13.944 -15.329 1.00 72.06 485 LEU A N 1
ATOM 3754 C CA . LEU A 1 485 ? 32.447 13.890 -16.729 1.00 72.06 485 LEU A CA 1
ATOM 3755 C C . LEU A 1 485 ? 32.394 15.249 -17.437 1.00 72.06 485 LEU A C 1
ATOM 3757 O O . LEU A 1 485 ? 31.815 16.212 -16.930 1.00 72.06 485 LEU A O 1
ATOM 3761 N N . GLN A 1 486 ? 32.856 15.277 -18.691 1.00 71.44 486 GLN A N 1
ATOM 3762 C CA . GLN A 1 486 ? 32.542 16.351 -19.642 1.00 71.44 486 GLN A CA 1
ATOM 3763 C C . GLN A 1 486 ? 31.127 16.160 -20.212 1.00 71.44 486 GLN A C 1
ATOM 3765 O O . GLN A 1 486 ? 30.931 15.626 -21.303 1.00 71.44 486 GLN A O 1
ATOM 3770 N N . LEU A 1 487 ? 30.117 16.568 -19.442 1.00 73.88 487 LEU A N 1
ATOM 3771 C CA . LEU A 1 487 ? 28.720 16.479 -19.868 1.00 73.88 487 LEU A CA 1
ATOM 3772 C C . LEU A 1 487 ? 28.403 17.410 -21.055 1.00 73.88 487 LEU A C 1
ATOM 3774 O O . LEU A 1 487 ? 28.901 18.539 -21.095 1.00 73.88 487 LEU A O 1
ATOM 3778 N N . PRO A 1 488 ? 27.518 16.999 -21.987 1.00 74.00 488 PRO A N 1
ATOM 3779 C CA . PRO A 1 488 ? 27.046 17.874 -23.055 1.00 74.00 488 PRO A CA 1
ATOM 3780 C C . PRO A 1 488 ? 26.381 19.153 -22.506 1.00 74.00 488 PRO A C 1
ATOM 3782 O O . PRO A 1 488 ? 25.558 19.046 -21.593 1.00 74.00 488 PRO A O 1
ATOM 3785 N N . PRO A 1 489 ? 26.624 20.339 -23.106 1.00 72.38 489 PRO A N 1
ATOM 3786 C CA . PRO A 1 489 ? 26.044 21.611 -22.667 1.00 72.38 489 PRO A CA 1
ATOM 3787 C C . PRO A 1 489 ? 24.539 21.616 -22.327 1.00 72.38 489 PRO A C 1
ATOM 3789 O O . PRO A 1 489 ? 24.205 22.128 -21.260 1.00 72.38 489 PRO A O 1
ATOM 3792 N N . PRO A 1 490 ? 23.616 21.018 -23.119 1.00 73.06 490 PRO A N 1
ATOM 3793 C CA . PRO A 1 490 ? 22.185 21.033 -22.786 1.00 73.06 490 PRO A CA 1
ATOM 3794 C C . PRO A 1 490 ? 21.803 20.208 -21.544 1.00 73.06 490 PRO A C 1
ATOM 3796 O O . PRO A 1 490 ? 20.656 20.267 -21.120 1.00 73.06 490 PRO A O 1
ATOM 3799 N N . TYR A 1 491 ? 22.723 19.432 -20.960 1.00 75.56 491 TYR A N 1
ATOM 3800 C CA . TYR A 1 491 ? 22.473 18.652 -19.743 1.00 75.56 491 TYR A CA 1
ATOM 3801 C C . TYR A 1 491 ? 23.016 19.325 -18.466 1.00 75.56 491 TYR A C 1
ATOM 3803 O O . TYR A 1 491 ? 22.722 18.888 -17.353 1.00 75.56 491 TYR A O 1
ATOM 3811 N N . LEU A 1 492 ? 23.777 20.420 -18.602 1.00 78.69 492 LEU A N 1
ATOM 3812 C CA . LEU A 1 492 ? 24.318 21.164 -17.461 1.00 78.69 492 LEU A CA 1
ATOM 3813 C C . LEU A 1 492 ? 23.223 21.791 -16.568 1.00 78.69 492 LEU A C 1
ATOM 3815 O O . LEU A 1 492 ? 23.339 21.630 -15.351 1.00 78.69 492 LEU A O 1
ATOM 3819 N N . PRO A 1 493 ? 22.135 22.401 -17.095 1.00 83.31 493 PRO A N 1
ATOM 3820 C CA . PRO A 1 493 ? 21.082 22.974 -16.248 1.00 83.31 493 PRO A CA 1
ATOM 3821 C C . PRO A 1 493 ? 20.316 21.917 -15.436 1.00 83.31 493 PRO A C 1
ATOM 3823 O O . PRO A 1 493 ? 19.972 22.154 -14.281 1.00 83.31 493 PRO A O 1
ATOM 3826 N N . ALA A 1 494 ? 20.110 20.715 -15.989 1.00 84.50 494 ALA A N 1
ATOM 3827 C CA . ALA A 1 494 ? 19.502 19.601 -15.257 1.00 84.50 494 ALA A CA 1
ATOM 3828 C C . ALA A 1 494 ? 20.398 19.121 -14.101 1.00 84.50 494 ALA A C 1
ATOM 3830 O O . ALA A 1 494 ? 19.925 18.908 -12.982 1.00 84.50 494 ALA A O 1
ATOM 3831 N N . MET A 1 495 ? 21.713 19.020 -14.331 1.00 84.25 495 MET A N 1
ATOM 3832 C CA . MET A 1 495 ? 22.653 18.645 -13.270 1.00 84.25 495 MET A CA 1
ATOM 3833 C C . MET A 1 495 ? 22.884 19.736 -12.221 1.00 84.25 495 MET A C 1
ATOM 3835 O O . MET A 1 495 ? 23.288 19.395 -11.108 1.00 84.25 495 MET A O 1
ATOM 3839 N N . ALA A 1 496 ? 22.614 21.009 -12.529 1.00 84.31 496 ALA A N 1
ATOM 3840 C CA . ALA A 1 496 ? 22.632 22.088 -11.541 1.00 84.31 496 ALA A CA 1
ATOM 3841 C C . ALA A 1 496 ? 21.568 21.880 -10.448 1.00 84.31 496 ALA A C 1
ATOM 3843 O O . ALA A 1 496 ? 21.849 22.141 -9.284 1.00 84.31 496 ALA A O 1
ATOM 3844 N N . VAL A 1 497 ? 20.403 21.317 -10.796 1.00 89.06 497 VAL A N 1
ATOM 3845 C CA . VAL A 1 497 ? 19.356 20.927 -9.831 1.00 89.06 497 VAL A CA 1
ATOM 3846 C C . VAL A 1 497 ? 19.656 19.571 -9.188 1.00 89.06 497 VAL A C 1
ATOM 3848 O O . VAL A 1 497 ? 19.589 19.434 -7.967 1.00 89.06 497 VAL A O 1
ATOM 3851 N N . LEU A 1 498 ? 20.013 18.556 -9.989 1.00 88.62 498 LEU A N 1
ATOM 3852 C CA . LEU A 1 498 ? 20.218 17.195 -9.478 1.00 88.62 498 LEU A CA 1
ATOM 3853 C C . LEU A 1 498 ? 21.385 17.100 -8.486 1.00 88.62 498 LEU A C 1
ATOM 3855 O O . LEU A 1 498 ? 21.242 16.442 -7.462 1.00 88.62 498 LEU A O 1
ATOM 3859 N N . ARG A 1 499 ? 22.536 17.743 -8.735 1.00 87.19 499 ARG A N 1
ATOM 3860 C CA . ARG A 1 499 ? 23.701 17.643 -7.830 1.00 87.19 499 ARG A CA 1
ATOM 3861 C C . ARG A 1 499 ? 23.376 18.041 -6.376 1.00 87.19 499 ARG A C 1
ATOM 3863 O O . ARG A 1 499 ? 23.621 17.214 -5.497 1.00 87.19 499 ARG A O 1
ATOM 3870 N N . PRO A 1 500 ? 22.822 19.236 -6.082 1.00 88.88 500 PRO A N 1
ATOM 3871 C CA . PRO A 1 500 ? 22.474 19.607 -4.713 1.00 88.88 500 PRO A CA 1
ATOM 3872 C C . PRO A 1 500 ? 21.255 18.839 -4.173 1.00 88.88 500 PRO A C 1
ATOM 3874 O O . PRO A 1 500 ? 21.222 18.581 -2.974 1.00 88.88 500 PRO A O 1
ATOM 3877 N N . LEU A 1 501 ? 20.311 18.392 -5.019 1.00 91.19 501 LEU A N 1
ATOM 3878 C CA . LEU A 1 501 ? 19.196 17.528 -4.591 1.00 91.19 501 LEU A CA 1
ATOM 3879 C C . LEU A 1 501 ? 19.691 16.184 -4.044 1.00 91.19 501 LEU A C 1
ATOM 3881 O O . LEU A 1 501 ? 19.292 15.773 -2.958 1.00 91.19 501 LEU A O 1
ATOM 3885 N N . LEU A 1 502 ? 20.596 15.527 -4.769 1.00 89.88 502 LEU A N 1
ATOM 3886 C CA . LEU A 1 502 ? 21.154 14.228 -4.390 1.00 89.88 502 LEU A CA 1
ATOM 3887 C C . LEU A 1 502 ? 22.112 14.343 -3.197 1.00 89.88 502 LEU A C 1
ATOM 3889 O O . LEU A 1 502 ? 22.138 13.459 -2.346 1.00 89.88 502 LEU A O 1
ATOM 3893 N N . ALA A 1 503 ? 22.852 15.453 -3.090 1.00 86.31 503 ALA A N 1
ATOM 3894 C CA . ALA A 1 503 ? 23.651 15.754 -1.903 1.00 86.31 503 ALA A CA 1
ATOM 3895 C C . ALA A 1 503 ? 22.764 15.958 -0.659 1.00 86.31 503 ALA A C 1
ATOM 3897 O O . ALA A 1 503 ? 23.042 15.383 0.390 1.00 86.31 503 ALA A O 1
ATOM 3898 N N . ALA A 1 504 ? 21.674 16.724 -0.779 1.00 87.31 504 ALA A N 1
ATOM 3899 C CA . ALA A 1 504 ? 20.708 16.925 0.299 1.00 87.31 504 ALA A CA 1
ATOM 3900 C C . ALA A 1 504 ? 20.003 15.616 0.706 1.00 87.31 504 ALA A C 1
ATOM 3902 O O . ALA A 1 504 ? 19.856 15.357 1.899 1.00 87.31 504 ALA A O 1
ATOM 3903 N N . ALA A 1 505 ? 19.619 14.773 -0.261 1.00 88.75 505 ALA A N 1
ATOM 3904 C CA . ALA A 1 505 ? 19.006 13.470 0.002 1.00 88.75 505 ALA A CA 1
ATOM 3905 C C . ALA A 1 505 ? 19.963 12.533 0.753 1.00 88.75 505 ALA A C 1
ATOM 3907 O O . ALA A 1 505 ? 19.586 11.964 1.775 1.00 88.75 505 ALA A O 1
ATOM 3908 N N . HIS A 1 506 ? 21.223 12.455 0.311 1.00 86.50 506 HIS A N 1
ATOM 3909 C CA . HIS A 1 506 ? 22.246 11.645 0.970 1.00 86.50 506 HIS A CA 1
ATOM 3910 C C . HIS A 1 506 ? 22.485 12.072 2.422 1.00 86.50 506 HIS A C 1
ATOM 3912 O O . HIS A 1 506 ? 22.536 11.222 3.301 1.00 86.50 506 HIS A O 1
ATOM 3918 N N . ILE A 1 507 ? 22.554 13.381 2.682 1.00 83.38 507 ILE A N 1
ATOM 3919 C CA . ILE A 1 507 ? 22.751 13.933 4.030 1.00 83.38 507 ILE A CA 1
ATOM 3920 C C . ILE A 1 507 ? 21.564 13.627 4.965 1.00 83.38 507 ILE A C 1
ATOM 3922 O O . ILE A 1 507 ? 21.779 13.404 6.155 1.00 83.38 507 ILE A O 1
ATOM 3926 N N . LEU A 1 508 ? 20.324 13.609 4.458 1.00 82.44 508 LEU A N 1
ATOM 3927 C CA . LEU A 1 508 ? 19.160 13.213 5.263 1.00 82.44 508 LEU A CA 1
ATOM 3928 C C . LEU A 1 508 ? 19.163 11.712 5.593 1.00 82.44 508 LEU A C 1
ATOM 3930 O O . LEU A 1 508 ? 18.823 11.340 6.713 1.00 82.44 508 LEU A O 1
ATOM 3934 N N . ASP A 1 509 ? 19.568 10.868 4.644 1.00 81.81 509 ASP A N 1
ATOM 3935 C CA . ASP A 1 509 ? 19.580 9.405 4.776 1.00 81.81 509 ASP A CA 1
ATOM 3936 C C . ASP A 1 509 ? 20.708 8.894 5.695 1.00 81.81 509 ASP A C 1
ATOM 3938 O O . ASP A 1 509 ? 20.494 8.001 6.512 1.00 81.81 509 ASP A O 1
ATOM 3942 N N . THR A 1 510 ? 21.903 9.500 5.647 1.00 77.50 510 THR A N 1
ATOM 3943 C CA . THR A 1 510 ? 23.051 9.080 6.480 1.00 77.50 510 THR A CA 1
ATOM 3944 C C . THR A 1 510 ? 22.977 9.517 7.945 1.00 77.50 510 THR A C 1
ATOM 3946 O O . THR A 1 510 ? 23.841 9.141 8.741 1.00 77.50 510 THR A O 1
ATOM 3949 N N . GLY A 1 511 ? 22.004 10.354 8.311 1.00 65.31 511 GLY A N 1
ATOM 3950 C CA . GLY A 1 511 ? 22.027 11.094 9.572 1.00 65.31 511 GLY A CA 1
ATOM 3951 C C . GLY A 1 511 ? 23.125 12.176 9.611 1.00 65.31 511 GLY A C 1
ATOM 3952 O O . GLY A 1 511 ? 23.853 12.364 8.633 1.00 65.31 511 GLY A O 1
ATOM 3953 N N . PRO A 1 512 ? 23.241 12.931 10.722 1.00 54.69 512 PRO A N 1
ATOM 3954 C CA . PRO A 1 512 ? 23.967 14.200 10.735 1.00 54.69 512 PRO A CA 1
ATOM 3955 C C . PRO A 1 512 ? 25.466 14.084 11.079 1.00 54.69 512 PRO A C 1
ATOM 3957 O O . PRO A 1 512 ? 25.821 13.902 12.247 1.00 54.69 512 PRO A O 1
ATOM 3960 N N . PRO A 1 513 ? 26.379 14.361 10.132 1.00 47.84 513 PRO A N 1
ATOM 3961 C CA . PRO A 1 513 ? 27.575 15.130 10.438 1.00 47.84 513 PRO A CA 1
ATOM 3962 C C . PRO A 1 513 ? 27.203 16.615 10.607 1.00 47.84 513 PRO A C 1
ATOM 3964 O O . PRO A 1 513 ? 26.304 17.138 9.946 1.00 47.84 513 PRO A O 1
ATOM 3967 N N . TYR A 1 514 ? 27.919 17.324 11.479 1.00 48.78 514 TYR A N 1
ATOM 3968 C CA . TYR A 1 514 ? 27.829 18.785 11.564 1.00 48.78 514 TYR A CA 1
ATOM 3969 C C . TYR A 1 514 ? 28.322 19.432 10.243 1.00 48.78 514 TYR A C 1
ATOM 3971 O O . TYR A 1 514 ? 29.113 18.819 9.529 1.00 48.78 514 TYR A O 1
ATOM 3979 N N . HIS A 1 515 ? 27.887 20.674 9.959 1.00 52.88 515 HIS A N 1
ATOM 3980 C CA . HIS A 1 515 ? 28.070 21.452 8.703 1.00 52.88 515 HIS A CA 1
ATOM 3981 C C . HIS A 1 515 ? 26.974 21.275 7.617 1.00 52.88 515 HIS A C 1
ATOM 3983 O O . HIS A 1 515 ? 27.237 20.915 6.470 1.00 52.88 515 HIS A O 1
ATOM 3989 N N . LEU A 1 516 ? 25.728 21.615 7.976 1.00 56.28 516 LEU A N 1
ATOM 3990 C CA . LEU A 1 516 ? 24.520 21.568 7.131 1.00 56.28 516 LEU A CA 1
ATOM 3991 C C . LEU A 1 516 ? 24.187 22.925 6.461 1.00 56.28 516 LEU A C 1
ATOM 3993 O O . LEU A 1 516 ? 23.162 23.518 6.785 1.00 56.28 516 LEU A O 1
ATOM 3997 N N . GLU A 1 517 ? 25.023 23.449 5.553 1.00 58.47 517 GLU A N 1
ATOM 3998 C CA . GLU A 1 517 ? 24.800 24.808 4.992 1.00 58.47 517 GLU A CA 1
ATOM 3999 C C . GLU A 1 517 ? 24.757 24.922 3.447 1.00 58.47 517 GLU A C 1
ATOM 4001 O O . GLU A 1 517 ? 23.702 25.281 2.919 1.00 58.47 517 GLU A O 1
ATOM 4006 N N . PRO A 1 518 ? 25.814 24.613 2.664 1.00 68.31 518 PRO A N 1
ATOM 4007 C CA . PRO A 1 518 ? 25.865 25.033 1.254 1.00 68.31 518 PRO A CA 1
ATOM 4008 C C . PRO A 1 518 ? 24.890 24.293 0.323 1.00 68.31 518 PRO A C 1
ATOM 4010 O O . PRO A 1 518 ? 24.301 24.906 -0.563 1.00 68.31 518 PRO A O 1
ATOM 4013 N N . HIS A 1 519 ? 24.685 22.983 0.500 1.00 81.81 519 HIS A N 1
ATOM 4014 C CA . HIS A 1 519 ? 23.903 22.183 -0.457 1.00 81.81 519 HIS A CA 1
ATOM 4015 C C . HIS A 1 519 ? 22.406 22.527 -0.466 1.00 81.81 519 HIS A C 1
ATOM 4017 O O . HIS A 1 519 ? 21.798 22.547 -1.535 1.00 81.81 519 HIS A O 1
ATOM 4023 N N . PHE A 1 520 ? 21.823 22.853 0.692 1.00 86.06 520 PHE A N 1
ATOM 4024 C CA . PHE A 1 520 ? 20.421 23.275 0.782 1.00 86.06 520 PHE A CA 1
ATOM 4025 C C . PHE A 1 520 ? 20.218 24.664 0.164 1.00 86.06 520 PHE A C 1
ATOM 4027 O O . PHE A 1 520 ? 19.269 24.851 -0.594 1.00 86.06 520 PHE A O 1
ATOM 4034 N N . ALA A 1 521 ? 21.149 25.600 0.389 1.00 86.94 521 ALA A N 1
ATOM 4035 C CA . ALA A 1 521 ? 21.150 26.897 -0.289 1.00 86.94 521 ALA A CA 1
ATOM 4036 C C . ALA A 1 521 ? 21.258 26.737 -1.817 1.00 86.94 521 ALA A C 1
ATOM 4038 O O . ALA A 1 521 ? 20.424 27.258 -2.547 1.00 86.94 521 ALA A O 1
ATOM 4039 N N . HIS A 1 522 ? 22.194 25.923 -2.316 1.00 88.81 522 HIS A N 1
ATOM 4040 C CA . HIS A 1 522 ? 22.327 25.675 -3.756 1.00 88.81 522 HIS A CA 1
ATOM 4041 C C . HIS A 1 522 ? 21.097 25.003 -4.387 1.00 88.81 522 HIS A C 1
ATOM 4043 O O . HIS A 1 522 ? 20.774 25.303 -5.537 1.00 88.81 522 HIS A O 1
ATOM 4049 N N . LEU A 1 523 ? 20.391 24.119 -3.669 1.00 91.31 523 LEU A N 1
ATOM 4050 C CA . LEU A 1 523 ? 19.133 23.543 -4.157 1.00 91.31 523 LEU A CA 1
ATOM 4051 C C . LEU A 1 523 ? 18.011 24.590 -4.196 1.00 91.31 523 LEU A C 1
ATOM 4053 O O . LEU A 1 523 ? 17.300 24.682 -5.197 1.00 91.31 523 LEU A O 1
ATOM 4057 N N . TRP A 1 524 ? 17.885 25.390 -3.132 1.00 91.75 524 TRP A N 1
ATOM 4058 C CA . TRP A 1 524 ? 16.952 26.515 -3.041 1.00 91.75 524 TRP A CA 1
ATOM 4059 C C . TRP A 1 524 ? 17.154 27.494 -4.197 1.00 91.75 524 TRP A C 1
ATOM 4061 O O . TRP A 1 524 ? 16.228 27.708 -4.976 1.00 91.75 524 TRP A O 1
ATOM 4071 N N . ASP A 1 525 ? 18.376 28.002 -4.368 1.00 90.19 525 ASP A N 1
ATOM 4072 C CA . ASP A 1 525 ? 18.732 28.942 -5.430 1.00 90.19 525 ASP A CA 1
ATOM 4073 C C . ASP A 1 525 ? 18.440 28.348 -6.816 1.00 90.19 525 ASP A C 1
ATOM 4075 O O . ASP A 1 525 ? 17.866 29.017 -7.672 1.00 90.19 525 ASP A O 1
ATOM 4079 N N . SER A 1 526 ? 18.773 27.072 -7.043 1.00 90.31 526 SER A N 1
ATOM 4080 C CA . SER A 1 526 ? 18.532 26.407 -8.331 1.00 90.31 526 SER A CA 1
ATOM 4081 C C . SER A 1 526 ? 17.042 26.312 -8.673 1.00 90.31 526 SER A C 1
ATOM 4083 O O . SER A 1 526 ? 16.658 26.614 -9.801 1.00 90.31 526 SER A O 1
ATOM 4085 N N . VAL A 1 527 ? 16.188 25.931 -7.716 1.00 90.88 527 VAL A N 1
ATOM 4086 C CA . VAL A 1 527 ? 14.735 25.813 -7.941 1.00 90.88 527 VAL A CA 1
ATOM 4087 C C . VAL A 1 527 ? 14.065 27.192 -8.028 1.00 90.88 527 VAL A C 1
ATOM 4089 O O . VAL A 1 527 ? 13.225 27.406 -8.902 1.00 90.88 527 VAL A O 1
ATOM 4092 N N . VAL A 1 528 ? 14.471 28.155 -7.194 1.00 89.56 528 VAL A N 1
ATOM 4093 C CA . VAL A 1 528 ? 13.975 29.543 -7.245 1.00 89.56 528 VAL A CA 1
ATOM 4094 C C . VAL A 1 528 ? 14.326 30.205 -8.581 1.00 89.56 528 VAL A C 1
ATOM 4096 O O . VAL A 1 528 ? 13.443 30.791 -9.203 1.00 89.56 528 VAL A O 1
ATOM 4099 N N . ASN A 1 529 ? 15.553 30.039 -9.090 1.00 88.44 529 ASN A N 1
ATOM 4100 C CA . ASN A 1 529 ? 15.962 30.587 -10.389 1.00 88.44 529 ASN A CA 1
ATOM 4101 C C . ASN A 1 529 ? 15.110 30.051 -11.559 1.00 88.44 529 ASN A C 1
ATOM 4103 O O . ASN A 1 529 ? 14.755 30.812 -12.457 1.00 88.44 529 ASN A O 1
ATOM 4107 N N . ILE A 1 530 ? 14.718 28.771 -11.541 1.00 88.56 530 ILE A N 1
ATOM 4108 C CA . ILE A 1 530 ? 13.836 28.171 -12.565 1.00 88.56 530 ILE A CA 1
ATOM 4109 C C . ILE A 1 530 ? 12.456 28.851 -12.577 1.00 88.56 530 ILE A C 1
ATOM 4111 O O . ILE A 1 530 ? 11.913 29.174 -13.641 1.00 88.56 530 ILE A O 1
ATOM 4115 N N . LEU A 1 531 ? 11.902 29.117 -11.393 1.00 87.12 531 LEU A N 1
ATOM 4116 C CA . LEU A 1 531 ? 10.610 29.784 -11.212 1.00 87.12 531 LEU A CA 1
ATOM 4117 C C . LEU A 1 531 ? 10.693 31.284 -11.578 1.00 87.12 531 LEU A C 1
ATOM 4119 O O . LEU A 1 531 ? 9.812 31.818 -12.261 1.00 87.12 531 LEU A O 1
ATOM 4123 N N . ASP A 1 532 ? 11.786 31.952 -11.201 1.00 83.81 532 ASP A N 1
ATOM 4124 C CA . ASP A 1 532 ? 12.073 33.365 -11.484 1.00 83.81 532 ASP A CA 1
ATOM 4125 C C . ASP A 1 532 ? 12.283 33.636 -12.987 1.00 83.81 532 ASP A C 1
ATOM 4127 O O . ASP A 1 532 ? 11.756 34.615 -13.532 1.00 83.81 532 ASP A O 1
ATOM 4131 N N . CYS A 1 533 ? 12.994 32.755 -13.699 1.00 79.56 533 CYS A N 1
ATOM 4132 C CA . CYS A 1 533 ? 13.132 32.830 -15.155 1.00 79.56 533 CYS A CA 1
ATOM 4133 C C . CYS A 1 533 ? 11.781 32.619 -15.854 1.00 79.56 533 CYS A C 1
ATOM 4135 O O . CYS A 1 533 ? 11.408 33.396 -16.740 1.00 79.56 533 CYS A O 1
ATOM 4137 N N . SER A 1 534 ? 11.008 31.624 -15.409 1.00 76.25 534 SER A N 1
ATOM 4138 C CA . SER A 1 534 ? 9.712 31.277 -16.006 1.00 76.25 534 SER A CA 1
ATOM 4139 C C . SER A 1 534 ? 8.700 32.427 -15.934 1.00 76.25 534 SER A C 1
ATOM 4141 O O . SER A 1 534 ? 8.029 32.713 -16.927 1.00 76.25 534 SER A O 1
ATOM 4143 N N . CYS A 1 535 ? 8.652 33.175 -14.823 1.00 65.69 535 CYS A N 1
ATOM 4144 C CA . CYS A 1 535 ? 7.785 34.356 -14.704 1.00 65.69 535 CYS A CA 1
ATOM 4145 C C . CYS A 1 535 ? 8.341 35.633 -15.380 1.00 65.69 535 CYS A C 1
ATOM 4147 O O . CYS A 1 535 ? 7.675 36.670 -15.383 1.00 65.69 535 CYS A O 1
ATOM 4149 N N . SER A 1 536 ? 9.549 35.596 -15.960 1.00 62.19 536 SER A N 1
ATOM 4150 C CA . SER A 1 536 ? 10.209 36.768 -16.567 1.00 62.19 536 SER A CA 1
ATOM 4151 C C . SER A 1 536 ? 10.078 36.851 -18.096 1.00 62.19 536 SER A C 1
ATOM 4153 O O . SER A 1 536 ? 10.134 37.947 -18.659 1.00 62.19 536 SER A O 1
ATOM 4155 N N . HIS A 1 537 ? 9.829 35.734 -18.790 1.00 53.69 537 HIS A N 1
ATOM 4156 C CA . HIS A 1 537 ? 9.814 35.689 -20.263 1.00 53.69 537 HIS A CA 1
ATOM 4157 C C . HIS A 1 537 ? 8.715 36.528 -20.952 1.00 53.69 537 HIS A C 1
ATOM 4159 O O . HIS A 1 537 ? 8.821 36.804 -22.146 1.00 53.69 537 HIS A O 1
ATOM 4165 N N . ARG A 1 538 ? 7.689 37.003 -20.230 1.00 49.31 538 ARG A N 1
ATOM 4166 C CA . ARG A 1 538 ? 6.561 37.772 -20.802 1.00 49.31 538 ARG A CA 1
ATOM 4167 C C . ARG A 1 538 ? 6.864 39.233 -21.184 1.00 49.31 538 ARG A C 1
ATOM 4169 O O . ARG A 1 538 ? 5.998 39.868 -21.778 1.00 49.31 538 ARG A O 1
ATOM 4176 N N . LYS A 1 539 ? 8.046 39.788 -20.868 1.00 43.41 539 LYS A N 1
ATOM 4177 C CA . LYS A 1 539 ? 8.370 41.217 -21.125 1.00 43.41 539 LYS A CA 1
ATOM 4178 C C . LYS A 1 539 ? 9.512 41.500 -22.114 1.00 43.41 539 LYS A C 1
ATOM 4180 O O . LYS A 1 539 ? 9.705 42.662 -22.459 1.00 43.41 539 LYS A O 1
ATOM 4185 N N . SER A 1 540 ? 10.234 40.494 -22.614 1.00 42.28 540 SER A N 1
ATOM 4186 C CA . SER A 1 540 ? 11.347 40.704 -23.562 1.00 42.28 540 SER A CA 1
ATOM 4187 C C . SER A 1 540 ? 10.952 40.407 -25.016 1.00 42.28 540 SER A C 1
ATOM 4189 O O . SER A 1 540 ? 11.402 39.437 -25.619 1.00 42.28 540 SER A O 1
ATOM 4191 N N . SER A 1 541 ? 10.083 41.246 -25.588 1.00 39.91 541 SER A N 1
ATOM 4192 C CA . SER A 1 541 ? 9.645 41.156 -26.994 1.00 39.91 541 SER A CA 1
ATOM 4193 C C . SER A 1 541 ? 10.191 42.282 -27.888 1.00 39.91 541 SER A C 1
ATOM 4195 O O . SER A 1 541 ? 9.704 42.484 -29.000 1.00 39.91 541 SER A O 1
ATOM 4197 N N . SER A 1 542 ? 11.222 43.012 -27.440 1.00 43.22 542 SER A N 1
ATOM 4198 C CA . SER A 1 542 ? 11.808 44.115 -28.216 1.00 43.22 542 SER A CA 1
ATOM 4199 C C . SER A 1 542 ? 13.315 44.337 -28.000 1.00 43.22 542 SER A C 1
ATOM 4201 O O . SER A 1 542 ? 13.724 45.370 -27.474 1.00 43.22 542 SER A O 1
ATOM 4203 N N . SER A 1 543 ? 14.167 43.423 -28.481 1.00 40.59 543 SER A N 1
ATOM 4204 C CA . SER A 1 543 ? 15.336 43.817 -29.299 1.00 40.59 543 SER A CA 1
ATOM 4205 C C . SER A 1 543 ? 16.091 42.636 -29.933 1.00 40.59 543 SER A C 1
ATOM 4207 O O . SER A 1 543 ? 16.316 41.615 -29.302 1.00 40.59 543 SER A O 1
ATOM 4209 N N . LYS A 1 544 ? 16.501 42.850 -31.193 1.00 38.53 544 LYS A N 1
ATOM 4210 C CA . LYS A 1 544 ? 17.592 42.209 -31.962 1.00 38.53 544 LYS A CA 1
ATOM 4211 C C . LYS A 1 544 ? 17.741 40.676 -31.924 1.00 38.53 544 LYS A C 1
ATOM 4213 O O . LYS A 1 544 ? 18.234 40.081 -30.979 1.00 38.53 544 LYS A O 1
ATOM 4218 N N . SER A 1 545 ? 17.502 40.079 -33.089 1.00 42.28 545 SER A N 1
ATOM 4219 C CA . SER A 1 545 ? 17.965 38.742 -33.469 1.00 42.28 545 SER A CA 1
ATOM 4220 C C . SER A 1 545 ? 19.497 38.619 -33.484 1.00 42.28 545 SER A C 1
ATOM 4222 O O . SER A 1 545 ? 20.163 39.398 -34.170 1.00 42.28 545 SER A O 1
ATOM 4224 N N . GLY A 1 546 ? 20.034 37.583 -32.842 1.00 40.38 546 GLY A N 1
ATOM 4225 C CA . GLY A 1 546 ? 21.433 37.165 -32.956 1.00 40.38 546 GLY A CA 1
ATOM 4226 C C . GLY A 1 546 ? 21.747 36.040 -31.971 1.00 40.38 546 GLY A C 1
ATOM 4227 O O . GLY A 1 546 ? 21.514 36.216 -30.787 1.00 40.38 546 GLY A O 1
ATOM 4228 N N . GLU A 1 547 ? 22.263 34.915 -32.480 1.00 36.75 547 GLU A N 1
ATOM 4229 C CA . GLU A 1 547 ? 22.681 33.709 -31.735 1.00 36.75 547 GLU A CA 1
ATOM 4230 C C . GLU A 1 547 ? 21.601 32.962 -30.917 1.00 36.75 547 GLU A C 1
ATOM 4232 O O . GLU A 1 547 ? 20.908 33.504 -30.062 1.00 36.75 547 GLU A O 1
ATOM 4237 N N . ARG A 1 548 ? 21.501 31.641 -31.130 1.00 40.88 548 ARG A N 1
ATOM 4238 C CA . ARG A 1 548 ? 20.790 30.732 -30.214 1.00 40.88 548 ARG A CA 1
ATOM 4239 C C . ARG A 1 548 ? 21.729 30.343 -29.072 1.00 40.88 548 ARG A C 1
ATOM 4241 O O . ARG A 1 548 ? 22.313 29.261 -29.098 1.00 40.88 548 ARG A O 1
ATOM 4248 N N . GLN A 1 549 ? 21.894 31.232 -28.100 1.00 51.72 549 GLN A N 1
ATOM 4249 C CA . GLN A 1 549 ? 22.550 30.880 -26.839 1.00 51.72 549 GLN A CA 1
ATOM 4250 C C . GLN A 1 549 ? 21.704 29.809 -26.123 1.00 51.72 549 GLN A C 1
ATOM 4252 O O . GLN A 1 549 ? 20.472 29.852 -26.182 1.00 51.72 549 GLN A O 1
ATOM 4257 N N . LEU A 1 550 ? 22.345 28.800 -25.522 1.00 54.69 550 LEU A N 1
ATOM 4258 C CA . LEU A 1 550 ? 21.618 27.783 -24.753 1.00 54.69 550 LEU A CA 1
ATOM 4259 C C . LEU A 1 550 ? 21.064 28.409 -23.460 1.00 54.69 550 LEU A C 1
ATOM 4261 O O . LEU A 1 550 ? 21.720 29.290 -22.904 1.00 54.69 550 LEU A O 1
ATOM 4265 N N . PRO A 1 551 ? 19.910 27.943 -22.946 1.00 61.50 551 PRO A N 1
ATOM 4266 C CA . PRO A 1 551 ? 19.441 28.336 -21.623 1.00 61.50 551 PRO A CA 1
ATOM 4267 C C . PRO A 1 551 ? 20.474 27.978 -20.547 1.00 61.50 551 PRO A C 1
ATOM 4269 O O . PRO A 1 551 ? 20.859 26.818 -20.408 1.00 61.50 551 PRO A O 1
ATOM 4272 N N . GLU A 1 552 ? 20.911 28.979 -19.785 1.00 71.06 552 GLU A N 1
ATOM 4273 C CA . GLU A 1 552 ? 21.771 28.800 -18.607 1.00 71.06 552 GLU A CA 1
ATOM 4274 C C . GLU A 1 552 ? 20.983 28.203 -17.423 1.00 71.06 552 GLU A C 1
ATOM 4276 O O . GLU A 1 552 ? 21.530 27.469 -16.603 1.00 71.06 552 GLU A O 1
ATOM 4281 N N . VAL A 1 553 ? 19.669 28.454 -17.390 1.00 81.19 553 VAL A N 1
ATOM 4282 C CA . VAL A 1 553 ? 18.706 27.938 -16.407 1.00 81.19 553 VAL A CA 1
ATOM 4283 C C . VAL A 1 553 ? 17.758 26.940 -17.081 1.00 81.19 553 VAL A C 1
ATOM 4285 O O . VAL A 1 553 ? 17.367 27.120 -18.236 1.00 81.19 553 VAL A O 1
ATOM 4288 N N . LEU A 1 554 ? 17.385 25.881 -16.357 1.00 86.38 554 LEU A N 1
ATOM 4289 C CA . LEU A 1 554 ? 16.471 24.839 -16.830 1.00 86.38 554 LEU A CA 1
ATOM 4290 C C . LEU A 1 554 ? 15.036 25.399 -16.987 1.00 86.38 554 LEU A C 1
ATOM 4292 O O . LEU A 1 554 ? 14.532 26.027 -16.056 1.00 86.38 554 LEU A O 1
ATOM 4296 N N . PRO A 1 555 ? 14.337 25.176 -18.113 1.00 89.19 555 PRO A N 1
ATOM 4297 C CA . PRO A 1 555 ? 12.917 25.510 -18.235 1.00 89.19 555 PRO A CA 1
ATOM 4298 C C . PRO A 1 555 ? 12.041 24.742 -17.232 1.00 89.19 555 PRO A C 1
ATOM 4300 O O . PRO A 1 555 ? 12.275 23.564 -16.969 1.00 89.19 555 PRO A O 1
ATOM 4303 N N . LEU A 1 556 ? 10.969 25.368 -16.727 1.00 89.44 556 LEU A N 1
ATOM 4304 C CA . LEU A 1 556 ? 10.046 24.725 -15.776 1.00 89.44 556 LEU A CA 1
ATOM 4305 C C . LEU A 1 556 ? 9.381 23.451 -16.336 1.00 89.44 556 LEU A C 1
ATOM 4307 O O . LEU A 1 556 ? 9.124 22.520 -15.580 1.00 89.44 556 LEU A O 1
ATOM 4311 N N . ALA A 1 557 ? 9.146 23.376 -17.650 1.00 90.12 557 ALA A N 1
ATOM 4312 C CA . ALA A 1 557 ? 8.644 22.160 -18.295 1.00 90.12 557 ALA A CA 1
ATOM 4313 C C . ALA A 1 557 ? 9.652 20.998 -18.186 1.00 90.12 557 ALA A C 1
ATOM 4315 O O . ALA A 1 557 ? 9.291 19.913 -17.739 1.00 90.12 557 ALA A O 1
ATOM 4316 N N . ASP A 1 558 ? 10.925 21.253 -18.498 1.00 89.12 558 ASP A N 1
ATOM 4317 C CA . ASP A 1 558 ? 11.998 20.254 -18.416 1.00 89.12 558 ASP A CA 1
ATOM 4318 C C . ASP A 1 558 ? 12.280 19.842 -16.956 1.00 89.12 558 ASP A C 1
ATOM 4320 O O . ASP A 1 558 ? 12.625 18.692 -16.684 1.00 89.12 558 ASP A O 1
ATOM 4324 N N . PHE A 1 559 ? 12.081 20.756 -15.996 1.00 91.56 559 PHE A N 1
ATOM 4325 C CA . PHE A 1 559 ? 12.091 20.444 -14.562 1.00 91.56 559 PHE A CA 1
ATOM 4326 C C . PHE A 1 559 ? 10.928 19.525 -14.149 1.00 91.56 559 PHE A C 1
ATOM 4328 O O . PHE A 1 559 ? 11.137 18.593 -13.375 1.00 91.56 559 PHE A O 1
ATOM 4335 N N . LEU A 1 560 ? 9.714 19.742 -14.662 1.00 93.31 560 LEU A N 1
ATOM 4336 C CA . LEU A 1 560 ? 8.573 18.873 -14.353 1.00 93.31 560 LEU A CA 1
ATOM 4337 C C . LEU A 1 560 ? 8.731 17.478 -14.978 1.00 93.31 560 LEU A C 1
ATOM 4339 O O . LEU A 1 560 ? 8.490 16.493 -14.288 1.00 93.31 560 LEU A O 1
ATOM 4343 N N . GLU A 1 561 ? 9.230 17.367 -16.212 1.00 91.12 561 GLU A N 1
ATOM 4344 C CA . GLU A 1 561 ? 9.596 16.074 -16.821 1.00 91.12 561 GLU A CA 1
ATOM 4345 C C . GLU A 1 561 ? 10.661 15.327 -15.995 1.00 91.12 561 GLU A C 1
ATOM 4347 O O . GLU A 1 561 ? 10.535 14.125 -15.736 1.00 91.12 561 GLU A O 1
ATOM 4352 N N . LEU A 1 562 ? 11.676 16.045 -15.492 1.00 91.06 562 LEU A N 1
ATOM 4353 C CA . LEU A 1 562 ? 12.666 15.490 -14.566 1.00 91.06 562 LEU A CA 1
ATOM 4354 C C . LEU A 1 562 ? 11.989 14.918 -13.306 1.00 91.06 562 LEU A C 1
ATOM 4356 O O . LEU A 1 562 ? 12.255 13.770 -12.941 1.00 91.06 562 LEU A O 1
ATOM 4360 N N . VAL A 1 563 ? 11.074 15.665 -12.677 1.00 93.00 563 VAL A N 1
ATOM 4361 C CA . VAL A 1 563 ? 10.312 15.187 -11.510 1.00 93.00 563 VAL A CA 1
ATOM 4362 C C . VAL A 1 563 ? 9.418 13.994 -11.860 1.00 93.00 563 VAL A C 1
ATOM 4364 O O . VAL A 1 563 ? 9.382 13.031 -11.097 1.00 93.00 563 VAL A O 1
ATOM 4367 N N . TYR A 1 564 ? 8.745 13.977 -13.011 1.00 92.12 564 TYR A N 1
ATOM 4368 C CA . TYR A 1 564 ? 7.895 12.846 -13.396 1.00 92.12 564 TYR A CA 1
ATOM 4369 C C . TYR A 1 564 ? 8.696 11.550 -13.632 1.00 92.12 564 TYR A C 1
ATOM 4371 O O . TYR A 1 564 ? 8.200 10.451 -13.347 1.00 92.12 564 TYR A O 1
ATOM 4379 N N . SER A 1 565 ? 9.962 11.659 -14.052 1.00 90.31 565 SER A N 1
ATOM 4380 C CA . SER A 1 565 ? 10.897 10.524 -14.136 1.00 90.31 565 SER A CA 1
ATOM 4381 C C . SER A 1 565 ? 11.441 10.051 -12.773 1.00 90.31 565 SER A C 1
ATOM 4383 O O . SER A 1 565 ? 11.836 8.890 -12.627 1.00 90.31 565 SER A O 1
ATOM 4385 N N . LEU A 1 566 ? 11.395 10.900 -11.741 1.00 92.50 566 LEU A N 1
ATOM 4386 C CA . LEU A 1 566 ? 11.801 10.566 -10.374 1.00 92.50 566 LEU A CA 1
ATOM 4387 C C . LEU A 1 566 ? 10.808 9.578 -9.729 1.00 92.50 566 LEU A C 1
ATOM 4389 O O . LEU A 1 566 ? 9.586 9.718 -9.861 1.00 92.50 566 LEU A O 1
ATOM 4393 N N . LYS A 1 567 ? 11.348 8.566 -9.044 1.00 90.62 567 LYS A N 1
ATOM 4394 C CA . LYS A 1 567 ? 10.630 7.543 -8.254 1.00 90.62 567 LYS A CA 1
ATOM 4395 C C . LYS A 1 567 ? 11.228 7.386 -6.851 1.00 90.62 567 LYS A C 1
ATOM 4397 O O . LYS A 1 567 ? 10.964 6.400 -6.182 1.00 90.62 567 LYS A O 1
ATOM 4402 N N . GLU A 1 568 ? 12.049 8.336 -6.411 1.00 91.12 568 GLU A N 1
ATOM 4403 C CA . GLU A 1 568 ? 12.790 8.245 -5.153 1.00 91.12 568 GLU A CA 1
ATOM 4404 C C . GLU A 1 568 ? 12.106 9.102 -4.054 1.00 91.12 568 GLU A C 1
ATOM 4406 O O . GLU A 1 568 ? 12.019 10.328 -4.209 1.00 91.12 568 GLU A O 1
ATOM 4411 N N . PRO A 1 569 ? 11.598 8.490 -2.959 1.00 91.44 569 PRO A N 1
ATOM 4412 C CA . PRO A 1 569 ? 10.870 9.184 -1.893 1.00 91.44 569 PRO A CA 1
ATOM 4413 C C . PRO A 1 569 ? 11.607 10.341 -1.210 1.00 91.44 569 PRO A C 1
ATOM 4415 O O . PRO A 1 569 ? 10.984 11.370 -0.938 1.00 91.44 569 PRO A O 1
ATOM 4418 N N . THR A 1 570 ? 12.903 10.219 -0.918 1.00 91.69 570 THR A N 1
ATOM 4419 C CA . THR A 1 570 ? 13.669 11.243 -0.180 1.00 91.69 570 THR A CA 1
ATOM 4420 C C . THR A 1 570 ? 13.837 12.511 -1.018 1.00 91.69 570 THR A C 1
ATOM 4422 O O . THR A 1 570 ? 13.588 13.622 -0.544 1.00 91.69 570 THR A O 1
ATOM 4425 N N . CYS A 1 571 ? 14.160 12.354 -2.302 1.00 93.06 571 CYS A N 1
ATOM 4426 C CA . CYS A 1 571 ? 14.256 13.445 -3.268 1.00 93.06 571 CYS A CA 1
ATOM 4427 C C . CYS A 1 571 ? 12.894 14.125 -3.499 1.00 93.06 571 CYS A C 1
ATOM 4429 O O . CYS A 1 571 ? 12.817 15.354 -3.514 1.00 93.06 571 CYS A O 1
ATOM 4431 N N . LEU A 1 572 ? 11.805 13.354 -3.619 1.00 95.00 572 LEU A N 1
ATOM 4432 C CA . LEU A 1 572 ? 10.446 13.907 -3.726 1.00 95.00 572 LEU A CA 1
ATOM 4433 C C . LEU A 1 572 ? 10.041 14.676 -2.456 1.00 95.00 572 LEU A C 1
ATOM 4435 O O . LEU A 1 572 ? 9.484 15.770 -2.552 1.00 95.00 572 LEU A O 1
ATOM 4439 N N . SER A 1 573 ? 10.384 14.158 -1.274 1.00 94.00 573 SER A N 1
ATOM 4440 C CA . SER A 1 573 ? 10.148 14.820 0.019 1.00 94.00 573 SER A CA 1
ATOM 4441 C C . SER A 1 573 ? 10.891 16.150 0.129 1.00 94.00 573 SER A C 1
ATOM 4443 O O . SER A 1 573 ? 10.304 17.143 0.555 1.00 94.00 573 SER A O 1
ATOM 4445 N N . LEU A 1 574 ? 12.154 16.205 -0.309 1.00 94.12 574 LEU A N 1
ATOM 4446 C CA . LEU A 1 574 ? 12.953 17.434 -0.352 1.00 94.12 574 LEU A CA 1
ATOM 4447 C C . LEU A 1 574 ? 12.364 18.493 -1.291 1.00 94.12 574 LEU A C 1
ATOM 4449 O O . LEU A 1 574 ? 12.314 19.665 -0.923 1.00 94.12 574 LEU A O 1
ATOM 4453 N N . LEU A 1 575 ? 11.878 18.099 -2.471 1.00 96.00 575 LEU A N 1
ATOM 4454 C CA . LEU A 1 575 ? 11.242 19.034 -3.404 1.00 96.00 575 LEU A CA 1
ATOM 4455 C C . LEU A 1 575 ? 9.903 19.562 -2.866 1.00 96.00 575 LEU A C 1
ATOM 4457 O O . LEU A 1 575 ? 9.661 20.767 -2.932 1.00 96.00 575 LEU A O 1
ATOM 4461 N N . CYS A 1 576 ? 9.072 18.704 -2.261 1.00 95.56 576 CYS A N 1
ATOM 4462 C CA . CYS A 1 576 ? 7.843 19.130 -1.577 1.00 95.56 576 CYS A CA 1
ATOM 4463 C C . CYS A 1 576 ? 8.146 20.076 -0.400 1.00 95.56 576 CYS A C 1
ATOM 4465 O O . CYS A 1 576 ? 7.482 21.096 -0.232 1.00 95.56 576 CYS A O 1
ATOM 4467 N N . SER A 1 577 ? 9.179 19.760 0.386 1.00 94.62 577 SER A N 1
ATOM 4468 C CA . SER A 1 577 ? 9.657 20.552 1.524 1.00 94.62 577 SER A CA 1
ATOM 4469 C C . SER A 1 577 ? 10.088 21.964 1.111 1.00 94.62 577 SER A C 1
ATOM 4471 O O . SER A 1 577 ? 9.597 22.951 1.664 1.00 94.62 577 SER A O 1
ATOM 4473 N N . LEU A 1 578 ? 10.953 22.061 0.097 1.00 95.12 578 LEU A N 1
ATOM 4474 C CA . LEU A 1 578 ? 11.469 23.315 -0.453 1.00 95.12 578 LEU A CA 1
ATOM 4475 C C . LEU A 1 578 ? 10.336 24.179 -1.014 1.00 95.12 578 LEU A C 1
ATOM 4477 O O . LEU A 1 578 ? 10.195 25.343 -0.634 1.00 95.12 578 LEU A O 1
ATOM 4481 N N . LEU A 1 579 ? 9.507 23.607 -1.892 1.00 95.38 579 LEU A N 1
ATOM 4482 C CA . LEU A 1 579 ? 8.417 24.329 -2.547 1.00 95.38 579 LEU A CA 1
ATOM 4483 C C . LEU A 1 579 ? 7.321 24.744 -1.550 1.00 95.38 579 LEU A C 1
ATOM 4485 O O . LEU A 1 579 ? 6.781 25.841 -1.672 1.00 95.38 579 LEU A O 1
ATOM 4489 N N . GLY A 1 580 ? 7.041 23.930 -0.526 1.00 94.00 580 GLY A N 1
ATOM 4490 C CA . GLY A 1 580 ? 6.143 24.281 0.579 1.00 94.00 580 GLY A CA 1
ATOM 4491 C C . GLY A 1 580 ? 6.686 25.426 1.439 1.00 94.00 580 GLY A C 1
ATOM 4492 O O . GLY A 1 580 ? 5.974 26.394 1.708 1.00 94.00 580 GLY A O 1
ATOM 4493 N N . ALA A 1 581 ? 7.971 25.384 1.803 1.00 93.12 581 ALA A N 1
ATOM 4494 C CA . ALA A 1 581 ? 8.619 26.472 2.535 1.00 93.12 581 ALA A CA 1
ATOM 4495 C C . ALA A 1 581 ? 8.663 27.782 1.724 1.00 93.12 581 ALA A C 1
ATOM 4497 O O . ALA A 1 581 ? 8.434 28.856 2.285 1.00 93.12 581 ALA A O 1
ATOM 4498 N N . LEU A 1 582 ? 8.898 27.703 0.410 1.00 92.75 582 LEU A N 1
ATOM 4499 C CA . LEU A 1 582 ? 8.812 28.837 -0.514 1.00 92.75 582 LEU A CA 1
ATOM 4500 C C . LEU A 1 582 ? 7.385 29.394 -0.599 1.00 92.75 582 LEU A C 1
ATOM 4502 O O . LEU A 1 582 ? 7.197 30.599 -0.448 1.00 92.75 582 LEU A O 1
ATOM 4506 N N . HIS A 1 583 ? 6.379 28.533 -0.766 1.00 92.19 583 HIS A N 1
ATOM 4507 C CA . HIS A 1 583 ? 4.970 28.930 -0.805 1.00 92.19 583 HIS A CA 1
ATOM 4508 C C . HIS A 1 583 ? 4.542 29.652 0.485 1.00 92.19 583 HIS A C 1
ATOM 4510 O O . HIS A 1 583 ? 3.962 30.734 0.414 1.00 92.19 583 HIS A O 1
ATOM 4516 N N . ASN A 1 584 ? 4.919 29.137 1.659 1.00 92.00 584 ASN A N 1
ATOM 4517 C CA . ASN A 1 584 ? 4.614 29.762 2.952 1.00 92.00 584 ASN A CA 1
ATOM 4518 C C . ASN A 1 584 ? 5.300 31.129 3.122 1.00 92.00 584 ASN A C 1
ATOM 4520 O O . ASN A 1 584 ? 4.662 32.093 3.546 1.00 92.00 584 ASN A O 1
ATOM 4524 N N . LYS A 1 585 ? 6.578 31.247 2.727 1.00 90.12 585 LYS A N 1
ATOM 4525 C CA . LYS A 1 585 ? 7.326 32.522 2.739 1.00 90.12 585 LYS A CA 1
ATOM 4526 C C . LYS A 1 585 ? 6.745 33.570 1.778 1.00 90.12 585 LYS A C 1
ATOM 4528 O O . LYS A 1 585 ? 6.956 34.758 2.007 1.00 90.12 585 LYS A O 1
ATOM 4533 N N . LEU A 1 586 ? 6.033 33.149 0.729 1.00 88.06 586 LEU A N 1
ATOM 4534 C CA . LEU A 1 586 ? 5.326 34.032 -0.210 1.00 88.06 586 LEU A CA 1
ATOM 4535 C C . LEU A 1 586 ? 3.899 34.379 0.245 1.00 88.06 586 LEU A C 1
ATOM 4537 O O . LEU A 1 586 ? 3.440 35.483 -0.031 1.00 88.06 586 LEU A O 1
ATOM 4541 N N . LEU A 1 587 ? 3.207 33.468 0.942 1.00 85.62 587 LEU A N 1
ATOM 4542 C CA . LEU A 1 587 ? 1.880 33.713 1.521 1.00 85.62 587 LEU A CA 1
ATOM 4543 C C . LEU A 1 587 ? 1.922 34.756 2.644 1.00 85.62 587 LEU A C 1
ATOM 4545 O O . LEU A 1 587 ? 1.064 35.632 2.701 1.00 85.62 587 LEU A O 1
ATOM 4549 N N . GLY A 1 588 ? 2.879 34.636 3.569 1.00 79.56 588 GLY A N 1
ATOM 4550 C CA . GLY A 1 588 ? 3.032 35.539 4.718 1.00 79.56 588 GLY A CA 1
ATOM 4551 C C . GLY A 1 588 ? 1.935 35.463 5.796 1.00 79.56 588 GLY A C 1
ATOM 4552 O O . GLY A 1 588 ? 2.149 35.976 6.892 1.00 79.56 588 GLY A O 1
ATOM 4553 N N . ASP A 1 589 ? 0.796 34.815 5.532 1.00 83.12 589 ASP A N 1
ATOM 4554 C CA . ASP A 1 589 ? -0.252 34.549 6.525 1.00 83.12 589 ASP A CA 1
ATOM 4555 C C . ASP A 1 589 ? -0.019 33.204 7.250 1.00 83.12 589 ASP A C 1
ATOM 4557 O O . ASP A 1 589 ? -0.163 32.147 6.621 1.00 83.12 589 ASP A O 1
ATOM 4561 N N . PRO A 1 590 ? 0.250 33.200 8.575 1.00 82.56 590 PRO A N 1
ATOM 4562 C CA . PRO A 1 590 ? 0.391 31.970 9.354 1.00 82.56 590 PRO A CA 1
ATOM 4563 C C . PRO A 1 590 ? -0.890 31.117 9.374 1.00 82.56 590 PRO A C 1
ATOM 4565 O O . PRO A 1 590 ? -0.821 29.915 9.620 1.00 82.56 590 PRO A O 1
ATOM 4568 N N . SER A 1 591 ? -2.070 31.686 9.096 1.00 80.94 591 SER A N 1
ATOM 4569 C CA . SER A 1 591 ? -3.329 30.933 9.012 1.00 80.94 591 SER A CA 1
ATOM 4570 C C . SER A 1 591 ? -3.436 30.102 7.722 1.00 80.94 591 SER A C 1
ATOM 4572 O O . SER A 1 591 ? -4.001 28.999 7.734 1.00 80.94 591 SER A O 1
ATOM 4574 N N . ALA A 1 592 ? -2.829 30.581 6.632 1.00 84.69 592 ALA A N 1
ATOM 4575 C CA . ALA A 1 592 ? -2.875 29.977 5.304 1.00 84.69 592 ALA A CA 1
ATOM 4576 C C . ALA A 1 592 ? -1.750 28.963 5.029 1.00 84.69 592 ALA A C 1
ATOM 4578 O O . ALA A 1 592 ? -1.911 28.150 4.129 1.00 84.69 592 ALA A O 1
ATOM 4579 N N . GLU A 1 593 ? -0.653 28.932 5.794 1.00 89.69 593 GLU A N 1
ATOM 4580 C CA . GLU A 1 593 ? 0.496 28.041 5.513 1.00 89.69 593 GLU A CA 1
ATOM 4581 C C . GLU A 1 593 ? 0.115 26.575 5.227 1.00 89.69 593 GLU A C 1
ATOM 4583 O O . GLU A 1 593 ? -0.803 26.003 5.830 1.00 89.69 593 GLU A O 1
ATOM 4588 N N . VAL A 1 594 ? 0.880 25.963 4.331 1.00 92.12 594 VAL A N 1
ATOM 4589 C CA . VAL A 1 594 ? 0.808 24.560 3.921 1.00 92.12 594 VAL A CA 1
ATOM 4590 C C . VAL A 1 594 ? 1.849 23.746 4.696 1.00 92.12 594 VAL A C 1
ATOM 4592 O O . VAL A 1 594 ? 2.979 24.198 4.891 1.00 92.12 594 VAL A O 1
ATOM 4595 N N . HIS A 1 595 ? 1.494 22.539 5.136 1.00 91.81 595 HIS A N 1
ATOM 4596 C CA . HIS A 1 595 ? 2.426 21.605 5.764 1.00 91.81 595 HIS A CA 1
ATOM 4597 C C . HIS A 1 595 ? 3.636 21.318 4.859 1.00 91.81 595 HIS A C 1
ATOM 4599 O O . HIS A 1 595 ? 3.483 21.004 3.677 1.00 91.81 595 HIS A O 1
ATOM 4605 N N . ALA A 1 596 ? 4.839 21.367 5.433 1.00 88.69 596 ALA A N 1
ATOM 4606 C CA . ALA A 1 596 ? 6.085 21.004 4.769 1.00 88.69 596 ALA A CA 1
ATOM 4607 C C . ALA A 1 596 ? 6.980 20.226 5.746 1.00 88.69 596 ALA A C 1
ATOM 4609 O O . ALA A 1 596 ? 7.468 20.793 6.728 1.00 88.69 596 ALA A O 1
ATOM 4610 N N . GLN A 1 597 ? 7.214 18.937 5.469 1.00 85.00 597 GLN A N 1
ATOM 4611 C CA . GLN A 1 597 ? 8.225 18.135 6.169 1.00 85.00 597 GLN A CA 1
ATOM 4612 C C . GLN A 1 597 ? 9.579 18.859 6.125 1.00 85.00 597 GLN A C 1
ATOM 4614 O O . GLN A 1 597 ? 9.879 19.523 5.137 1.00 85.00 597 GLN A O 1
ATOM 4619 N N . HIS A 1 598 ? 10.423 18.723 7.147 1.00 85.50 598 HIS A N 1
ATOM 4620 C CA . HIS A 1 598 ? 11.781 19.298 7.167 1.00 85.50 598 HIS A CA 1
ATOM 4621 C C . HIS A 1 598 ? 11.874 20.830 6.956 1.00 85.50 598 HIS A C 1
ATOM 4623 O O . HIS A 1 598 ? 12.914 21.335 6.529 1.00 85.50 598 HIS A O 1
ATOM 4629 N N . SER A 1 599 ? 10.818 21.594 7.265 1.00 85.25 599 SER A N 1
ATOM 4630 C CA . SER A 1 599 ? 10.763 23.054 7.064 1.00 85.25 599 SER A CA 1
ATOM 4631 C C . SER A 1 599 ? 11.919 23.834 7.716 1.00 85.25 599 SER A C 1
ATOM 4633 O O . SER A 1 599 ? 12.298 24.897 7.217 1.00 85.25 599 SER A O 1
ATOM 4635 N N . GLN A 1 600 ? 12.536 23.283 8.770 1.00 85.62 600 GLN A N 1
ATOM 4636 C CA . GLN A 1 600 ? 13.710 23.847 9.439 1.00 85.62 600 GLN A CA 1
ATOM 4637 C C . GLN A 1 600 ? 14.919 24.069 8.509 1.00 85.62 600 GLN A C 1
ATOM 4639 O O . GLN A 1 600 ? 15.703 24.983 8.755 1.00 85.62 600 GLN A O 1
ATOM 4644 N N . LEU A 1 601 ? 15.048 23.288 7.427 1.00 86.56 601 LEU A N 1
ATOM 4645 C CA . LEU A 1 601 ? 16.160 23.381 6.468 1.00 86.56 601 LEU A CA 1
ATOM 4646 C C . LEU A 1 601 ? 16.187 24.713 5.695 1.00 86.56 601 LEU A C 1
ATOM 4648 O O . LEU A 1 601 ? 17.239 25.131 5.219 1.00 86.56 601 LEU A O 1
ATOM 4652 N N . TRP A 1 602 ? 15.043 25.395 5.580 1.00 88.69 602 TRP A N 1
ATOM 4653 C CA . TRP A 1 602 ? 14.869 26.563 4.705 1.00 88.69 602 TRP A CA 1
ATOM 4654 C C . TRP A 1 602 ? 14.668 27.875 5.474 1.00 88.69 602 TRP A C 1
ATOM 4656 O O . TRP A 1 602 ? 14.389 28.913 4.870 1.00 88.69 602 TRP A O 1
ATOM 4666 N N . LEU A 1 603 ? 14.767 27.864 6.809 1.00 82.94 603 LEU A N 1
ATOM 4667 C CA . LEU A 1 603 ? 14.387 29.008 7.651 1.00 82.94 603 LEU A CA 1
ATOM 4668 C C . LEU A 1 603 ? 15.144 30.293 7.285 1.00 82.94 603 LEU A C 1
ATOM 4670 O O . LEU A 1 603 ? 14.498 31.315 7.057 1.00 82.94 603 LEU A O 1
ATOM 4674 N N . GLY A 1 604 ? 16.472 30.226 7.142 1.00 79.38 604 GLY A N 1
ATOM 4675 C CA . GLY A 1 604 ? 17.322 31.378 6.810 1.00 79.38 604 GLY A CA 1
ATOM 4676 C C . GLY A 1 604 ? 17.284 31.840 5.345 1.00 79.38 604 GLY A C 1
ATOM 4677 O O . GLY A 1 604 ? 17.796 32.914 5.038 1.00 79.38 604 GLY A O 1
ATOM 4678 N N . LEU A 1 605 ? 16.685 31.062 4.439 1.00 86.38 605 LEU A N 1
ATOM 4679 C CA . LEU A 1 605 ? 16.676 31.341 2.999 1.00 86.38 605 LEU A CA 1
ATOM 4680 C C . LEU A 1 605 ? 15.452 32.185 2.610 1.00 86.38 605 LEU A C 1
ATOM 4682 O O . LEU A 1 605 ? 14.389 32.080 3.226 1.00 86.38 605 LEU A O 1
ATOM 4686 N N . THR A 1 606 ? 15.578 33.052 1.603 1.00 80.88 606 THR A N 1
ATOM 4687 C CA . THR A 1 606 ? 14.484 33.931 1.146 1.00 80.88 606 THR A CA 1
ATOM 4688 C C . THR A 1 606 ? 14.438 34.017 -0.387 1.00 80.88 606 THR A C 1
ATOM 4690 O O . THR A 1 606 ? 15.475 33.843 -1.026 1.00 80.88 606 THR A O 1
ATOM 4693 N N . PRO A 1 607 ? 13.255 34.228 -0.999 1.00 80.56 607 PRO A N 1
ATOM 4694 C CA . PRO A 1 607 ? 13.134 34.449 -2.441 1.00 80.56 607 PRO A CA 1
ATOM 4695 C C . PRO A 1 607 ? 13.584 35.863 -2.839 1.00 80.56 607 PRO A C 1
ATOM 4697 O O . PRO A 1 607 ? 13.634 36.774 -2.006 1.00 80.56 607 PRO A O 1
ATOM 4700 N N . CYS A 1 608 ? 13.862 36.072 -4.129 1.00 74.44 608 CYS A N 1
ATOM 4701 C CA . CYS A 1 608 ? 14.212 37.392 -4.646 1.00 74.44 608 CYS A CA 1
ATOM 4702 C C . CYS A 1 608 ? 13.028 38.372 -4.524 1.00 74.44 608 CYS A C 1
ATOM 4704 O O . CYS A 1 608 ? 11.894 38.073 -4.899 1.00 74.44 608 CYS A O 1
ATOM 4706 N N . LYS A 1 609 ? 13.280 39.580 -4.004 1.00 67.81 609 LYS A N 1
ATOM 4707 C CA . LYS A 1 609 ? 12.224 40.573 -3.716 1.00 67.81 609 LYS A CA 1
ATOM 4708 C C . LYS A 1 609 ? 11.538 41.109 -4.983 1.00 67.81 609 LYS A C 1
ATOM 4710 O O . LYS A 1 609 ? 10.352 41.439 -4.944 1.00 67.81 609 LYS A O 1
ATOM 4715 N N . ASP A 1 610 ? 12.251 41.125 -6.107 1.00 67.19 610 ASP A N 1
ATOM 4716 C CA . ASP A 1 610 ? 11.776 41.650 -7.399 1.00 67.19 610 ASP A CA 1
ATOM 4717 C C . ASP A 1 610 ? 10.982 40.611 -8.227 1.00 67.19 610 ASP A C 1
ATOM 4719 O O . ASP A 1 610 ? 10.427 40.922 -9.291 1.00 67.19 610 ASP A O 1
ATOM 4723 N N . THR A 1 611 ? 10.921 39.360 -7.755 1.00 67.50 611 THR A N 1
ATOM 4724 C CA . THR A 1 611 ? 10.089 38.279 -8.319 1.00 67.50 611 THR A CA 1
ATOM 4725 C C . THR A 1 611 ? 8.960 37.894 -7.370 1.00 67.50 611 THR A C 1
ATOM 4727 O O . THR A 1 611 ? 7.815 37.812 -7.809 1.00 67.50 611 THR A O 1
ATOM 4730 N N . ALA A 1 612 ? 9.233 37.814 -6.064 1.00 67.38 612 ALA A N 1
ATOM 4731 C CA . ALA A 1 612 ? 8.235 37.587 -5.015 1.00 67.38 612 ALA A CA 1
ATOM 4732 C C . ALA A 1 612 ? 7.099 38.633 -4.992 1.00 67.38 612 ALA A C 1
ATOM 4734 O O . ALA A 1 612 ? 5.987 38.324 -4.577 1.00 67.38 612 ALA A O 1
ATOM 4735 N N . SER A 1 613 ? 7.359 39.857 -5.463 1.00 67.19 613 SER A N 1
ATOM 4736 C CA . SER A 1 613 ? 6.375 40.947 -5.568 1.00 67.19 613 SER A CA 1
ATOM 4737 C C . SER A 1 613 ? 5.457 40.872 -6.803 1.00 67.19 613 SER A C 1
ATOM 4739 O O . SER A 1 613 ? 4.639 41.768 -7.013 1.00 67.19 613 SER A O 1
ATOM 4741 N N . ARG A 1 614 ? 5.569 39.829 -7.639 1.00 79.06 614 ARG A N 1
ATOM 4742 C CA . ARG A 1 614 ? 4.750 39.644 -8.851 1.00 79.06 614 ARG A CA 1
ATOM 4743 C C . ARG A 1 614 ? 3.530 38.772 -8.552 1.00 79.06 614 ARG A C 1
ATOM 4745 O O . ARG A 1 614 ? 3.684 37.634 -8.129 1.00 79.06 614 ARG A O 1
ATOM 4752 N N . GLU A 1 615 ? 2.333 39.257 -8.878 1.00 76.00 615 GLU A N 1
ATOM 4753 C CA . GLU A 1 615 ? 1.053 38.572 -8.605 1.00 76.00 615 GLU A CA 1
ATOM 4754 C C . GLU A 1 615 ? 0.973 37.133 -9.162 1.00 76.00 615 GLU A C 1
ATOM 4756 O O . GLU A 1 615 ? 0.416 36.249 -8.515 1.00 76.00 615 GLU A O 1
ATOM 4761 N N . GLU A 1 616 ? 1.567 36.860 -10.332 1.00 79.94 616 GLU A N 1
ATOM 4762 C CA . GLU A 1 616 ? 1.587 35.507 -10.917 1.00 79.94 616 GLU A CA 1
ATOM 4763 C C . GLU A 1 616 ? 2.546 34.537 -10.191 1.00 79.94 616 GLU A C 1
ATOM 4765 O O . GLU A 1 616 ? 2.392 33.321 -10.304 1.00 79.94 616 GLU A O 1
ATOM 4770 N N . TYR A 1 617 ? 3.544 35.029 -9.450 1.00 84.81 617 TYR A N 1
ATOM 4771 C CA . TYR A 1 617 ? 4.639 34.194 -8.942 1.00 84.81 617 TYR A CA 1
ATOM 4772 C C . TYR A 1 617 ? 4.210 33.199 -7.844 1.00 84.81 617 TYR A C 1
ATOM 4774 O O . TYR A 1 617 ? 4.469 32.005 -8.018 1.00 84.81 617 TYR A O 1
ATOM 4782 N N . PRO A 1 618 ? 3.469 33.591 -6.781 1.00 87.12 618 PRO A N 1
ATOM 4783 C CA . PRO A 1 618 ? 2.953 32.636 -5.794 1.00 87.12 618 PRO A CA 1
ATOM 4784 C C . PRO A 1 618 ? 2.052 31.553 -6.406 1.00 87.12 618 PRO A C 1
ATOM 4786 O O . PRO A 1 618 ? 2.018 30.428 -5.903 1.00 87.12 618 PRO A O 1
ATOM 4789 N N . LYS A 1 619 ? 1.357 31.867 -7.511 1.00 87.31 619 LYS A N 1
ATOM 4790 C CA . LYS A 1 619 ? 0.537 30.907 -8.260 1.00 87.31 619 LYS A CA 1
ATOM 4791 C C . LYS A 1 619 ? 1.402 29.846 -8.948 1.00 87.31 619 LYS A C 1
ATOM 4793 O O . LYS A 1 619 ? 1.135 28.665 -8.750 1.00 87.31 619 LYS A O 1
ATOM 4798 N N . TYR A 1 620 ? 2.457 30.236 -9.670 1.00 87.50 620 TYR A N 1
ATOM 4799 C CA . TYR A 1 620 ? 3.383 29.275 -10.290 1.00 87.50 620 TYR A CA 1
ATOM 4800 C C . TYR A 1 620 ? 4.069 28.371 -9.253 1.00 87.50 620 TYR A C 1
ATOM 4802 O O . TYR A 1 620 ? 4.209 27.170 -9.489 1.00 87.50 620 TYR A O 1
ATOM 4810 N N . VAL A 1 621 ? 4.443 28.906 -8.082 1.00 92.06 621 VAL A N 1
ATOM 4811 C CA . VAL A 1 621 ? 4.987 28.093 -6.976 1.00 92.06 621 VAL A CA 1
ATOM 4812 C C . VAL A 1 621 ? 3.956 27.077 -6.478 1.00 92.06 621 VAL A C 1
ATOM 4814 O O . VAL A 1 621 ? 4.291 25.904 -6.320 1.00 92.06 621 VAL A O 1
ATOM 4817 N N . ARG A 1 622 ? 2.697 27.496 -6.280 1.00 92.38 622 ARG A N 1
ATOM 4818 C CA . ARG A 1 622 ? 1.601 26.616 -5.839 1.00 92.38 622 ARG A CA 1
ATOM 4819 C C . ARG A 1 622 ? 1.321 25.493 -6.843 1.00 92.38 622 ARG A C 1
ATOM 4821 O O . ARG A 1 622 ? 1.235 24.340 -6.443 1.00 92.38 622 ARG A O 1
ATOM 4828 N N . GLU A 1 623 ? 1.210 25.824 -8.129 1.00 92.88 623 GLU A N 1
ATOM 4829 C CA . GLU A 1 623 ? 0.952 24.854 -9.208 1.00 92.88 623 GLU A CA 1
ATOM 4830 C C . GLU A 1 623 ? 2.119 23.867 -9.373 1.00 92.88 623 GLU A C 1
ATOM 4832 O O . GLU A 1 623 ? 1.899 22.672 -9.566 1.00 92.88 623 GLU A O 1
ATOM 4837 N N . THR A 1 624 ? 3.363 24.334 -9.209 1.00 94.81 624 THR A N 1
ATOM 4838 C CA . THR A 1 624 ? 4.545 23.456 -9.208 1.00 94.81 624 THR A CA 1
ATOM 4839 C C . THR A 1 624 ? 4.527 22.516 -8.000 1.00 94.81 624 THR A C 1
ATOM 4841 O O . THR A 1 624 ? 4.709 21.314 -8.166 1.00 94.81 624 THR A O 1
ATOM 4844 N N . LEU A 1 625 ? 4.257 23.027 -6.792 1.00 96.31 625 LEU A N 1
ATOM 4845 C CA . LEU A 1 625 ? 4.146 22.212 -5.577 1.00 96.31 625 LEU A CA 1
ATOM 4846 C C . LEU A 1 625 ? 3.038 21.154 -5.695 1.00 96.31 625 LEU A C 1
ATOM 4848 O O . LEU A 1 625 ? 3.279 19.991 -5.378 1.00 96.31 625 LEU A O 1
ATOM 4852 N N . GLU A 1 626 ? 1.854 21.527 -6.189 1.00 95.62 626 GLU A N 1
ATOM 4853 C CA . GLU A 1 626 ? 0.748 20.588 -6.404 1.00 95.62 626 GLU A CA 1
ATOM 4854 C C . GLU A 1 626 ? 1.135 19.470 -7.385 1.00 95.62 626 GLU A C 1
ATOM 4856 O O . GLU A 1 626 ? 0.830 18.305 -7.122 1.00 95.62 626 GLU A O 1
ATOM 4861 N N . ALA A 1 627 ? 1.863 19.785 -8.463 1.00 96.06 627 ALA A N 1
ATOM 4862 C CA . ALA A 1 627 ? 2.352 18.789 -9.413 1.00 96.06 627 ALA A CA 1
ATOM 4863 C C . ALA A 1 627 ? 3.342 17.793 -8.774 1.00 96.06 627 ALA A C 1
ATOM 4865 O O . ALA A 1 627 ? 3.183 16.582 -8.953 1.00 96.06 627 ALA A O 1
ATOM 4866 N N . VAL A 1 628 ? 4.321 18.268 -7.986 1.00 96.81 628 VAL A N 1
ATOM 4867 C CA . VAL A 1 628 ? 5.285 17.386 -7.291 1.00 96.81 628 VAL A CA 1
ATOM 4868 C C . VAL A 1 628 ? 4.581 16.502 -6.253 1.00 96.81 628 VAL A C 1
ATOM 4870 O O . VAL A 1 628 ? 4.816 15.295 -6.216 1.00 96.81 628 VAL A O 1
ATOM 4873 N N . VAL A 1 629 ? 3.689 17.072 -5.435 1.00 96.44 629 VAL A N 1
ATOM 4874 C CA . VAL A 1 629 ? 2.983 16.339 -4.368 1.00 96.44 629 VAL A CA 1
ATOM 4875 C C . VAL A 1 629 ? 2.002 15.316 -4.949 1.00 96.44 629 VAL A C 1
ATOM 4877 O O . VAL A 1 629 ? 1.967 14.172 -4.498 1.00 96.44 629 VAL A O 1
ATOM 4880 N N . THR A 1 630 ? 1.249 15.683 -5.991 1.00 95.94 630 THR A N 1
ATOM 4881 C CA . THR A 1 630 ? 0.333 14.760 -6.687 1.00 95.94 630 THR A CA 1
ATOM 4882 C C . THR A 1 630 ? 1.098 13.606 -7.335 1.00 95.94 630 THR A C 1
ATOM 4884 O O . THR A 1 630 ? 0.645 12.463 -7.295 1.00 95.94 630 THR A O 1
ATOM 4887 N N . HIS A 1 631 ? 2.284 13.875 -7.893 1.00 95.44 631 HIS A N 1
ATOM 4888 C CA . HIS A 1 631 ? 3.166 12.835 -8.423 1.00 95.44 631 HIS A CA 1
ATOM 4889 C C . HIS A 1 631 ? 3.695 11.899 -7.328 1.00 95.44 631 HIS A C 1
ATOM 4891 O O . HIS A 1 631 ? 3.682 10.687 -7.524 1.00 95.44 631 HIS A O 1
ATOM 4897 N N . ALA A 1 632 ? 4.089 12.426 -6.164 1.00 94.75 632 ALA A N 1
ATOM 4898 C CA . ALA A 1 632 ? 4.514 11.602 -5.032 1.00 94.75 632 ALA A CA 1
ATOM 4899 C C . ALA A 1 632 ? 3.385 10.672 -4.548 1.00 94.75 632 ALA A C 1
ATOM 4901 O O . ALA A 1 632 ? 3.563 9.456 -4.541 1.00 94.75 632 ALA A O 1
ATOM 4902 N N . ILE A 1 633 ? 2.196 11.217 -4.257 1.00 94.50 633 ILE A N 1
ATOM 4903 C CA . ILE A 1 633 ? 1.022 10.443 -3.805 1.00 94.50 633 ILE A CA 1
ATOM 4904 C C . ILE A 1 633 ? 0.611 9.377 -4.835 1.00 94.50 633 ILE A C 1
ATOM 4906 O O . ILE A 1 633 ? 0.237 8.269 -4.461 1.00 94.50 633 ILE A O 1
ATOM 4910 N N . LYS A 1 634 ? 0.716 9.672 -6.138 1.00 93.06 634 LYS A N 1
ATOM 4911 C CA . LYS A 1 634 ? 0.353 8.738 -7.217 1.00 93.06 634 LYS A CA 1
ATOM 4912 C C . LYS A 1 634 ? 1.163 7.436 -7.206 1.00 93.06 634 LYS A C 1
ATOM 4914 O O . LYS A 1 634 ? 0.614 6.400 -7.569 1.00 93.06 634 LYS A O 1
ATOM 4919 N N . PHE A 1 635 ? 2.447 7.490 -6.850 1.00 89.44 635 PHE A N 1
ATOM 4920 C CA . PHE A 1 635 ? 3.307 6.301 -6.760 1.00 89.44 635 PHE A CA 1
ATOM 4921 C C . PHE A 1 635 ? 3.434 5.772 -5.326 1.00 89.44 635 PHE A C 1
ATOM 4923 O O . PHE A 1 635 ? 3.747 4.601 -5.138 1.00 89.44 635 PHE A O 1
ATOM 4930 N N . PHE A 1 636 ? 3.147 6.607 -4.326 1.00 90.25 636 PHE A N 1
ATOM 4931 C CA . PHE A 1 636 ? 3.276 6.292 -2.906 1.00 90.25 636 PHE A CA 1
ATOM 4932 C C . PHE A 1 636 ? 2.025 6.733 -2.114 1.00 90.25 636 PHE A C 1
ATOM 4934 O O . PHE A 1 636 ? 2.088 7.677 -1.321 1.00 90.25 636 PHE A O 1
ATOM 4941 N N . PRO A 1 637 ? 0.869 6.072 -2.320 1.00 87.69 637 PRO A N 1
ATOM 4942 C CA . PRO A 1 637 ? -0.390 6.435 -1.663 1.00 87.69 637 PRO A CA 1
ATOM 4943 C C . PRO A 1 637 ? -0.469 5.986 -0.192 1.00 87.69 637 PRO A C 1
ATOM 4945 O O . PRO A 1 637 ? -1.372 6.408 0.526 1.00 87.69 637 PRO A O 1
ATOM 4948 N N . GLY A 1 638 ? 0.450 5.130 0.261 1.00 85.25 638 GLY A N 1
ATOM 4949 C CA . GLY A 1 638 ? 0.439 4.511 1.584 1.00 85.25 638 GLY A CA 1
ATOM 4950 C C . GLY A 1 638 ? 1.837 4.137 2.080 1.00 85.25 638 GLY A C 1
ATOM 4951 O O . GLY A 1 638 ? 2.849 4.540 1.504 1.00 85.25 638 GLY A O 1
ATOM 4952 N N . ALA A 1 639 ? 1.880 3.376 3.173 1.00 77.38 639 ALA A N 1
ATOM 4953 C CA . ALA A 1 639 ? 3.102 3.065 3.916 1.00 77.38 639 ALA A CA 1
ATOM 4954 C C . ALA A 1 639 ? 3.902 1.857 3.377 1.00 77.38 639 ALA A C 1
ATOM 4956 O O . ALA A 1 639 ? 4.904 1.465 3.968 1.00 77.38 639 ALA A O 1
ATOM 4957 N N . ASP A 1 640 ? 3.475 1.251 2.266 1.00 78.44 640 ASP A N 1
ATOM 4958 C CA . ASP A 1 640 ? 4.011 -0.031 1.778 1.00 78.44 640 ASP A CA 1
ATOM 4959 C C . ASP A 1 640 ? 5.467 0.065 1.283 1.00 78.44 640 ASP A C 1
ATOM 4961 O O . ASP A 1 640 ? 6.232 -0.892 1.376 1.00 78.44 640 ASP A O 1
ATOM 4965 N N . HIS A 1 641 ? 5.859 1.243 0.783 1.00 79.81 641 HIS A N 1
ATOM 4966 C CA . HIS A 1 641 ? 7.188 1.520 0.217 1.00 79.81 641 HIS A CA 1
ATOM 4967 C C . HIS A 1 641 ? 7.871 2.762 0.834 1.00 79.81 641 HIS A C 1
ATOM 4969 O O . HIS A 1 641 ? 8.983 3.128 0.446 1.00 79.81 641 HIS A O 1
ATOM 4975 N N . VAL A 1 642 ? 7.196 3.459 1.757 1.00 84.56 642 VAL A N 1
ATOM 4976 C CA . VAL A 1 642 ? 7.579 4.770 2.317 1.00 84.56 642 VAL A CA 1
ATOM 4977 C C . VAL A 1 642 ? 7.132 4.838 3.777 1.00 84.56 642 VAL A C 1
ATOM 4979 O O . VAL A 1 642 ? 6.143 4.218 4.146 1.00 84.56 642 VAL A O 1
ATOM 4982 N N . SER A 1 643 ? 7.828 5.599 4.628 1.00 86.00 643 SER A N 1
ATOM 4983 C CA . SER A 1 643 ? 7.411 5.756 6.027 1.00 86.00 643 SER A CA 1
ATOM 4984 C C . SER A 1 643 ? 6.008 6.369 6.149 1.00 86.00 643 SER A C 1
ATOM 4986 O O . SER A 1 643 ? 5.648 7.285 5.402 1.00 86.00 643 SER A O 1
ATOM 4988 N N . GLU A 1 644 ? 5.246 5.923 7.154 1.00 85.44 644 GLU A N 1
ATOM 4989 C CA . GLU A 1 644 ? 3.930 6.483 7.510 1.00 85.44 644 GLU A CA 1
ATOM 4990 C C . GLU A 1 644 ? 4.003 8.015 7.665 1.00 85.44 644 GLU A C 1
ATOM 4992 O O . GLU A 1 644 ? 3.116 8.728 7.203 1.00 85.44 644 GLU A O 1
ATOM 4997 N N . SER A 1 645 ? 5.112 8.534 8.210 1.00 85.56 645 SER A N 1
ATOM 4998 C CA . SER A 1 645 ? 5.402 9.971 8.333 1.00 85.56 645 SER A CA 1
ATOM 4999 C C . SER A 1 645 ? 5.447 10.707 6.992 1.00 85.56 645 SER A C 1
ATOM 5001 O O . SER A 1 645 ? 4.741 11.699 6.807 1.00 85.56 645 SER A O 1
ATOM 5003 N N . THR A 1 646 ? 6.247 10.227 6.036 1.00 89.00 646 THR A N 1
ATOM 5004 C CA . THR A 1 646 ? 6.411 10.890 4.734 1.00 89.00 646 THR A CA 1
ATOM 5005 C C . THR A 1 646 ? 5.155 10.760 3.874 1.00 89.00 646 THR A C 1
ATOM 5007 O O . THR A 1 646 ? 4.704 11.755 3.306 1.00 89.00 646 THR A O 1
ATOM 5010 N N . ALA A 1 647 ? 4.531 9.578 3.845 1.00 90.94 647 ALA A N 1
ATOM 5011 C CA . ALA A 1 647 ? 3.277 9.372 3.124 1.00 90.94 647 ALA A CA 1
ATOM 5012 C C . ALA A 1 647 ? 2.139 10.243 3.699 1.00 90.94 647 ALA A C 1
ATOM 5014 O O . ALA A 1 647 ? 1.392 10.861 2.937 1.00 90.94 647 ALA A O 1
ATOM 5015 N N . THR A 1 648 ? 2.044 10.377 5.029 1.00 91.56 648 THR A N 1
ATOM 5016 C CA . THR A 1 648 ? 1.099 11.304 5.683 1.00 91.56 648 THR A CA 1
ATOM 5017 C C . THR A 1 648 ? 1.409 12.753 5.324 1.00 91.56 648 THR A C 1
ATOM 5019 O O . THR A 1 648 ? 0.503 13.490 4.940 1.00 91.56 648 THR A O 1
ATOM 5022 N N . SER A 1 649 ? 2.681 13.159 5.400 1.00 92.00 649 SER A N 1
ATOM 5023 C CA . SER A 1 649 ? 3.124 14.531 5.125 1.00 92.00 649 SER A CA 1
ATOM 5024 C C . SER A 1 649 ? 2.663 15.015 3.749 1.00 92.00 649 SER A C 1
ATOM 5026 O O . SER A 1 649 ? 2.026 16.064 3.663 1.00 92.00 649 SER A O 1
ATOM 5028 N N . TRP A 1 650 ? 2.865 14.218 2.691 1.00 95.06 650 TRP A N 1
ATOM 5029 C CA . TRP A 1 650 ? 2.385 14.550 1.344 1.00 95.06 650 TRP A CA 1
ATOM 5030 C C . TRP A 1 650 ? 0.861 14.725 1.279 1.00 95.06 650 TRP A C 1
ATOM 5032 O O . TRP A 1 650 ? 0.383 15.685 0.670 1.00 95.06 650 TRP A O 1
ATOM 5042 N N . HIS A 1 651 ? 0.088 13.853 1.936 1.00 95.06 651 HIS A N 1
ATOM 5043 C CA . HIS A 1 651 ? -1.372 13.978 1.983 1.00 95.06 651 HIS A CA 1
ATOM 5044 C C . HIS A 1 651 ? -1.831 15.236 2.736 1.00 95.06 651 HIS A C 1
ATOM 5046 O O . HIS A 1 651 ? -2.752 15.905 2.268 1.00 95.06 651 HIS A O 1
ATOM 5052 N N . VAL A 1 652 ? -1.175 15.616 3.840 1.00 94.62 652 VAL A N 1
ATOM 5053 C CA . VAL A 1 652 ? -1.471 16.873 4.556 1.00 94.62 652 VAL A CA 1
ATOM 5054 C C . VAL A 1 652 ? -1.098 18.092 3.703 1.00 94.62 652 VAL A C 1
ATOM 5056 O O . VAL A 1 652 ? -1.899 19.018 3.599 1.00 94.62 652 VAL A O 1
ATOM 5059 N N . THR A 1 653 ? 0.052 18.082 3.016 1.00 95.00 653 THR A N 1
ATOM 5060 C CA . THR A 1 653 ? 0.442 19.133 2.055 1.00 95.00 653 THR A CA 1
ATOM 5061 C C . THR A 1 653 ? -0.606 19.292 0.943 1.00 95.00 653 THR A C 1
ATOM 5063 O O . THR A 1 653 ? -1.034 20.409 0.652 1.00 95.00 653 THR A O 1
ATOM 5066 N N . ALA A 1 654 ? -1.079 18.190 0.351 1.00 96.12 654 ALA A N 1
ATOM 5067 C CA . ALA A 1 654 ? -2.120 18.209 -0.681 1.00 96.12 654 ALA A CA 1
ATOM 5068 C C . ALA A 1 654 ? -3.484 18.685 -0.146 1.00 96.12 654 ALA A C 1
ATOM 5070 O O . ALA A 1 654 ? -4.202 19.427 -0.827 1.00 96.12 654 ALA A O 1
ATOM 5071 N N . ALA A 1 655 ? -3.847 18.279 1.073 1.00 95.75 655 ALA A N 1
ATOM 5072 C CA . ALA A 1 655 ? -5.080 18.689 1.734 1.00 95.75 655 ALA A CA 1
ATOM 5073 C C . ALA A 1 655 ? -5.085 20.192 2.049 1.00 95.75 655 ALA A C 1
ATOM 5075 O O . ALA A 1 655 ? -6.073 20.867 1.770 1.00 95.75 655 ALA A O 1
ATOM 5076 N N . ASP A 1 656 ? -3.967 20.727 2.543 1.00 94.94 656 ASP A N 1
ATOM 5077 C CA . ASP A 1 656 ? -3.774 22.155 2.809 1.00 94.94 656 ASP A CA 1
ATOM 5078 C C . ASP A 1 656 ? -3.852 23.005 1.528 1.00 94.94 656 ASP A C 1
ATOM 5080 O O . ASP A 1 656 ? -4.498 24.052 1.521 1.00 94.94 656 ASP A O 1
ATOM 5084 N N . LEU A 1 657 ? -3.258 22.544 0.421 1.00 94.62 657 LEU A N 1
ATOM 5085 C CA . LEU A 1 657 ? -3.362 23.207 -0.889 1.00 94.62 657 LEU A CA 1
ATOM 5086 C C . LEU A 1 657 ? -4.799 23.216 -1.425 1.00 94.62 657 LEU A C 1
ATOM 5088 O O . LEU A 1 657 ? -5.258 24.230 -1.959 1.00 94.62 657 LEU A O 1
ATOM 5092 N N . SER A 1 658 ? -5.520 22.109 -1.233 1.00 94.25 658 SER A N 1
ATOM 5093 C CA . SER A 1 658 ? -6.937 21.982 -1.594 1.00 94.25 658 SER A CA 1
ATOM 5094 C C . SER A 1 658 ? -7.814 22.888 -0.714 1.00 94.25 658 SER A C 1
ATOM 5096 O O . SER A 1 658 ? -8.700 23.572 -1.219 1.00 94.25 658 SER A O 1
ATOM 5098 N N . TYR A 1 659 ? -7.523 22.966 0.592 1.00 94.06 659 TYR A N 1
ATOM 5099 C CA . TYR A 1 659 ? -8.194 23.847 1.555 1.00 94.06 659 TYR A CA 1
ATOM 5100 C C . TYR A 1 659 ? -8.010 25.327 1.184 1.00 94.06 659 TYR A C 1
ATOM 5102 O O . TYR A 1 659 ? -8.981 26.079 1.149 1.00 94.06 659 TYR A O 1
ATOM 5110 N N . ASN A 1 660 ? -6.779 25.729 0.849 1.00 91.81 660 ASN A N 1
ATOM 5111 C CA . ASN A 1 660 ? -6.436 27.087 0.407 1.00 91.81 660 ASN A CA 1
ATOM 5112 C C . ASN A 1 660 ? -7.009 27.453 -0.974 1.00 91.81 660 ASN A C 1
ATOM 5114 O O . ASN A 1 660 ? -6.953 28.615 -1.370 1.00 91.81 660 ASN A O 1
ATOM 5118 N N . SER A 1 661 ? -7.527 26.471 -1.715 1.00 90.81 661 SER A N 1
ATOM 5119 C CA . SER A 1 661 ? -8.168 26.652 -3.023 1.00 90.81 661 SER A CA 1
ATOM 5120 C C . SER A 1 661 ? -9.696 26.501 -2.948 1.00 90.81 661 SER A C 1
ATOM 5122 O O . SER A 1 661 ? -10.341 26.332 -3.975 1.00 90.81 661 SER A O 1
ATOM 5124 N N . GLU A 1 662 ? -10.265 26.545 -1.735 1.00 90.44 662 GLU A N 1
ATOM 5125 C CA . GLU A 1 662 ? -11.701 26.401 -1.423 1.00 90.44 662 GLU A CA 1
ATOM 5126 C C . GLU A 1 662 ? -12.321 25.035 -1.810 1.00 90.44 662 GLU A C 1
ATOM 5128 O O . GLU A 1 662 ? -13.521 24.807 -1.636 1.00 90.44 662 GLU A O 1
ATOM 5133 N N . G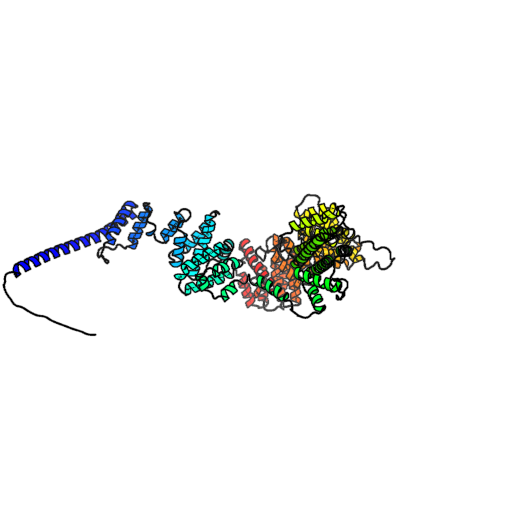LU A 1 663 ? -11.508 24.052 -2.223 1.00 91.94 663 GLU A N 1
ATOM 5134 C CA . GLU A 1 663 ? -11.931 22.679 -2.535 1.00 91.94 663 GLU A CA 1
ATOM 5135 C C . GLU A 1 663 ? -12.143 21.840 -1.257 1.00 91.94 663 GLU A C 1
ATOM 5137 O O . GLU A 1 663 ? -11.543 20.782 -1.050 1.00 91.94 663 GLU A O 1
ATOM 5142 N N . HIS A 1 664 ? -13.022 22.308 -0.367 1.00 91.06 664 HIS A N 1
ATOM 5143 C CA . HIS A 1 664 ? -13.221 21.748 0.975 1.00 91.06 664 HIS A CA 1
ATOM 5144 C C . HIS A 1 664 ? -13.568 20.249 0.998 1.00 91.06 664 HIS A C 1
ATOM 5146 O O . HIS A 1 664 ? -13.187 19.558 1.943 1.00 91.06 664 HIS A O 1
ATOM 5152 N N . HIS A 1 665 ? -14.236 19.725 -0.038 1.00 90.94 665 HIS A N 1
ATOM 5153 C CA . HIS A 1 665 ? -14.490 18.286 -0.169 1.00 90.94 665 HIS A CA 1
ATOM 5154 C C . HIS A 1 665 ? -13.189 17.502 -0.386 1.00 90.94 665 HIS A C 1
ATOM 5156 O O . HIS A 1 665 ? -12.886 16.589 0.379 1.00 90.94 665 HIS A O 1
ATOM 5162 N N . ARG A 1 666 ? -12.387 17.892 -1.387 1.00 93.38 666 ARG A N 1
ATOM 5163 C CA . ARG A 1 666 ? -11.085 17.281 -1.696 1.00 93.38 666 ARG A CA 1
ATOM 5164 C C . ARG A 1 666 ? -10.130 17.389 -0.508 1.00 93.38 666 ARG A C 1
ATOM 5166 O O . ARG A 1 666 ? -9.500 16.400 -0.148 1.00 93.38 666 ARG A O 1
ATOM 5173 N N . ALA A 1 667 ? -10.083 18.554 0.139 1.00 94.38 667 ALA A N 1
ATOM 5174 C CA . ALA A 1 667 ? -9.294 18.771 1.347 1.00 94.38 667 ALA A CA 1
ATOM 5175 C C . ALA A 1 667 ? -9.684 17.798 2.473 1.00 94.38 667 ALA A C 1
ATOM 5177 O O . ALA A 1 667 ? -8.819 17.139 3.041 1.00 94.38 667 ALA A O 1
ATOM 5178 N N . LEU A 1 668 ? -10.984 17.654 2.762 1.00 92.44 668 LEU A N 1
ATOM 5179 C CA . LEU A 1 668 ? -11.476 16.729 3.787 1.00 92.44 668 LEU A CA 1
ATOM 5180 C C . LEU A 1 668 ? -11.165 15.263 3.451 1.00 92.44 668 LEU A C 1
ATOM 5182 O O . LEU A 1 668 ? -10.756 14.521 4.341 1.00 92.44 668 LEU A O 1
ATOM 5186 N N . CYS A 1 669 ? -11.290 14.864 2.181 1.00 94.25 669 CYS A N 1
ATOM 5187 C CA . CYS A 1 669 ? -10.884 13.533 1.724 1.00 94.25 669 CYS A CA 1
ATOM 5188 C C . CYS A 1 669 ? -9.389 13.296 1.987 1.00 94.25 669 CYS A C 1
ATOM 5190 O O . CYS A 1 669 ? -9.026 12.312 2.620 1.00 94.25 669 CYS A O 1
ATOM 5192 N N . LEU A 1 670 ? -8.524 14.228 1.575 1.00 94.50 670 LEU A N 1
ATOM 5193 C CA . LEU A 1 670 ? -7.073 14.100 1.728 1.00 94.50 670 LEU A CA 1
ATOM 5194 C C . LEU A 1 670 ? -6.621 14.118 3.198 1.00 94.50 670 LEU A C 1
ATOM 5196 O O . LEU A 1 670 ? -5.744 13.335 3.554 1.00 94.50 670 LEU A O 1
ATOM 5200 N N . TYR A 1 671 ? -7.243 14.920 4.074 1.00 93.94 671 TYR A N 1
ATOM 5201 C CA . TYR A 1 671 ? -6.983 14.845 5.521 1.00 93.94 671 TYR A CA 1
ATOM 5202 C C . TYR A 1 671 ? -7.437 13.508 6.126 1.00 93.94 671 TYR A C 1
ATOM 5204 O O . TYR A 1 671 ? -6.736 12.956 6.972 1.00 93.94 671 TYR A O 1
ATOM 5212 N N . LEU A 1 672 ? -8.583 12.959 5.703 1.00 92.31 672 LEU A N 1
ATOM 5213 C CA . LEU A 1 672 ? -9.023 11.634 6.152 1.00 92.31 672 LEU A CA 1
ATOM 5214 C C . LEU A 1 672 ? -8.054 10.544 5.674 1.00 92.31 672 LEU A C 1
ATOM 5216 O O . LEU A 1 672 ? -7.645 9.717 6.486 1.00 92.31 672 LEU A O 1
ATOM 5220 N N . THR A 1 673 ? -7.610 10.579 4.415 1.00 93.19 673 THR A N 1
ATOM 5221 C CA . THR A 1 673 ? -6.567 9.671 3.912 1.00 93.19 673 THR A CA 1
ATOM 5222 C C . THR A 1 673 ? -5.277 9.810 4.722 1.00 93.19 673 THR A C 1
ATOM 5224 O O . THR A 1 673 ? -4.742 8.798 5.164 1.00 93.19 673 THR A O 1
ATOM 5227 N N . ALA A 1 674 ? -4.826 11.035 5.021 1.00 91.81 674 ALA A N 1
ATOM 5228 C CA . ALA A 1 674 ? -3.657 11.281 5.870 1.00 91.81 674 ALA A CA 1
ATOM 5229 C C . ALA A 1 674 ? -3.789 10.620 7.256 1.00 91.81 674 ALA A C 1
ATOM 5231 O O . ALA A 1 674 ? -2.865 9.946 7.700 1.00 91.81 674 ALA A O 1
ATOM 5232 N N . VAL A 1 675 ? -4.949 10.736 7.916 1.00 89.75 675 VAL A N 1
ATOM 5233 C CA . VAL A 1 675 ? -5.215 10.074 9.210 1.00 89.75 675 VAL A CA 1
ATOM 5234 C C . VAL A 1 675 ? -5.187 8.546 9.091 1.00 89.75 675 VAL A C 1
ATOM 5236 O O . VAL A 1 675 ? -4.660 7.872 9.976 1.00 89.75 675 VAL A O 1
ATOM 5239 N N . PHE A 1 676 ? -5.732 7.974 8.015 1.00 89.81 676 PHE A N 1
ATOM 5240 C CA . PHE A 1 676 ? -5.728 6.521 7.810 1.00 89.81 676 PHE A CA 1
ATOM 5241 C C . PHE A 1 676 ? -4.340 5.973 7.442 1.00 89.81 676 PHE A C 1
ATOM 5243 O O . PHE A 1 676 ? -4.012 4.869 7.871 1.00 89.81 676 PHE A O 1
ATOM 5250 N N . VAL A 1 677 ? -3.505 6.743 6.735 1.00 90.12 677 VAL A N 1
ATOM 5251 C CA . VAL A 1 677 ? -2.090 6.413 6.490 1.00 90.12 677 VAL A CA 1
ATOM 5252 C C . VAL A 1 677 ? -1.284 6.501 7.793 1.00 90.12 677 VAL A C 1
ATOM 5254 O O . VAL A 1 677 ? -0.615 5.536 8.149 1.00 90.12 677 VAL A O 1
ATOM 5257 N N . ALA A 1 678 ? -1.417 7.592 8.555 1.00 86.81 678 ALA A N 1
ATOM 5258 C CA . ALA A 1 678 ? -0.695 7.816 9.815 1.00 86.81 678 ALA A CA 1
ATOM 5259 C C . ALA A 1 678 ? -0.997 6.783 10.916 1.00 86.81 678 ALA A C 1
ATOM 5261 O O . ALA A 1 678 ? -0.176 6.569 11.800 1.00 86.81 678 ALA A O 1
ATOM 5262 N N . THR A 1 679 ? -2.182 6.167 10.884 1.00 84.44 679 THR A N 1
ATOM 5263 C CA . THR A 1 679 ? -2.642 5.192 11.893 1.00 84.44 679 THR A CA 1
ATOM 5264 C C . THR A 1 679 ? -2.645 3.745 11.397 1.00 84.44 679 THR A C 1
ATOM 5266 O O . THR A 1 679 ? -3.164 2.864 12.091 1.00 84.44 679 THR A O 1
ATOM 5269 N N . ASN A 1 680 ? -2.132 3.490 10.188 1.00 84.50 680 ASN A N 1
ATOM 5270 C CA . ASN A 1 680 ? -2.161 2.182 9.529 1.00 84.50 680 ASN A CA 1
ATOM 5271 C C . ASN A 1 680 ? -3.580 1.566 9.530 1.00 84.50 680 ASN A C 1
ATOM 5273 O O . ASN A 1 680 ? -3.844 0.514 10.111 1.00 84.50 680 ASN A O 1
ATOM 5277 N N . PHE A 1 681 ? -4.539 2.288 8.942 1.00 86.00 681 PHE A N 1
ATOM 5278 C CA . PHE A 1 681 ? -5.975 1.969 8.938 1.00 86.00 681 PHE A CA 1
ATOM 5279 C C . PHE A 1 681 ? -6.607 1.840 10.341 1.00 86.00 681 PHE A C 1
ATOM 5281 O O . PHE A 1 681 ? -7.494 1.008 10.570 1.00 86.00 681 PHE A O 1
ATOM 5288 N N . LEU A 1 682 ? -6.200 2.705 11.280 1.00 84.94 682 LEU A N 1
ATOM 5289 C CA . LEU A 1 682 ? -6.652 2.710 12.679 1.00 84.94 682 LEU A CA 1
ATOM 5290 C C . LEU A 1 682 ? -6.278 1.418 13.434 1.00 84.94 682 LEU A C 1
ATOM 5292 O O . LEU A 1 682 ? -7.100 0.867 14.181 1.00 84.94 682 LEU A O 1
ATOM 5296 N N . ARG A 1 683 ? -5.051 0.930 13.196 1.00 79.69 683 ARG A N 1
ATOM 5297 C CA . ARG A 1 683 ? -4.351 -0.069 14.024 1.00 79.69 683 ARG A CA 1
ATOM 5298 C C . ARG A 1 683 ? -3.597 0.610 15.173 1.00 79.69 683 ARG A C 1
ATOM 5300 O O . ARG A 1 683 ? -3.700 0.140 16.301 1.00 79.69 683 ARG A O 1
ATOM 5307 N N . SER A 1 684 ? -2.906 1.714 14.884 1.00 72.31 684 SER A N 1
ATOM 5308 C CA . SER A 1 684 ? -2.303 2.631 15.869 1.00 72.31 684 SER A CA 1
ATOM 5309 C C . SER A 1 684 ? -3.342 3.650 16.365 1.00 72.31 684 SER A C 1
ATOM 5311 O O . SER A 1 684 ? -4.387 3.819 15.725 1.00 72.31 684 SER A O 1
ATOM 5313 N N . ASP A 1 685 ? -3.100 4.330 17.491 1.00 66.38 685 ASP A N 1
ATOM 5314 C CA . ASP A 1 685 ? -4.069 5.276 18.058 1.00 66.38 685 ASP A CA 1
ATOM 5315 C C . ASP A 1 685 ? -3.992 6.646 17.344 1.00 66.38 685 ASP A C 1
ATOM 5317 O O . ASP A 1 685 ? -2.910 7.229 17.210 1.00 66.38 685 ASP A O 1
ATOM 5321 N N . PRO A 1 686 ? -5.123 7.243 16.918 1.00 55.22 686 PRO A N 1
ATOM 5322 C CA . PRO A 1 686 ? -5.160 8.634 16.475 1.00 55.22 686 PRO A CA 1
ATOM 5323 C C . PRO A 1 686 ? -4.844 9.656 17.586 1.00 55.22 686 PRO A C 1
ATOM 5325 O O . PRO A 1 686 ? -4.787 10.849 17.301 1.00 55.22 686 PRO A O 1
ATOM 5328 N N . GLY A 1 687 ? -4.680 9.218 18.838 1.00 54.59 687 GLY A N 1
ATOM 5329 C CA . GLY A 1 687 ? -4.155 9.987 19.967 1.00 54.59 687 GLY A CA 1
ATOM 5330 C C . GLY A 1 687 ? -2.730 9.626 20.412 1.00 54.59 687 GLY A C 1
ATOM 5331 O O . GLY A 1 687 ? -2.299 10.175 21.419 1.00 54.59 687 GLY A O 1
ATOM 5332 N N . ASP A 1 688 ? -2.005 8.739 19.718 1.00 58.97 688 ASP A N 1
ATOM 5333 C CA . ASP A 1 688 ? -0.568 8.543 19.976 1.00 58.97 688 ASP A CA 1
ATOM 5334 C C . ASP A 1 688 ? 0.212 9.813 19.579 1.00 58.97 688 ASP A C 1
ATOM 5336 O O . ASP A 1 688 ? -0.103 10.431 18.555 1.00 58.97 688 ASP A O 1
ATOM 5340 N N . ASP A 1 689 ? 1.273 10.162 20.326 1.00 54.72 689 ASP A N 1
ATOM 5341 C CA . ASP A 1 689 ? 2.137 11.335 20.064 1.00 54.72 689 ASP A CA 1
ATOM 5342 C C . ASP A 1 689 ? 2.551 11.434 18.586 1.00 54.72 689 ASP A C 1
ATOM 5344 O O . ASP A 1 689 ? 2.574 12.516 17.999 1.00 54.72 689 ASP A O 1
ATOM 5348 N N . LEU A 1 690 ? 2.837 10.288 17.956 1.00 53.34 690 LEU A N 1
ATOM 5349 C CA . LEU A 1 690 ? 3.199 10.207 16.545 1.00 53.34 690 LEU A CA 1
ATOM 5350 C C . LEU A 1 690 ? 2.063 10.694 15.630 1.00 53.34 690 LEU A C 1
ATOM 5352 O O . LEU A 1 690 ? 2.302 11.557 14.789 1.00 53.34 690 LEU A O 1
ATOM 5356 N N . THR A 1 691 ? 0.827 10.215 15.797 1.00 59.72 691 THR A N 1
ATOM 5357 C CA . THR A 1 691 ? -0.298 10.662 14.955 1.00 59.72 691 THR A CA 1
ATOM 5358 C C . THR A 1 691 ? -0.614 12.140 15.190 1.00 59.72 691 THR A C 1
ATOM 5360 O O . THR A 1 691 ? -0.849 12.887 14.233 1.00 59.72 691 THR A O 1
ATOM 5363 N N . VAL A 1 692 ? -0.558 12.582 16.453 1.00 59.62 692 VAL A N 1
ATOM 5364 C CA . VAL A 1 692 ? -0.769 13.985 16.844 1.00 59.62 692 VAL A CA 1
ATOM 5365 C C . VAL A 1 692 ? 0.298 14.897 16.226 1.00 59.62 692 VAL A C 1
ATOM 5367 O O . VAL A 1 692 ? -0.040 15.974 15.734 1.00 59.62 692 VAL A O 1
ATOM 5370 N N . HIS A 1 693 ? 1.561 14.465 16.158 1.00 61.94 693 HIS A N 1
ATOM 5371 C CA . HIS A 1 693 ? 2.632 15.197 15.476 1.00 61.94 693 HIS A CA 1
ATOM 5372 C C . HIS A 1 693 ? 2.534 15.171 13.941 1.00 61.94 693 HIS A C 1
ATOM 5374 O O . HIS A 1 693 ? 2.873 16.172 13.307 1.00 61.94 693 HIS A O 1
ATOM 5380 N N . LEU A 1 694 ? 2.097 14.062 13.332 1.00 64.69 694 LEU A N 1
ATOM 5381 C CA . LEU A 1 694 ? 2.091 13.895 11.871 1.00 64.69 694 LEU A CA 1
ATOM 5382 C C . LEU A 1 694 ? 0.917 14.589 11.173 1.00 64.69 694 LEU A C 1
ATOM 5384 O O . LEU A 1 694 ? 1.119 15.274 10.172 1.00 64.69 694 LEU A O 1
ATOM 5388 N N . VAL A 1 695 ? -0.304 14.416 11.686 1.00 77.44 695 VAL A N 1
ATOM 5389 C CA . VAL A 1 695 ? -1.503 15.063 11.122 1.00 77.44 695 VAL A CA 1
ATOM 5390 C C . VAL A 1 695 ? -1.646 16.477 11.676 1.00 77.44 695 VAL A C 1
ATOM 5392 O O . VAL A 1 695 ? -1.891 17.427 10.932 1.00 77.44 695 VAL A O 1
ATOM 5395 N N . GLY A 1 696 ? -1.440 16.635 12.982 1.00 78.12 696 GLY A N 1
ATOM 5396 C CA . GLY A 1 696 ? -1.486 17.927 13.638 1.00 78.12 696 GLY A CA 1
ATOM 5397 C C . GLY A 1 696 ? -2.896 18.441 13.924 1.00 78.12 696 GLY A C 1
ATOM 5398 O O . GLY A 1 696 ? -3.806 18.455 13.094 1.00 78.12 696 GLY A O 1
ATOM 5399 N N . ASP A 1 697 ? -3.001 19.037 15.101 1.00 83.12 697 ASP A N 1
ATOM 5400 C CA . ASP A 1 697 ? -4.098 19.867 15.603 1.00 83.12 697 ASP A CA 1
ATOM 5401 C C . ASP A 1 697 ? -4.569 20.941 14.575 1.00 83.12 697 ASP A C 1
ATOM 5403 O O . ASP A 1 697 ? -5.738 21.333 14.516 1.00 83.12 697 ASP A O 1
ATOM 5407 N N . ARG A 1 698 ? -3.657 21.387 13.690 1.00 87.00 698 ARG A N 1
ATOM 5408 C CA . ARG A 1 698 ? -3.920 22.276 12.538 1.00 87.00 698 ARG A CA 1
ATOM 5409 C C . ARG A 1 698 ? -4.828 21.632 11.484 1.00 87.00 698 ARG A C 1
ATOM 5411 O O . ARG A 1 698 ? -5.796 22.268 11.067 1.00 87.00 698 ARG A O 1
ATOM 5418 N N . ALA A 1 699 ? -4.525 20.406 11.056 1.00 89.12 699 ALA A N 1
ATOM 5419 C CA . ALA A 1 699 ? -5.308 19.695 10.050 1.00 89.12 699 ALA A CA 1
ATOM 5420 C C . ALA A 1 699 ? -6.702 19.363 10.588 1.00 89.12 699 ALA A C 1
ATOM 5422 O O . ALA A 1 699 ? -7.689 19.621 9.909 1.00 89.12 699 ALA A O 1
ATOM 5423 N N . ILE A 1 700 ? -6.805 18.924 11.847 1.00 88.62 700 ILE A N 1
ATOM 5424 C CA . ILE A 1 700 ? -8.089 18.648 12.513 1.00 88.62 700 ILE A CA 1
ATOM 5425 C C . ILE A 1 700 ? -8.966 19.914 12.541 1.00 88.62 700 ILE A C 1
ATOM 5427 O O . ILE A 1 700 ? -10.130 19.875 12.138 1.00 88.62 700 ILE A O 1
ATOM 5431 N N . ARG A 1 701 ? -8.407 21.079 12.903 1.00 89.38 701 ARG A N 1
ATOM 5432 C CA . ARG A 1 701 ? -9.133 22.363 12.826 1.00 89.38 701 ARG A CA 1
ATOM 5433 C C . ARG A 1 701 ? -9.508 22.773 11.392 1.00 89.38 701 ARG A C 1
ATOM 5435 O O . ARG A 1 701 ? -10.558 23.389 11.205 1.00 89.38 701 ARG A O 1
ATOM 5442 N N . ARG A 1 702 ? -8.718 22.416 10.370 1.00 91.12 702 ARG A N 1
ATOM 5443 C CA . ARG A 1 702 ? -9.099 22.597 8.953 1.00 91.12 702 ARG A CA 1
ATOM 5444 C C . ARG A 1 702 ? -10.198 21.615 8.513 1.00 91.12 702 ARG A C 1
ATOM 5446 O O . ARG A 1 702 ? -11.120 22.049 7.831 1.00 91.12 702 ARG A O 1
ATOM 5453 N N . MET A 1 703 ? -10.199 20.361 8.979 1.00 90.81 703 MET A N 1
ATOM 5454 C CA . MET A 1 703 ? -11.286 19.390 8.759 1.00 90.81 703 MET A CA 1
ATOM 5455 C C . MET A 1 703 ? -12.614 19.875 9.350 1.00 90.81 703 MET A C 1
ATOM 5457 O O . MET A 1 703 ? -13.626 19.849 8.654 1.00 90.81 703 MET A O 1
ATOM 5461 N N . VAL A 1 704 ? -12.611 20.379 10.594 1.00 88.94 704 VAL A N 1
ATOM 5462 C CA . VAL A 1 704 ? -13.793 20.998 11.231 1.00 88.94 704 VAL A CA 1
ATOM 5463 C C . VAL A 1 704 ? -14.361 22.103 10.337 1.00 88.94 704 VAL A C 1
ATOM 5465 O O . VAL A 1 704 ? -15.554 22.094 10.036 1.00 88.94 704 VAL A O 1
ATOM 5468 N N . ARG A 1 705 ? -13.508 23.007 9.833 1.00 89.19 705 ARG A N 1
ATOM 5469 C CA . ARG A 1 705 ? -13.920 24.076 8.908 1.00 89.19 705 ARG A CA 1
ATOM 5470 C C . ARG A 1 705 ? -14.451 23.542 7.575 1.00 89.19 705 ARG A C 1
ATOM 5472 O O . ARG A 1 705 ? -15.492 24.018 7.137 1.00 89.19 705 ARG A O 1
ATOM 5479 N N . CYS A 1 706 ? -13.818 22.537 6.961 1.00 89.81 706 CYS A N 1
ATOM 5480 C CA . CYS A 1 706 ? -14.353 21.901 5.751 1.00 89.81 706 CYS A CA 1
ATOM 5481 C C . CYS A 1 706 ? -15.758 21.336 5.989 1.00 89.81 706 CYS A C 1
ATOM 5483 O O . CYS A 1 706 ? -16.664 21.605 5.206 1.00 89.81 706 CYS A O 1
ATOM 5485 N N . CYS A 1 707 ? -15.964 20.607 7.088 1.00 86.25 707 CYS A N 1
ATOM 5486 C CA . CYS A 1 707 ? -17.268 20.065 7.466 1.00 86.25 707 CYS A CA 1
ATOM 5487 C C . CYS A 1 707 ? -18.318 21.172 7.697 1.00 86.25 707 CYS A C 1
ATOM 5489 O O . CYS A 1 707 ? -19.453 21.048 7.237 1.00 86.25 707 CYS A O 1
ATOM 5491 N N . MET A 1 708 ? -17.952 22.289 8.337 1.00 83.50 708 MET A N 1
ATOM 5492 C CA . MET A 1 708 ? -18.847 23.447 8.474 1.00 83.50 708 MET A CA 1
ATOM 5493 C C . MET A 1 708 ? -19.225 24.042 7.109 1.00 83.50 708 MET A C 1
ATOM 5495 O O . MET A 1 708 ? -20.414 24.197 6.832 1.00 83.50 708 MET A O 1
ATOM 5499 N N . THR A 1 709 ? -18.247 24.322 6.239 1.00 83.88 709 THR A N 1
ATOM 5500 C CA . THR A 1 709 ? -18.495 24.948 4.928 1.00 83.88 709 THR A CA 1
ATOM 5501 C C . THR A 1 709 ? -19.273 24.031 3.982 1.00 83.88 709 THR A C 1
ATOM 5503 O O . THR A 1 709 ? -20.189 24.491 3.306 1.00 83.88 709 THR A O 1
ATOM 5506 N N . LEU A 1 710 ? -18.992 22.723 3.962 1.00 79.75 710 LEU A N 1
ATOM 5507 C CA . LEU A 1 710 ? -19.781 21.749 3.193 1.00 79.75 710 LEU A CA 1
ATOM 5508 C C . LEU A 1 710 ? -21.245 21.726 3.664 1.00 79.75 710 LEU A C 1
ATOM 5510 O O . LEU A 1 710 ? -22.158 21.727 2.840 1.00 79.75 710 LEU A O 1
ATOM 5514 N N . GLY A 1 711 ? -21.481 21.840 4.976 1.00 65.50 711 GLY A N 1
ATOM 5515 C CA . GLY A 1 711 ? -22.818 21.978 5.560 1.00 65.50 711 GLY A CA 1
ATOM 5516 C C . GLY A 1 711 ? -23.589 23.245 5.161 1.00 65.50 711 GLY A C 1
ATOM 5517 O O . GLY A 1 711 ? -24.807 23.288 5.342 1.00 65.50 711 GLY A O 1
ATOM 5518 N N . CYS A 1 712 ? -22.930 24.262 4.594 1.00 54.75 712 CYS A N 1
ATOM 5519 C CA . CYS A 1 712 ? -23.600 25.437 4.030 1.00 54.75 712 CYS A CA 1
ATOM 5520 C C . CYS A 1 712 ? -24.222 25.170 2.648 1.00 54.75 712 CYS A C 1
ATOM 5522 O O . CYS A 1 712 ? -25.190 25.841 2.290 1.00 54.75 712 CYS A O 1
ATOM 5524 N N . TYR A 1 713 ? -23.694 24.202 1.889 1.00 51.38 713 TYR A N 1
ATOM 5525 C CA . TYR A 1 713 ? -24.078 23.947 0.493 1.00 51.38 713 TYR A CA 1
ATOM 5526 C C . TYR A 1 713 ? -24.772 22.592 0.277 1.00 51.38 713 TYR A C 1
ATOM 5528 O O . TYR A 1 713 ? -25.596 22.468 -0.629 1.00 51.38 713 TYR A O 1
ATOM 5536 N N . THR A 1 714 ? -24.484 21.582 1.102 1.00 48.88 714 THR A N 1
ATOM 5537 C CA . THR A 1 714 ? -25.052 20.226 1.002 1.00 48.88 714 THR A CA 1
ATOM 5538 C C . THR A 1 714 ? -25.552 19.698 2.358 1.00 48.88 714 THR A C 1
ATOM 5540 O O . THR A 1 714 ? -25.363 20.313 3.406 1.00 48.88 714 THR A O 1
ATOM 5543 N N . GLN A 1 715 ? -26.288 18.576 2.330 1.00 52.00 715 GLN A N 1
ATOM 5544 C CA . GLN A 1 715 ? -27.021 17.955 3.453 1.00 52.00 715 GLN A CA 1
ATOM 5545 C C . GLN A 1 715 ? -26.342 18.095 4.835 1.00 52.00 715 GLN A C 1
ATOM 5547 O O . GLN A 1 715 ? -25.367 17.412 5.104 1.00 52.00 715 GLN A O 1
ATOM 5552 N N . LYS A 1 716 ? -26.905 18.892 5.756 1.00 58.47 716 LYS A N 1
ATOM 5553 C CA . LYS A 1 716 ? -26.287 19.383 7.020 1.00 58.47 716 LYS A CA 1
ATOM 5554 C C . LYS A 1 716 ? -25.737 18.365 8.044 1.00 58.47 716 LYS A C 1
ATOM 5556 O O . LYS A 1 716 ? -25.298 18.767 9.119 1.00 58.47 716 LYS A O 1
ATOM 5561 N N . LEU A 1 717 ? -25.697 17.076 7.719 1.00 56.31 717 LEU A N 1
ATOM 5562 C CA . LEU A 1 717 ? -24.939 16.041 8.425 1.00 56.31 717 LEU A CA 1
ATOM 5563 C C . LEU A 1 717 ? -23.481 16.462 8.702 1.00 56.31 717 LEU A C 1
ATOM 5565 O O . LEU A 1 717 ? -22.973 16.225 9.799 1.00 56.31 717 LEU A O 1
ATOM 5569 N N . TYR A 1 718 ? -22.854 17.161 7.744 1.00 64.75 718 TYR A N 1
ATOM 5570 C CA . TYR A 1 718 ? -21.494 17.705 7.857 1.00 64.75 718 TYR A CA 1
ATOM 5571 C C . TYR A 1 718 ? -21.294 18.561 9.127 1.00 64.75 718 TYR A C 1
ATOM 5573 O O . TYR A 1 718 ? -20.247 18.493 9.766 1.00 64.75 718 TYR A O 1
ATOM 5581 N N . VAL A 1 719 ? -22.309 19.319 9.564 1.00 67.81 719 VAL A N 1
ATOM 5582 C CA . VAL A 1 719 ? -22.196 20.229 10.721 1.00 67.81 719 VAL A CA 1
ATOM 5583 C C . VAL A 1 719 ? -22.127 19.459 12.047 1.00 67.81 719 VAL A C 1
ATOM 5585 O O . VAL A 1 719 ? -21.324 19.793 12.916 1.00 67.81 719 VAL A O 1
ATOM 5588 N N . VAL A 1 720 ? -22.893 18.372 12.199 1.00 72.44 720 VAL A N 1
ATOM 5589 C CA . VAL A 1 720 ? -22.804 17.503 13.392 1.00 72.44 720 VAL A CA 1
ATOM 5590 C C . VAL A 1 720 ? -21.421 16.852 13.472 1.00 72.44 720 VAL A C 1
ATOM 5592 O O . VAL A 1 720 ? -20.820 16.788 14.543 1.00 72.44 720 VAL A O 1
ATOM 5595 N N . GLN A 1 721 ? -20.882 16.426 12.328 1.00 79.50 721 GLN A N 1
ATOM 5596 C CA . GLN A 1 721 ? -19.543 15.847 12.231 1.00 79.50 721 GLN A CA 1
ATOM 5597 C C . GLN A 1 721 ? -18.444 16.862 12.578 1.00 79.50 721 GLN A C 1
ATOM 5599 O O . GLN A 1 721 ? -17.500 16.498 13.275 1.00 79.50 721 GLN A O 1
ATOM 5604 N N . ALA A 1 722 ? -18.589 18.133 12.184 1.00 78.88 722 ALA A N 1
ATOM 5605 C CA . ALA A 1 722 ? -17.694 19.210 12.613 1.00 78.88 722 ALA A CA 1
ATOM 5606 C C . ALA A 1 722 ? -17.656 19.340 14.147 1.00 78.88 722 ALA A C 1
ATOM 5608 O O . ALA A 1 722 ? -16.579 19.328 14.740 1.00 78.88 722 ALA A O 1
ATOM 5609 N N . GLY A 1 723 ? -18.826 19.372 14.800 1.00 79.06 723 GLY A N 1
ATOM 5610 C CA . GLY A 1 723 ? -18.916 19.467 16.262 1.00 79.06 723 GLY A CA 1
ATOM 5611 C C . GLY A 1 723 ? -18.367 18.247 17.014 1.00 79.06 723 GLY A C 1
ATOM 5612 O O . GLY A 1 723 ? -17.880 18.388 18.132 1.00 79.06 723 GLY A O 1
ATOM 5613 N N . LEU A 1 724 ? -18.389 17.061 16.398 1.00 84.50 724 LEU A N 1
ATOM 5614 C CA . LEU A 1 724 ? -17.782 15.842 16.948 1.00 84.50 724 LEU A CA 1
ATOM 5615 C C . LEU A 1 724 ? -16.262 15.793 16.747 1.00 84.50 724 LEU A C 1
ATOM 5617 O O . LEU A 1 724 ? -15.554 15.293 17.623 1.00 84.50 724 LEU A O 1
ATOM 5621 N N . LEU A 1 725 ? -15.759 16.335 15.631 1.00 86.44 725 LEU A N 1
ATOM 5622 C CA . LEU A 1 725 ? -14.326 16.487 15.357 1.00 86.44 725 LEU A CA 1
ATOM 5623 C C . LEU A 1 725 ? -13.650 17.480 16.317 1.00 86.44 725 LEU A C 1
ATOM 5625 O O . LEU A 1 725 ? -12.474 17.309 16.620 1.00 86.44 725 LEU A O 1
ATOM 5629 N N . CYS A 1 726 ? -14.380 18.448 16.883 1.00 86.12 726 CYS A N 1
ATOM 5630 C CA . CYS A 1 726 ? -13.861 19.313 17.950 1.00 86.12 726 CYS A CA 1
ATOM 5631 C C . CYS A 1 726 ? -13.367 18.541 19.192 1.00 86.12 726 CYS A C 1
ATOM 5633 O O . CYS A 1 726 ? -12.505 19.055 19.896 1.00 86.12 726 CYS A O 1
ATOM 5635 N N . GLN A 1 727 ? -13.849 17.312 19.445 1.00 87.00 727 GLN A N 1
ATOM 5636 C CA . GLN A 1 727 ? -13.350 16.452 20.535 1.00 87.00 727 GLN A CA 1
ATOM 5637 C C . GLN A 1 727 ? -11.931 15.893 20.282 1.00 87.00 727 GLN A C 1
ATOM 5639 O O . GLN A 1 727 ? -11.329 15.335 21.195 1.00 87.00 727 GLN A O 1
ATOM 5644 N N . PHE A 1 728 ? -11.402 15.986 19.055 1.00 84.75 728 PHE A N 1
ATOM 5645 C CA . PHE A 1 728 ? -10.042 15.544 18.704 1.00 84.75 728 PHE A CA 1
ATOM 5646 C C . PHE A 1 728 ? -8.977 16.634 18.917 1.00 84.75 728 PHE A C 1
ATOM 5648 O O . PHE A 1 728 ? -7.799 16.364 18.711 1.00 84.75 728 PHE A O 1
ATOM 5655 N N . VAL A 1 729 ? -9.390 17.855 19.262 1.00 83.56 729 VAL A N 1
ATOM 5656 C CA . VAL A 1 729 ? -8.519 19.024 19.431 1.00 83.56 729 VAL A CA 1
ATOM 5657 C C . VAL A 1 729 ? -8.215 19.207 20.913 1.00 83.56 729 VAL A C 1
ATOM 5659 O O . VAL A 1 729 ? -9.136 19.164 21.728 1.00 83.56 729 VAL A O 1
ATOM 5662 N N . GLU A 1 730 ? -6.954 19.452 21.268 1.00 80.06 730 GLU A N 1
ATOM 5663 C CA . GLU A 1 730 ? -6.538 19.632 22.665 1.00 80.06 730 GLU A CA 1
ATOM 5664 C C . GLU A 1 730 ? -5.943 21.038 22.894 1.00 80.06 730 GLU A C 1
ATOM 5666 O O . GLU A 1 730 ? -4.906 21.369 22.318 1.00 80.06 730 GLU A O 1
ATOM 5671 N N . PRO A 1 731 ? -6.568 21.901 23.729 1.00 82.25 731 PRO A N 1
ATOM 5672 C CA . PRO A 1 731 ? -7.833 21.708 24.449 1.00 82.25 731 PRO A CA 1
ATOM 5673 C C . PRO A 1 731 ? -9.073 21.771 23.535 1.00 82.25 731 PRO A C 1
ATOM 5675 O O . PRO A 1 731 ? -9.058 22.435 22.497 1.00 82.25 731 PRO A O 1
ATOM 5678 N N . LEU A 1 732 ? -10.171 21.138 23.970 1.00 83.56 732 LEU A N 1
ATOM 5679 C CA . LEU A 1 732 ? -11.439 21.084 23.231 1.00 83.56 732 LEU A CA 1
ATOM 5680 C C . LEU A 1 732 ? -11.967 22.479 22.856 1.00 83.56 732 LEU A C 1
ATOM 5682 O O . LEU A 1 732 ? -12.228 23.317 23.725 1.00 83.56 732 LEU A O 1
ATOM 5686 N N . ASP A 1 733 ? -12.250 22.693 21.567 1.00 83.69 733 ASP A N 1
ATOM 5687 C CA . ASP A 1 733 ? -12.986 23.875 21.110 1.00 83.69 733 ASP A CA 1
ATOM 5688 C C . ASP A 1 733 ? -14.497 23.695 21.312 1.00 83.69 733 ASP A C 1
ATOM 5690 O O . ASP A 1 733 ? -15.272 23.435 20.385 1.00 83.69 733 ASP A O 1
ATOM 5694 N N . TYR A 1 734 ? -14.919 23.884 22.561 1.00 85.38 734 TYR A N 1
ATOM 5695 C CA . TYR A 1 734 ? -16.328 23.980 22.919 1.00 85.38 734 TYR A CA 1
ATOM 5696 C C . TYR A 1 734 ? -17.050 25.082 22.127 1.00 85.38 734 TYR A C 1
ATOM 5698 O O . TYR A 1 734 ? -18.211 24.912 21.771 1.00 85.38 734 TYR A O 1
ATOM 5706 N N . SER A 1 735 ? -16.410 26.210 21.805 1.00 85.50 735 SER A N 1
ATOM 5707 C CA . SER A 1 735 ? -17.111 27.329 21.158 1.00 85.50 735 SER A CA 1
ATOM 5708 C C . SER A 1 735 ? -17.639 26.953 19.766 1.00 85.50 735 SER A C 1
ATOM 5710 O O . SER A 1 735 ? -18.819 27.171 19.472 1.00 85.50 735 SER A O 1
ATOM 5712 N N . THR A 1 736 ? -16.815 26.281 18.958 1.00 84.94 736 THR A N 1
ATOM 5713 C CA . THR A 1 736 ? -17.213 25.760 17.644 1.00 84.94 736 THR A CA 1
ATOM 5714 C C . THR A 1 736 ? -18.135 24.547 17.775 1.00 84.94 736 THR A C 1
ATOM 5716 O O . THR A 1 736 ? -19.155 24.488 17.082 1.00 84.94 736 THR A O 1
ATOM 5719 N N . ALA A 1 737 ? -17.848 23.615 18.693 1.00 83.12 737 ALA A N 1
ATOM 5720 C CA . ALA A 1 737 ? -18.662 22.412 18.890 1.00 83.12 737 ALA A CA 1
ATOM 5721 C C . ALA A 1 737 ? -20.119 22.747 19.240 1.00 83.12 737 ALA A C 1
ATOM 5723 O O . ALA A 1 737 ? -21.060 22.257 18.611 1.00 83.12 737 ALA A O 1
ATOM 5724 N N . LEU A 1 738 ? -20.311 23.635 20.216 1.00 81.88 738 LEU A N 1
ATOM 5725 C CA . LEU A 1 738 ? -21.627 24.030 20.708 1.00 81.88 738 LEU A CA 1
ATOM 5726 C C . LEU A 1 738 ? -22.398 24.834 19.649 1.00 81.88 738 LEU A C 1
ATOM 5728 O O . LEU A 1 738 ? -23.605 24.643 19.515 1.00 81.88 738 LEU A O 1
ATOM 5732 N N . CYS A 1 739 ? -21.714 25.665 18.853 1.00 81.88 739 CYS A N 1
ATOM 5733 C CA . CYS A 1 739 ? -22.305 26.360 17.705 1.00 81.88 739 CYS A CA 1
ATOM 5734 C C . CYS A 1 739 ? -22.865 25.362 16.673 1.00 81.88 739 CYS A C 1
ATOM 5736 O O . CYS A 1 739 ? -24.045 25.426 16.320 1.00 81.88 739 CYS A O 1
ATOM 5738 N N . CYS A 1 740 ? -22.054 24.377 16.273 1.00 77.69 740 CYS A N 1
ATOM 5739 C CA . CYS A 1 740 ? -22.438 23.334 15.319 1.00 77.69 740 CYS A CA 1
ATOM 5740 C C . CYS A 1 740 ? -23.635 22.491 15.800 1.00 77.69 740 CYS A C 1
ATOM 5742 O O . CYS A 1 740 ? -24.526 22.157 15.021 1.00 77.69 740 CYS A O 1
ATOM 5744 N N . LEU A 1 741 ? -23.684 22.163 17.094 1.00 73.50 741 LEU A N 1
ATOM 5745 C CA . LEU A 1 741 ? -24.733 21.323 17.686 1.00 73.50 741 LEU A CA 1
ATOM 5746 C C . LEU A 1 741 ? -26.024 22.098 18.025 1.00 73.50 741 LEU A C 1
ATOM 5748 O O . LEU A 1 741 ? -27.097 21.500 18.165 1.00 73.50 741 LEU A O 1
ATOM 5752 N N . GLN A 1 742 ? -25.958 23.428 18.162 1.00 72.94 742 GLN A N 1
ATOM 5753 C CA . GLN A 1 742 ? -27.131 24.244 18.485 1.00 72.94 742 GLN A CA 1
ATOM 5754 C C . GLN A 1 742 ? -28.048 24.541 17.298 1.00 72.94 742 GLN A C 1
ATOM 5756 O O . GLN A 1 742 ? -29.238 24.771 17.553 1.00 72.94 742 GLN A O 1
ATOM 5761 N N . ASP A 1 743 ? -27.558 24.502 16.050 1.00 67.69 743 ASP A N 1
ATOM 5762 C CA . ASP A 1 743 ? -28.337 24.856 14.852 1.00 67.69 743 ASP A CA 1
ATOM 5763 C C . ASP A 1 743 ? -29.739 24.202 14.868 1.00 67.69 743 ASP A C 1
ATOM 5765 O O . ASP A 1 743 ? -29.947 23.052 15.274 1.00 67.69 743 ASP A O 1
ATOM 5769 N N . ARG A 1 744 ? -30.742 25.002 14.508 1.00 56.34 744 ARG A N 1
ATOM 5770 C CA . ARG A 1 744 ? -32.165 24.641 14.481 1.00 56.34 744 ARG A CA 1
ATOM 5771 C C . ARG A 1 744 ? -32.627 24.140 13.112 1.00 56.34 744 ARG A C 1
ATOM 5773 O O . ARG A 1 744 ? -33.792 23.796 12.967 1.00 56.34 744 ARG A O 1
ATOM 5780 N N . SER A 1 745 ? -31.748 24.139 12.113 1.00 55.44 745 SER A N 1
ATOM 5781 C CA . SER A 1 745 ? -32.100 23.986 10.698 1.00 55.44 745 SER A CA 1
ATOM 5782 C C . SER A 1 745 ? -31.604 22.681 10.049 1.00 55.44 745 SER A C 1
ATOM 5784 O O . SER A 1 745 ? -31.525 22.604 8.819 1.00 55.44 745 SER A O 1
ATOM 5786 N N . GLY A 1 746 ? -31.245 21.681 10.867 1.00 50.50 746 GLY A N 1
ATOM 5787 C CA . GLY A 1 746 ? -30.696 20.378 10.464 1.00 50.50 746 GLY A CA 1
ATOM 5788 C C . GLY A 1 746 ? -31.724 19.242 10.329 1.00 50.50 746 GLY A C 1
ATOM 5789 O O . GLY A 1 746 ? -32.845 19.332 10.824 1.00 50.50 746 GLY A O 1
ATOM 5790 N N . VAL A 1 747 ? -31.312 18.164 9.652 1.00 49.84 747 VAL A N 1
ATOM 5791 C CA . VAL A 1 747 ? -32.131 16.979 9.318 1.00 49.84 747 VAL A CA 1
ATOM 5792 C C . VAL A 1 747 ? -31.801 15.795 10.253 1.00 49.84 747 VAL A C 1
ATOM 5794 O O . VAL A 1 747 ? -30.825 15.821 11.001 1.00 49.84 747 VAL A O 1
ATOM 5797 N N . ASP A 1 748 ? -32.671 14.787 10.252 1.00 53.22 748 ASP A N 1
ATOM 5798 C CA . ASP A 1 748 ? -32.870 13.747 11.270 1.00 53.22 748 ASP A CA 1
ATOM 5799 C C . ASP A 1 748 ? -31.799 12.631 11.314 1.00 53.22 748 ASP A C 1
ATOM 5801 O O . ASP A 1 748 ? -32.095 11.469 11.062 1.00 53.22 748 ASP A O 1
ATOM 5805 N N . ALA A 1 749 ? -30.533 12.987 11.573 1.00 63.78 749 ALA A N 1
ATOM 5806 C CA . ALA A 1 749 ? -29.423 12.019 11.645 1.00 63.78 749 ALA A CA 1
ATOM 5807 C C . ALA A 1 749 ? -28.303 12.375 12.654 1.00 63.78 749 ALA A C 1
ATOM 5809 O O . ALA A 1 749 ? -27.197 11.837 12.581 1.00 63.78 749 ALA A O 1
ATOM 5810 N N . MET A 1 750 ? -28.554 13.291 13.598 1.00 73.31 750 MET A N 1
ATOM 5811 C CA . MET A 1 750 ? -27.605 13.604 14.687 1.00 73.31 750 MET A CA 1
ATOM 5812 C C . MET A 1 750 ? -27.451 12.428 15.667 1.00 73.31 750 MET A C 1
ATOM 5814 O O . MET A 1 750 ? -26.368 12.166 16.188 1.00 73.31 750 MET A O 1
ATOM 5818 N N . ASP A 1 751 ? -28.546 11.714 15.903 1.00 77.12 751 ASP A N 1
ATOM 5819 C CA . ASP A 1 751 ? -28.670 10.610 16.848 1.00 77.12 751 ASP A CA 1
ATOM 5820 C C . ASP A 1 751 ? -27.853 9.376 16.460 1.00 77.12 751 ASP A C 1
ATOM 5822 O O . ASP A 1 751 ? -27.275 8.717 17.329 1.00 77.12 751 ASP A O 1
ATOM 5826 N N . ALA A 1 752 ? -27.691 9.149 15.155 1.00 81.25 752 ALA A N 1
ATOM 5827 C CA . ALA A 1 752 ? -26.778 8.159 14.598 1.00 81.25 752 ALA A CA 1
ATOM 5828 C C . ALA A 1 752 ? -25.327 8.308 15.105 1.00 81.25 752 ALA A C 1
ATOM 5830 O O . ALA A 1 752 ? -24.588 7.327 15.080 1.00 81.25 752 ALA A O 1
ATOM 5831 N N . TYR A 1 753 ? -24.925 9.488 15.601 1.00 84.31 753 TYR A N 1
ATOM 5832 C CA . TYR A 1 753 ? -23.565 9.776 16.067 1.00 84.31 753 TYR A CA 1
ATOM 5833 C C . TYR A 1 753 ? -23.418 9.977 17.583 1.00 84.31 753 TYR A C 1
ATOM 5835 O O . TYR A 1 753 ? -22.291 10.161 18.044 1.00 84.31 753 TYR A O 1
ATOM 5843 N N . TYR A 1 754 ? -24.479 9.900 18.400 1.00 87.88 754 TYR A N 1
ATOM 5844 C CA . TYR A 1 754 ? -24.336 10.092 19.859 1.00 87.88 754 TYR A CA 1
ATOM 5845 C C . TYR A 1 754 ? -23.364 9.098 20.505 1.00 87.88 754 TYR A C 1
ATOM 5847 O O . TYR A 1 754 ? -22.687 9.423 21.475 1.00 87.88 754 TYR A O 1
ATOM 5855 N N . HIS A 1 755 ? -23.234 7.901 19.933 1.00 87.88 755 HIS A N 1
ATOM 5856 C CA . HIS A 1 755 ? -22.286 6.889 20.390 1.00 87.88 755 HIS A CA 1
ATOM 5857 C C . HIS A 1 755 ? -20.806 7.238 20.106 1.00 87.88 755 HIS A C 1
ATOM 5859 O O . HIS A 1 755 ? -19.931 6.465 20.489 1.00 87.88 755 HIS A O 1
ATOM 5865 N N . CYS A 1 756 ? -20.523 8.343 19.404 1.00 89.50 756 CYS A N 1
ATOM 5866 C CA . CYS A 1 756 ? -19.186 8.898 19.151 1.00 89.50 756 CYS A CA 1
ATOM 5867 C C . CYS A 1 756 ? -18.850 10.084 20.080 1.00 89.50 756 CYS A C 1
ATOM 5869 O O . CYS A 1 756 ? -17.841 10.754 19.869 1.00 89.50 756 CYS A O 1
ATOM 5871 N N . LEU A 1 757 ? -19.677 10.359 21.092 1.00 89.38 757 LEU A N 1
ATOM 5872 C CA . LEU A 1 757 ? -19.382 11.330 22.146 1.00 89.38 757 LEU A CA 1
ATOM 5873 C C . LEU A 1 757 ? -18.618 10.657 23.293 1.00 89.38 757 LEU A C 1
ATOM 5875 O O . LEU A 1 757 ? -19.027 9.586 23.750 1.00 89.38 757 LEU A O 1
ATOM 5879 N N . TRP A 1 758 ? -17.542 11.290 23.766 1.00 90.44 758 TRP A N 1
ATOM 5880 C CA . TRP A 1 758 ? -16.816 10.893 24.984 1.00 90.44 758 TRP A CA 1
ATOM 5881 C C . TRP A 1 758 ? -16.574 12.041 25.964 1.00 90.44 758 TRP A C 1
ATOM 5883 O O . TRP A 1 758 ? -16.365 11.771 27.143 1.00 90.44 758 TRP A O 1
ATOM 5893 N N . ASP A 1 759 ? -16.619 13.303 25.528 1.00 90.44 759 ASP A N 1
ATOM 5894 C CA . ASP A 1 759 ? -16.507 14.418 26.468 1.00 90.44 759 ASP A CA 1
ATOM 5895 C C . ASP A 1 759 ? -17.812 14.622 27.257 1.00 90.44 759 ASP A C 1
ATOM 5897 O O . ASP A 1 759 ? -18.871 14.910 26.691 1.00 90.44 759 ASP A O 1
ATOM 5901 N N . VAL A 1 760 ? -17.730 14.490 28.582 1.00 90.44 760 VAL A N 1
ATOM 5902 C CA . VAL A 1 760 ? -18.886 14.570 29.489 1.00 90.44 760 VAL A CA 1
ATOM 5903 C C . VAL A 1 760 ? -19.539 15.956 29.444 1.00 90.44 760 VAL A C 1
ATOM 5905 O O . VAL A 1 760 ? -20.765 16.049 29.405 1.00 90.44 760 VAL A O 1
ATOM 5908 N N . THR A 1 761 ? -18.747 17.029 29.369 1.00 89.50 761 THR A N 1
ATOM 5909 C CA . THR A 1 761 ? -19.238 18.420 29.355 1.00 89.50 761 THR A CA 1
ATOM 5910 C C . THR A 1 761 ? -20.077 18.708 28.104 1.00 89.50 761 THR A C 1
ATOM 5912 O O . THR A 1 761 ? -21.148 19.322 28.170 1.00 89.50 761 THR A O 1
ATOM 5915 N N . LEU A 1 762 ? -19.623 18.219 26.949 1.00 88.06 762 LEU A N 1
ATOM 5916 C CA . LEU A 1 762 ? -20.316 18.295 25.670 1.00 88.06 762 LEU A CA 1
ATOM 5917 C C . LEU A 1 762 ? -21.610 17.468 25.698 1.00 88.06 762 LEU A C 1
ATOM 5919 O O . LEU A 1 762 ? -22.654 17.951 25.255 1.00 88.06 762 LEU A O 1
ATOM 5923 N N . ILE A 1 763 ? -21.572 16.261 26.272 1.00 89.94 763 ILE A N 1
ATOM 5924 C CA . ILE A 1 763 ? -22.745 15.388 26.443 1.00 89.94 763 ILE A CA 1
ATOM 5925 C C . ILE A 1 763 ? -23.811 16.059 27.333 1.00 89.94 763 ILE A C 1
ATOM 5927 O O . ILE A 1 763 ? -24.980 16.124 26.941 1.00 89.94 763 ILE A O 1
ATOM 5931 N N . GLU A 1 764 ? -23.432 16.624 28.485 1.00 90.25 764 GLU A N 1
ATOM 5932 C CA . GLU A 1 764 ? -24.342 17.371 29.371 1.00 90.25 764 GLU A CA 1
ATOM 5933 C C . GLU A 1 764 ? -25.003 18.560 28.662 1.00 90.25 764 GLU A C 1
ATOM 5935 O O . GLU A 1 764 ? -26.214 18.791 28.788 1.00 90.25 764 GLU A O 1
ATOM 5940 N N . PHE A 1 765 ? -24.235 19.308 27.866 1.00 87.06 765 PHE A N 1
ATOM 5941 C CA . PHE A 1 765 ? -24.785 20.415 27.094 1.00 87.06 765 PHE A CA 1
ATOM 5942 C C . PHE A 1 765 ? -25.755 19.942 26.009 1.00 87.06 765 PHE A C 1
ATOM 5944 O O . PHE A 1 765 ? -26.799 20.569 25.822 1.00 87.06 765 PHE A O 1
ATOM 5951 N N . ILE A 1 766 ? -25.458 18.843 25.311 1.00 86.06 766 ILE A N 1
ATOM 5952 C CA . ILE A 1 766 ? -26.355 18.256 24.305 1.00 86.06 766 ILE A CA 1
ATOM 5953 C C . ILE A 1 766 ? -27.687 17.841 24.960 1.00 86.06 766 ILE A C 1
ATOM 5955 O O . ILE A 1 766 ? -28.755 18.169 24.438 1.00 86.06 766 ILE A O 1
ATOM 5959 N N . ILE A 1 767 ? -27.655 17.227 26.150 1.00 89.19 767 ILE A N 1
ATOM 5960 C CA . ILE A 1 767 ? -28.860 16.907 26.945 1.00 89.19 767 ILE A CA 1
ATOM 5961 C C . ILE A 1 767 ? -29.666 18.181 27.253 1.00 89.19 767 ILE A C 1
ATOM 5963 O O . ILE A 1 767 ? -30.879 18.225 27.029 1.00 89.19 767 ILE A O 1
ATOM 5967 N N . ASN A 1 768 ? -28.998 19.245 27.710 1.00 88.88 768 ASN A N 1
ATOM 5968 C CA . ASN A 1 768 ? -29.602 20.552 27.999 1.00 88.88 768 ASN A CA 1
ATOM 5969 C C . ASN A 1 768 ? -30.194 21.211 26.732 1.00 88.88 768 ASN A C 1
ATOM 5971 O O . ASN A 1 768 ? -31.285 21.783 26.770 1.00 88.88 768 ASN A O 1
ATOM 5975 N N . ALA A 1 769 ? -29.520 21.082 25.586 1.00 84.62 769 ALA A N 1
ATOM 5976 C CA . ALA A 1 769 ? -29.977 21.589 24.297 1.00 84.62 769 ALA A CA 1
ATOM 5977 C C . ALA A 1 769 ? -31.242 20.862 23.813 1.00 84.62 769 ALA A C 1
ATOM 5979 O O . ALA A 1 769 ? -32.227 21.531 23.495 1.00 84.62 769 ALA A O 1
ATOM 5980 N N . HIS A 1 770 ? -31.278 19.525 23.829 1.00 86.44 770 HIS A N 1
ATOM 5981 C CA . HIS A 1 770 ? -32.486 18.768 23.476 1.00 86.44 770 HIS A CA 1
ATOM 5982 C C . HIS A 1 770 ? -33.634 19.025 24.463 1.00 86.44 770 HIS A C 1
ATOM 5984 O O . HIS A 1 770 ? -34.769 19.220 24.031 1.00 86.44 770 HIS A O 1
ATOM 5990 N N . GLN A 1 771 ? -33.354 19.142 25.768 1.00 88.88 771 GLN A N 1
ATOM 5991 C CA . GLN A 1 771 ? -34.354 19.524 26.774 1.00 88.88 771 GLN A CA 1
ATOM 5992 C C . GLN A 1 771 ? -34.954 20.918 26.499 1.00 88.88 771 GLN A C 1
ATOM 5994 O O . GLN A 1 771 ? -36.163 21.094 26.634 1.00 88.88 771 GLN A O 1
ATOM 5999 N N . LYS A 1 772 ? -34.145 21.896 26.065 1.00 86.88 772 LYS A N 1
ATOM 6000 C CA . LYS A 1 772 ? -34.606 23.240 25.654 1.00 86.88 772 LYS A CA 1
ATOM 6001 C C . LYS A 1 772 ? -35.325 23.262 24.300 1.00 86.88 772 LYS A C 1
ATOM 6003 O O . LYS A 1 772 ? -36.172 24.127 24.094 1.00 86.88 772 LYS A O 1
ATOM 6008 N N . LYS A 1 773 ? -34.993 22.348 23.381 1.00 83.31 773 LYS A N 1
ATOM 6009 C CA . LYS A 1 773 ? -35.680 22.174 22.085 1.00 83.31 773 LYS A CA 1
ATOM 6010 C C . LYS A 1 773 ? -36.972 21.337 22.198 1.00 83.31 773 LYS A C 1
ATOM 6012 O O . LYS A 1 773 ? -37.780 21.360 21.278 1.00 83.31 773 LYS A O 1
ATOM 6017 N N . GLY A 1 774 ? -37.193 20.635 23.317 1.00 85.19 774 GLY A N 1
ATOM 6018 C CA . GLY A 1 774 ? -38.330 19.721 23.520 1.00 85.19 774 GLY A CA 1
ATOM 6019 C C . GLY A 1 774 ? -38.129 18.321 22.919 1.00 85.19 774 GLY A C 1
ATOM 6020 O O . GLY A 1 774 ? -39.070 17.537 22.832 1.00 85.19 774 GLY A O 1
ATOM 6021 N N . GLU A 1 775 ? -36.906 17.984 22.510 1.00 86.12 775 GLU A N 1
ATOM 6022 C CA . GLU A 1 775 ? -36.561 16.763 21.773 1.00 86.12 775 GLU A CA 1
ATOM 6023 C C . GLU A 1 775 ? -36.346 15.567 22.723 1.00 86.12 775 GLU A C 1
ATOM 6025 O O . GLU A 1 775 ? -35.246 15.027 22.843 1.00 86.12 775 GLU A O 1
ATOM 6030 N N . ILE A 1 776 ? -37.408 15.161 23.431 1.00 87.62 776 ILE A N 1
ATOM 6031 C CA . ILE A 1 776 ? -37.364 14.173 24.530 1.00 87.62 776 ILE A CA 1
ATOM 6032 C C . ILE A 1 776 ? -36.683 12.856 24.116 1.00 87.62 776 ILE A C 1
ATOM 6034 O O . ILE A 1 776 ? -35.815 12.372 24.834 1.00 87.62 776 ILE A O 1
ATOM 6038 N N . GLN A 1 777 ? -37.010 12.296 22.946 1.00 87.62 777 GLN A N 1
ATOM 6039 C CA . GLN A 1 777 ? -36.429 11.021 22.493 1.00 87.62 777 GLN A CA 1
ATOM 6040 C C . GLN A 1 777 ? -34.906 11.099 22.294 1.00 87.62 777 GLN A C 1
ATOM 6042 O O . GLN A 1 777 ? -34.183 10.181 22.680 1.00 87.62 777 GLN A O 1
ATOM 6047 N N . ARG A 1 778 ? -34.409 12.215 21.747 1.00 85.88 778 ARG A N 1
ATOM 6048 C CA . ARG A 1 778 ? -32.974 12.469 21.549 1.00 85.88 778 ARG A CA 1
ATOM 6049 C C . ARG A 1 778 ? -32.265 12.745 22.871 1.00 85.88 778 ARG A C 1
ATOM 6051 O O . ARG A 1 778 ? -31.225 12.149 23.132 1.00 85.88 778 ARG A O 1
ATOM 6058 N N . ARG A 1 779 ? -32.872 13.546 23.757 1.00 90.69 779 ARG A N 1
ATOM 6059 C CA . ARG A 1 779 ? -32.414 13.714 25.149 1.00 90.69 779 ARG A CA 1
ATOM 6060 C C . ARG A 1 779 ? -32.235 12.355 25.836 1.00 90.69 779 ARG A C 1
ATOM 6062 O O . ARG A 1 779 ? -31.200 12.118 26.447 1.00 90.69 779 ARG A O 1
ATOM 6069 N N . ASP A 1 780 ? -33.206 11.457 25.695 1.00 91.75 780 ASP A N 1
ATOM 6070 C CA . ASP A 1 780 ? -33.197 10.135 26.333 1.00 91.75 780 ASP A CA 1
ATOM 6071 C C . ASP A 1 780 ? -32.222 9.149 25.669 1.00 91.75 780 ASP A C 1
ATOM 6073 O O . ASP A 1 780 ? -31.742 8.223 26.324 1.00 91.75 780 ASP A O 1
ATOM 6077 N N . ALA A 1 781 ? -31.878 9.349 24.393 1.00 89.25 781 ALA A N 1
ATOM 6078 C CA . ALA A 1 781 ? -30.774 8.647 23.743 1.00 89.25 781 ALA A CA 1
ATOM 6079 C C . ALA A 1 781 ? -29.411 9.106 24.296 1.00 89.25 781 ALA A C 1
ATOM 6081 O O . ALA A 1 781 ? -28.581 8.269 24.642 1.00 89.25 781 ALA A O 1
ATOM 6082 N N . VAL A 1 782 ? -29.199 10.415 24.467 1.00 89.38 782 VAL A N 1
ATOM 6083 C CA . VAL A 1 782 ? -27.940 10.966 25.007 1.00 89.38 782 VAL A CA 1
ATOM 6084 C C . VAL A 1 782 ? -27.791 10.685 26.510 1.00 89.38 782 VAL A C 1
ATOM 6086 O O . VAL A 1 782 ? -26.695 10.371 26.969 1.00 89.38 782 VAL A O 1
ATOM 6089 N N . LEU A 1 783 ? -28.889 10.665 27.274 1.00 91.62 783 LEU A N 1
ATOM 6090 C CA . LEU A 1 783 ? -28.895 10.210 28.673 1.00 91.62 783 LEU A CA 1
ATOM 6091 C C . LEU A 1 783 ? -28.486 8.733 28.827 1.00 91.62 783 LEU A C 1
ATOM 6093 O O . LEU A 1 783 ? -27.916 8.362 29.850 1.00 91.62 783 LEU A O 1
ATOM 6097 N N . LYS A 1 784 ? -28.714 7.884 27.815 1.00 92.25 784 LYS A N 1
ATOM 6098 C CA . LYS A 1 784 ? -28.177 6.511 27.804 1.00 92.25 784 LYS A CA 1
ATOM 6099 C C . LYS A 1 784 ? -26.676 6.472 27.519 1.00 92.25 784 LYS A C 1
ATOM 6101 O O . LYS A 1 784 ? -26.026 5.552 27.998 1.00 92.25 784 LYS A O 1
ATOM 6106 N N . VAL A 1 785 ? -26.136 7.449 26.781 1.00 90.44 785 VAL A N 1
ATOM 6107 C CA . VAL A 1 785 ? -24.692 7.579 26.514 1.00 90.44 785 VAL A CA 1
ATOM 6108 C C . VAL A 1 785 ? -23.949 8.062 27.762 1.00 90.44 785 VAL A C 1
ATOM 6110 O O . VAL A 1 785 ? -22.998 7.408 28.174 1.00 90.44 785 VAL A O 1
ATOM 6113 N N . ILE A 1 786 ? -24.417 9.119 28.443 1.00 91.69 786 ILE A N 1
ATOM 6114 C CA . ILE A 1 786 ? -23.779 9.577 29.698 1.00 91.69 786 ILE A CA 1
ATOM 6115 C C . ILE A 1 786 ? -23.864 8.526 30.822 1.00 91.69 786 ILE A C 1
ATOM 6117 O O . ILE A 1 786 ? -23.016 8.485 31.706 1.00 91.69 786 ILE A O 1
ATOM 6121 N N . GLY A 1 787 ? -24.869 7.644 30.771 1.00 90.06 787 GLY A N 1
ATOM 6122 C CA . GLY A 1 787 ? -25.014 6.502 31.676 1.00 90.06 787 GLY A CA 1
ATOM 6123 C C . GLY A 1 787 ? -24.116 5.296 31.360 1.00 90.06 787 GLY A C 1
ATOM 6124 O O . GLY A 1 787 ? -24.200 4.292 32.069 1.00 90.06 787 GLY A O 1
ATOM 6125 N N . GLN A 1 788 ? -23.281 5.340 30.314 1.00 91.94 788 GLN A N 1
ATOM 6126 C CA . GLN A 1 788 ? -22.342 4.257 30.013 1.00 91.94 788 GLN A CA 1
ATOM 6127 C C . GLN A 1 788 ? -21.154 4.293 30.982 1.00 91.94 788 GLN A C 1
ATOM 6129 O O . GLN A 1 788 ? -20.434 5.286 31.061 1.00 91.94 788 GLN A O 1
ATOM 6134 N N . LEU A 1 789 ? -20.904 3.173 31.672 1.00 90.62 789 LEU A N 1
ATOM 6135 C CA . LEU A 1 789 ? -19.858 3.051 32.702 1.00 90.62 789 LEU A CA 1
ATOM 6136 C C . LEU A 1 789 ? -18.454 3.452 32.217 1.00 90.62 789 LEU A C 1
ATOM 6138 O O . LEU A 1 789 ? -17.641 3.901 33.015 1.00 90.62 789 LEU A O 1
ATOM 6142 N N . GLU A 1 790 ? -18.176 3.308 30.922 1.00 89.44 790 GLU A N 1
ATOM 6143 C CA . GLU A 1 790 ? -16.904 3.660 30.277 1.00 89.44 790 GLU A CA 1
ATOM 6144 C C . GLU A 1 790 ? -16.633 5.181 30.206 1.00 89.44 790 GLU A C 1
ATOM 6146 O O . GLU A 1 790 ? -15.474 5.579 30.270 1.00 89.44 790 GLU A O 1
ATOM 6151 N N . ILE A 1 791 ? -17.674 6.029 30.153 1.00 88.56 791 ILE A N 1
ATOM 6152 C CA . ILE A 1 791 ? -17.558 7.505 30.062 1.00 88.56 791 ILE A CA 1
ATOM 6153 C C . ILE A 1 791 ? -17.672 8.181 31.447 1.00 88.56 791 ILE A C 1
ATOM 6155 O O . ILE A 1 791 ? -17.825 9.395 31.564 1.00 88.56 791 ILE A O 1
ATOM 6159 N N . ASN A 1 792 ? -17.624 7.410 32.535 1.00 88.69 792 ASN A N 1
ATOM 6160 C CA . ASN A 1 792 ? -17.646 7.967 33.884 1.00 88.69 792 ASN A CA 1
ATOM 6161 C C . ASN A 1 792 ? -16.351 8.757 34.151 1.00 88.69 792 ASN A C 1
ATOM 6163 O O . ASN A 1 792 ? -15.262 8.186 34.144 1.00 88.69 792 ASN A O 1
ATOM 6167 N N . SER A 1 793 ? -16.466 10.050 34.460 1.00 86.50 793 SER A N 1
ATOM 6168 C CA . SER A 1 793 ? -15.334 10.946 34.757 1.00 86.50 793 SER A CA 1
ATOM 6169 C C . SER A 1 793 ? -14.515 10.553 35.997 1.00 86.50 793 SER A C 1
ATOM 6171 O O . SER A 1 793 ? -13.424 11.077 36.201 1.00 86.50 793 SER A O 1
ATOM 6173 N N . ASN A 1 794 ? -15.011 9.612 36.806 1.00 89.12 794 ASN A N 1
ATOM 6174 C CA . ASN A 1 794 ? -14.301 9.020 37.945 1.00 89.12 794 ASN A CA 1
ATOM 6175 C C . ASN A 1 794 ? -13.478 7.765 37.568 1.00 89.12 794 ASN A C 1
ATOM 6177 O O . ASN A 1 794 ? -12.866 7.152 38.441 1.00 89.12 794 ASN A O 1
ATOM 6181 N N . ASN A 1 795 ? -13.485 7.344 36.297 1.00 91.06 795 ASN A N 1
ATOM 6182 C CA . ASN A 1 795 ? -12.658 6.239 35.805 1.00 91.06 795 ASN A CA 1
ATOM 6183 C C . ASN A 1 795 ? -11.170 6.626 35.756 1.00 91.06 795 ASN A C 1
ATOM 6185 O O . ASN A 1 795 ? -10.839 7.797 35.590 1.00 91.06 795 ASN A O 1
ATOM 6189 N N . ASN A 1 796 ? -10.274 5.634 35.805 1.00 92.38 796 ASN A N 1
ATOM 6190 C CA . ASN A 1 796 ? -8.846 5.840 35.535 1.00 92.38 796 ASN A CA 1
ATOM 6191 C C . ASN A 1 796 ? -8.622 6.414 34.119 1.00 92.38 796 ASN A C 1
ATOM 6193 O O . ASN A 1 796 ? -9.347 6.045 33.193 1.00 92.38 796 ASN A O 1
ATOM 6197 N N . GLU A 1 797 ? -7.590 7.242 33.933 1.00 86.94 797 GLU A N 1
ATOM 6198 C CA . GLU A 1 797 ? -7.256 7.881 32.646 1.00 86.94 797 GLU A CA 1
ATOM 6199 C C . GLU A 1 797 ? -7.121 6.872 31.499 1.00 86.94 797 GLU A C 1
ATOM 6201 O O . GLU A 1 797 ? -7.555 7.138 30.385 1.00 86.94 797 GLU A O 1
ATOM 6206 N N . GLU A 1 798 ? -6.569 5.691 31.776 1.00 87.25 798 GLU A N 1
ATOM 6207 C CA . GLU A 1 798 ? -6.441 4.576 30.830 1.00 87.25 798 GLU A CA 1
ATOM 6208 C C . GLU A 1 798 ? -7.799 4.122 30.263 1.00 87.25 798 GLU A C 1
ATOM 6210 O O . GLU A 1 798 ? -7.950 3.948 29.055 1.00 87.25 798 GLU A O 1
ATOM 6215 N N . ILE A 1 799 ? -8.816 4.008 31.125 1.00 88.06 799 ILE A N 1
ATOM 6216 C CA . ILE A 1 799 ? -10.179 3.627 30.732 1.00 88.06 799 ILE A CA 1
ATOM 6217 C C . ILE A 1 799 ? -10.828 4.763 29.936 1.00 88.06 799 ILE A C 1
ATOM 6219 O O . ILE A 1 799 ? -11.480 4.502 28.928 1.00 88.06 799 ILE A O 1
ATOM 6223 N N . GLN A 1 800 ? -10.624 6.020 30.349 1.00 87.62 800 GLN A N 1
ATOM 6224 C CA . GLN A 1 800 ? -11.130 7.186 29.615 1.00 87.62 800 GLN A CA 1
ATOM 6225 C C . GLN A 1 800 ? -10.486 7.292 28.219 1.00 87.62 800 GLN A C 1
ATOM 6227 O O . GLN A 1 800 ? -11.182 7.545 27.235 1.00 87.62 800 GLN A O 1
ATOM 6232 N N . ARG A 1 801 ? -9.176 7.024 28.113 1.00 85.75 801 ARG A N 1
ATOM 6233 C CA . ARG A 1 801 ? -8.405 7.017 26.862 1.00 85.75 801 ARG A CA 1
ATOM 6234 C C . ARG A 1 801 ? -8.899 5.940 25.901 1.00 85.75 801 ARG A C 1
ATOM 6236 O O . ARG A 1 801 ? -9.202 6.263 24.758 1.00 85.75 801 ARG A O 1
ATOM 6243 N N . GLU A 1 802 ? -9.066 4.699 26.355 1.00 86.94 802 GLU A N 1
ATOM 6244 C CA . GLU A 1 802 ? -9.602 3.616 25.516 1.00 86.94 802 GLU A CA 1
ATOM 6245 C C . GLU A 1 802 ? -11.082 3.839 25.142 1.00 86.94 802 GLU A C 1
ATOM 6247 O O . GLU A 1 802 ? -11.472 3.646 23.986 1.00 86.94 802 GLU A O 1
ATOM 6252 N N . ALA A 1 803 ? -11.910 4.347 26.065 1.00 88.88 803 ALA A N 1
ATOM 6253 C CA . ALA A 1 803 ? -13.297 4.717 25.770 1.00 88.88 803 ALA A CA 1
ATOM 6254 C C . ALA A 1 803 ? -13.389 5.820 24.698 1.00 88.88 803 ALA A C 1
ATOM 6256 O O . ALA A 1 803 ? -14.264 5.753 23.824 1.00 88.88 803 ALA A O 1
ATOM 6257 N N . ALA A 1 804 ? -12.476 6.798 24.727 1.00 87.50 804 ALA A N 1
ATOM 6258 C CA . ALA A 1 804 ? -12.333 7.832 23.707 1.00 87.50 804 ALA A CA 1
ATOM 6259 C C . ALA A 1 804 ? -11.783 7.269 22.385 1.00 87.50 804 ALA A C 1
ATOM 6261 O O . ALA A 1 804 ? -12.384 7.506 21.341 1.00 87.50 804 ALA A O 1
ATOM 6262 N N . LYS A 1 805 ? -10.710 6.467 22.401 1.00 86.62 805 LYS A N 1
ATOM 6263 C CA . LYS A 1 805 ? -10.106 5.791 21.233 1.00 86.62 805 LYS A CA 1
ATOM 6264 C C . LYS A 1 805 ? -11.138 5.012 20.420 1.00 86.62 805 LYS A C 1
ATOM 6266 O O . LYS A 1 805 ? -11.282 5.239 19.218 1.00 86.62 805 LYS A O 1
ATOM 6271 N N . VAL A 1 806 ? -11.933 4.156 21.069 1.00 88.25 806 VAL A N 1
ATOM 6272 C CA . VAL A 1 806 ? -12.995 3.369 20.409 1.00 88.25 806 VAL A CA 1
ATOM 6273 C C . VAL A 1 806 ? -14.006 4.273 19.689 1.00 88.25 806 VAL A C 1
ATOM 6275 O O . VAL A 1 806 ? -14.505 3.918 18.615 1.00 88.25 806 VAL A O 1
ATOM 6278 N N . ARG A 1 807 ? -14.284 5.461 20.237 1.00 89.75 807 ARG A N 1
ATOM 6279 C CA . ARG A 1 807 ? -15.202 6.461 19.668 1.00 89.75 807 ARG A CA 1
ATOM 6280 C C . ARG A 1 807 ? -14.544 7.293 18.564 1.00 89.75 807 ARG A C 1
ATOM 6282 O O . ARG A 1 807 ? -15.157 7.444 17.507 1.00 89.75 807 ARG A O 1
ATOM 6289 N N . LYS A 1 808 ? -13.281 7.711 18.736 1.00 87.62 808 LYS A N 1
ATOM 6290 C CA . LYS A 1 808 ? -12.425 8.315 17.697 1.00 87.62 808 LYS A CA 1
ATOM 6291 C C . LYS A 1 808 ? -12.378 7.413 16.456 1.00 87.62 808 LYS A C 1
ATOM 6293 O O . LYS A 1 80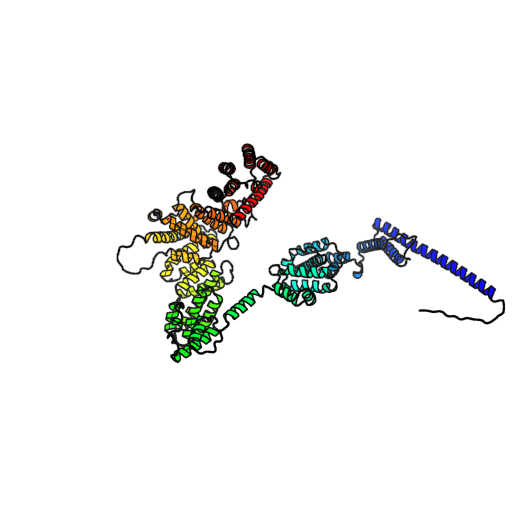8 ? -12.740 7.848 15.364 1.00 87.62 808 LYS A O 1
ATOM 6298 N N . HIS A 1 809 ? -12.042 6.130 16.628 1.00 88.31 809 HIS A N 1
ATOM 6299 C CA . HIS A 1 809 ? -11.986 5.134 15.548 1.00 88.31 809 HIS A CA 1
ATOM 6300 C C . HIS A 1 809 ? -13.342 4.962 14.851 1.00 88.31 809 HIS A C 1
ATOM 6302 O O . HIS A 1 809 ? -13.399 4.826 13.628 1.00 88.31 809 HIS A O 1
ATOM 6308 N N . ARG A 1 810 ? -14.447 4.951 15.608 1.00 89.06 810 ARG A N 1
ATOM 6309 C CA . ARG A 1 810 ? -15.785 4.765 15.035 1.00 89.06 810 ARG A CA 1
ATOM 6310 C C . ARG A 1 810 ? -16.251 5.989 14.245 1.00 89.06 810 ARG A C 1
ATOM 6312 O O . ARG A 1 810 ? -16.797 5.800 13.159 1.00 89.06 810 ARG A O 1
ATOM 6319 N N . LEU A 1 811 ? -15.971 7.209 14.717 1.00 88.12 811 LEU A N 1
ATOM 6320 C CA . LEU A 1 811 ? -16.228 8.422 13.939 1.00 88.12 811 LEU A CA 1
ATOM 6321 C C . LEU A 1 811 ? -15.392 8.426 12.656 1.00 88.12 811 LEU A C 1
ATOM 6323 O O . LEU A 1 811 ? -15.955 8.566 11.578 1.00 88.12 811 LEU A O 1
ATOM 6327 N N . LEU A 1 812 ? -14.077 8.200 12.747 1.00 89.44 812 LEU A N 1
ATOM 6328 C CA . LEU A 1 812 ? -13.186 8.206 11.580 1.00 89.44 812 LEU A CA 1
ATOM 6329 C C . LEU A 1 812 ? -13.599 7.174 10.517 1.00 89.44 812 LEU A C 1
ATOM 6331 O O . LEU A 1 812 ? -13.578 7.488 9.331 1.00 89.44 812 LEU A O 1
ATOM 6335 N N . ARG A 1 813 ? -14.065 5.982 10.919 1.00 89.94 813 ARG A N 1
ATOM 6336 C CA . ARG A 1 813 ? -14.628 4.973 9.997 1.00 89.94 813 ARG A CA 1
ATOM 6337 C C . ARG A 1 813 ? -15.959 5.405 9.374 1.00 89.94 813 ARG A C 1
ATOM 6339 O O . ARG A 1 813 ? -16.184 5.126 8.199 1.00 89.94 813 ARG A O 1
ATOM 6346 N N . ALA A 1 814 ? -16.826 6.089 10.123 1.00 86.69 814 ALA A N 1
ATOM 6347 C CA . ALA A 1 814 ? -18.075 6.638 9.592 1.00 86.69 814 ALA A CA 1
ATOM 6348 C C . ALA A 1 814 ? -17.823 7.775 8.584 1.00 86.69 814 ALA A C 1
ATOM 6350 O O . ALA A 1 814 ? -18.465 7.804 7.538 1.00 86.69 814 ALA A O 1
ATOM 6351 N N . LEU A 1 815 ? -16.847 8.650 8.858 1.00 87.12 815 LEU A N 1
ATOM 6352 C CA . LEU A 1 815 ? -16.397 9.688 7.927 1.00 87.12 815 LEU A CA 1
ATOM 6353 C C . LEU A 1 815 ? -15.773 9.054 6.674 1.00 87.12 815 LEU A C 1
ATOM 6355 O O . LEU A 1 815 ? -16.226 9.325 5.569 1.00 87.12 815 LEU A O 1
ATOM 6359 N N . ALA A 1 816 ? -14.797 8.152 6.816 1.00 88.44 816 ALA A N 1
ATOM 6360 C CA . ALA A 1 816 ? -14.162 7.487 5.674 1.00 88.44 816 ALA A CA 1
ATOM 6361 C C . ALA A 1 816 ? -15.185 6.812 4.740 1.00 88.44 816 ALA A C 1
ATOM 6363 O O . ALA A 1 816 ? -15.117 6.996 3.529 1.00 88.44 816 ALA A O 1
ATOM 6364 N N . LYS A 1 817 ? -16.198 6.131 5.295 1.00 87.06 817 LYS A N 1
ATOM 6365 C CA . LYS A 1 817 ? -17.294 5.514 4.524 1.00 87.06 817 LYS A CA 1
ATOM 6366 C C . LYS A 1 817 ? -18.216 6.521 3.800 1.00 87.06 817 LYS A C 1
ATOM 6368 O O . LYS A 1 817 ? -19.019 6.099 2.977 1.00 87.06 817 LYS A O 1
ATOM 6373 N N . GLN A 1 818 ? -18.142 7.815 4.113 1.00 84.31 818 GLN A N 1
ATOM 6374 C CA . GLN A 1 818 ? -18.938 8.875 3.482 1.00 84.31 818 GLN A CA 1
ATOM 6375 C C . GLN A 1 818 ? -18.138 9.726 2.478 1.00 84.31 818 GLN A C 1
ATOM 6377 O O . GLN A 1 818 ? -18.734 10.256 1.544 1.00 84.31 818 GLN A O 1
ATOM 6382 N N . TYR A 1 819 ? -16.824 9.892 2.677 1.00 83.94 819 TYR A N 1
ATOM 6383 C CA . TYR A 1 819 ? -15.978 10.777 1.853 1.00 83.94 819 TYR A CA 1
ATOM 6384 C C . TYR A 1 819 ? -14.987 10.040 0.942 1.00 83.94 819 TYR A C 1
ATOM 6386 O O . TYR A 1 819 ? -14.519 10.629 -0.026 1.00 83.94 819 TYR A O 1
ATOM 6394 N N . LEU A 1 820 ? -14.642 8.784 1.250 1.00 84.62 820 LEU A N 1
ATOM 6395 C CA . LEU A 1 820 ? -13.633 7.990 0.528 1.00 84.62 820 LEU A CA 1
ATOM 6396 C C . LEU A 1 820 ? -14.248 6.792 -0.230 1.00 84.62 820 LEU A C 1
ATOM 6398 O O . LEU A 1 820 ? -13.528 5.860 -0.583 1.00 84.62 820 LEU A O 1
ATOM 6402 N N . SER A 1 821 ? -15.574 6.795 -0.413 1.00 61.97 821 SER A N 1
ATOM 6403 C CA . SER A 1 821 ? -16.390 5.717 -1.001 1.00 61.97 821 SER A CA 1
ATOM 6404 C C . SER A 1 821 ? -16.858 6.026 -2.420 1.00 61.97 821 SER A C 1
ATOM 6406 O O . SER A 1 821 ? -17.458 7.116 -2.568 1.00 61.97 821 SER A O 1
#

Sequence (821 aa):
MQAESIADPSCSEPSEGVTEYREDREALLAELASKADFAARMLDTLVVGATQVHYDLGLFHFVTERYNDAFHHFTQATSIFSNLPANPVHCRVVASTLAAYQSCCSAICGRSTPVPQRTMLERFMHATTVAPNYQGLLEVLGEDDLCHELPRYLRHKLQVDLMAAPPHTTTQGLFFQVCCHNVVRSVLEGRVWEPSFPGHLVTAGKQGALYLLQLLSAKLSQLGSQQRAWVHEFLVTLNLQEGVSGALVPPLMATAPLASLFSHQQMLDMWQGVEEENQAKIMRQAMDVNYGVEGGDDASLVWEVIHSHEPVALRRAVTRYTAALQQQQAPYTDILDLNDKWDIPVPIRKTLSKIPSTLHRFLISVFVAKSQELLQSKSWVESCDLLDAALKACGEVAEGERGDGPRLYKLLTWLKLSHNIDKWISALPHTDEGGSGLASEAKLCLMSLNGREDAVPWTAIISRCVMCLVNVRDWGGVASVVAGLQLPPPYLPAMAVLRPLLAAAHILDTGPPYHLEPHFAHLWDSVVNILDCSCSHRKSSSSKSGERQLPEVLPLADFLELVYSLKEPTCLSLLCSLLGALHNKLLGDPSAEVHAQHSQLWLGLTPCKDTASREEYPKYVRETLEAVVTHAIKFFPGADHVSESTATSWHVTAADLSYNSEEHHRALCLYLTAVFVATNFLRSDPGDDLTVHLVGDRAIRRMVRCCMTLGCYTQKLYVVQAGLLCQFVEPLDYSTALCCLQDRSGVDAMDAYYHCLWDVTLIEFIINAHQKKGEIQRRDAVLKVIGQLEINSNNNEEIQREAAKVRKHRLLRALAKQYLS

Secondary structure (DSSP, 8-state):
----------------SSSHHHHHHHHHHHHHHHHHHHHHHHHHHHHHHHHHHHHHHHHHHHHTT-HHHHHHHHHHHHHHHTTS-SS-TT----HHHHHHHHHHHHHHTT-PPPGGGS-HHHHHHHHHHTSGGGTTHHHHHHHHHHH--S-HHHHHHHHHHHHSS---HHHHHHHHHHHHHHHHHHHHTT-PPPTTHHHHHHHHHHHHHHHHHHHHHHHGGG--HHHHHHHHHHHHHHHTSTTTHHHHHHHHHH-HHHHTTS-HHHHHHTTHHHHHHHHHHHHHHHHT---------HHHHHHHHHH--SHHHHHHHHHHHHHHHHTT--S-SSSGGG-TT----HHHHHHHTTS-S-HHHHHHHHHHHHHHHHHHHT-HHHHHHHHHHHHHHHHHHHTT-SSSHHHHHHHHHHHHHHHHHHHHHHHTTS--TTHHHHHHHHHHHHHGGGS--S----HHHHHHHHHHHHHTT-HHHHHHHHHS----GGGHHHHHHHHHHHHHHHHHHS---S---HHHHHHHHHHHHHHHHHTTGGG--SS-----PPPSS--HHHHHHHHHH---HHHHHHHHHHHHHHHHHHH--TTTPPP-TTGGGGTT----HHHHTSTTHHHHHHHHHHHHHHHHHHH-SSTTSS-HHHHHHHHHHHHHHHHTTT-HHHHHHHHHHHHHHHTTTTTS-TTSHHHHHHHHHHHHHHHHHHHHHHHHHS-THHHHHHHHHGGGSSS--HHHHHHHHH-SS--S-SGGGGGG---HHHHHHHHHHHHHHT-HHHHHHHHHHHT-GGG-TTS-HHHHHHHHHHHHHHHHHHHHHHH--

Organism: Hyalella azteca (NCBI:txid294128)

InterPro domains:
  IPR038751 INTS8 [PTHR13350] (51-820)
  IPR057980 Integrator complex subunit 8, TPR repeats [PF25756] (299-819)
  IPR060085 Integrator complex subunit 8, TPR repeat domain [PF26722] (115-277)
  IPR060086 Integrator complex subunit 8, N-terminal TPR repeats [PF26725] (51-106)

Foldseek 3Di:
DDDDDDDDDDDDDDDDDPPVVVVVVVVVVVVVVVVVVVVVVVVLLVLLQLLQVLQVQLVVCVVVVVLVSSLVSLVVSLVSVVVHDPDRPRHPDDNVVSVVSNVVSCVVVVNDDDPVVDDLVRQCCCLQPPDPLSPCNLVSLLVCLPVVPDDLVSLVVSLVVLVPDDDDPSSLVVSLSSLLSSQSSQLQVVHDHDPCNLVSDLVCFLVSLLSSLVSCLVCLVVGDPVSLVSVVVVLLVSLPDPNNLVNHLVSQCVSVSNVVSDDPVVSVVSNVVVVVVVVVVVVVVVLVPQPPPPDDDVVSLLVQCVSDLDLVSNLVSLVVQVVCVVVVNHPDPANQVSDPQQDAPPVLVVQLVFDPPDSLSNLLSSLRSVLVVCLVVVVLPSSLNSLVSNLVSLVVVVVPDPGCSVQSNVQSVLVSLLSVLSNVLVCPPVDPPPLVVSLVVLLVLLLCQVDPDPYHHDPSSVLSSLLSCVQNLVLVSSQVSVVPGPDDPLCVQVCLQSNLLSVQLVDVVVDDDPDLPDSLVSNLCLVLVQLQVQVPVPPPPDDDDDDPDHDPHDHPVVVLVSLLSHRHLSSLLSLLQSLQLQLCLLVVDPLLRAQHPPVVSCVPPHHDPVQSPDPCRSVSSLVSSLSSLVSNCVNDVAPPRHHLLSNLRSLRRNLSSCLSVVVLLSSLLSLLSSLCRQCVNVVRFCPDPSVCVRSHLSSLLSNLVSLVVCCVPDAVPSLLLSLLSQVSHVPRPPVSNVVSLLDPPHDDCSLVQLLLDQDLVSLVVSLVSCVVVVVVVSNVSSVVVNVDPLSPPPDDPVSSSVSNRVSVSVSSVVSCVVSVD

pLDDT: mean 80.43, std 14.6, range [29.12, 96.81]

Radius of gyration: 45.31 Å; chains: 1; bounding box: 83×159×111 Å